Protein AF-0000000078300825 (afdb_homodimer)

Foldseek 3Di:
DVVVVVVVVVVVVVVLVVLLVVLVVLLLQQPFAALEEAVLVVCCVVPVLPCPDPCNQLCPNDPFLHGQVLCVLLSALEYAHELDDDPVCQQHCLQVSSVSSLVSLVVVCVVCVLAEDEDQALVQSVVSSVSVHYHYAYAYEALSNQNQALVSVVVVVVSGHQAYEHHAQQDDLFFAFLVCVVVNDPDRNQAGNPSSLLSLVLCLQSLHAYEHQGGAPSVLVVSLVRHPAAHEPSEAFECVQAVRSRHDYLVSLQSNQVRLHAYAYEFACCRQHVDQEAALVSSVVRQVVSCVRRNLLRYEHHHHTRNHDDGYDQPSHSSRNSVSLSSVVVVVQDSVSSSSHRPVSVSVRSVRSVVSHNNVDDGDRDGDQPVSHDHPNDDDPPNPDDPPPCPVVPCVCVCPDDPPPDPPDD/DVVVVVVVVVVVVVVLVVLLVVLVVLLLVQPFAALEEAVLVVCCVVPVLPCPDPCNQLCPNDPFLHGQVLCVLLSALEYAHELDDDPVCQQHCLQVSSVSSLVSLVVVCVVCVLAEDEDQALVQSVVSSVSVHYHYAYAYEALSNQNQALVSVVVVVVSGHQAYEHHAQQDDLFFAFLVCVVVNDPDDNQAGNPSSLLSLVLCLQSLHAYEHQGGAPSVLVVSLVRHPAAHEPSEAFECVQAVRSRHDYLVSLQSNQVRLHAYAYEFACCRQHVDQEAALVSSVVRQVVSCVRRNLLRYEHHHHTRNHDDGYDQPSHSSRNSVSLSSVVVVVDDSVSSSSHRPVSVSVRSVRSVVSHNNVDDGDRDGDQPVSHDHPNDDDPPNPDDPPPPPPPPCPVVCVDDPPDDPPDD

Organism: Dipodomys ordii (NCBI:txid10020)

Radius of gyration: 32.41 Å; Cα contacts (8 Å, |Δi|>4): 1715; chains: 2; bounding box: 121×128×65 Å

Secondary structure (DSSP, 8-state):
-HHHHHHHHHHHHHHHHHHHHHHHHHHHHS-EEEEEE-HHHHHHHHHTT--SSGGG-TTT--SSS--HHHHHHTTEEEEEEEEE--GGGTTTTHHHHHHHHHHHHHHHHHH-TTTEEE--SHHHHHHHHHTT-EEEEEEEE-GGGGTT-HHHHHHHHHTTEEEEES-SSS-BTTB-BTHHHHTSS--SSSSB-HHHHHHHHHHHHHTPEEE-TTB-HHHHHHHHHH-SS--EETT--BTTTS--TTSBPHHHHHHHHHTT-EEEEP--HHHHTSSS--BHHHHHHHHHHHHHHH-GGGEEE---BTS-S---BT-SSGGGHHHHHHHHHHTT--HHHHHIIIIIHHHHHHHHHHHH--TTSPPP-PPPPGGG---TT---TTTS------------------TTSTTS--/-HHHHHHHHHHHHHHHHHHHHHHHHHHHHS-EEEEEE-HHHHHHHHHTT--SSGGG-TTT--SSS--HHHHHHTTEEEEEEEEE--GGGTTTTHHHHHHHHHHHHHHHHHH-TTTEEE--SHHHHHHHHHTT-EEEEEEEE-GGGGTT-HHHHHHHHHTTEEEEES-SSS-BTTB-BTHHHHTSS--SSSSB-HHHHHHHHHHHHHTPEEE-TTB-HHHHHHHHHH-SS--EETT--BTTTS--TTSBPHHHHHHHHHTT-EEEEP--HHHHTSSS--BHHHHHHHHHHHHHHH-GGGEEE---BTS-S---BT-SSGGGHHHHHHHHHHTT--HHHHHIIIIIHHHHHHHHHHHH--TTSPPP-PPPPGGG---TT---TTTS------------------TT--TT--

InterPro domains:
  IPR000180 Membrane dipeptidase, active site [PS00869] (140-162)
  IPR008257 Peptidase M19 [PF01244] (27-350)
  IPR008257 Peptidase M19 [PS51365] (17-385)
  IPR008257 Peptidase M19 [PTHR10443] (4-379)
  IPR008257 Peptidase M19 [cd01301] (31-349)
  IPR032466 Metal-dependent hydrolase [SSF51556] (18-382)

Solvent-accessible surface area (backbone atoms only — not comparable to full-atom values): 40741 Å² total; per-residue (Å²): 116,67,66,57,51,50,49,51,50,50,50,44,53,56,47,54,54,45,35,36,51,49,28,47,57,51,30,75,76,43,33,29,35,34,46,28,28,20,54,56,49,46,39,26,60,76,47,43,55,34,63,84,44,77,81,49,31,47,78,71,39,72,95,50,36,63,29,51,62,32,30,59,62,18,35,46,23,26,36,25,38,30,24,54,62,66,68,84,24,47,62,30,34,22,42,54,50,27,41,35,35,48,37,49,53,52,49,49,24,65,74,36,60,82,46,29,38,73,35,79,46,52,68,42,35,54,50,23,47,76,70,68,16,24,14,35,31,37,25,32,47,17,36,41,45,33,68,76,32,66,39,36,46,53,51,41,43,74,74,34,38,43,28,40,17,53,14,35,98,38,63,38,84,25,26,26,13,16,48,36,72,72,66,80,39,79,75,78,28,76,10,49,25,77,57,30,49,49,50,52,53,47,29,38,29,65,33,33,37,46,23,53,27,35,25,13,68,53,26,46,52,48,49,66,69,64,47,91,40,41,42,34,22,35,46,23,28,37,18,89,73,12,82,36,59,61,26,47,43,69,75,56,35,43,50,30,38,76,51,58,15,36,39,9,37,28,40,36,11,60,45,40,49,61,35,88,62,36,38,45,66,49,49,51,49,38,54,51,47,46,25,69,67,28,29,54,66,26,32,35,36,1,47,38,44,49,66,58,93,47,53,14,55,71,42,72,36,51,38,26,46,39,58,54,45,14,50,39,45,73,68,65,48,48,71,68,46,50,43,21,32,23,33,51,29,57,44,50,38,44,43,45,22,53,66,61,26,42,69,87,51,84,75,79,50,80,73,63,63,70,90,65,56,72,55,91,28,57,76,62,85,37,66,60,76,62,75,68,78,66,66,64,74,64,74,71,64,66,75,78,67,78,74,69,65,78,70,66,77,121,116,67,65,58,52,50,50,49,47,50,50,46,54,55,46,54,54,46,36,37,52,49,27,47,56,51,31,74,76,44,32,29,36,36,46,27,27,19,54,57,48,45,39,26,57,75,46,43,54,35,63,84,44,77,82,50,32,46,77,74,42,72,95,50,37,62,29,53,61,32,31,59,62,18,36,46,24,25,37,23,38,29,25,53,60,64,68,84,24,46,63,30,35,22,42,54,51,28,42,35,37,47,38,49,54,52,48,48,24,66,74,37,60,80,46,30,38,73,36,78,46,52,67,41,34,54,51,22,47,76,68,68,16,24,14,35,31,37,26,35,47,17,36,42,45,33,68,77,33,65,39,37,46,54,51,43,44,75,74,35,39,43,29,41,16,53,14,35,97,39,65,38,84,24,27,25,12,16,46,36,74,72,66,80,39,77,73,78,28,75,9,51,24,75,60,30,49,50,51,53,52,49,29,38,29,66,34,34,36,46,23,52,27,34,25,14,70,52,25,44,51,47,48,69,70,66,48,89,40,38,41,32,21,34,44,23,28,36,19,89,74,11,82,36,59,63,26,48,43,69,73,56,35,42,50,30,38,77,51,58,15,36,38,9,36,28,43,36,11,58,44,40,51,60,35,87,63,33,38,46,66,50,49,50,49,38,53,50,48,46,24,69,68,30,30,53,68,25,30,35,36,1,48,38,44,49,66,60,93,47,52,14,56,70,43,72,36,50,37,27,48,38,58,55,46,15,51,40,47,74,68,66,49,47,69,69,46,49,44,21,32,22,33,50,30,57,43,51,37,45,44,46,22,53,67,62,27,42,69,87,49,82,76,79,49,79,75,62,62,70,89,65,58,72,54,91,29,57,77,62,85,38,67,64,77,65,76,69,81,69,71,67,77,66,79,73,67,76,76,74,67,73,82,72,67,73,85,69,76,126

Nearest PDB structures (foldseek):
  1itq-assembly1_B  TM=9.992E-01  e=1.258E-59  Homo sapiens
  6vgo-assembly1_A  TM=9.631E-01  e=2.090E-40  Homo sapiens
  3ly0-assembly1_A  TM=8.982E-01  e=1.793E-24  Cereibacter sphaeroides 2.4.1
  3fdg-assembly1_A  TM=9.017E-01  e=3.479E-24  Cereibacter sphaeroides 2.4.1
  3fdg-assembly1_B  TM=8.856E-01  e=1.310E-23  Cereibacter sphaeroides 2.4.1

Structure (mmCIF, N/CA/C/O backbone):
data_AF-0000000078300825-model_v1
#
loop_
_entity.id
_entity.type
_entity.pdbx_description
1 polymer Dipeptidase
#
loop_
_atom_site.group_PDB
_atom_site.id
_atom_site.type_symbol
_atom_site.label_atom_id
_atom_site.label_alt_id
_atom_site.label_comp_id
_atom_site.label_asym_id
_atom_site.label_entity_id
_atom_site.label_seq_id
_atom_site.pdbx_PDB_ins_code
_atom_site.Cartn_x
_atom_site.Cartn_y
_atom_site.Cartn_z
_atom_site.occupancy
_atom_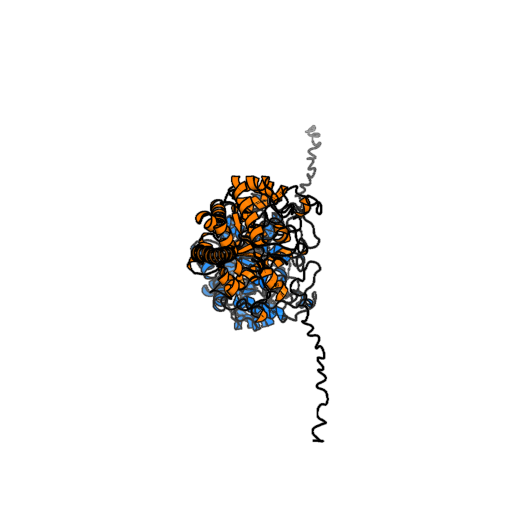site.B_iso_or_equiv
_atom_site.auth_seq_id
_atom_site.auth_comp_id
_atom_site.auth_asym_id
_atom_site.auth_atom_id
_atom_site.pdbx_PDB_model_num
ATOM 1 N N . MET A 1 1 ? -7.328 -68.125 -17.859 1 48.69 1 MET A N 1
ATOM 2 C CA . MET A 1 1 ? -6.961 -66.812 -18.453 1 48.69 1 MET A CA 1
ATOM 3 C C . MET A 1 1 ? -7.738 -65.688 -17.797 1 48.69 1 MET A C 1
ATOM 5 O O . MET A 1 1 ? -7.25 -64.562 -17.719 1 48.69 1 MET A O 1
ATOM 9 N N . ARG A 1 2 ? -8.961 -65.938 -17.406 1 65.12 2 ARG A N 1
ATOM 10 C CA . ARG A 1 2 ? -9.828 -64.938 -16.797 1 65.12 2 ARG A CA 1
ATOM 11 C C . ARG A 1 2 ? -9.43 -64.688 -15.352 1 65.12 2 ARG A C 1
ATOM 13 O O . ARG A 1 2 ? -9.547 -63.562 -14.867 1 65.12 2 ARG A O 1
ATOM 20 N N . THR A 1 3 ? -8.984 -65.75 -14.766 1 60.09 3 THR A N 1
ATOM 21 C CA . THR A 1 3 ? -8.617 -65.625 -13.359 1 60.09 3 THR A CA 1
ATOM 22 C C . THR A 1 3 ? -7.332 -64.812 -13.219 1 60.09 3 THR A C 1
ATOM 24 O O . THR A 1 3 ? -7.164 -64.062 -12.25 1 60.09 3 THR A O 1
ATOM 27 N N . SER A 1 4 ? -6.5 -64.875 -14.227 1 57.72 4 SER A N 1
ATOM 28 C CA . SER A 1 4 ? -5.23 -64.125 -14.148 1 57.72 4 SER A CA 1
ATOM 29 C C . SER A 1 4 ? -5.426 -62.656 -14.367 1 57.72 4 SER A C 1
ATOM 31 O O . SER A 1 4 ? -4.762 -61.844 -13.727 1 57.72 4 SER A O 1
ATOM 33 N N . LEU A 1 5 ? -6.473 -62.375 -15.117 1 58.69 5 LEU A N 1
ATOM 34 C CA . LEU A 1 5 ? -6.727 -60.969 -15.391 1 58.69 5 LEU A CA 1
ATOM 35 C C . LEU A 1 5 ? -7.324 -60.281 -14.172 1 58.69 5 LEU A C 1
ATOM 37 O O . LEU A 1 5 ? -6.992 -59.125 -13.883 1 58.69 5 LEU A O 1
ATOM 41 N N . TRP A 1 6 ? -8.133 -61.125 -13.469 1 58.09 6 TRP A N 1
ATOM 42 C CA . TRP A 1 6 ? -8.742 -60.562 -12.266 1 58.09 6 TRP A CA 1
ATOM 43 C C . TRP A 1 6 ? -7.695 -60.344 -11.18 1 58.09 6 TRP A C 1
ATOM 45 O O . TRP A 1 6 ? -7.781 -59.375 -10.422 1 58.09 6 TRP A O 1
ATOM 55 N N . LEU A 1 7 ? -6.75 -61.281 -11.133 1 57.59 7 LEU A N 1
ATOM 56 C CA . LEU A 1 7 ? -5.695 -61.156 -10.141 1 57.59 7 LEU A CA 1
ATOM 57 C C . LEU A 1 7 ? -4.801 -59.969 -10.445 1 57.59 7 LEU A C 1
ATOM 59 O O . LEU A 1 7 ? -4.395 -59.219 -9.539 1 57.59 7 LEU A O 1
ATOM 63 N N . TRP A 1 8 ? -4.613 -59.75 -11.68 1 53.62 8 TRP A N 1
ATOM 64 C CA . TRP A 1 8 ? -3.785 -58.594 -12.07 1 53.62 8 TRP A CA 1
ATOM 65 C C . TRP A 1 8 ? -4.512 -57.281 -11.812 1 53.62 8 TRP A C 1
ATOM 67 O O . TRP A 1 8 ? -3.896 -56.312 -11.406 1 53.62 8 TRP A O 1
ATOM 77 N N . ALA A 1 9 ? -5.805 -57.375 -12.039 1 55.66 9 ALA A N 1
ATOM 78 C CA . ALA A 1 9 ? -6.613 -56.188 -11.758 1 55.66 9 ALA A CA 1
ATOM 79 C C . ALA A 1 9 ? -6.691 -55.938 -10.258 1 55.66 9 ALA A C 1
ATOM 81 O O . ALA A 1 9 ? -6.621 -54.781 -9.812 1 55.66 9 ALA A O 1
ATOM 82 N N . LEU A 1 10 ? -6.867 -57 -9.539 1 52.06 10 LEU A N 1
ATOM 83 C CA . LEU A 1 10 ? -6.93 -56.875 -8.086 1 52.06 10 LEU A CA 1
ATOM 84 C C . LEU A 1 10 ? -5.586 -56.406 -7.527 1 52.06 10 LEU A C 1
ATOM 86 O O . LEU A 1 10 ? -5.543 -55.594 -6.613 1 52.06 10 LEU A O 1
ATOM 90 N N . VAL A 1 11 ? -4.473 -56.938 -8.039 1 51.44 11 VAL A N 1
ATOM 91 C CA . VAL A 1 11 ? -3.139 -56.531 -7.609 1 51.44 11 VAL A CA 1
ATOM 92 C C . VAL A 1 11 ? -2.885 -55.062 -8.016 1 51.44 11 VAL A C 1
ATOM 94 O O . VAL A 1 11 ? -2.277 -54.312 -7.262 1 51.44 11 VAL A O 1
ATOM 97 N N . ALA A 1 12 ? -3.408 -54.75 -9.102 1 52.12 12 ALA A N 1
ATOM 98 C CA . ALA A 1 12 ? -3.271 -53.375 -9.578 1 52.12 12 ALA A CA 1
ATOM 99 C C . ALA A 1 12 ? -4.062 -52.438 -8.695 1 52.12 12 ALA A C 1
ATOM 101 O O . ALA A 1 12 ? -3.584 -51.344 -8.367 1 52.12 12 ALA A O 1
ATOM 102 N N . VAL A 1 13 ? -5.262 -52.75 -8.398 1 53.47 13 VAL A N 1
ATOM 103 C CA . VAL A 1 13 ? -6.082 -51.938 -7.512 1 53.47 13 VAL A CA 1
ATOM 104 C C . VAL A 1 13 ? -5.438 -51.875 -6.125 1 53.47 13 VAL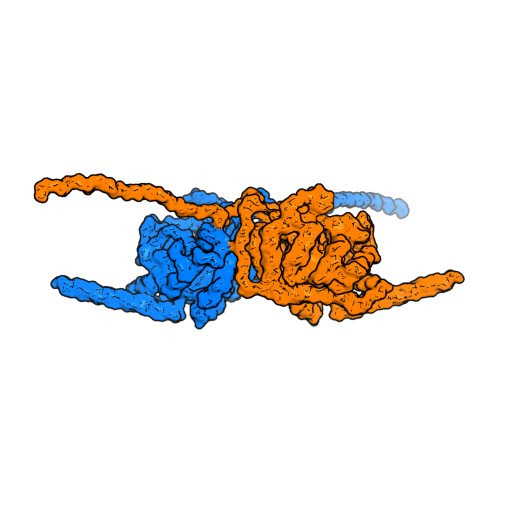 A C 1
ATOM 106 O O . VAL A 1 13 ? -5.406 -50.812 -5.5 1 53.47 13 VAL A O 1
ATOM 109 N N . CYS A 1 14 ? -4.957 -53.031 -5.691 1 52.84 14 CYS A N 1
ATOM 110 C CA . CYS A 1 14 ? -4.293 -53.062 -4.391 1 52.84 14 CYS A CA 1
ATOM 111 C C . CYS A 1 14 ? -3.01 -52.25 -4.406 1 52.84 14 CYS A C 1
ATOM 113 O O . CYS A 1 14 ? -2.666 -51.625 -3.412 1 52.84 14 CYS A O 1
ATOM 115 N N . ALA A 1 15 ? -2.299 -52.25 -5.465 1 53.06 15 ALA A N 1
ATOM 116 C CA . ALA A 1 15 ? -1.07 -51.469 -5.609 1 53.06 15 ALA A CA 1
ATOM 117 C C . ALA A 1 15 ? -1.375 -50 -5.723 1 53.06 15 ALA A C 1
ATOM 119 O O . ALA A 1 15 ? -0.638 -49.156 -5.191 1 53.06 15 ALA A O 1
ATOM 120 N N . ALA A 1 16 ? -2.385 -49.656 -6.523 1 58.72 16 ALA A N 1
ATOM 121 C CA . ALA A 1 16 ? -2.803 -48.25 -6.652 1 58.72 16 ALA A CA 1
ATOM 122 C C . ALA A 1 16 ? -3.111 -47.656 -5.285 1 58.72 16 ALA A C 1
ATOM 124 O O . ALA A 1 16 ? -2.732 -46.5 -5.008 1 58.72 16 ALA A O 1
ATOM 125 N N . ASP A 1 17 ? -3.719 -48.375 -4.449 1 70.56 17 ASP A N 1
ATOM 126 C CA . ASP A 1 17 ? -4.066 -48 -3.09 1 70.56 17 ASP A CA 1
ATOM 127 C C . ASP A 1 17 ? -2.812 -47.781 -2.238 1 70.56 17 ASP A C 1
ATOM 129 O O . ASP A 1 17 ? -2.74 -46.875 -1.433 1 70.56 17 ASP A O 1
ATOM 133 N N . SER A 1 18 ? -1.72 -48.406 -2.816 1 88.56 18 SER A N 1
ATOM 134 C CA . SER A 1 18 ? -0.494 -48.312 -2.027 1 88.56 18 SER A CA 1
ATOM 135 C C . SER A 1 18 ? 0.267 -47.031 -2.312 1 88.56 18 SER A C 1
ATOM 137 O O . SER A 1 18 ? 0.771 -46.375 -1.393 1 88.56 18 SER A O 1
ATOM 139 N N . PHE A 1 19 ? 0.268 -46.562 -3.541 1 95.88 19 PHE A N 1
ATOM 140 C CA . PHE A 1 19 ? 0.99 -45.344 -3.875 1 95.88 19 PHE A CA 1
ATOM 141 C C . PHE A 1 19 ? 0.287 -44.125 -3.289 1 95.88 19 PHE A C 1
ATOM 143 O O . PHE A 1 19 ? 0.941 -43.188 -2.828 1 95.88 19 PHE A O 1
ATOM 150 N N . ARG A 1 20 ? -1.027 -44.125 -3.344 1 96.31 20 ARG A N 1
ATOM 151 C CA . ARG A 1 20 ? -1.772 -43 -2.789 1 96.31 20 ARG A CA 1
ATOM 152 C C . ARG A 1 20 ? -1.587 -42.938 -1.278 1 96.31 20 ARG A C 1
ATOM 154 O O . ARG A 1 20 ? -1.468 -41.844 -0.725 1 96.31 20 ARG A O 1
ATOM 161 N N . ASP A 1 21 ? -1.615 -44.094 -0.653 1 96.94 21 ASP A N 1
ATOM 162 C CA . ASP A 1 21 ? -1.366 -44.094 0.785 1 96.94 21 ASP A CA 1
ATOM 163 C C . ASP A 1 21 ? 0.02 -43.562 1.11 1 96.94 21 ASP A C 1
ATOM 165 O O . ASP A 1 21 ? 0.186 -42.812 2.076 1 96.94 21 ASP A O 1
ATOM 169 N N . ARG A 1 22 ? 0.927 -43.969 0.316 1 97.5 22 ARG A N 1
ATOM 170 C CA . ARG A 1 22 ? 2.283 -43.469 0.502 1 97.5 22 ARG A CA 1
ATOM 171 C C . ARG A 1 22 ? 2.348 -41.969 0.242 1 97.5 22 ARG A C 1
ATOM 173 O O . ARG A 1 22 ? 3.029 -41.25 0.963 1 97.5 22 ARG A O 1
ATOM 180 N N . ALA A 1 23 ? 1.672 -41.531 -0.787 1 98.5 23 ALA A N 1
ATOM 181 C CA . ALA A 1 23 ? 1.597 -40.125 -1.093 1 98.5 23 ALA A CA 1
ATOM 182 C C . ALA A 1 23 ? 1.051 -39.312 0.095 1 98.5 23 ALA A C 1
ATOM 184 O O . ALA A 1 23 ? 1.63 -38.312 0.496 1 98.5 23 ALA A O 1
ATOM 185 N N . VAL A 1 24 ? -0.013 -39.812 0.674 1 98.31 24 VAL A N 1
ATOM 186 C CA . VAL A 1 24 ? -0.664 -39.156 1.802 1 98.31 24 VAL A CA 1
ATOM 187 C C . VAL A 1 24 ? 0.298 -39.094 2.986 1 98.31 24 VAL A C 1
ATOM 189 O O . VAL A 1 24 ? 0.422 -38.031 3.637 1 98.31 24 VAL A O 1
ATOM 192 N N . SER A 1 25 ? 0.985 -40.188 3.191 1 98 25 SER A N 1
ATOM 193 C CA . SER A 1 25 ? 1.944 -40.219 4.293 1 98 25 SER A CA 1
ATOM 194 C C . SER A 1 25 ? 3.047 -39.188 4.109 1 98 25 SER A C 1
ATOM 196 O O . SER A 1 25 ? 3.402 -38.469 5.055 1 98 25 SER A O 1
ATOM 198 N N . ILE A 1 26 ? 3.584 -39.094 2.936 1 98.5 26 ILE A N 1
ATOM 199 C CA . ILE A 1 26 ? 4.637 -38.125 2.635 1 98.5 26 ILE A CA 1
ATOM 200 C C . ILE A 1 26 ? 4.098 -36.688 2.785 1 98.5 26 ILE A C 1
ATOM 202 O O . ILE A 1 26 ? 4.754 -35.844 3.373 1 98.5 26 ILE A O 1
ATOM 206 N N . MET A 1 27 ? 2.846 -36.469 2.375 1 98.62 27 MET A N 1
ATOM 207 C CA . MET A 1 27 ? 2.277 -35.125 2.316 1 98.62 27 MET A CA 1
ATOM 208 C C . MET A 1 27 ? 1.84 -34.656 3.701 1 98.62 27 MET A C 1
ATOM 210 O O . MET A 1 27 ? 1.716 -33.469 3.947 1 98.62 27 MET A O 1
ATOM 214 N N . GLU A 1 28 ? 1.64 -35.594 4.652 1 97.56 28 GLU A N 1
ATOM 215 C CA . GLU A 1 28 ? 1.373 -35.25 6.043 1 97.56 28 GLU A CA 1
ATOM 216 C C . GLU A 1 28 ? 2.59 -34.594 6.684 1 97.56 28 GLU A C 1
ATOM 218 O O . GLU A 1 28 ? 2.449 -33.688 7.52 1 97.56 28 GLU A O 1
ATOM 223 N N . GLU A 1 29 ? 3.719 -35 6.156 1 96.94 29 GLU A N 1
ATOM 224 C CA . GLU A 1 29 ? 4.969 -34.438 6.684 1 96.94 29 GLU A CA 1
ATOM 225 C C . GLU A 1 29 ? 5.449 -33.25 5.855 1 96.94 29 GLU A C 1
ATOM 227 O O . GLU A 1 29 ? 6.059 -32.344 6.391 1 96.94 29 GLU A O 1
ATOM 232 N N . THR A 1 30 ? 5.234 -33.375 4.57 1 98.31 30 THR A N 1
ATOM 233 C CA . THR A 1 30 ? 5.637 -32.344 3.617 1 98.31 30 THR A CA 1
ATOM 234 C C . THR A 1 30 ? 4.445 -31.891 2.779 1 98.31 30 THR A C 1
ATOM 236 O O . THR A 1 30 ? 4.246 -32.375 1.66 1 98.31 30 THR A O 1
ATOM 239 N N . PRO A 1 31 ? 3.721 -30.953 3.338 1 98.69 31 PRO A N 1
ATOM 240 C CA . PRO A 1 31 ? 2.555 -30.484 2.582 1 98.69 31 PRO A CA 1
ATOM 241 C C . PRO A 1 31 ? 2.938 -29.75 1.297 1 98.69 31 PRO A C 1
ATOM 243 O O . PRO A 1 31 ? 4.07 -29.281 1.162 1 98.69 31 PRO A O 1
ATOM 246 N N . VAL A 1 32 ? 2.012 -29.703 0.374 1 98.88 32 VAL A N 1
ATOM 247 C CA . VAL A 1 32 ? 2.287 -29.109 -0.927 1 98.88 32 VAL A CA 1
ATOM 248 C C . VAL A 1 32 ? 2.193 -27.578 -0.826 1 98.88 32 VAL A C 1
ATOM 250 O O . VAL A 1 32 ? 1.34 -27.047 -0.11 1 98.88 32 VAL A O 1
ATOM 253 N N . VAL A 1 33 ? 3.146 -26.875 -1.441 1 98.94 33 VAL A N 1
ATOM 254 C CA . VAL A 1 33 ? 3.062 -25.438 -1.702 1 98.94 33 VAL A CA 1
ATOM 255 C C . VAL A 1 33 ? 2.785 -25.203 -3.184 1 98.94 33 VAL A C 1
ATOM 257 O O . VAL A 1 33 ? 3.604 -25.547 -4.039 1 98.94 33 VAL A O 1
ATOM 260 N N . ASP A 1 34 ? 1.623 -24.656 -3.463 1 98.81 34 ASP A N 1
ATOM 261 C CA . ASP A 1 34 ? 1.214 -24.328 -4.824 1 98.81 34 ASP A CA 1
ATOM 262 C C . ASP A 1 34 ? 1.605 -22.891 -5.184 1 98.81 34 ASP A C 1
ATOM 264 O O . ASP A 1 34 ? 1.193 -21.953 -4.512 1 98.81 34 ASP A O 1
ATOM 268 N N . GLY A 1 35 ? 2.246 -22.719 -6.336 1 98.88 35 GLY A N 1
ATOM 269 C CA . GLY A 1 35 ? 2.881 -21.469 -6.684 1 98.88 35 GLY A CA 1
ATOM 270 C C . GLY A 1 35 ? 1.91 -20.438 -7.25 1 98.88 35 GLY A C 1
ATOM 271 O O . GLY A 1 35 ? 2.25 -19.266 -7.391 1 98.88 35 GLY A O 1
ATOM 272 N N . HIS A 1 36 ? 0.634 -20.844 -7.539 1 98.94 36 HIS A N 1
ATOM 273 C CA . HIS A 1 36 ? -0.246 -19.875 -8.18 1 98.94 36 HIS A CA 1
ATOM 274 C C . HIS A 1 36 ? -1.707 -20.297 -8.062 1 98.94 36 HIS A C 1
ATOM 276 O O . HIS A 1 36 ? -2.084 -21.375 -8.531 1 98.94 36 HIS A O 1
ATOM 282 N N . ASN A 1 37 ? -2.521 -19.469 -7.477 1 98.94 37 ASN A N 1
ATOM 283 C CA . ASN A 1 37 ? -3.953 -19.703 -7.309 1 98.94 37 ASN A CA 1
ATOM 284 C C . ASN A 1 37 ? -4.738 -18.391 -7.371 1 98.94 37 ASN A C 1
ATOM 286 O O . ASN A 1 37 ? -4.387 -17.422 -6.703 1 98.94 37 ASN A O 1
ATOM 290 N N . ASP A 1 38 ? -5.816 -18.359 -8.141 1 98.88 38 ASP A N 1
ATOM 291 C CA . ASP A 1 38 ? -6.527 -17.125 -8.43 1 98.88 38 ASP A CA 1
ATOM 292 C C . ASP A 1 38 ? -7.82 -17.031 -7.621 1 98.88 38 ASP A C 1
ATOM 294 O O . ASP A 1 38 ? -8.766 -16.344 -8.023 1 98.88 38 ASP A O 1
ATOM 298 N N . LEU A 1 39 ? -7.922 -17.672 -6.5 1 98.88 39 LEU A N 1
ATOM 299 C CA . LEU A 1 39 ? -9.117 -17.562 -5.664 1 98.88 39 LEU A CA 1
ATOM 300 C C . LEU A 1 39 ? -9.453 -16.109 -5.379 1 98.88 39 LEU A C 1
ATOM 302 O O . LEU A 1 39 ? -10.617 -15.719 -5.41 1 98.88 39 LEU A O 1
ATOM 306 N N . PRO A 1 40 ? -8.523 -15.203 -5.109 1 98.88 40 PRO A N 1
ATOM 307 C CA . PRO A 1 40 ? -8.875 -13.805 -4.879 1 98.88 40 PRO A CA 1
ATOM 308 C C . PRO A 1 40 ? -9.617 -13.18 -6.062 1 98.88 40 PRO A C 1
ATOM 310 O O . PRO A 1 40 ? -10.508 -12.344 -5.867 1 98.88 40 PRO A O 1
ATOM 313 N N . TRP A 1 41 ? -9.25 -13.57 -7.246 1 98.56 41 TRP A N 1
ATOM 314 C CA . TRP A 1 41 ? -9.961 -13.078 -8.422 1 98.56 41 TRP A CA 1
ATOM 315 C C . TRP A 1 41 ? -11.414 -13.547 -8.414 1 98.56 41 TRP A C 1
ATOM 317 O O . TRP A 1 41 ? -12.32 -12.781 -8.75 1 98.56 41 TRP A O 1
ATOM 327 N N . GLN A 1 42 ? -11.641 -14.797 -8.031 1 98.25 42 GLN A N 1
ATOM 328 C CA . GLN A 1 42 ? -13 -15.32 -7.934 1 98.25 42 GLN A CA 1
ATOM 329 C C . GLN A 1 42 ? -13.797 -14.586 -6.859 1 98.25 42 GLN A C 1
ATOM 331 O O . GLN A 1 42 ? -14.984 -14.312 -7.039 1 98.25 42 GLN A O 1
ATOM 336 N N . LEU A 1 43 ? -13.117 -14.258 -5.762 1 98.25 43 LEU A N 1
ATOM 337 C CA . LEU A 1 43 ? -13.789 -13.523 -4.695 1 98.25 43 LEU A CA 1
ATOM 338 C C . LEU A 1 43 ? -14.266 -12.164 -5.188 1 98.25 43 LEU A C 1
ATOM 340 O O . LEU A 1 43 ? -15.352 -11.711 -4.82 1 98.25 43 LEU A O 1
ATOM 344 N N . LEU A 1 44 ? -13.469 -11.539 -6.008 1 98.38 44 LEU A N 1
ATOM 345 C CA . LEU A 1 44 ? -13.883 -10.273 -6.598 1 98.38 44 LEU A CA 1
ATOM 346 C C . LEU A 1 44 ? -15.047 -10.469 -7.562 1 98.38 44 LEU A C 1
ATOM 348 O O . LEU A 1 44 ? -16.078 -9.82 -7.434 1 98.38 44 LEU A O 1
ATOM 352 N N . LYS A 1 45 ? -14.93 -11.398 -8.453 1 97.06 45 LYS A N 1
ATOM 353 C CA . LYS A 1 45 ? -15.898 -11.602 -9.531 1 97.06 45 LYS A CA 1
ATOM 354 C C . LYS A 1 45 ? -17.25 -12.047 -8.977 1 97.06 45 LYS A C 1
ATOM 356 O O . LYS A 1 45 ? -18.297 -11.586 -9.43 1 97.06 45 LYS A O 1
ATOM 361 N N . LEU A 1 46 ? -17.203 -12.898 -8 1 96.38 46 LEU A N 1
ATOM 362 C CA . LEU A 1 46 ? -18.422 -13.539 -7.531 1 96.38 46 LEU A CA 1
ATOM 363 C C . LEU A 1 46 ? -19.078 -12.727 -6.418 1 96.38 46 LEU A C 1
ATOM 365 O O . LEU A 1 46 ? -20.297 -12.703 -6.293 1 96.38 46 LEU A O 1
ATOM 369 N N . PHE A 1 47 ? -18.219 -11.977 -5.652 1 96.88 47 PHE A N 1
ATOM 370 C CA . PHE A 1 47 ? -18.781 -11.422 -4.426 1 96.88 47 PHE A CA 1
ATOM 371 C C . PHE A 1 47 ? -18.344 -9.969 -4.246 1 96.88 47 PHE A C 1
ATOM 373 O O . PHE A 1 47 ? -18.609 -9.359 -3.207 1 96.88 47 PHE A O 1
ATOM 380 N N . ASN A 1 48 ? -17.609 -9.414 -5.176 1 97.38 48 ASN A N 1
ATOM 381 C CA . ASN A 1 48 ? -17.094 -8.055 -5.102 1 97.38 48 ASN A CA 1
ATOM 382 C C . ASN A 1 48 ? -16.281 -7.832 -3.824 1 97.38 48 ASN A C 1
ATOM 384 O O . ASN A 1 48 ? -16.422 -6.805 -3.162 1 97.38 48 ASN A O 1
ATOM 388 N N . ASN A 1 49 ? -15.562 -8.867 -3.496 1 97.81 49 ASN A N 1
ATOM 389 C CA . ASN A 1 49 ? -14.633 -8.891 -2.375 1 97.81 49 ASN A CA 1
ATOM 390 C C . ASN A 1 49 ? -15.352 -8.695 -1.043 1 97.81 49 ASN A C 1
ATOM 392 O O . ASN A 1 49 ? -14.734 -8.281 -0.057 1 97.81 49 ASN A O 1
ATOM 396 N N . GLN A 1 50 ? -16.656 -8.875 -0.971 1 97.44 50 GLN A N 1
ATOM 397 C CA . GLN A 1 50 ? -17.391 -8.953 0.292 1 97.44 50 GLN A CA 1
ATOM 398 C C . GLN A 1 50 ? -17.328 -10.359 0.88 1 97.44 50 GLN A C 1
ATOM 400 O O . GLN A 1 50 ? -17.984 -11.273 0.386 1 97.44 50 GLN A O 1
ATOM 405 N N . LEU A 1 51 ? -16.594 -10.516 1.971 1 96.88 51 LEU A N 1
ATOM 406 C CA . LEU A 1 51 ? -16.25 -11.859 2.438 1 96.88 51 LEU A CA 1
ATOM 407 C C . LEU A 1 51 ? -17.172 -12.289 3.576 1 96.88 51 LEU A C 1
ATOM 409 O O . LEU A 1 51 ? -17.172 -13.461 3.959 1 96.88 51 LEU A O 1
ATOM 413 N N . ARG A 1 52 ? -17.984 -11.438 4.082 1 91.81 52 ARG A N 1
ATOM 414 C CA . ARG A 1 52 ? -18.734 -11.742 5.297 1 91.81 52 ARG A CA 1
ATOM 415 C C . ARG A 1 52 ? -20.062 -12.406 4.965 1 91.81 52 ARG A C 1
ATOM 417 O O . ARG A 1 52 ? -20.703 -12.992 5.836 1 91.81 52 ARG A O 1
ATOM 424 N N . GLY A 1 53 ? -20.422 -12.328 3.756 1 91.94 53 GLY A N 1
ATOM 425 C CA . GLY A 1 53 ? -21.656 -12.977 3.363 1 91.94 53 GLY A CA 1
ATOM 426 C C . GLY A 1 53 ? -21.562 -14.492 3.355 1 91.94 53 GLY A C 1
ATOM 427 O O . GLY A 1 53 ? -20.5 -15.047 3.094 1 91.94 53 GLY A O 1
ATOM 428 N N . GLU A 1 54 ? -22.688 -15.117 3.49 1 92.94 54 GLU A N 1
ATOM 429 C CA . GLU A 1 54 ? -22.734 -16.578 3.533 1 92.94 54 GLU A CA 1
ATOM 430 C C . GLU A 1 54 ? -22.281 -17.188 2.205 1 92.94 54 GLU A C 1
ATOM 432 O O . GLU A 1 54 ? -21.672 -18.25 2.184 1 92.94 54 GLU A O 1
ATOM 437 N N . ARG A 1 55 ? -22.547 -16.5 1.205 1 94.25 55 ARG A N 1
ATOM 438 C CA . ARG A 1 55 ? -22.234 -17.016 -0.123 1 94.25 55 ARG A CA 1
ATOM 439 C C . ARG A 1 55 ? -20.719 -17.062 -0.344 1 94.25 55 ARG A C 1
ATOM 441 O O . ARG A 1 55 ? -20.234 -17.812 -1.19 1 94.25 55 ARG A O 1
ATOM 448 N N . ALA A 1 56 ? -19.984 -16.266 0.401 1 95.88 56 ALA A N 1
ATOM 449 C CA . ALA A 1 56 ? -18.531 -16.172 0.227 1 95.88 56 ALA A CA 1
ATOM 450 C C . ALA A 1 56 ? -17.797 -17.016 1.267 1 95.88 56 ALA A C 1
ATOM 452 O O . ALA A 1 56 ? -16.578 -16.984 1.343 1 95.88 56 ALA A O 1
ATOM 453 N N . ASN A 1 57 ? -18.562 -17.75 2.055 1 97.69 57 ASN A N 1
ATOM 454 C CA . ASN A 1 57 ? -17.969 -18.562 3.117 1 97.69 57 ASN A CA 1
ATOM 455 C C . ASN A 1 57 ? -17.109 -19.688 2.555 1 97.69 57 ASN A C 1
ATOM 457 O O . ASN A 1 57 ? -17.641 -20.625 1.939 1 97.69 57 ASN A O 1
ATOM 461 N N . LEU A 1 58 ? -15.812 -19.688 2.852 1 98.19 58 LEU A N 1
ATOM 462 C CA . LEU A 1 58 ? -14.859 -20.594 2.223 1 98.19 58 LEU A CA 1
ATOM 463 C C . LEU A 1 58 ? -14.977 -22 2.803 1 98.19 58 LEU A C 1
ATOM 465 O O . LEU A 1 58 ? -14.438 -22.953 2.244 1 98.19 58 LEU A O 1
ATOM 469 N N . THR A 1 59 ? -15.727 -22.141 3.82 1 97.75 59 THR A N 1
ATOM 470 C CA . THR A 1 59 ? -15.914 -23.453 4.41 1 97.75 59 THR A CA 1
ATOM 471 C C . THR A 1 59 ? -16.953 -24.25 3.627 1 97.75 59 THR A C 1
ATOM 473 O O . THR A 1 59 ? -16.969 -25.484 3.684 1 97.75 59 THR A O 1
ATOM 476 N N . VAL A 1 60 ? -17.797 -23.516 2.85 1 95.88 60 VAL A N 1
ATOM 477 C CA . VAL A 1 60 ? -18.891 -24.25 2.197 1 95.88 60 VAL A CA 1
ATOM 478 C C . VAL A 1 60 ? -18.969 -23.828 0.729 1 95.88 60 VAL A C 1
ATOM 480 O O . VAL A 1 60 ? -19.734 -24.422 -0.041 1 95.88 60 VAL A O 1
ATOM 483 N N . LEU A 1 61 ? -18.141 -22.938 0.305 1 94.56 61 LEU A N 1
ATOM 484 C CA . LEU A 1 61 ? -18.156 -22.438 -1.064 1 94.56 61 LEU A CA 1
ATOM 485 C C . LEU A 1 61 ? -17.891 -23.562 -2.059 1 94.56 61 LEU A C 1
ATOM 487 O O . LEU A 1 61 ? -16.891 -24.266 -1.949 1 94.56 61 LEU A O 1
ATOM 491 N N . THR A 1 62 ? -18.719 -23.906 -3.115 1 89.06 62 THR A N 1
ATOM 492 C CA . THR A 1 62 ? -18.531 -25.047 -4.016 1 89.06 62 THR A CA 1
ATOM 493 C C . THR A 1 62 ? -18.234 -24.578 -5.434 1 89.06 62 THR A C 1
ATOM 495 O O . THR A 1 62 ? -17.703 -25.328 -6.25 1 89.06 62 THR A O 1
ATOM 498 N N . GLY A 1 63 ? -18.438 -23.359 -5.832 1 92.56 63 GLY A N 1
ATOM 499 C CA . GLY A 1 63 ? -18.312 -22.875 -7.195 1 92.56 63 GLY A CA 1
ATOM 500 C C . GLY A 1 63 ? -16.891 -22.484 -7.566 1 92.56 63 GLY A C 1
ATOM 501 O O . GLY A 1 63 ? -16.641 -21.984 -8.664 1 92.56 63 GLY A O 1
ATOM 502 N N . THR A 1 64 ? -15.922 -22.891 -6.75 1 98.12 64 THR A N 1
ATOM 503 C CA . THR A 1 64 ? -14.516 -22.578 -6.98 1 98.12 64 THR A CA 1
ATOM 504 C C . THR A 1 64 ? -13.656 -23.844 -6.887 1 98.12 64 THR A C 1
ATOM 506 O O . THR A 1 64 ? -14.094 -24.859 -6.352 1 98.12 64 THR A O 1
ATOM 509 N N . HIS A 1 65 ? -12.492 -23.797 -7.535 1 98.81 65 HIS A N 1
ATOM 510 C CA . HIS A 1 65 ? -11.555 -24.922 -7.43 1 98.81 65 HIS A CA 1
ATOM 511 C C . HIS A 1 65 ? -11.016 -25.047 -6.012 1 98.81 65 HIS A C 1
ATOM 513 O O . HIS A 1 65 ? -10.5 -26.109 -5.637 1 98.81 65 HIS A O 1
ATOM 519 N N . THR A 1 66 ? -11.148 -23.984 -5.246 1 98.88 66 THR A N 1
ATOM 520 C CA . THR A 1 66 ? -10.516 -23.891 -3.938 1 98.88 66 THR A CA 1
ATOM 521 C C . THR A 1 66 ? -11.547 -23.531 -2.867 1 98.88 66 THR A C 1
ATOM 523 O O . THR A 1 66 ? -12.398 -22.672 -3.076 1 98.88 66 THR A O 1
ATOM 526 N N . ASN A 1 67 ? -11.633 -24.203 -1.83 1 98.62 67 ASN A N 1
ATOM 527 C CA . ASN A 1 67 ? -12.25 -23.891 -0.542 1 98.62 67 ASN A CA 1
ATOM 528 C C . ASN A 1 67 ? -11.516 -24.578 0.607 1 98.62 67 ASN A C 1
ATOM 530 O O . ASN A 1 67 ? -10.5 -25.234 0.391 1 98.62 67 ASN A O 1
ATOM 534 N N . ILE A 1 68 ? -11.914 -24.406 1.798 1 98.75 68 ILE A N 1
ATOM 535 C CA . ILE A 1 68 ? -11.133 -24.844 2.947 1 98.75 68 ILE A CA 1
ATOM 536 C C . ILE A 1 68 ? -11.148 -26.375 3.02 1 98.75 68 ILE A C 1
ATOM 538 O O . ILE A 1 68 ? -10.094 -27 3.164 1 98.75 68 ILE A O 1
ATOM 542 N N . PRO A 1 69 ? -12.281 -27.078 2.801 1 98.69 69 PRO A N 1
ATOM 543 C CA . PRO A 1 69 ? -12.258 -28.531 2.807 1 98.69 69 PRO A CA 1
ATOM 544 C C . PRO A 1 69 ? -11.383 -29.125 1.7 1 98.69 69 PRO A C 1
ATOM 546 O O . PRO A 1 69 ? -10.672 -30.109 1.923 1 98.69 69 PRO A O 1
ATOM 549 N N . LYS A 1 70 ? -11.422 -28.516 0.569 1 98.88 70 LYS A N 1
ATOM 550 C CA . LYS A 1 70 ? -10.602 -29 -0.537 1 98.88 70 LYS A CA 1
ATOM 551 C C . LYS A 1 70 ? -9.117 -28.812 -0.238 1 98.88 70 LYS A C 1
ATOM 553 O O . LYS A 1 70 ? -8.305 -29.672 -0.56 1 98.88 70 LYS A O 1
ATOM 558 N N . LEU A 1 71 ? -8.773 -27.688 0.338 1 98.88 71 LEU A N 1
ATOM 559 C CA . LEU A 1 71 ? -7.387 -27.453 0.73 1 98.88 71 LEU A CA 1
ATOM 560 C C . LEU A 1 71 ? -6.898 -28.516 1.694 1 98.88 71 LEU A C 1
ATOM 562 O O . LEU A 1 71 ? -5.789 -29.031 1.543 1 98.88 71 LEU A O 1
ATOM 566 N N . ARG A 1 72 ? -7.719 -28.859 2.615 1 98.56 72 ARG A N 1
ATOM 567 C CA . ARG A 1 72 ? -7.363 -29.875 3.598 1 98.56 72 ARG A CA 1
ATOM 568 C C . ARG A 1 72 ? -7.203 -31.234 2.936 1 98.56 72 ARG A C 1
ATOM 570 O O . ARG A 1 72 ? -6.227 -31.938 3.186 1 98.56 72 ARG A O 1
ATOM 577 N N . ALA A 1 73 ? -8.117 -31.516 2.078 1 98.5 73 ALA A N 1
ATOM 578 C CA . ALA A 1 73 ? -8.094 -32.812 1.388 1 98.5 73 ALA A CA 1
ATOM 579 C C . ALA A 1 73 ? -6.883 -32.906 0.469 1 98.5 73 ALA A C 1
ATOM 581 O O . ALA A 1 73 ? -6.355 -34 0.252 1 98.5 73 ALA A O 1
ATOM 582 N N . GLY A 1 74 ? -6.422 -31.797 0.012 1 98.81 74 GLY A N 1
ATOM 583 C CA . GLY A 1 74 ? -5.293 -31.766 -0.9 1 98.81 74 GLY A CA 1
ATOM 584 C C . GLY A 1 74 ? -3.955 -31.656 -0.19 1 98.81 74 GLY A C 1
ATOM 585 O O . GLY A 1 74 ? -2.906 -31.609 -0.835 1 98.81 74 GLY A O 1
ATOM 586 N N . PHE A 1 75 ? -3.998 -31.578 1.104 1 98.75 75 PHE A N 1
ATOM 587 C CA . PHE A 1 75 ? -2.797 -31.406 1.913 1 98.75 75 PHE A CA 1
ATOM 588 C C . PHE A 1 75 ? -2.016 -30.172 1.466 1 98.75 75 PHE A C 1
ATOM 590 O O . PHE A 1 75 ? -0.79 -30.219 1.353 1 98.75 75 PHE A O 1
ATOM 597 N N . VAL A 1 76 ? -2.783 -29.109 1.22 1 98.88 76 VAL A N 1
ATOM 598 C CA . VAL A 1 76 ? -2.139 -27.859 0.864 1 98.88 76 VAL A CA 1
ATOM 599 C C . VAL A 1 76 ? -1.634 -27.156 2.125 1 98.88 76 VAL A C 1
ATOM 601 O O . VAL A 1 76 ? -2.424 -26.797 3.002 1 98.88 76 VAL A O 1
ATOM 604 N N . GLY A 1 77 ? -0.317 -27.016 2.193 1 98.81 77 GLY A N 1
ATOM 605 C CA . GLY A 1 77 ? 0.289 -26.344 3.332 1 98.81 77 GLY A CA 1
ATOM 606 C C . GLY A 1 77 ? 0.742 -24.938 3.018 1 98.81 77 GLY A C 1
ATOM 607 O O . GLY A 1 77 ? 0.996 -24.141 3.926 1 98.81 77 GLY A O 1
ATOM 608 N N . GLY A 1 78 ? 0.853 -24.625 1.778 1 98.88 78 GLY A N 1
ATOM 609 C CA . GLY A 1 78 ? 1.212 -23.297 1.324 1 98.88 78 GLY A CA 1
ATOM 610 C C . GLY A 1 78 ? 0.58 -22.922 -0.005 1 98.88 78 GLY A C 1
ATOM 611 O O . GLY A 1 78 ? 0.447 -23.766 -0.891 1 98.88 78 GLY A O 1
ATOM 612 N N . GLN A 1 79 ? 0.221 -21.703 -0.122 1 98.94 79 GLN A N 1
ATOM 613 C CA . GLN A 1 79 ? -0.409 -21.219 -1.35 1 98.94 79 GLN A CA 1
ATOM 614 C C . GLN A 1 79 ? 0.001 -19.797 -1.658 1 98.94 79 GLN A C 1
ATOM 616 O O . GLN A 1 79 ? -0.143 -18.906 -0.815 1 98.94 79 GLN A O 1
ATOM 621 N N . PHE A 1 80 ? 0.582 -19.562 -2.852 1 98.94 80 PHE A N 1
ATOM 622 C CA . PHE A 1 80 ? 0.652 -18.203 -3.363 1 98.94 80 PHE A CA 1
ATOM 623 C C . PHE A 1 80 ? -0.679 -17.781 -3.977 1 98.94 80 PHE A C 1
ATOM 625 O O . PHE A 1 80 ? -1.086 -18.312 -5.012 1 98.94 80 PHE A O 1
ATOM 632 N N . TRP A 1 81 ? -1.33 -16.922 -3.248 1 98.94 81 TRP A N 1
ATOM 633 C CA . TRP A 1 81 ? -2.535 -16.297 -3.783 1 98.94 81 TRP A CA 1
ATOM 634 C C . TRP A 1 81 ? -2.184 -15.188 -4.773 1 98.94 81 TRP A C 1
ATOM 636 O O . TRP A 1 81 ? -1.402 -14.281 -4.453 1 98.94 81 TRP A O 1
ATOM 646 N N . SER A 1 82 ? -2.781 -15.266 -5.949 1 98.94 82 SER A N 1
ATOM 647 C CA . SER A 1 82 ? -2.492 -14.281 -6.988 1 98.94 82 SER A CA 1
ATOM 648 C C . SER A 1 82 ? -3.273 -12.992 -6.758 1 98.94 82 SER A C 1
ATOM 650 O O . SER A 1 82 ? -4.504 -13 -6.719 1 98.94 82 SER A O 1
ATOM 652 N N . ALA A 1 83 ? -2.576 -11.898 -6.508 1 98.94 83 ALA A N 1
ATOM 653 C CA . ALA A 1 83 ? -3.17 -10.578 -6.648 1 98.94 83 ALA A CA 1
ATOM 654 C C . ALA A 1 83 ? -3.168 -10.125 -8.109 1 98.94 83 ALA A C 1
ATOM 656 O O . ALA A 1 83 ? -2.309 -9.336 -8.516 1 98.94 83 ALA A O 1
ATOM 657 N N . TYR A 1 84 ? -4.172 -10.594 -8.773 1 98.62 84 TYR A N 1
ATOM 658 C CA . TYR A 1 84 ? -4.281 -10.414 -10.219 1 98.62 84 TYR A CA 1
ATOM 659 C C . TYR A 1 84 ? -5.262 -9.305 -10.555 1 98.62 84 TYR A C 1
ATOM 661 O O . TYR A 1 84 ? -6.297 -9.156 -9.898 1 98.62 84 TYR A O 1
ATOM 669 N N . VAL A 1 85 ? -4.875 -8.508 -11.555 1 98.38 85 VAL A N 1
ATOM 670 C CA . VAL A 1 85 ? -5.809 -7.586 -12.203 1 98.38 85 VAL A CA 1
ATOM 671 C C . VAL A 1 85 ? -5.621 -7.641 -13.719 1 98.38 85 VAL A C 1
ATOM 673 O O . VAL A 1 85 ? -4.508 -7.848 -14.203 1 98.38 85 VAL A O 1
ATOM 676 N N . PRO A 1 86 ? -6.637 -7.496 -14.523 1 98.31 86 PRO A N 1
ATOM 677 C CA . PRO A 1 86 ? -6.562 -7.641 -15.984 1 98.31 86 PRO A CA 1
ATOM 678 C C . PRO A 1 86 ? -5.699 -6.566 -16.641 1 98.31 86 PRO A C 1
ATOM 680 O O . PRO A 1 86 ? -5.527 -5.48 -16.078 1 98.31 86 PRO A O 1
ATOM 683 N N . CYS A 1 87 ? -5.273 -6.867 -17.844 1 97.75 87 CYS A N 1
ATOM 684 C CA . CYS A 1 87 ? -4.387 -5.996 -18.609 1 97.75 87 CYS A CA 1
ATOM 685 C C . CYS A 1 87 ? -5.07 -4.68 -18.938 1 97.75 87 CYS A C 1
ATOM 687 O O . CYS A 1 87 ? -4.414 -3.646 -19.078 1 97.75 87 CYS A O 1
ATOM 689 N N . ASP A 1 88 ? -6.398 -4.656 -19.031 1 97 88 ASP A N 1
ATOM 690 C CA . ASP A 1 88 ? -7.094 -3.43 -19.406 1 97 88 ASP A CA 1
ATOM 691 C C . ASP A 1 88 ? -7.055 -2.408 -18.266 1 97 88 ASP A C 1
ATOM 693 O O . ASP A 1 88 ? -7.445 -1.254 -18.453 1 97 88 ASP A O 1
ATOM 697 N N . THR A 1 89 ? -6.566 -2.801 -17.125 1 97.62 89 THR A N 1
ATOM 698 C CA . THR A 1 89 ? -6.359 -1.858 -16.031 1 97.62 89 THR A CA 1
ATOM 699 C C . THR A 1 89 ? -5.062 -1.075 -16.219 1 97.62 89 THR A C 1
ATOM 701 O O . THR A 1 89 ? -4.848 -0.049 -15.578 1 97.62 89 THR A O 1
ATOM 704 N N . GLN A 1 90 ? -4.121 -1.565 -17.047 1 96.81 90 GLN A N 1
ATOM 705 C CA . GLN A 1 90 ? -2.871 -0.859 -17.312 1 96.81 90 GLN A CA 1
ATOM 706 C C . GLN A 1 90 ? -3.135 0.56 -17.812 1 96.81 90 GLN A C 1
ATOM 708 O O . GLN A 1 90 ? -4.031 0.78 -18.625 1 96.81 90 GLN A O 1
ATOM 713 N N . ASN A 1 91 ? -2.354 1.522 -17.312 1 95.31 91 ASN A N 1
ATOM 714 C CA . ASN A 1 91 ? -2.477 2.943 -17.609 1 95.31 91 ASN A CA 1
ATOM 715 C C . ASN A 1 91 ? -3.787 3.52 -17.078 1 95.31 91 ASN A C 1
ATOM 717 O O . ASN A 1 91 ? -4.211 4.598 -17.516 1 95.31 91 ASN A O 1
ATOM 721 N N . LYS A 1 92 ? -4.488 2.777 -16.281 1 96.38 92 LYS A N 1
ATOM 722 C CA . LYS A 1 92 ? -5.707 3.223 -15.609 1 96.38 92 LYS A CA 1
ATOM 723 C C . LYS A 1 92 ? -5.609 2.998 -14.102 1 96.38 92 LYS A C 1
ATOM 725 O O . LYS A 1 92 ? -4.84 3.672 -13.414 1 96.38 92 LYS A O 1
ATOM 730 N N . ASP A 1 93 ? -6.328 2.047 -13.539 1 97.38 93 ASP A N 1
ATOM 731 C CA . ASP A 1 93 ? -6.414 1.93 -12.094 1 97.38 93 ASP A CA 1
ATOM 732 C C . ASP A 1 93 ? -5.777 0.629 -11.602 1 97.38 93 ASP A C 1
ATOM 734 O O . ASP A 1 93 ? -6.227 0.046 -10.617 1 97.38 93 ASP A O 1
ATOM 738 N N . ALA A 1 94 ? -4.738 0.122 -12.289 1 98.31 94 ALA A N 1
ATOM 739 C CA . ALA A 1 94 ? -4.086 -1.145 -11.969 1 98.31 94 ALA A CA 1
ATOM 740 C C . ALA A 1 94 ? -3.578 -1.146 -10.531 1 98.31 94 ALA A C 1
ATOM 742 O O . ALA A 1 94 ? -3.748 -2.131 -9.805 1 98.31 94 ALA A O 1
ATOM 743 N N . VAL A 1 95 ? -2.979 -0.065 -10.133 1 98.81 95 VAL A N 1
ATOM 744 C CA . VAL A 1 95 ? -2.4 0.013 -8.797 1 98.81 95 VAL A CA 1
ATOM 745 C C . VAL A 1 95 ? -3.502 -0.117 -7.75 1 98.81 95 VAL A C 1
ATOM 747 O O . VAL A 1 95 ? -3.402 -0.938 -6.832 1 98.81 95 VAL A O 1
ATOM 750 N N . LYS A 1 96 ? -4.543 0.646 -7.883 1 98.44 96 LYS A N 1
ATOM 751 C CA . LYS A 1 96 ? -5.664 0.619 -6.953 1 98.44 96 LYS A CA 1
ATOM 752 C C . LYS A 1 96 ? -6.273 -0.777 -6.863 1 98.44 96 LYS A C 1
ATOM 754 O O . LYS A 1 96 ? -6.477 -1.306 -5.77 1 98.44 96 LYS A O 1
ATOM 759 N N . ARG A 1 97 ? -6.484 -1.361 -7.992 1 98.69 97 ARG A N 1
ATOM 760 C CA . ARG A 1 97 ? -7.113 -2.676 -8.047 1 98.69 97 ARG A CA 1
ATOM 761 C C . ARG A 1 97 ? -6.211 -3.74 -7.43 1 98.69 97 ARG A C 1
ATOM 763 O O . ARG A 1 97 ? -6.695 -4.66 -6.766 1 98.69 97 ARG A O 1
ATOM 770 N N . THR A 1 98 ? -4.965 -3.654 -7.676 1 98.94 98 THR A N 1
ATOM 771 C CA . THR A 1 98 ? -4.012 -4.594 -7.09 1 98.94 98 THR A CA 1
ATOM 772 C C . THR A 1 98 ? -4.031 -4.496 -5.566 1 98.94 98 THR A C 1
ATOM 774 O O . THR A 1 98 ? -4.043 -5.52 -4.875 1 98.94 98 THR A O 1
ATOM 777 N N . LEU A 1 99 ? -4.066 -3.268 -5.051 1 98.94 99 LEU A N 1
ATOM 778 C CA . LEU A 1 99 ? -4.133 -3.084 -3.604 1 98.94 99 LEU A CA 1
ATOM 779 C C . LEU A 1 99 ? -5.391 -3.727 -3.031 1 98.94 99 LEU A C 1
ATOM 781 O O . LEU A 1 99 ? -5.352 -4.336 -1.96 1 98.94 99 LEU A O 1
ATOM 785 N N . GLU A 1 100 ? -6.457 -3.578 -3.711 1 98.75 100 GLU A N 1
ATOM 786 C CA . GLU A 1 100 ? -7.711 -4.184 -3.266 1 98.75 100 GLU A CA 1
ATOM 787 C C . GLU A 1 100 ? -7.609 -5.703 -3.232 1 98.75 100 GLU A C 1
ATOM 789 O O . GLU A 1 100 ? -8.117 -6.348 -2.311 1 98.75 100 GLU A O 1
ATOM 794 N N . GLN A 1 101 ? -6.891 -6.262 -4.211 1 98.88 101 GLN A N 1
ATOM 795 C CA . GLN A 1 101 ? -6.711 -7.707 -4.242 1 98.88 101 GLN A CA 1
ATOM 796 C C . GLN A 1 101 ? -5.773 -8.172 -3.129 1 98.88 101 GLN A C 1
ATOM 798 O O . GLN A 1 101 ? -5.965 -9.242 -2.557 1 98.88 101 GLN A O 1
ATOM 803 N N . MET A 1 102 ? -4.77 -7.438 -2.852 1 98.94 102 MET A N 1
ATOM 804 C CA . MET A 1 102 ? -3.908 -7.773 -1.722 1 98.94 102 MET A CA 1
ATOM 805 C C . MET A 1 102 ? -4.672 -7.668 -0.406 1 98.94 102 MET A C 1
ATOM 807 O O . MET A 1 102 ? -4.508 -8.508 0.481 1 98.94 102 MET A O 1
ATOM 811 N N . ASP A 1 103 ? -5.531 -6.676 -0.307 1 98.69 103 ASP A N 1
ATOM 812 C CA . ASP A 1 103 ? -6.359 -6.484 0.879 1 98.69 103 ASP A CA 1
ATOM 813 C C . ASP A 1 103 ? -7.27 -7.688 1.114 1 98.69 103 ASP A C 1
ATOM 815 O O . ASP A 1 103 ? -7.43 -8.141 2.25 1 98.69 103 ASP A O 1
ATOM 819 N N . VAL A 1 104 ? -7.867 -8.188 0.047 1 98.56 104 VAL A N 1
ATOM 820 C CA . VAL A 1 104 ? -8.805 -9.289 0.218 1 98.56 104 VAL A CA 1
ATOM 821 C C . VAL A 1 104 ? -8.07 -10.531 0.698 1 98.56 104 VAL A C 1
ATOM 823 O O . VAL A 1 104 ? -8.602 -11.312 1.488 1 98.56 104 VAL A O 1
ATOM 826 N N . ILE A 1 105 ? -6.848 -10.719 0.296 1 98.81 105 ILE A N 1
ATOM 827 C CA . ILE A 1 105 ? -6.047 -11.836 0.762 1 98.81 105 ILE A CA 1
ATOM 828 C C . ILE A 1 105 ? -5.773 -11.695 2.258 1 98.81 105 ILE A C 1
ATOM 830 O O . ILE A 1 105 ? -5.922 -12.656 3.018 1 98.81 105 ILE A O 1
ATOM 834 N N . HIS A 1 106 ? -5.441 -10.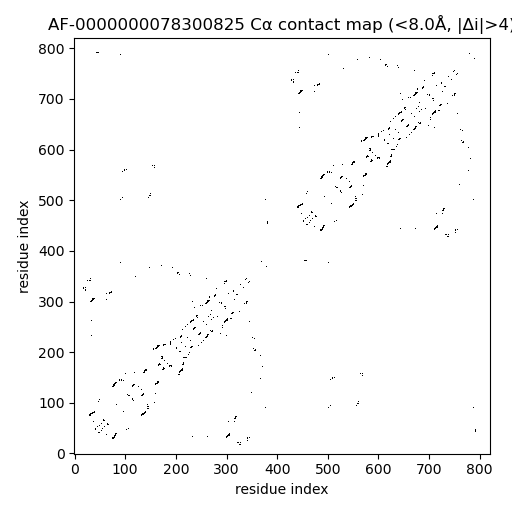492 2.682 1 98.44 106 HIS A N 1
ATOM 835 C CA . HIS A 1 106 ? -5.234 -10.242 4.102 1 98.44 106 HIS A CA 1
ATOM 836 C C . HIS A 1 106 ? -6.508 -10.508 4.902 1 98.44 106 HIS A C 1
ATOM 838 O O . HIS A 1 106 ? -6.453 -11.125 5.969 1 98.44 106 HIS A O 1
ATOM 844 N N . ARG A 1 107 ? -7.57 -10.055 4.398 1 97.88 107 ARG A N 1
ATOM 845 C CA . ARG A 1 107 ? -8.836 -10.227 5.102 1 97.88 107 ARG A CA 1
ATOM 846 C C . ARG A 1 107 ? -9.242 -11.695 5.172 1 97.88 107 ARG A C 1
ATOM 848 O O . ARG A 1 107 ? -9.852 -12.133 6.148 1 97.88 107 ARG A O 1
ATOM 855 N N . MET A 1 108 ? -8.883 -12.406 4.125 1 97.88 108 MET A N 1
ATOM 856 C CA . MET A 1 108 ? -9.117 -13.844 4.145 1 97.88 108 MET A CA 1
ATOM 857 C C . MET A 1 108 ? -8.367 -14.508 5.293 1 97.88 108 MET A C 1
ATOM 859 O O . MET A 1 108 ? -8.93 -15.32 6.031 1 97.88 108 MET A O 1
ATOM 863 N N . CYS A 1 109 ? -7.16 -14.172 5.5 1 98 109 CYS A N 1
ATOM 864 C CA . CYS A 1 109 ? -6.355 -14.719 6.586 1 98 109 CYS A CA 1
ATOM 865 C C . CYS A 1 109 ? -6.934 -14.336 7.941 1 98 109 CYS A C 1
ATOM 867 O O . CYS A 1 109 ? -6.926 -15.133 8.875 1 98 109 CYS A O 1
ATOM 869 N N . GLN A 1 110 ? -7.441 -13.125 7.996 1 96.75 110 GLN A N 1
ATOM 870 C CA . GLN A 1 110 ? -8.023 -12.641 9.242 1 96.75 110 GLN A CA 1
ATOM 871 C C . GLN A 1 110 ? -9.328 -13.359 9.562 1 96.75 110 GLN A C 1
ATOM 873 O O . GLN A 1 110 ? -9.617 -13.656 10.719 1 96.75 110 GLN A O 1
ATOM 878 N N . LEU A 1 111 ? -10.055 -13.625 8.578 1 96.62 111 LEU A N 1
ATOM 879 C CA . LEU A 1 111 ? -11.391 -14.195 8.734 1 96.62 111 LEU A CA 1
ATOM 880 C C . LEU A 1 111 ? -11.305 -15.664 9.125 1 96.62 111 LEU A C 1
ATOM 882 O O . LEU A 1 111 ? -12.172 -16.172 9.828 1 96.62 111 LEU A O 1
ATOM 886 N N . TYR A 1 112 ? -10.273 -16.359 8.641 1 97.5 112 TYR A N 1
ATOM 887 C CA . TYR A 1 112 ? -10.094 -17.781 8.906 1 97.5 112 TYR A CA 1
ATOM 888 C C . TYR A 1 112 ? -8.734 -18.047 9.547 1 97.5 112 TYR A C 1
ATOM 890 O O . TYR A 1 112 ? -7.922 -18.797 9.008 1 97.5 112 TYR A O 1
ATOM 898 N N . PRO A 1 113 ? -8.516 -17.578 10.773 1 96.81 113 PRO A N 1
ATOM 899 C CA . PRO A 1 113 ? -7.191 -17.641 11.391 1 96.81 113 PRO A CA 1
ATOM 900 C C . PRO A 1 113 ? -6.777 -19.078 11.742 1 96.81 113 PRO A C 1
ATOM 902 O O . PRO A 1 113 ? -5.59 -19.344 11.938 1 96.81 113 PRO A O 1
ATOM 905 N N . GLU A 1 114 ? -7.691 -19.969 11.805 1 97.94 114 GLU A N 1
ATOM 906 C CA . GLU A 1 114 ? -7.367 -21.359 12.102 1 97.94 114 GLU A CA 1
ATOM 907 C C . GLU A 1 114 ? -6.891 -22.094 10.852 1 97.94 114 GLU A C 1
ATOM 909 O O . GLU A 1 114 ? -6.289 -23.172 10.945 1 97.94 114 GLU A O 1
ATOM 914 N N . THR A 1 115 ? -7.152 -21.484 9.711 1 98.75 115 THR A N 1
ATOM 915 C CA . THR A 1 115 ? -6.82 -22.156 8.453 1 98.75 115 THR A CA 1
ATOM 916 C C . THR A 1 115 ? -5.625 -21.484 7.785 1 98.75 115 THR A C 1
ATOM 918 O O . THR A 1 115 ? -4.688 -22.156 7.352 1 98.75 115 THR A O 1
ATOM 921 N N . PHE A 1 116 ? -5.738 -20.188 7.695 1 98.88 116 PHE A N 1
ATOM 922 C CA . PHE A 1 116 ? -4.754 -19.438 6.918 1 98.88 116 PHE A CA 1
ATOM 923 C C . PHE A 1 116 ? -3.822 -18.656 7.832 1 98.88 116 PHE A C 1
ATOM 925 O O . PHE A 1 116 ? -4.258 -18.109 8.852 1 98.88 116 PHE A O 1
ATOM 932 N N . GLN A 1 117 ? -2.594 -18.625 7.492 1 98.81 117 GLN A N 1
ATOM 933 C CA . GLN A 1 117 ? -1.61 -17.719 8.078 1 98.81 117 GLN A CA 1
ATOM 934 C C . GLN A 1 117 ? -0.863 -16.938 7 1 98.81 117 GLN A C 1
ATOM 936 O O . GLN A 1 117 ? -0.099 -17.516 6.227 1 98.81 117 GLN A O 1
ATOM 941 N N . CYS A 1 118 ? -1.116 -15.656 6.945 1 98.69 118 CYS A N 1
ATOM 942 C CA . CYS A 1 118 ? -0.375 -14.828 6 1 98.69 118 CYS A CA 1
ATOM 943 C C . CYS A 1 118 ? 1.09 -14.719 6.406 1 98.69 118 CYS A C 1
ATOM 945 O O . CYS A 1 118 ? 1.397 -14.375 7.551 1 98.69 118 CYS A O 1
ATOM 947 N N . VAL A 1 119 ? 1.977 -15.086 5.508 1 98.88 119 VAL A N 1
ATOM 948 C CA . VAL A 1 119 ? 3.402 -15.094 5.812 1 98.88 119 VAL A CA 1
ATOM 949 C C . VAL A 1 119 ? 4.176 -14.422 4.68 1 98.88 119 VAL A C 1
ATOM 951 O O . VAL A 1 119 ? 3.656 -14.266 3.574 1 98.88 119 VAL A O 1
ATOM 954 N N . THR A 1 120 ? 5.441 -14.016 5 1 98.75 120 THR A N 1
ATOM 955 C CA . THR A 1 120 ? 6.223 -13.258 4.027 1 98.75 120 THR A CA 1
ATOM 956 C C . THR A 1 120 ? 7.648 -13.797 3.939 1 98.75 120 THR A C 1
ATOM 958 O O . THR A 1 120 ? 8.555 -13.102 3.477 1 98.75 120 THR A O 1
ATOM 961 N N . SER A 1 121 ? 7.863 -14.992 4.422 1 98.69 121 SER A N 1
ATOM 962 C CA . SER A 1 121 ? 9.211 -15.547 4.41 1 98.69 121 SER A CA 1
ATOM 963 C C . SER A 1 121 ? 9.188 -17.062 4.352 1 98.69 121 SER A C 1
ATOM 965 O O . SER A 1 121 ? 8.156 -17.688 4.641 1 98.69 121 SER A O 1
ATOM 967 N N . SER A 1 122 ? 10.328 -17.594 3.902 1 98.75 122 SER A N 1
ATOM 968 C CA . SER A 1 122 ? 10.461 -19.047 3.891 1 98.75 122 SER A CA 1
ATOM 969 C C . SER A 1 122 ? 10.344 -19.625 5.297 1 98.75 122 SER A C 1
ATOM 971 O O . SER A 1 122 ? 9.742 -20.672 5.492 1 98.75 122 SER A O 1
ATOM 973 N N . ALA A 1 123 ? 10.859 -18.938 6.305 1 98.75 123 ALA A N 1
ATOM 974 C CA . ALA A 1 123 ? 10.719 -19.359 7.699 1 98.75 123 ALA A CA 1
ATOM 975 C C . ALA A 1 123 ? 9.258 -19.328 8.141 1 98.75 123 ALA A C 1
ATOM 977 O O . ALA A 1 123 ? 8.805 -20.188 8.898 1 98.75 123 ALA A O 1
ATOM 978 N N . GLY A 1 124 ? 8.586 -18.297 7.645 1 98.81 124 GLY A N 1
ATOM 979 C CA . GLY A 1 124 ? 7.172 -18.203 7.953 1 98.81 124 GLY A CA 1
ATOM 980 C C . GLY A 1 124 ? 6.355 -19.344 7.398 1 98.81 124 GLY A C 1
ATOM 981 O O . GLY A 1 124 ? 5.406 -19.812 8.039 1 98.81 124 GLY A O 1
ATOM 982 N N . VAL A 1 125 ? 6.73 -19.828 6.27 1 98.81 125 VAL A N 1
ATOM 983 C CA . VAL A 1 125 ? 6.047 -20.969 5.648 1 98.81 125 VAL A CA 1
ATOM 984 C C . VAL A 1 125 ? 6.23 -22.219 6.508 1 98.81 125 VAL A C 1
ATOM 986 O O . VAL A 1 125 ? 5.266 -22.922 6.793 1 98.81 125 VAL A O 1
ATOM 989 N N . ARG A 1 126 ? 7.398 -22.453 6.902 1 98.38 126 ARG A N 1
ATOM 990 C CA . ARG A 1 126 ? 7.691 -23.641 7.719 1 98.38 126 ARG A CA 1
ATOM 991 C C . ARG A 1 126 ? 6.949 -23.578 9.047 1 98.38 126 ARG A C 1
ATOM 993 O O . ARG A 1 126 ? 6.469 -24.594 9.547 1 98.38 126 ARG A O 1
ATOM 1000 N N . LYS A 1 127 ? 6.891 -22.391 9.609 1 98.62 127 LYS A N 1
ATOM 1001 C CA . LYS A 1 127 ? 6.145 -22.219 10.852 1 98.62 127 LYS A CA 1
ATOM 1002 C C . LYS A 1 127 ? 4.664 -22.531 10.656 1 98.62 127 LYS A C 1
ATOM 1004 O O . LYS A 1 127 ? 4.039 -23.172 11.508 1 98.62 127 LYS A O 1
ATOM 1009 N N . ALA A 1 128 ? 4.145 -22.062 9.57 1 98.69 128 ALA A N 1
ATOM 1010 C CA . ALA A 1 128 ? 2.742 -22.344 9.266 1 98.69 128 ALA A CA 1
ATOM 1011 C C . ALA A 1 128 ? 2.502 -23.844 9.141 1 98.69 128 ALA A C 1
ATOM 1013 O O . ALA A 1 128 ? 1.483 -24.359 9.609 1 98.69 128 ALA A O 1
ATOM 1014 N N . PHE A 1 129 ? 3.479 -24.578 8.562 1 97.88 129 PHE A N 1
ATOM 1015 C CA . PHE A 1 129 ? 3.404 -26.031 8.461 1 97.88 129 PHE A CA 1
ATOM 1016 C C . PHE A 1 129 ? 3.277 -26.656 9.844 1 97.88 129 PHE A C 1
ATOM 1018 O O . PHE A 1 129 ? 2.418 -27.516 10.062 1 97.88 129 PHE A O 1
ATOM 1025 N N . GLN A 1 130 ? 4.094 -26.156 10.703 1 97.69 130 GLN A N 1
ATOM 1026 C CA . GLN A 1 130 ? 4.137 -26.703 12.055 1 97.69 130 GLN A CA 1
ATOM 1027 C C . GLN A 1 130 ? 2.82 -26.469 12.789 1 97.69 130 GLN A C 1
ATOM 1029 O O . GLN A 1 130 ? 2.414 -27.281 13.625 1 97.69 130 GLN A O 1
ATOM 1034 N N . GLU A 1 131 ? 2.145 -25.438 12.398 1 98 131 GLU A N 1
ATOM 1035 C CA . GLU A 1 131 ? 0.901 -25.062 13.07 1 98 131 GLU A CA 1
ATOM 1036 C C . GLU A 1 131 ? -0.308 -25.672 12.352 1 98 131 GLU A C 1
ATOM 1038 O O . GLU A 1 131 ? -1.449 -25.453 12.766 1 98 131 GLU A O 1
ATOM 1043 N N . GLY A 1 132 ? -0.021 -26.406 11.297 1 97.94 132 GLY A N 1
ATOM 1044 C CA . GLY A 1 132 ? -1.093 -27.047 10.562 1 97.94 132 GLY A CA 1
ATOM 1045 C C . GLY A 1 132 ? -1.941 -26.078 9.758 1 97.94 132 GLY A C 1
ATOM 1046 O O . GLY A 1 132 ? -3.121 -26.344 9.516 1 97.94 132 GLY A O 1
ATOM 1047 N N . LYS A 1 133 ? -1.372 -24.938 9.422 1 98.75 133 LYS A N 1
ATOM 1048 C CA . LYS A 1 133 ? -2.086 -23.906 8.672 1 98.75 133 LYS A CA 1
ATOM 1049 C C . LYS A 1 133 ? -1.563 -23.797 7.242 1 98.75 133 LYS A C 1
ATOM 1051 O O . LYS A 1 133 ? -0.495 -24.328 6.926 1 98.75 133 LYS A O 1
ATOM 1056 N N . VAL A 1 134 ? -2.33 -23.234 6.414 1 98.94 134 VAL A N 1
ATOM 1057 C CA . VAL A 1 134 ? -1.909 -22.938 5.047 1 98.94 134 VAL A CA 1
ATOM 1058 C C . VAL A 1 134 ? -1.127 -21.625 5.016 1 98.94 134 VAL A C 1
ATOM 1060 O O . VAL A 1 134 ? -1.705 -20.547 5.168 1 98.94 134 VAL A O 1
ATOM 1063 N N . ALA A 1 135 ? 0.203 -21.766 4.844 1 98.94 135 ALA A N 1
ATOM 1064 C CA . ALA A 1 135 ? 0.971 -20.547 4.605 1 98.94 135 ALA A CA 1
ATOM 1065 C C . ALA A 1 135 ? 0.427 -19.781 3.404 1 98.94 135 ALA A C 1
ATOM 1067 O O . ALA A 1 135 ? 0.45 -20.281 2.277 1 98.94 135 ALA A O 1
ATOM 1068 N N . SER A 1 136 ? -0.085 -18.609 3.674 1 98.94 136 SER A N 1
ATOM 1069 C CA . SER A 1 136 ? -0.703 -17.781 2.648 1 98.94 136 SER A CA 1
ATOM 1070 C C . SER A 1 136 ? 0.22 -16.641 2.229 1 98.94 136 SER A C 1
ATOM 1072 O O . SER A 1 136 ? 0.518 -15.75 3.029 1 98.94 136 SER A O 1
ATOM 1074 N N . MET A 1 137 ? 0.694 -16.719 1.004 1 98.94 137 MET A N 1
ATOM 1075 C CA . MET A 1 137 ? 1.617 -15.742 0.446 1 98.94 137 MET A CA 1
ATOM 1076 C C . MET A 1 137 ? 0.973 -14.984 -0.711 1 98.94 137 MET A C 1
ATOM 1078 O O . MET A 1 137 ? -0.027 -15.438 -1.272 1 98.94 137 MET A O 1
ATOM 1082 N N . ILE A 1 138 ? 1.509 -13.812 -1.023 1 98.94 138 ILE A N 1
ATOM 1083 C CA . ILE A 1 138 ? 0.922 -12.984 -2.074 1 98.94 138 ILE A CA 1
ATOM 1084 C C . ILE A 1 138 ? 1.872 -12.914 -3.268 1 98.94 138 ILE A C 1
ATOM 1086 O O . ILE A 1 138 ? 3.043 -12.555 -3.117 1 98.94 138 ILE A O 1
ATOM 1090 N N . GLY A 1 139 ? 1.436 -13.359 -4.406 1 98.94 139 GLY A N 1
ATOM 1091 C CA . GLY A 1 139 ? 2.07 -13.094 -5.688 1 98.94 139 GLY A CA 1
ATOM 1092 C C . GLY A 1 139 ? 1.307 -12.094 -6.535 1 98.94 139 GLY A C 1
ATOM 1093 O O . GLY A 1 139 ? 0.108 -12.258 -6.77 1 98.94 139 GLY A O 1
ATOM 1094 N N . VAL A 1 140 ? 1.962 -11.023 -6.914 1 98.94 140 VAL A N 1
ATOM 1095 C CA . VAL A 1 140 ? 1.338 -10.047 -7.801 1 98.94 140 VAL A CA 1
ATOM 1096 C C . VAL A 1 140 ? 1.566 -10.453 -9.258 1 98.94 140 VAL A C 1
ATOM 1098 O O . VAL A 1 140 ? 2.707 -10.656 -9.68 1 98.94 140 VAL A O 1
ATOM 1101 N N . GLU A 1 141 ? 0.475 -10.594 -9.984 1 98.75 141 GLU A N 1
ATOM 1102 C CA . GLU A 1 141 ? 0.564 -11.172 -11.312 1 98.75 141 GLU A CA 1
ATOM 1103 C C . GLU A 1 141 ? 0.489 -10.102 -12.398 1 98.75 141 GLU A C 1
ATOM 1105 O O . GLU A 1 141 ? -0.603 -9.688 -12.797 1 98.75 141 GLU A O 1
ATOM 1110 N N . GLY A 1 142 ? 1.644 -9.719 -12.883 1 98.75 142 GLY A N 1
ATOM 1111 C CA . GLY A 1 142 ? 1.742 -8.742 -13.961 1 98.75 142 GLY A CA 1
ATOM 1112 C C . GLY A 1 142 ? 2.42 -7.453 -13.531 1 98.75 142 GLY A C 1
ATOM 1113 O O . GLY A 1 142 ? 1.992 -6.809 -12.57 1 98.75 142 GLY A O 1
ATOM 1114 N N . GLY A 1 143 ? 3.344 -7.066 -14.305 1 98.81 143 GLY A N 1
ATOM 1115 C CA . GLY A 1 143 ? 4.129 -5.879 -14 1 98.81 143 GLY A CA 1
ATOM 1116 C C . GLY A 1 143 ? 3.328 -4.594 -14.094 1 98.81 143 GLY A C 1
ATOM 1117 O O . GLY A 1 143 ? 3.717 -3.572 -13.523 1 98.81 143 GLY A O 1
ATOM 1118 N N . HIS A 1 144 ? 2.172 -4.582 -14.836 1 98.5 144 HIS A N 1
ATOM 1119 C CA . HIS A 1 144 ? 1.346 -3.383 -14.93 1 98.5 144 HIS A CA 1
ATOM 1120 C C . HIS A 1 144 ? 0.8 -2.979 -13.57 1 98.5 144 HIS A C 1
ATOM 1122 O O . HIS A 1 144 ? 0.383 -1.834 -13.375 1 98.5 144 HIS A O 1
ATOM 1128 N N . SER A 1 145 ? 0.903 -3.877 -12.594 1 98.81 145 SER A N 1
ATOM 1129 C CA . SER A 1 145 ? 0.404 -3.637 -11.242 1 98.81 145 SER A CA 1
ATOM 1130 C C . SER A 1 145 ? 1.236 -2.58 -10.531 1 98.81 145 SER A C 1
ATOM 1132 O O . SER A 1 145 ? 0.796 -2.01 -9.531 1 98.81 145 SER A O 1
ATOM 1134 N N . ILE A 1 146 ? 2.471 -2.328 -10.977 1 98.75 146 ILE A N 1
ATOM 1135 C CA . ILE A 1 146 ? 3.27 -1.313 -10.297 1 98.75 146 ILE A CA 1
ATOM 1136 C C . ILE A 1 146 ? 3.256 -0.02 -11.109 1 98.75 146 ILE A C 1
ATOM 1138 O O . ILE A 1 146 ? 3.885 0.968 -10.727 1 98.75 146 ILE A O 1
ATOM 1142 N N . ASP A 1 147 ? 2.582 -0.039 -12.273 1 98.12 147 ASP A N 1
ATOM 1143 C CA . ASP A 1 147 ? 2.443 1.124 -13.148 1 98.12 147 ASP A CA 1
ATOM 1144 C C . ASP A 1 147 ? 3.787 1.816 -13.359 1 98.12 147 ASP A C 1
ATOM 1146 O O . ASP A 1 147 ? 3.883 3.043 -13.266 1 98.12 147 ASP A O 1
ATOM 1150 N N . SER A 1 148 ? 4.809 1.038 -13.547 1 98.19 148 SER A N 1
ATOM 1151 C CA . SER A 1 148 ? 6.16 1.464 -13.883 1 98.19 148 SER A CA 1
ATOM 1152 C C . SER A 1 148 ? 6.746 2.363 -12.805 1 98.19 148 SER A C 1
ATOM 1154 O O . SER A 1 148 ? 7.445 3.332 -13.109 1 98.19 148 SER A O 1
ATOM 1156 N N . SER A 1 149 ? 6.438 2.107 -11.547 1 98.38 149 SER A N 1
ATOM 1157 C CA . SER A 1 149 ? 6.93 2.881 -10.414 1 98.38 149 SER A CA 1
ATOM 1158 C C . SER A 1 149 ? 7.699 2 -9.438 1 98.38 149 SER A C 1
ATOM 1160 O O . SER A 1 149 ? 7.137 1.075 -8.852 1 98.38 149 SER A O 1
ATOM 1162 N N . LEU A 1 150 ? 8.977 2.328 -9.219 1 98.62 150 LEU A N 1
ATOM 1163 C CA . LEU A 1 150 ? 9.766 1.598 -8.234 1 98.62 150 LEU A CA 1
ATOM 1164 C C . LEU A 1 150 ? 9.258 1.859 -6.82 1 98.62 150 LEU A C 1
ATOM 1166 O O . LEU A 1 150 ? 9.375 1 -5.945 1 98.62 150 LEU A O 1
ATOM 1170 N N . GLY A 1 151 ? 8.664 3.074 -6.578 1 98.56 151 GLY A N 1
ATOM 1171 C CA . GLY A 1 151 ? 8.031 3.352 -5.301 1 98.56 151 GLY A CA 1
ATOM 1172 C C . GLY A 1 151 ? 6.855 2.439 -5.012 1 98.56 151 GLY A C 1
ATOM 1173 O O . GLY A 1 151 ? 6.711 1.937 -3.893 1 98.56 151 GLY A O 1
ATOM 1174 N N . VAL A 1 152 ? 6.051 2.205 -6.051 1 98.88 152 VAL A N 1
ATOM 1175 C CA . VAL A 1 152 ? 4.922 1.297 -5.887 1 98.88 152 VAL A CA 1
ATOM 1176 C C . VAL A 1 152 ? 5.43 -0.127 -5.672 1 98.88 152 VAL A C 1
ATOM 1178 O O . VAL A 1 152 ? 4.902 -0.857 -4.824 1 98.88 152 VAL A O 1
ATOM 1181 N N . LEU A 1 153 ? 6.469 -0.538 -6.383 1 98.88 153 LEU A N 1
ATOM 1182 C CA . LEU A 1 153 ? 7.078 -1.851 -6.191 1 98.88 153 LEU A CA 1
ATOM 1183 C C . LEU A 1 153 ? 7.457 -2.068 -4.73 1 98.88 153 LEU A C 1
ATOM 1185 O O . LEU A 1 153 ? 7.117 -3.1 -4.145 1 98.88 153 LEU A O 1
ATOM 1189 N N . ARG A 1 154 ? 8.094 -1.124 -4.102 1 98.56 154 ARG A N 1
ATOM 1190 C CA . ARG A 1 154 ? 8.531 -1.236 -2.715 1 98.56 154 ARG A CA 1
ATOM 1191 C C . ARG A 1 154 ? 7.34 -1.282 -1.766 1 98.56 154 ARG A C 1
ATOM 1193 O O . ARG A 1 154 ? 7.355 -2.014 -0.773 1 98.56 154 ARG A O 1
ATOM 1200 N N . THR A 1 155 ? 6.297 -0.49 -2.127 1 98.56 155 THR A N 1
ATOM 1201 C CA . THR A 1 155 ? 5.117 -0.483 -1.27 1 98.56 155 THR A CA 1
ATOM 1202 C C . THR A 1 155 ? 4.418 -1.838 -1.302 1 98.56 155 THR A C 1
ATOM 1204 O O . THR A 1 155 ? 3.93 -2.314 -0.275 1 98.56 155 THR A O 1
ATOM 1207 N N . LEU A 1 156 ? 4.379 -2.447 -2.459 1 98.94 156 LEU A N 1
ATOM 1208 C CA . LEU A 1 156 ? 3.777 -3.773 -2.559 1 98.94 156 LEU A CA 1
ATOM 1209 C C . LEU A 1 156 ? 4.578 -4.793 -1.756 1 98.94 156 LEU A C 1
ATOM 1211 O O . LEU A 1 156 ? 4 -5.684 -1.126 1 98.94 156 LEU A O 1
ATOM 1215 N N . TYR A 1 157 ? 5.918 -4.668 -1.772 1 98.88 157 TYR A N 1
ATOM 1216 C CA . TYR A 1 157 ? 6.766 -5.52 -0.948 1 98.88 157 TYR A CA 1
ATOM 1217 C C . TYR A 1 157 ? 6.406 -5.383 0.527 1 98.88 157 TYR A C 1
ATOM 1219 O O . TYR A 1 157 ? 6.246 -6.383 1.229 1 98.88 157 TYR A O 1
ATOM 1227 N N . HIS A 1 158 ? 6.18 -4.184 0.983 1 98.25 158 HIS A N 1
ATOM 1228 C CA . HIS A 1 158 ? 5.863 -3.932 2.385 1 98.25 158 HIS A CA 1
ATOM 1229 C C . HIS A 1 158 ? 4.492 -4.488 2.75 1 98.25 158 HIS A C 1
ATOM 1231 O O . HIS A 1 158 ? 4.262 -4.895 3.893 1 98.25 158 HIS A O 1
ATOM 1237 N N . LEU A 1 159 ? 3.664 -4.57 1.741 1 98.75 159 LEU A N 1
ATOM 1238 C CA . LEU A 1 159 ? 2.314 -5.07 1.978 1 98.75 159 LEU A CA 1
ATOM 1239 C C . LEU A 1 159 ? 2.279 -6.594 1.909 1 98.75 159 LEU A C 1
ATOM 1241 O O . LEU A 1 159 ? 1.231 -7.207 2.125 1 98.75 159 LEU A O 1
ATOM 1245 N N . GLY A 1 160 ? 3.408 -7.234 1.49 1 98.75 160 GLY A N 1
ATOM 1246 C CA . GLY A 1 160 ? 3.496 -8.68 1.644 1 98.75 160 GLY A CA 1
ATOM 1247 C C . GLY A 1 160 ? 3.779 -9.398 0.339 1 98.75 160 GLY A C 1
ATOM 1248 O O . GLY A 1 160 ? 3.941 -10.625 0.323 1 98.75 160 GLY A O 1
ATOM 1249 N N . MET A 1 161 ? 3.9 -8.633 -0.764 1 98.94 161 MET A N 1
ATOM 1250 C CA . MET A 1 161 ? 4.219 -9.281 -2.033 1 98.94 161 MET A CA 1
ATOM 1251 C C . MET A 1 161 ? 5.559 -10.008 -1.95 1 98.94 161 MET A C 1
ATOM 1253 O O . MET A 1 161 ? 6.543 -9.445 -1.46 1 98.94 161 MET A O 1
ATOM 1257 N N . ARG A 1 162 ? 5.582 -11.219 -2.475 1 98.94 162 ARG A N 1
ATOM 1258 C CA . ARG A 1 162 ? 6.852 -11.938 -2.42 1 98.94 162 ARG A CA 1
ATOM 1259 C C . ARG A 1 162 ? 7.223 -12.5 -3.787 1 98.94 162 ARG A C 1
ATOM 1261 O O . ARG A 1 162 ? 8.32 -13.023 -3.971 1 98.94 162 ARG A O 1
ATOM 1268 N N . TYR A 1 163 ? 6.395 -12.398 -4.793 1 98.94 163 TYR A N 1
ATOM 1269 C CA . TYR A 1 163 ? 6.859 -12.453 -6.176 1 98.94 163 TYR A CA 1
ATOM 1270 C C . TYR A 1 163 ? 6.062 -11.5 -7.059 1 98.94 163 TYR A C 1
ATOM 1272 O O . TYR A 1 163 ? 4.941 -11.117 -6.715 1 98.94 163 TYR A O 1
ATOM 1280 N N . LEU A 1 164 ? 6.637 -11.055 -8.094 1 98.94 164 LEU A N 1
ATOM 1281 C CA . LEU A 1 164 ? 6.016 -10.25 -9.141 1 98.94 164 LEU A CA 1
ATOM 1282 C C . LEU A 1 164 ? 6.23 -10.883 -10.508 1 98.94 164 LEU A C 1
ATOM 1284 O O . LEU A 1 164 ? 7.371 -11.133 -10.906 1 98.94 164 LEU A O 1
ATOM 1288 N N . THR A 1 165 ? 5.105 -11.227 -11.133 1 98.94 165 THR A N 1
ATOM 1289 C CA . THR A 1 165 ? 5.215 -11.602 -12.539 1 98.94 165 THR A CA 1
ATOM 1290 C C . THR A 1 165 ? 5.496 -10.375 -13.406 1 98.94 165 THR A C 1
ATOM 1292 O O . THR A 1 165 ? 4.805 -9.359 -13.305 1 98.94 165 THR A O 1
ATOM 1295 N N . LEU A 1 166 ? 6.445 -10.461 -14.258 1 98.94 166 LEU A N 1
ATOM 1296 C CA . LEU A 1 166 ? 6.922 -9.266 -14.953 1 98.94 166 LEU A CA 1
ATOM 1297 C C . LEU A 1 166 ? 5.887 -8.773 -15.961 1 98.94 166 LEU A C 1
ATOM 1299 O O . LEU A 1 166 ? 5.809 -7.578 -16.234 1 98.94 166 LEU A O 1
ATOM 1303 N N . THR A 1 167 ? 5.152 -9.688 -16.547 1 98.88 167 THR A N 1
ATOM 1304 C CA . THR A 1 167 ? 4.047 -9.352 -17.438 1 98.88 167 THR A CA 1
ATOM 1305 C C . THR A 1 167 ? 2.863 -10.289 -17.203 1 98.88 167 THR A C 1
ATOM 1307 O O . THR A 1 167 ? 2.969 -11.25 -16.438 1 98.88 167 THR A O 1
ATOM 1310 N N . HIS A 1 168 ? 1.754 -9.945 -17.719 1 98.38 168 HIS A N 1
ATOM 1311 C CA . HIS A 1 168 ? 0.657 -10.875 -17.969 1 98.38 168 HIS A CA 1
ATOM 1312 C C . HIS A 1 168 ? 0.424 -11.062 -19.469 1 98.38 168 HIS A C 1
ATOM 1314 O O . HIS A 1 168 ? 1.353 -11.391 -20.203 1 98.38 168 HIS A O 1
ATOM 1320 N N . ASN A 1 169 ? -0.8 -10.883 -19.953 1 98 169 ASN A N 1
ATOM 1321 C CA . ASN A 1 169 ? -1.077 -11.055 -21.375 1 98 169 ASN A CA 1
ATOM 1322 C C . ASN A 1 169 ? -0.939 -9.742 -22.141 1 98 169 ASN A C 1
ATOM 1324 O O . ASN A 1 169 ? -1.627 -9.523 -23.141 1 98 169 ASN A O 1
ATOM 1328 N N . CYS A 1 170 ? -0.121 -8.797 -21.594 1 97.56 170 CYS A N 1
ATOM 1329 C CA . CYS A 1 170 ? 0.195 -7.512 -22.219 1 97.56 170 CYS A CA 1
ATOM 1330 C C . CYS A 1 170 ? 1.607 -7.07 -21.859 1 97.56 170 CYS A C 1
ATOM 1332 O O . CYS A 1 170 ? 2.111 -7.402 -20.781 1 97.56 170 CYS A O 1
ATOM 1334 N N . ASN A 1 171 ? 2.188 -6.316 -22.797 1 97.94 171 ASN A N 1
ATOM 1335 C CA . ASN A 1 171 ? 3.482 -5.719 -22.5 1 97.94 171 ASN A CA 1
ATOM 1336 C C . ASN A 1 171 ? 3.369 -4.648 -21.422 1 97.94 171 ASN A C 1
ATOM 1338 O O . ASN A 1 171 ? 2.35 -3.963 -21.328 1 97.94 171 ASN A O 1
ATOM 1342 N N . THR A 1 172 ? 4.34 -4.586 -20.562 1 97.94 172 THR A N 1
ATOM 1343 C CA . THR A 1 172 ? 4.594 -3.34 -19.844 1 97.94 172 THR A CA 1
ATOM 1344 C C . THR A 1 172 ? 5.516 -2.428 -20.641 1 97.94 172 THR A C 1
ATOM 1346 O O . THR A 1 172 ? 6.109 -2.857 -21.641 1 97.94 172 THR A O 1
ATOM 1349 N N . PRO A 1 173 ? 5.652 -1.204 -20.234 1 97.69 173 PRO A N 1
ATOM 1350 C CA . PRO A 1 173 ? 6.617 -0.344 -20.922 1 97.69 173 PRO A CA 1
ATOM 1351 C C . PRO A 1 173 ? 8.047 -0.877 -20.844 1 97.69 173 PRO A C 1
ATOM 1353 O O . PRO A 1 173 ? 8.93 -0.391 -21.547 1 97.69 173 PRO A O 1
ATOM 1356 N N . TRP A 1 174 ? 8.266 -1.963 -20.109 1 98.62 174 TRP A N 1
ATOM 1357 C CA . TRP A 1 174 ? 9.664 -2.281 -19.812 1 98.62 174 TRP A CA 1
ATOM 1358 C C . TRP A 1 174 ? 9.914 -3.781 -19.922 1 98.62 174 TRP A C 1
ATOM 1360 O O . TRP A 1 174 ? 11.039 -4.246 -19.719 1 98.62 174 TRP A O 1
ATOM 1370 N N . ALA A 1 175 ? 8.898 -4.609 -20.25 1 98.81 175 ALA A N 1
ATOM 1371 C CA . ALA A 1 175 ? 9.047 -6.051 -20.453 1 98.81 175 ALA A CA 1
ATOM 1372 C C . ALA A 1 175 ? 8.047 -6.566 -21.484 1 98.81 175 ALA A C 1
ATOM 1374 O O . ALA A 1 175 ? 6.895 -6.113 -21.516 1 98.81 175 ALA A O 1
ATOM 1375 N N . ASP A 1 176 ? 8.453 -7.59 -22.219 1 98.81 176 ASP A N 1
ATOM 1376 C CA . ASP A 1 176 ? 7.602 -8.156 -23.266 1 98.81 176 ASP A CA 1
ATOM 1377 C C . ASP A 1 176 ? 6.914 -9.43 -22.781 1 98.81 176 ASP A C 1
ATOM 1379 O O . ASP A 1 176 ? 7.531 -10.25 -22.094 1 98.81 176 ASP A O 1
ATOM 1383 N N . ASN A 1 177 ? 5.645 -9.617 -23.156 1 98.75 177 ASN A N 1
ATOM 1384 C CA . ASN A 1 177 ? 4.836 -10.758 -22.75 1 98.75 177 ASN A CA 1
ATOM 1385 C C . ASN A 1 177 ? 4.934 -11.898 -23.75 1 98.75 177 ASN A C 1
ATOM 1387 O O . ASN A 1 177 ? 5.527 -11.742 -24.828 1 98.75 177 ASN A O 1
ATOM 1391 N N . TRP A 1 178 ? 4.316 -13.016 -23.453 1 98.5 178 TRP A N 1
ATOM 1392 C CA . TRP A 1 178 ? 4.438 -14.258 -24.219 1 98.5 178 TRP A CA 1
ATOM 1393 C C . TRP A 1 178 ? 3.758 -14.141 -25.578 1 98.5 178 TRP A C 1
ATOM 1395 O O . TRP A 1 178 ? 4.105 -14.852 -26.516 1 98.5 178 TRP A O 1
ATOM 1405 N N . LEU A 1 179 ? 2.789 -13.242 -25.719 1 98.5 179 LEU A N 1
ATOM 1406 C CA . LEU A 1 179 ? 2.07 -13.07 -26.984 1 98.5 179 LEU A CA 1
ATOM 1407 C C . LEU A 1 179 ? 3.002 -12.562 -28.078 1 98.5 179 LEU A C 1
ATOM 1409 O O . LEU A 1 179 ? 2.727 -12.734 -29.266 1 98.5 179 LEU A O 1
ATOM 1413 N N . VAL A 1 180 ? 4.062 -11.914 -27.688 1 98.25 180 VAL A N 1
ATOM 1414 C CA . VAL A 1 180 ? 5.078 -11.461 -28.625 1 98.25 180 VAL A CA 1
ATOM 1415 C C . VAL A 1 180 ? 5.656 -12.656 -29.375 1 98.25 180 VAL A C 1
ATOM 1417 O O . VAL A 1 180 ? 5.895 -12.578 -30.578 1 98.25 180 VAL A O 1
ATOM 1420 N N . ASP A 1 181 ? 5.824 -13.75 -28.734 1 98.19 181 ASP A N 1
ATOM 1421 C CA . ASP A 1 181 ? 6.414 -14.945 -29.312 1 98.19 181 ASP A CA 1
ATOM 1422 C C . ASP A 1 181 ? 5.434 -15.641 -30.266 1 98.19 181 ASP A C 1
ATOM 1424 O O . ASP A 1 181 ? 5.828 -16.484 -31.062 1 98.19 181 ASP A O 1
ATOM 1428 N N . ARG A 1 182 ? 4.199 -15.336 -30.125 1 96.25 182 ARG A N 1
ATOM 1429 C CA . ARG A 1 182 ? 3.174 -15.883 -31 1 96.25 182 ARG A CA 1
ATOM 1430 C C . ARG A 1 182 ? 2.945 -14.961 -32.188 1 96.25 182 ARG A C 1
ATOM 1432 O O . ARG A 1 182 ? 2.291 -15.352 -33.188 1 96.25 182 ARG A O 1
ATOM 1439 N N . GLY A 1 183 ? 3.49 -13.789 -32.125 1 95.75 183 GLY A N 1
ATOM 1440 C CA . GLY A 1 183 ? 3.309 -12.805 -33.188 1 95.75 183 GLY A CA 1
ATOM 1441 C C . GLY A 1 183 ? 2.053 -11.977 -33.031 1 95.75 183 GLY A C 1
ATOM 1442 O O . GLY A 1 183 ? 1.721 -11.164 -33.875 1 95.75 183 GLY A O 1
ATOM 1443 N N . SER A 1 184 ? 1.332 -12.07 -31.906 1 95.25 184 SER A N 1
ATOM 1444 C CA . SER A 1 184 ? 0.065 -11.375 -31.703 1 95.25 184 SER A CA 1
ATOM 1445 C C . SER A 1 184 ? 0.267 -10.062 -30.953 1 95.25 184 SER A C 1
ATOM 1447 O O . SER A 1 184 ? -0.691 -9.328 -30.719 1 95.25 184 SER A O 1
ATOM 1449 N N . ASP A 1 185 ? 1.415 -9.828 -30.5 1 95.5 185 ASP A N 1
ATOM 1450 C CA . ASP A 1 185 ? 1.857 -8.57 -29.906 1 95.5 185 ASP A CA 1
ATOM 1451 C C . ASP A 1 185 ? 3.24 -8.18 -30.422 1 95.5 185 ASP A C 1
ATOM 1453 O O . ASP A 1 185 ? 3.979 -9.023 -30.938 1 95.5 185 ASP A O 1
ATOM 1457 N N . GLU A 1 186 ? 3.566 -6.906 -30.406 1 96.56 186 GLU A N 1
ATOM 1458 C CA . GLU A 1 186 ? 4.848 -6.441 -30.922 1 96.56 186 GLU A CA 1
ATOM 1459 C C . GLU A 1 186 ? 5.887 -6.336 -29.797 1 96.56 186 GLU A C 1
ATOM 1461 O O . GLU A 1 186 ? 5.59 -5.844 -28.719 1 96.56 186 GLU A O 1
ATOM 1466 N N . ALA A 1 187 ? 7.051 -6.848 -30.109 1 97.06 187 ALA A N 1
ATOM 1467 C CA . ALA A 1 187 ? 8.156 -6.676 -29.172 1 97.06 187 ALA A CA 1
ATOM 1468 C C . ALA A 1 187 ? 8.508 -5.199 -29.016 1 97.06 187 ALA A C 1
ATOM 1470 O O . ALA A 1 187 ? 8.734 -4.496 -30 1 97.06 187 ALA A O 1
ATOM 1471 N N . ARG A 1 188 ? 8.547 -4.738 -27.828 1 95.94 188 ARG A N 1
ATOM 1472 C CA . ARG A 1 188 ? 8.883 -3.342 -27.562 1 95.94 188 ARG A CA 1
ATOM 1473 C C . ARG A 1 188 ? 10.195 -3.23 -26.797 1 95.94 188 ARG A C 1
ATOM 1475 O O . ARG A 1 188 ? 11.031 -2.383 -27.109 1 95.94 188 ARG A O 1
ATOM 1482 N N . SER A 1 189 ? 10.414 -4.07 -25.859 1 97.31 189 SER A N 1
ATOM 1483 C CA . SER A 1 189 ? 11.578 -4.016 -24.984 1 97.31 189 SER A CA 1
ATOM 1484 C C . SER A 1 189 ? 12.641 -5.023 -25.406 1 97.31 189 SER A C 1
ATOM 1486 O O . SER A 1 189 ? 13.781 -4.965 -24.953 1 97.31 189 SER A O 1
ATOM 1488 N N . HIS A 1 190 ? 12.273 -6.008 -26.328 1 97 190 HIS A N 1
ATOM 1489 C CA . HIS A 1 190 ? 13.148 -7.102 -26.734 1 97 190 HIS A CA 1
ATOM 1490 C C . HIS A 1 190 ? 13.719 -7.82 -25.516 1 97 190 HIS A C 1
ATOM 1492 O O . HIS A 1 190 ? 14.93 -8.031 -25.422 1 97 190 HIS A O 1
ATOM 1498 N N . GLY A 1 191 ? 12.781 -8.188 -24.656 1 97.94 191 GLY A N 1
ATOM 1499 C CA . GLY A 1 191 ? 13.094 -8.719 -23.344 1 97.94 191 GLY A CA 1
ATOM 1500 C C . GLY A 1 191 ? 12.836 -7.73 -22.219 1 97.94 191 GLY A C 1
ATOM 1501 O O . GLY A 1 191 ? 11.68 -7.52 -21.828 1 97.94 191 GLY A O 1
ATOM 1502 N N . LEU A 1 192 ? 13.938 -7.098 -21.812 1 98.81 192 LEU A N 1
ATOM 1503 C CA . LEU A 1 192 ? 13.859 -6.078 -20.766 1 98.81 192 LEU A CA 1
ATOM 1504 C C . LEU A 1 192 ? 14.445 -4.762 -21.25 1 98.81 192 LEU A C 1
ATOM 1506 O O . LEU A 1 192 ? 15.555 -4.734 -21.797 1 98.81 192 LEU A O 1
ATOM 1510 N N . SER A 1 193 ? 13.672 -3.629 -21.125 1 98.62 193 SER A N 1
ATOM 1511 C CA . SER A 1 193 ? 14.234 -2.299 -21.328 1 98.62 193 SER A CA 1
ATOM 1512 C C . SER A 1 193 ? 15.219 -1.938 -20.219 1 98.62 193 SER A C 1
ATOM 1514 O O . S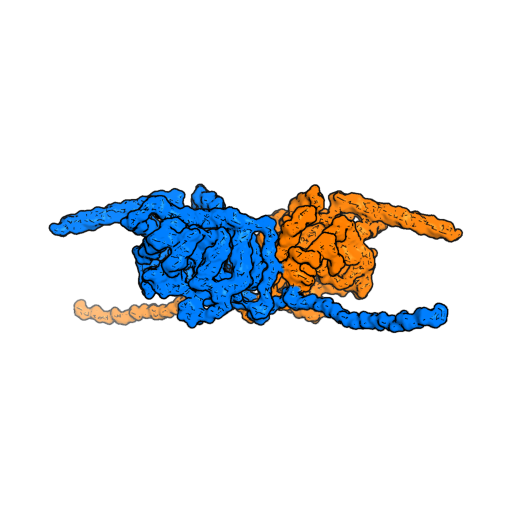ER A 1 193 ? 15.359 -2.676 -19.234 1 98.62 193 SER A O 1
ATOM 1516 N N . PRO A 1 194 ? 15.953 -0.813 -20.344 1 98.31 194 PRO A N 1
ATOM 1517 C CA . PRO A 1 194 ? 16.797 -0.379 -19.234 1 98.31 194 PRO A CA 1
ATOM 1518 C C . PRO A 1 194 ? 16.031 -0.238 -17.922 1 98.31 194 PRO A C 1
ATOM 1520 O O . PRO A 1 194 ? 16.531 -0.662 -16.875 1 98.31 194 PRO A O 1
ATOM 1523 N N . PHE A 1 195 ? 14.875 0.303 -18 1 98.62 195 PHE A N 1
ATOM 1524 C CA . PHE A 1 195 ? 14.062 0.404 -16.781 1 98.62 195 PHE A CA 1
ATOM 1525 C C . PHE A 1 195 ? 13.664 -0.979 -16.281 1 98.62 195 PHE A C 1
ATOM 1527 O O . PHE A 1 195 ? 13.594 -1.213 -15.07 1 98.62 195 PHE A O 1
ATOM 1534 N N . GLY A 1 196 ? 13.297 -1.887 -17.203 1 98.81 196 GLY A N 1
ATOM 1535 C CA . GLY A 1 196 ? 13.016 -3.258 -16.812 1 98.81 196 GLY A CA 1
ATOM 1536 C C . GLY A 1 196 ? 14.156 -3.902 -16.047 1 98.81 196 GLY A C 1
ATOM 1537 O O . GLY A 1 196 ? 13.93 -4.664 -15.102 1 98.81 196 GLY A O 1
ATOM 1538 N N . GLN A 1 197 ? 15.359 -3.605 -16.469 1 98.81 197 GLN A N 1
ATOM 1539 C CA . GLN A 1 197 ? 16.516 -4.102 -15.742 1 98.81 197 GLN A CA 1
ATOM 1540 C C . GLN A 1 197 ? 16.594 -3.502 -14.344 1 98.81 197 GLN A C 1
ATOM 1542 O O . GLN A 1 197 ? 16.969 -4.188 -13.391 1 98.81 197 GLN A O 1
ATOM 1547 N N . GLN A 1 198 ? 16.234 -2.213 -14.195 1 98.5 198 GLN A N 1
ATOM 1548 C CA . GLN A 1 198 ? 16.156 -1.58 -12.883 1 98.5 198 GLN A CA 1
ATOM 1549 C C . GLN A 1 198 ? 15.156 -2.293 -11.984 1 98.5 198 GLN A C 1
ATOM 1551 O O . GLN A 1 198 ? 15.406 -2.492 -10.797 1 98.5 198 GLN A O 1
ATOM 1556 N N . VAL A 1 199 ? 14.016 -2.643 -12.57 1 98.88 199 VAL A N 1
ATOM 1557 C CA . VAL A 1 199 ? 12.969 -3.328 -11.812 1 98.88 199 VAL A CA 1
ATOM 1558 C C . VAL A 1 199 ? 13.508 -4.652 -11.273 1 98.88 199 VAL A C 1
ATOM 1560 O O . VAL A 1 199 ? 13.352 -4.957 -10.094 1 98.88 199 VAL A O 1
ATOM 1563 N N . VAL A 1 200 ? 14.188 -5.422 -12.109 1 98.88 200 VAL A N 1
ATOM 1564 C CA . VAL A 1 200 ? 14.742 -6.719 -11.727 1 98.88 200 VAL A CA 1
ATOM 1565 C C . VAL A 1 200 ? 15.758 -6.539 -10.602 1 98.88 200 VAL A C 1
ATOM 1567 O O . VAL A 1 200 ? 15.719 -7.258 -9.602 1 98.88 200 VAL A O 1
ATOM 1570 N N . LYS A 1 201 ? 16.641 -5.562 -10.742 1 98.62 201 LYS A N 1
ATOM 1571 C CA . LYS A 1 201 ? 17.656 -5.309 -9.734 1 98.62 201 LYS A CA 1
ATOM 1572 C C . LYS A 1 201 ? 17.016 -4.891 -8.406 1 98.62 201 LYS A C 1
ATOM 1574 O O . LYS A 1 201 ? 17.484 -5.301 -7.336 1 98.62 201 LYS A O 1
ATOM 1579 N N . GLU A 1 202 ? 15.992 -4.059 -8.477 1 98.56 202 GLU A N 1
ATOM 1580 C CA . GLU A 1 202 ? 15.305 -3.633 -7.262 1 98.56 202 GLU A CA 1
ATOM 1581 C C . GLU A 1 202 ? 14.602 -4.809 -6.59 1 98.56 202 GLU A C 1
ATOM 1583 O O . GLU A 1 202 ? 14.547 -4.883 -5.359 1 98.56 202 GLU A O 1
ATOM 1588 N N . MET A 1 203 ? 14.047 -5.691 -7.383 1 98.81 203 MET A N 1
ATOM 1589 C CA . MET A 1 203 ? 13.43 -6.895 -6.828 1 98.81 203 MET A CA 1
ATOM 1590 C C . MET A 1 203 ? 14.469 -7.754 -6.113 1 98.81 203 MET A C 1
ATOM 1592 O O . MET A 1 203 ? 14.203 -8.289 -5.035 1 98.81 203 MET A O 1
ATOM 1596 N N . ASN A 1 204 ? 15.672 -7.902 -6.684 1 98.81 204 ASN A N 1
ATOM 1597 C CA . ASN A 1 204 ? 16.766 -8.594 -6.008 1 98.81 204 ASN A CA 1
ATOM 1598 C C . ASN A 1 204 ? 17.109 -7.934 -4.68 1 98.81 204 ASN A C 1
ATOM 1600 O O . ASN A 1 204 ? 17.266 -8.617 -3.664 1 98.81 204 ASN A O 1
ATOM 1604 N N . ARG A 1 205 ? 17.172 -6.633 -4.688 1 98.5 205 ARG A N 1
ATOM 1605 C CA . ARG A 1 205 ? 17.516 -5.895 -3.479 1 98.5 205 ARG A CA 1
ATOM 1606 C C . ARG A 1 205 ? 16.5 -6.145 -2.373 1 98.5 205 ARG A C 1
ATOM 1608 O O . ARG A 1 205 ? 16.859 -6.336 -1.212 1 98.5 205 ARG A O 1
ATOM 1615 N N . LEU A 1 206 ? 15.258 -6.176 -2.713 1 98.44 206 LEU A N 1
ATOM 1616 C CA . LEU A 1 206 ? 14.156 -6.297 -1.765 1 98.44 206 LEU A CA 1
ATOM 1617 C C . LEU A 1 206 ? 14.008 -7.738 -1.286 1 98.44 206 LEU A C 1
ATOM 1619 O O . LEU A 1 206 ? 13.555 -7.98 -0.166 1 98.44 206 LEU A O 1
ATOM 1623 N N . GLY A 1 207 ? 14.336 -8.664 -2.156 1 98.69 207 GLY A N 1
ATOM 1624 C CA . GLY A 1 207 ? 14.047 -10.062 -1.896 1 98.69 207 GLY A CA 1
ATOM 1625 C C . GLY A 1 207 ? 12.68 -10.492 -2.404 1 98.69 207 GLY A C 1
ATOM 1626 O O . GLY A 1 207 ? 11.977 -11.266 -1.743 1 98.69 207 GLY A O 1
ATOM 1627 N N . VAL A 1 208 ? 12.32 -9.953 -3.504 1 98.88 208 VAL A N 1
ATOM 1628 C CA . VAL A 1 208 ? 11.109 -10.359 -4.211 1 98.88 208 VAL A CA 1
ATOM 1629 C C . VAL A 1 208 ? 11.461 -11.352 -5.316 1 98.88 208 VAL A C 1
ATOM 1631 O O . VAL A 1 208 ? 12.352 -11.094 -6.125 1 98.88 208 VAL A O 1
ATOM 1634 N N . MET A 1 209 ? 10.82 -12.477 -5.352 1 98.94 209 MET A N 1
ATOM 1635 C CA . MET A 1 209 ? 11.086 -13.438 -6.418 1 98.94 209 MET A CA 1
ATOM 1636 C C . MET A 1 209 ? 10.609 -12.898 -7.762 1 98.94 209 MET A C 1
ATOM 1638 O O . MET A 1 209 ? 9.523 -12.328 -7.859 1 98.94 209 MET A O 1
ATOM 1642 N N . ILE A 1 210 ? 11.453 -13.086 -8.734 1 98.94 210 ILE A N 1
ATOM 1643 C CA . ILE A 1 210 ? 11.109 -12.742 -10.109 1 98.94 210 ILE A CA 1
ATOM 1644 C C . ILE A 1 210 ? 10.336 -13.898 -10.75 1 98.94 210 ILE A C 1
ATOM 1646 O O . ILE A 1 210 ? 10.852 -15.016 -10.859 1 98.94 210 ILE A O 1
ATOM 1650 N N . ASP A 1 211 ? 9.125 -13.617 -11.117 1 99 211 ASP A N 1
ATOM 1651 C CA . ASP A 1 211 ? 8.289 -14.633 -11.75 1 99 211 ASP A CA 1
ATOM 1652 C C . ASP A 1 211 ? 8.234 -14.445 -13.266 1 99 211 ASP A C 1
ATOM 1654 O O . ASP A 1 211 ? 7.891 -13.359 -13.75 1 99 211 ASP A O 1
ATOM 1658 N N . LEU A 1 212 ? 8.523 -15.492 -13.984 1 98.94 212 LEU A N 1
ATOM 1659 C CA . LEU A 1 212 ? 8.68 -15.406 -15.438 1 98.94 212 LEU A CA 1
ATOM 1660 C C . LEU A 1 212 ? 7.562 -16.156 -16.156 1 98.94 212 LEU A C 1
ATOM 1662 O O . LEU A 1 212 ? 7.672 -16.453 -17.344 1 98.94 212 LEU A O 1
ATOM 1666 N N . ALA A 1 213 ? 6.492 -16.391 -15.367 1 98.81 213 ALA A N 1
ATOM 1667 C CA . ALA A 1 213 ? 5.281 -16.797 -16.062 1 98.81 213 ALA A CA 1
ATOM 1668 C C . ALA A 1 213 ? 4.727 -15.672 -16.938 1 98.81 213 ALA A C 1
ATOM 1670 O O . ALA A 1 213 ? 4.855 -14.5 -16.578 1 98.81 213 ALA A O 1
ATOM 1671 N N . HIS A 1 214 ? 4.156 -15.922 -18.125 1 98.62 214 HIS A N 1
ATOM 1672 C CA . HIS A 1 214 ? 3.441 -14.977 -18.969 1 98.62 214 HIS A CA 1
ATOM 1673 C C . HIS A 1 214 ? 4.41 -14.086 -19.734 1 98.62 214 HIS A C 1
ATOM 1675 O O . HIS A 1 214 ? 4.008 -13.07 -20.312 1 98.62 214 HIS A O 1
ATOM 1681 N N . VAL A 1 215 ? 5.73 -14.422 -19.766 1 98.88 215 VAL A N 1
ATOM 1682 C CA . VAL A 1 215 ? 6.664 -13.5 -20.406 1 98.88 215 VAL A CA 1
ATOM 1683 C C . VAL A 1 215 ? 7.152 -14.094 -21.734 1 98.88 215 VAL A C 1
ATOM 1685 O O . VAL A 1 215 ? 6.941 -15.281 -22 1 98.88 215 VAL A O 1
ATOM 1688 N N . SER A 1 216 ? 7.793 -13.312 -22.562 1 98.81 216 SER A N 1
ATOM 1689 C CA . SER A 1 216 ? 8.414 -13.789 -23.781 1 98.81 216 SER A CA 1
ATOM 1690 C C . SER A 1 216 ? 9.688 -14.57 -23.5 1 98.81 216 SER A C 1
ATOM 1692 O O . SER A 1 216 ? 10.266 -14.445 -22.406 1 98.81 216 SER A O 1
ATOM 1694 N N . VAL A 1 217 ? 10.102 -15.32 -24.484 1 98.88 217 VAL A N 1
ATOM 1695 C CA . VAL A 1 217 ? 11.352 -16.062 -24.344 1 98.88 217 VAL A CA 1
ATOM 1696 C C . VAL A 1 217 ? 12.516 -15.094 -24.156 1 98.88 217 VAL A C 1
ATOM 1698 O O . VAL A 1 217 ? 13.414 -15.352 -23.359 1 98.88 217 VAL A O 1
ATOM 1701 N N . ALA A 1 218 ? 12.5 -13.969 -24.891 1 98.88 218 ALA A N 1
ATOM 1702 C CA . ALA A 1 218 ? 13.539 -12.953 -24.719 1 98.88 218 ALA A CA 1
ATOM 1703 C C . ALA A 1 218 ? 13.57 -12.43 -23.297 1 98.88 218 ALA A C 1
ATOM 1705 O O . ALA A 1 218 ? 14.648 -12.211 -22.719 1 98.88 218 ALA A O 1
ATOM 1706 N N . THR A 1 219 ? 12.414 -12.18 -22.688 1 98.94 219 THR A N 1
ATOM 1707 C CA . THR A 1 219 ? 12.32 -11.719 -21.312 1 98.94 219 THR A CA 1
ATOM 1708 C C . THR A 1 219 ? 12.82 -12.789 -20.344 1 98.94 219 THR A C 1
ATOM 1710 O O . THR A 1 219 ? 13.516 -12.477 -19.375 1 98.94 219 THR A O 1
ATOM 1713 N N . MET A 1 220 ? 12.477 -14.078 -20.625 1 98.94 220 MET A N 1
ATOM 1714 C CA . MET A 1 220 ? 12.992 -15.172 -19.812 1 98.94 220 MET A CA 1
ATOM 1715 C C . MET A 1 220 ? 14.516 -15.125 -19.734 1 98.94 220 MET A C 1
ATOM 1717 O O . MET A 1 220 ? 15.094 -15.094 -18.656 1 98.94 220 MET A O 1
ATOM 1721 N N . LYS A 1 221 ? 15.07 -15.078 -20.859 1 98.88 221 LYS A N 1
ATOM 1722 C CA . LYS A 1 221 ? 16.531 -15.164 -20.953 1 98.88 221 LYS A CA 1
ATOM 1723 C C . LYS A 1 221 ? 17.188 -13.938 -20.344 1 98.88 221 LYS A C 1
ATOM 1725 O O . LYS A 1 221 ? 18.172 -14.055 -19.609 1 98.88 221 LYS A O 1
ATOM 1730 N N . ALA A 1 222 ? 16.656 -12.758 -20.625 1 98.88 222 ALA A N 1
ATOM 1731 C CA . ALA A 1 222 ? 17.203 -11.523 -20.078 1 98.88 222 ALA A CA 1
ATOM 1732 C C . ALA A 1 222 ? 17.188 -11.531 -18.547 1 98.88 222 ALA A C 1
ATOM 1734 O O . ALA A 1 222 ? 18.172 -11.188 -17.906 1 98.88 222 ALA A O 1
ATOM 1735 N N . ALA A 1 223 ? 16.062 -11.938 -17.969 1 98.94 223 ALA A N 1
ATOM 1736 C CA . ALA A 1 223 ? 15.922 -11.945 -16.516 1 98.94 223 ALA A CA 1
ATOM 1737 C C . ALA A 1 223 ? 16.812 -13 -15.875 1 98.94 223 ALA A C 1
ATOM 1739 O O . ALA A 1 223 ? 17.453 -12.75 -14.844 1 98.94 223 ALA A O 1
ATOM 1740 N N . LEU A 1 224 ? 16.891 -14.188 -16.469 1 98.88 224 LEU A N 1
ATOM 1741 C CA . LEU A 1 224 ? 17.719 -15.266 -15.953 1 98.88 224 LEU A CA 1
ATOM 1742 C C . LEU A 1 224 ? 19.188 -14.875 -15.977 1 98.88 224 LEU A C 1
ATOM 1744 O O . LEU A 1 224 ? 19.953 -15.273 -15.094 1 98.88 224 LEU A O 1
ATOM 1748 N N . GLN A 1 225 ? 19.562 -14.125 -16.938 1 98.44 225 GLN A N 1
ATOM 1749 C CA . GLN A 1 225 ? 20.953 -13.688 -17.062 1 98.44 225 GLN A CA 1
ATOM 1750 C C . GLN A 1 225 ? 21.266 -12.555 -16.094 1 98.44 225 GLN A C 1
ATOM 1752 O O . GLN A 1 225 ? 22.359 -12.492 -15.531 1 98.44 225 GLN A O 1
ATOM 1757 N N . LEU A 1 226 ? 20.328 -11.727 -15.852 1 98.75 226 LEU A N 1
ATOM 1758 C CA . LEU A 1 226 ? 20.547 -10.5 -15.102 1 98.75 226 LEU A CA 1
ATOM 1759 C C . LEU A 1 226 ? 20.406 -10.742 -13.602 1 98.75 226 LEU A C 1
ATOM 1761 O O . LEU A 1 226 ? 21.141 -10.156 -12.805 1 98.75 226 LEU A O 1
ATOM 1765 N N . SER A 1 227 ? 19.469 -11.562 -13.156 1 98.81 227 SER A N 1
ATOM 1766 C CA . SER A 1 227 ? 19.109 -11.711 -11.75 1 98.81 227 SER A CA 1
ATOM 1767 C C . SER A 1 227 ? 20.281 -12.297 -10.945 1 98.81 227 SER A C 1
ATOM 1769 O O . SER A 1 227 ? 20.953 -13.211 -11.406 1 98.81 227 SER A O 1
ATOM 1771 N N . LYS A 1 228 ? 20.422 -11.773 -9.727 1 98.38 228 LYS A N 1
ATOM 1772 C CA . LYS A 1 228 ? 21.438 -12.281 -8.812 1 98.38 228 LYS A CA 1
ATOM 1773 C C . LYS A 1 228 ? 20.906 -13.484 -8.023 1 98.38 228 LYS A C 1
ATOM 1775 O O . LYS A 1 228 ? 21.688 -14.25 -7.457 1 98.38 228 LYS A O 1
ATOM 1780 N N . ALA A 1 229 ? 19.641 -13.617 -7.973 1 98.81 229 ALA A N 1
ATOM 1781 C CA . ALA A 1 229 ? 18.953 -14.703 -7.277 1 98.81 229 ALA A CA 1
ATOM 1782 C C . ALA A 1 229 ? 18.25 -15.625 -8.266 1 98.81 229 ALA A C 1
ATOM 1784 O O . ALA A 1 229 ? 17.953 -15.227 -9.398 1 98.81 229 ALA A O 1
ATOM 1785 N N . PRO A 1 230 ? 18 -16.906 -7.84 1 98.94 230 PRO A N 1
ATOM 1786 C CA . PRO A 1 230 ? 17.141 -17.75 -8.68 1 98.94 230 PRO A CA 1
ATOM 1787 C C . PRO A 1 230 ? 15.758 -17.125 -8.922 1 98.94 230 PRO A C 1
ATOM 1789 O O . PRO A 1 230 ? 15.289 -16.328 -8.117 1 98.94 230 PRO A O 1
ATOM 1792 N N . VAL A 1 231 ? 15.18 -17.484 -10.07 1 98.94 231 VAL A N 1
ATOM 1793 C CA . VAL A 1 231 ? 13.859 -16.984 -10.43 1 98.94 231 VAL A CA 1
ATOM 1794 C C . VAL A 1 231 ? 12.852 -18.125 -10.438 1 98.94 231 VAL A C 1
ATOM 1796 O O . VAL A 1 231 ? 13.227 -19.281 -10.227 1 98.94 231 VAL A O 1
ATOM 1799 N N . ILE A 1 232 ? 11.594 -17.75 -10.594 1 99 232 ILE A N 1
ATOM 1800 C CA . ILE A 1 232 ? 10.578 -18.797 -10.656 1 99 232 ILE A CA 1
ATOM 1801 C C . ILE A 1 232 ? 9.734 -18.625 -11.914 1 99 232 ILE A C 1
ATOM 1803 O O . ILE A 1 232 ? 9.703 -17.531 -12.5 1 99 232 ILE A O 1
ATOM 1807 N N . PHE A 1 233 ? 9.281 -19.672 -12.383 1 98.94 233 PHE A N 1
ATOM 1808 C CA . PHE A 1 233 ? 8.062 -19.734 -13.18 1 98.94 233 PHE A CA 1
ATOM 1809 C C . PHE A 1 233 ? 6.895 -20.25 -12.344 1 98.94 233 PHE A C 1
ATOM 1811 O O . PHE A 1 233 ? 6.773 -21.453 -12.109 1 98.94 233 PHE A O 1
ATOM 1818 N N . SER A 1 234 ? 6.027 -19.328 -11.945 1 98.94 234 SER A N 1
ATOM 1819 C CA . SER A 1 234 ? 5.047 -19.641 -10.906 1 98.94 234 SER A CA 1
ATOM 1820 C C . SER A 1 234 ? 4.023 -20.656 -11.406 1 98.94 234 SER A C 1
ATOM 1822 O O . SER A 1 234 ? 3.422 -21.391 -10.617 1 98.94 234 SER A O 1
ATOM 1824 N N . HIS A 1 235 ? 3.766 -20.625 -12.742 1 98.94 235 HIS A N 1
ATOM 1825 C CA . HIS A 1 235 ? 2.785 -21.547 -13.32 1 98.94 235 HIS A CA 1
ATOM 1826 C C . HIS A 1 235 ? 2.979 -21.688 -14.828 1 98.94 235 HIS A C 1
ATOM 1828 O O . HIS A 1 235 ? 2.172 -21.172 -15.609 1 98.94 235 HIS A O 1
ATOM 1834 N N . SER A 1 236 ? 3.959 -22.438 -15.203 1 98.88 236 SER A N 1
ATOM 1835 C CA . SER A 1 236 ? 4.293 -22.719 -16.594 1 98.88 236 SER A CA 1
ATOM 1836 C C . SER A 1 236 ? 4.648 -24.188 -16.797 1 98.88 236 SER A C 1
ATOM 1838 O O . SER A 1 236 ? 5.246 -24.812 -15.93 1 98.88 236 SER A O 1
ATOM 1840 N N . SER A 1 237 ? 4.332 -24.734 -17.953 1 98.81 237 SER A N 1
ATOM 1841 C CA . SER A 1 237 ? 4.664 -26.109 -18.297 1 98.81 237 SER A CA 1
ATOM 1842 C C . SER A 1 237 ? 5.812 -26.172 -19.297 1 98.81 237 SER A C 1
ATOM 1844 O O . SER A 1 237 ? 6.629 -25.25 -19.375 1 98.81 237 SER A O 1
ATOM 1846 N N . ALA A 1 238 ? 6.012 -27.359 -19.906 1 98.94 238 ALA A N 1
ATOM 1847 C CA . ALA A 1 238 ? 7.145 -27.562 -20.797 1 98.94 238 ALA A CA 1
ATOM 1848 C C . ALA A 1 238 ? 6.723 -27.406 -22.266 1 98.94 238 ALA A C 1
ATOM 1850 O O . ALA A 1 238 ? 5.809 -28.109 -22.719 1 98.94 238 ALA A O 1
ATOM 1851 N N . TYR A 1 239 ? 7.449 -26.609 -23 1 98.88 239 TYR A N 1
ATOM 1852 C CA . TYR A 1 239 ? 7.129 -26.297 -24.391 1 98.88 239 TYR A CA 1
ATOM 1853 C C . TYR A 1 239 ? 7.246 -27.531 -25.266 1 98.88 239 TYR A C 1
ATOM 1855 O O . TYR A 1 239 ? 6.477 -27.719 -26.219 1 98.88 239 TYR A O 1
ATOM 1863 N N . SER A 1 240 ? 8.148 -28.406 -24.984 1 98.75 240 SER A N 1
ATOM 1864 C CA . SER A 1 240 ? 8.438 -29.578 -25.797 1 98.75 240 SER A CA 1
ATOM 1865 C C . SER A 1 240 ? 7.246 -30.531 -25.844 1 98.75 240 SER A C 1
ATOM 1867 O O . SER A 1 240 ? 7.082 -31.297 -26.797 1 98.75 240 SER A O 1
ATOM 1869 N N . LEU A 1 241 ? 6.398 -30.516 -24.828 1 98.88 241 LEU A N 1
ATOM 1870 C CA . LEU A 1 241 ? 5.266 -31.422 -24.75 1 98.88 241 LEU A CA 1
ATOM 1871 C C . LEU A 1 241 ? 3.988 -30.766 -25.25 1 98.88 241 LEU A C 1
ATOM 1873 O O . LEU A 1 241 ? 3.074 -31.438 -25.719 1 98.88 241 LEU A O 1
ATOM 1877 N N . CYS A 1 242 ? 3.91 -29.516 -25.078 1 98.69 242 CYS A N 1
ATOM 1878 C CA . CYS A 1 242 ? 2.842 -28.656 -25.578 1 98.69 242 CYS A CA 1
ATOM 1879 C C . CYS A 1 242 ? 3.396 -27.312 -26.047 1 98.69 242 CYS A C 1
ATOM 1881 O O . CYS A 1 242 ? 3.885 -26.516 -25.25 1 98.69 242 CYS A O 1
ATOM 1883 N N . ASP A 1 243 ? 3.242 -27.031 -27.312 1 98 243 ASP A N 1
ATOM 1884 C CA . ASP A 1 243 ? 3.955 -25.922 -27.938 1 98 243 ASP A CA 1
ATOM 1885 C C . ASP A 1 243 ? 3.197 -24.609 -27.75 1 98 243 ASP A C 1
ATOM 1887 O O . ASP A 1 243 ? 3.072 -23.812 -28.688 1 98 243 ASP A O 1
ATOM 1891 N N . SER A 1 244 ? 2.633 -24.438 -26.625 1 97.88 244 SER A N 1
ATOM 1892 C CA . SER A 1 244 ? 2.127 -23.125 -26.234 1 97.88 244 SER A CA 1
ATOM 1893 C C . SER A 1 244 ? 3.268 -22.188 -25.859 1 97.88 244 SER A C 1
ATOM 1895 O O . SER A 1 244 ? 4.191 -22.578 -25.141 1 97.88 244 SER A O 1
ATOM 1897 N N . ARG A 1 245 ? 3.186 -20.906 -26.25 1 98.12 245 ARG A N 1
ATOM 1898 C CA . ARG A 1 245 ? 4.25 -19.953 -25.969 1 98.12 245 ARG A CA 1
ATOM 1899 C C . ARG A 1 245 ? 4.223 -19.531 -24.5 1 98.12 245 ARG A C 1
ATOM 1901 O O . ARG A 1 245 ? 5.145 -18.844 -24.031 1 98.12 245 ARG A O 1
ATOM 1908 N N . ARG A 1 246 ? 3.23 -19.969 -23.781 1 98.44 246 ARG A N 1
ATOM 1909 C CA . ARG A 1 246 ? 3.184 -19.812 -22.328 1 98.44 246 ARG A CA 1
ATOM 1910 C C . ARG A 1 246 ? 4.148 -20.781 -21.656 1 98.44 246 ARG A C 1
ATOM 1912 O O . ARG A 1 246 ? 4.477 -20.609 -20.469 1 98.44 246 ARG A O 1
ATOM 1919 N N . ASN A 1 247 ? 4.566 -21.828 -22.359 1 98.88 247 ASN A N 1
ATOM 1920 C CA . ASN A 1 247 ? 5.379 -22.891 -21.781 1 98.88 247 ASN A CA 1
ATOM 1921 C C . ASN A 1 247 ? 6.871 -22.625 -21.969 1 98.88 247 ASN A C 1
ATOM 1923 O O . ASN A 1 247 ? 7.258 -21.812 -22.797 1 98.88 247 ASN A O 1
ATOM 1927 N N . VAL A 1 248 ? 7.707 -23.312 -21.203 1 98.94 248 VAL A N 1
ATOM 1928 C CA . VAL A 1 248 ? 9.133 -23.031 -21.094 1 98.94 248 VAL A CA 1
ATOM 1929 C C . VAL A 1 248 ? 9.906 -23.906 -22.078 1 98.94 248 VAL A C 1
ATOM 1931 O O . VAL A 1 248 ? 9.844 -25.141 -22.016 1 98.94 248 VAL A O 1
ATOM 1934 N N . PRO A 1 249 ? 10.695 -23.344 -22.953 1 98.88 249 PRO A N 1
ATOM 1935 C CA . PRO A 1 249 ? 11.508 -24.125 -23.891 1 98.88 249 PRO A CA 1
ATOM 1936 C C . PRO A 1 249 ? 12.703 -24.781 -23.219 1 98.88 249 PRO A C 1
ATOM 1938 O O . PRO A 1 249 ? 13.164 -24.312 -22.172 1 98.88 249 PRO A O 1
ATOM 1941 N N . ASP A 1 250 ? 13.25 -25.812 -23.906 1 98.88 250 ASP A N 1
ATOM 1942 C CA . ASP A 1 250 ? 14.312 -26.625 -23.328 1 98.88 250 ASP A CA 1
ATOM 1943 C C . ASP A 1 250 ? 15.578 -25.797 -23.109 1 98.88 250 ASP A C 1
ATOM 1945 O O . ASP A 1 250 ? 16.328 -26.016 -22.141 1 98.88 250 ASP A O 1
ATOM 1949 N N . ASP A 1 251 ? 15.883 -24.922 -23.984 1 98.75 251 ASP A N 1
ATOM 1950 C CA . ASP A 1 251 ? 17.078 -24.109 -23.812 1 98.75 251 ASP A CA 1
ATOM 1951 C C . ASP A 1 251 ? 16.938 -23.188 -22.594 1 98.75 251 ASP A C 1
ATOM 1953 O O . ASP A 1 251 ? 17.922 -22.938 -21.891 1 98.75 251 ASP A O 1
ATOM 1957 N N . VAL A 1 252 ? 15.75 -22.672 -22.328 1 98.94 252 VAL A N 1
ATOM 1958 C CA . VAL A 1 252 ? 15.5 -21.906 -21.109 1 98.94 252 VAL A CA 1
ATOM 1959 C C . VAL A 1 252 ? 15.547 -22.828 -19.891 1 98.94 252 VAL A C 1
ATOM 1961 O O . VAL A 1 252 ? 16.031 -22.438 -18.828 1 98.94 252 VAL A O 1
ATOM 1964 N N . LEU A 1 253 ? 15.07 -24.062 -20 1 98.94 253 LEU A N 1
ATOM 1965 C CA . LEU A 1 253 ? 15.156 -25.016 -18.906 1 98.94 253 LEU A CA 1
ATOM 1966 C C . LEU A 1 253 ? 16.609 -25.25 -18.5 1 98.94 253 LEU A C 1
ATOM 1968 O O . LEU A 1 253 ? 16.906 -25.469 -17.328 1 98.94 253 LEU A O 1
ATOM 1972 N N . GLN A 1 254 ? 17.469 -25.266 -19.453 1 98.88 254 GLN A N 1
ATOM 1973 C CA . GLN A 1 254 ? 18.891 -25.391 -19.156 1 98.88 254 GLN A CA 1
ATOM 1974 C C . GLN A 1 254 ? 19.406 -24.219 -18.328 1 98.88 254 GLN A C 1
ATOM 1976 O O . GLN A 1 254 ? 20.219 -24.375 -17.438 1 98.88 254 GLN A O 1
ATOM 1981 N N . LEU A 1 255 ? 18.922 -23.031 -18.688 1 98.88 255 LEU A N 1
ATOM 1982 C CA . LEU A 1 255 ? 19.266 -21.844 -17.891 1 98.88 255 LEU A CA 1
ATOM 1983 C C . LEU A 1 255 ? 18.688 -21.953 -16.484 1 98.88 255 LEU A C 1
ATOM 1985 O O . LEU A 1 255 ? 19.328 -21.531 -15.523 1 98.88 255 LEU A O 1
ATOM 1989 N N . VAL A 1 256 ? 17.5 -22.5 -16.406 1 98.94 256 VAL A N 1
ATOM 1990 C CA . VAL A 1 256 ? 16.859 -22.734 -15.109 1 98.94 256 VAL A CA 1
ATOM 1991 C C . VAL A 1 256 ? 17.766 -23.609 -14.242 1 98.94 256 VAL A C 1
ATOM 1993 O O . VAL A 1 256 ? 18 -23.297 -13.07 1 98.94 256 VAL A O 1
ATOM 1996 N N . LYS A 1 257 ? 18.281 -24.625 -14.805 1 98.81 257 LYS A N 1
ATOM 1997 C CA . LYS A 1 257 ? 19.188 -25.531 -14.102 1 98.81 257 LYS A CA 1
ATOM 1998 C C . LYS A 1 257 ? 20.453 -24.797 -13.648 1 98.81 257 LYS A C 1
ATOM 2000 O O . LYS A 1 257 ? 20.828 -24.875 -12.477 1 98.81 257 LYS A O 1
ATOM 2005 N N . SER A 1 258 ? 21.047 -24.047 -14.531 1 98.62 258 SER A N 1
ATOM 2006 C CA . SER A 1 258 ? 22.328 -23.422 -14.258 1 98.62 258 SER A CA 1
ATOM 2007 C C . SER A 1 258 ? 22.203 -22.297 -13.227 1 98.62 258 SER A C 1
ATOM 2009 O O . SER A 1 258 ? 23.156 -21.984 -12.523 1 98.62 258 SER A O 1
ATOM 2011 N N . THR A 1 259 ? 21 -21.75 -13.062 1 98.75 259 THR A N 1
ATOM 2012 C CA . THR A 1 259 ? 20.781 -20.656 -12.133 1 98.75 259 THR A CA 1
ATOM 2013 C C . THR A 1 259 ? 20.062 -21.141 -10.883 1 98.75 259 THR A C 1
ATOM 2015 O O . THR A 1 259 ? 19.672 -20.344 -10.023 1 98.75 259 THR A O 1
ATOM 2018 N N . HIS A 1 260 ? 19.781 -22.453 -10.812 1 98.81 260 HIS A N 1
ATOM 2019 C CA . HIS A 1 260 ? 19.109 -23.062 -9.688 1 98.81 260 HIS A CA 1
ATOM 2020 C C . HIS A 1 260 ? 17.703 -22.5 -9.492 1 98.81 260 HIS A C 1
ATOM 2022 O O . HIS A 1 260 ? 17.266 -22.266 -8.359 1 98.81 260 HIS A O 1
ATOM 2028 N N . SER A 1 261 ? 17.062 -22.156 -10.594 1 98.94 261 SER A N 1
ATOM 2029 C CA . SER A 1 261 ? 15.719 -21.594 -10.617 1 98.94 261 SER A CA 1
ATOM 2030 C C . SER A 1 261 ? 14.664 -22.703 -10.602 1 98.94 261 SER A C 1
ATOM 2032 O O . SER A 1 261 ? 14.969 -23.859 -10.336 1 98.94 261 SER A O 1
ATOM 2034 N N . LEU A 1 262 ? 13.43 -22.25 -10.688 1 99 262 LEU A N 1
ATOM 2035 C CA . LEU A 1 262 ? 12.344 -23.203 -10.445 1 99 262 LEU A CA 1
ATOM 2036 C C . LEU A 1 262 ? 11.219 -23.016 -11.453 1 99 262 LEU A C 1
ATOM 2038 O O . LEU A 1 262 ? 10.812 -21.891 -11.734 1 99 262 LEU A O 1
ATOM 2042 N N . VAL A 1 263 ? 10.758 -24.125 -12.023 1 99 263 VAL A N 1
ATOM 2043 C CA . VAL A 1 263 ? 9.562 -24.141 -12.875 1 99 263 VAL A CA 1
ATOM 2044 C C . VAL A 1 263 ? 8.438 -24.891 -12.172 1 99 263 VAL A C 1
ATOM 2046 O O . VAL A 1 263 ? 8.57 -26.078 -11.883 1 99 263 VAL A O 1
ATOM 2049 N N . MET A 1 264 ? 7.383 -24.203 -11.906 1 99 264 MET A N 1
ATOM 2050 C CA . MET A 1 264 ? 6.219 -24.812 -11.281 1 99 264 MET A CA 1
ATOM 2051 C C . MET A 1 264 ? 5.117 -25.062 -12.305 1 99 264 MET A C 1
ATOM 2053 O O . MET A 1 264 ? 4.566 -24.125 -12.875 1 99 264 MET A O 1
ATOM 2057 N N . VAL A 1 265 ? 4.727 -26.312 -12.5 1 98.94 265 VAL A N 1
ATOM 2058 C CA . VAL A 1 265 ? 3.973 -26.781 -13.656 1 98.94 265 VAL A CA 1
ATOM 2059 C C . VAL A 1 265 ? 2.521 -26.328 -13.547 1 98.94 265 VAL A C 1
ATOM 2061 O O . VAL A 1 265 ? 1.886 -26.484 -12.508 1 98.94 265 VAL A O 1
ATOM 2064 N N . ASN A 1 266 ? 2.021 -25.719 -14.609 1 98.88 266 ASN A N 1
ATOM 2065 C CA . ASN A 1 266 ? 0.649 -25.25 -14.766 1 98.88 266 ASN A CA 1
ATOM 2066 C C . ASN A 1 266 ? -0.288 -26.375 -15.172 1 98.88 266 ASN A C 1
ATOM 2068 O O . ASN A 1 266 ? 0.097 -27.266 -15.938 1 98.88 266 ASN A O 1
ATOM 2072 N N . PHE A 1 267 ? -1.604 -26.375 -14.766 1 98.88 267 PHE A N 1
ATOM 2073 C CA . PHE A 1 267 ? -2.516 -27.484 -15 1 98.88 267 PHE A CA 1
ATOM 2074 C C . PHE A 1 267 ? -3.561 -27.109 -16.047 1 98.88 267 PHE A C 1
ATOM 2076 O O . PHE A 1 267 ? -4.457 -27.906 -16.344 1 98.88 267 PHE A O 1
ATOM 2083 N N . TYR A 1 268 ? -3.51 -25.891 -16.562 1 98.81 268 TYR A N 1
ATOM 2084 C CA . TYR A 1 268 ? -4.492 -25.516 -17.578 1 98.81 268 TYR A CA 1
ATOM 2085 C C . TYR A 1 268 ? -4.383 -26.438 -18.797 1 98.81 268 TYR A C 1
ATOM 2087 O O . TYR A 1 268 ? -3.299 -26.609 -19.359 1 98.81 268 TYR A O 1
ATOM 2095 N N . ASN A 1 269 ? -5.496 -26.984 -19.281 1 98.75 269 ASN A N 1
ATOM 2096 C CA . ASN A 1 269 ? -5.492 -27.953 -20.375 1 98.75 269 ASN A CA 1
ATOM 2097 C C . ASN A 1 269 ? -4.727 -27.422 -21.594 1 98.75 269 ASN A C 1
ATOM 2099 O O . ASN A 1 269 ? -3.975 -28.172 -22.219 1 98.75 269 ASN A O 1
ATOM 2103 N N . ASP A 1 270 ? -4.859 -26.172 -21.828 1 98.12 270 ASP A N 1
ATOM 2104 C CA . ASP A 1 270 ? -4.273 -25.562 -23.016 1 98.12 270 ASP A CA 1
ATOM 2105 C C . ASP A 1 270 ? -2.75 -25.516 -22.922 1 98.12 270 ASP A C 1
ATOM 2107 O O . ASP A 1 270 ? -2.062 -25.359 -23.922 1 98.12 270 ASP A O 1
ATOM 2111 N N . PHE A 1 271 ? -2.23 -25.688 -21.719 1 98.62 271 PHE A N 1
ATOM 2112 C CA . PHE A 1 271 ? -0.786 -25.609 -21.547 1 98.62 271 PHE A CA 1
ATOM 2113 C C . PHE A 1 271 ? -0.221 -27 -21.203 1 98.62 271 PHE A C 1
ATOM 2115 O O . PHE A 1 271 ? 0.997 -27.172 -21.125 1 98.62 271 PHE A O 1
ATOM 2122 N N . VAL A 1 272 ? -1.102 -27.969 -21.031 1 98.81 272 VAL A N 1
ATOM 2123 C CA . VAL A 1 272 ? -0.684 -29.328 -20.672 1 98.81 272 VAL A CA 1
ATOM 2124 C C . VAL A 1 272 ? -0.698 -30.203 -21.906 1 98.81 272 VAL A C 1
ATOM 2126 O O . VAL A 1 272 ? 0.285 -30.891 -22.203 1 98.81 272 VAL A O 1
ATOM 2129 N N . SER A 1 273 ? -1.805 -30.109 -22.641 1 98.56 273 SER A N 1
ATOM 2130 C CA . SER A 1 273 ? -1.959 -31.047 -23.75 1 98.56 273 SER A CA 1
ATOM 2131 C C . SER A 1 273 ? -2.158 -30.312 -25.062 1 98.56 273 SER A C 1
ATOM 2133 O O . SER A 1 273 ? -2.209 -30.938 -26.125 1 98.56 273 SER A O 1
ATOM 2135 N N . CYS A 1 274 ? -2.291 -29 -25.016 1 97.94 274 CYS A N 1
ATOM 2136 C CA . CYS A 1 274 ? -2.604 -28.203 -26.188 1 97.94 274 CYS A CA 1
ATOM 2137 C C . CYS A 1 274 ? -3.916 -28.641 -26.812 1 97.94 274 CYS A C 1
ATOM 2139 O O . CYS A 1 274 ? -4.105 -28.5 -28.031 1 97.94 274 CYS A O 1
ATOM 2141 N N . LYS A 1 275 ? -4.766 -29.266 -25.984 1 97.88 275 LYS A N 1
ATOM 2142 C CA . LYS A 1 275 ? -6.094 -29.719 -26.391 1 97.88 275 LYS A CA 1
ATOM 2143 C C . LYS A 1 275 ? -7.145 -29.344 -25.359 1 97.88 275 LYS A C 1
ATOM 2145 O O . LYS A 1 275 ? -6.812 -28.797 -24.297 1 97.88 275 LYS A O 1
ATOM 2150 N N . GLU A 1 276 ? -8.391 -29.562 -25.734 1 97.5 276 GLU A N 1
ATOM 2151 C CA . GLU A 1 276 ? -9.492 -29.266 -24.828 1 97.5 276 GLU A CA 1
ATOM 2152 C C . GLU A 1 276 ? -9.438 -30.141 -23.594 1 97.5 276 GLU A C 1
ATOM 2154 O O . GLU A 1 276 ? -9.75 -29.703 -22.484 1 97.5 276 GLU A O 1
ATOM 2159 N N . GLU A 1 277 ? -9.016 -31.344 -23.766 1 97.81 277 GLU A N 1
ATOM 2160 C CA . GLU A 1 277 ? -8.945 -32.281 -22.672 1 97.81 277 GLU A CA 1
ATOM 2161 C C . GLU A 1 277 ? -7.496 -32.562 -22.281 1 97.81 277 GLU A C 1
ATOM 2163 O O . GLU A 1 277 ? -6.59 -32.5 -23.109 1 97.81 277 GLU A O 1
ATOM 2168 N N . ALA A 1 278 ? -7.305 -32.812 -21.062 1 98.69 278 ALA A N 1
ATOM 2169 C CA . ALA A 1 278 ? -6.023 -33.25 -20.5 1 98.69 278 ALA A CA 1
ATOM 2170 C C . ALA A 1 278 ? -6.227 -34.188 -19.312 1 98.69 278 ALA A C 1
ATOM 2172 O O . ALA A 1 278 ? -7.348 -34.344 -18.828 1 98.69 278 ALA A O 1
ATOM 2173 N N . THR A 1 279 ? -5.18 -34.906 -18.938 1 98.75 279 THR A N 1
ATOM 2174 C CA . THR A 1 279 ? -5.242 -35.812 -17.812 1 98.75 279 THR A CA 1
ATOM 2175 C C . THR A 1 279 ? -4.145 -35.531 -16.797 1 98.75 279 THR A C 1
ATOM 2177 O O . THR A 1 279 ? -3.146 -34.875 -17.141 1 98.75 279 THR A O 1
ATOM 2180 N N . LEU A 1 280 ? -4.379 -36.062 -15.656 1 98.62 280 LEU A N 1
ATOM 2181 C CA . LEU A 1 280 ? -3.377 -35.969 -14.594 1 98.62 280 LEU A CA 1
ATOM 2182 C C . LEU A 1 280 ? -2.055 -36.594 -15.047 1 98.62 280 LEU A C 1
ATOM 2184 O O . LEU A 1 280 ? -0.984 -36.062 -14.727 1 98.62 280 LEU A O 1
ATOM 2188 N N . SER A 1 281 ? -2.1 -37.594 -15.773 1 98.75 281 SER A N 1
ATOM 2189 C CA . SER A 1 281 ? -0.897 -38.25 -16.266 1 98.75 281 SER A CA 1
ATOM 2190 C C . SER A 1 281 ? -0.104 -37.344 -17.188 1 98.75 281 SER A C 1
ATOM 2192 O O . SER A 1 281 ? 1.129 -37.375 -17.188 1 98.75 281 SER A O 1
ATOM 2194 N N . GLN A 1 282 ? -0.759 -36.625 -17.984 1 98.88 282 GLN A N 1
ATOM 2195 C CA . GLN A 1 282 ? -0.085 -35.688 -18.906 1 98.88 282 GLN A CA 1
ATOM 2196 C C . GLN A 1 282 ? 0.594 -34.562 -18.125 1 98.88 282 GLN A C 1
ATOM 2198 O O . GLN A 1 282 ? 1.636 -34.062 -18.547 1 98.88 282 GLN A O 1
ATOM 2203 N N . VAL A 1 283 ? -0.023 -34.156 -17.031 1 98.94 283 VAL A N 1
ATOM 2204 C CA . VAL A 1 283 ? 0.65 -33.188 -16.156 1 98.94 283 VAL A CA 1
ATOM 2205 C C . VAL A 1 283 ? 1.947 -33.812 -15.625 1 98.94 283 VAL A C 1
ATOM 2207 O O . VAL A 1 283 ? 2.994 -33.156 -15.625 1 98.94 283 VAL A O 1
ATOM 2210 N N . ALA A 1 284 ? 1.898 -35.062 -15.195 1 98.94 284 ALA A N 1
ATOM 2211 C CA . ALA A 1 284 ? 3.082 -35.781 -14.711 1 98.94 284 ALA A CA 1
ATOM 2212 C C . ALA A 1 284 ? 4.152 -35.844 -15.789 1 98.94 284 ALA A C 1
ATOM 2214 O O . ALA A 1 284 ? 5.348 -35.812 -15.492 1 98.94 284 ALA A O 1
ATOM 2215 N N . ASN A 1 285 ? 3.736 -35.969 -17.109 1 98.94 285 ASN A N 1
ATOM 2216 C CA . ASN A 1 285 ? 4.695 -35.938 -18.219 1 98.94 285 ASN A CA 1
ATOM 2217 C C . ASN A 1 285 ? 5.523 -34.656 -18.188 1 98.94 285 ASN A C 1
ATOM 2219 O O . ASN A 1 285 ? 6.723 -34.656 -18.484 1 98.94 285 ASN A O 1
ATOM 2223 N N . HIS A 1 286 ? 4.898 -33.5 -17.938 1 98.94 286 HIS A N 1
ATOM 2224 C CA . HIS A 1 286 ? 5.609 -32.219 -17.875 1 98.94 286 HIS A CA 1
ATOM 2225 C C . HIS A 1 286 ? 6.609 -32.219 -16.719 1 98.94 286 HIS A C 1
ATOM 2227 O O . HIS A 1 286 ? 7.727 -31.719 -16.875 1 98.94 286 HIS A O 1
ATOM 2233 N N . LEU A 1 287 ? 6.191 -32.75 -15.578 1 98.94 287 LEU A N 1
ATOM 2234 C CA . LEU A 1 287 ? 7.105 -32.844 -14.445 1 98.94 287 LEU A CA 1
ATOM 2235 C C . LEU A 1 287 ? 8.312 -33.719 -14.797 1 98.94 287 LEU A C 1
ATOM 2237 O O . LEU A 1 287 ? 9.453 -33.344 -14.531 1 98.94 287 LEU A O 1
ATOM 2241 N N . ASP A 1 288 ? 8.062 -34.844 -15.453 1 98.94 288 ASP A N 1
ATOM 2242 C CA . ASP A 1 288 ? 9.117 -35.75 -15.891 1 98.94 288 ASP A CA 1
ATOM 2243 C C . ASP A 1 288 ? 10.086 -35.031 -16.844 1 98.94 288 ASP A C 1
ATOM 2245 O O . ASP A 1 288 ? 11.297 -35.188 -16.719 1 98.94 288 ASP A O 1
ATOM 2249 N N . HIS A 1 289 ? 9.508 -34.344 -17.75 1 98.94 289 HIS A N 1
ATOM 2250 C CA . HIS A 1 289 ? 10.328 -33.688 -18.766 1 98.94 289 HIS A CA 1
ATOM 2251 C C . HIS A 1 289 ? 11.234 -32.625 -18.156 1 98.94 289 HIS A C 1
ATOM 2253 O O . HIS A 1 289 ? 12.43 -32.562 -18.469 1 98.94 289 HIS A O 1
ATOM 2259 N N . ILE A 1 290 ? 10.703 -31.766 -17.359 1 98.94 290 ILE A N 1
ATOM 2260 C CA . ILE A 1 290 ? 11.492 -30.719 -16.719 1 98.94 290 ILE A CA 1
ATOM 2261 C C . ILE A 1 290 ? 12.578 -31.328 -15.844 1 98.94 290 ILE A C 1
ATOM 2263 O O . ILE A 1 290 ? 13.719 -30.875 -15.852 1 98.94 290 ILE A O 1
ATOM 2267 N N . LYS A 1 291 ? 12.188 -32.406 -15.109 1 98.94 291 LYS A N 1
ATOM 2268 C CA . LYS A 1 291 ? 13.18 -33.156 -14.336 1 98.94 291 LYS A CA 1
ATOM 2269 C C . LYS A 1 291 ? 14.312 -33.656 -15.227 1 98.94 291 LYS A C 1
ATOM 2271 O O . LYS A 1 291 ? 15.484 -33.531 -14.875 1 98.94 291 LYS A O 1
ATOM 2276 N N . LYS A 1 292 ? 13.945 -34.156 -16.312 1 98.88 292 LYS A N 1
ATOM 2277 C CA . LYS A 1 292 ? 14.922 -34.719 -17.234 1 98.88 292 LYS A CA 1
ATOM 2278 C C . LYS A 1 292 ? 15.867 -33.656 -17.75 1 98.88 292 LYS A C 1
ATOM 2280 O O . LYS A 1 292 ? 17.078 -33.875 -17.828 1 98.88 292 LYS A O 1
ATOM 2285 N N . VAL A 1 293 ? 15.383 -32.531 -18.109 1 98.88 293 VAL A N 1
ATOM 2286 C CA . VAL A 1 293 ? 16.172 -31.5 -18.797 1 98.88 293 VAL A CA 1
ATOM 2287 C C . VAL A 1 293 ? 16.891 -30.625 -17.766 1 98.88 293 VAL A C 1
ATOM 2289 O O . VAL A 1 293 ? 18.062 -30.281 -17.938 1 98.88 293 VAL A O 1
ATOM 2292 N N . ALA A 1 294 ? 16.219 -30.266 -16.656 1 98.88 294 ALA A N 1
ATOM 2293 C CA . ALA A 1 294 ? 16.734 -29.25 -15.734 1 98.88 294 ALA A CA 1
ATOM 2294 C C . ALA A 1 294 ? 17.047 -29.844 -14.367 1 98.88 294 ALA A C 1
ATOM 2296 O O . ALA A 1 294 ? 17.672 -29.203 -13.523 1 98.88 294 ALA A O 1
ATOM 2297 N N . GLY A 1 295 ? 16.672 -31.047 -14.117 1 98.81 295 GLY A N 1
ATOM 2298 C CA . GLY A 1 295 ? 16.906 -31.688 -12.836 1 98.81 295 GLY A CA 1
ATOM 2299 C C . GLY A 1 295 ? 15.719 -31.609 -11.898 1 98.81 295 GLY A C 1
ATOM 2300 O O . GLY A 1 295 ? 14.914 -30.672 -11.977 1 98.81 295 GLY A O 1
ATOM 2301 N N . ALA A 1 296 ? 15.641 -32.562 -10.977 1 98.81 296 ALA A N 1
ATOM 2302 C CA . ALA A 1 296 ? 14.508 -32.688 -10.062 1 98.81 296 ALA A CA 1
ATOM 2303 C C . ALA A 1 296 ? 14.375 -31.453 -9.18 1 98.81 296 ALA A C 1
ATOM 2305 O O . ALA A 1 296 ? 13.266 -31.094 -8.773 1 98.81 296 ALA A O 1
ATOM 2306 N N . GLU A 1 297 ? 15.477 -30.75 -8.953 1 98.75 297 GLU A N 1
ATOM 2307 C CA . GLU A 1 297 ? 15.469 -29.578 -8.078 1 98.75 297 GLU A CA 1
ATOM 2308 C C . GLU A 1 297 ? 14.797 -28.391 -8.758 1 98.75 297 GLU A C 1
ATOM 2310 O O . GLU A 1 297 ? 14.477 -27.391 -8.109 1 98.75 297 GLU A O 1
ATOM 2315 N N . SER A 1 298 ? 14.5 -28.5 -10.047 1 98.94 298 SER A N 1
ATOM 2316 C CA . SER A 1 298 ? 13.93 -27.391 -10.82 1 98.94 298 SER A CA 1
ATOM 2317 C C . SER A 1 298 ? 12.422 -27.547 -10.984 1 98.94 298 SER A C 1
ATOM 2319 O O . SER A 1 298 ? 11.797 -26.844 -11.773 1 98.94 298 SER A O 1
ATOM 2321 N N . VAL A 1 299 ? 11.828 -28.5 -10.258 1 98.94 299 VAL A N 1
ATOM 2322 C CA . VAL A 1 299 ? 10.43 -28.844 -10.523 1 98.94 299 VAL A CA 1
ATOM 2323 C C . VAL A 1 299 ? 9.57 -28.484 -9.32 1 98.94 299 VAL A C 1
ATOM 2325 O O . VAL A 1 299 ? 9.914 -28.797 -8.18 1 98.94 299 VAL A O 1
ATOM 2328 N N . GLY A 1 300 ? 8.516 -27.75 -9.531 1 98.94 300 GLY A N 1
ATOM 2329 C CA . GLY A 1 300 ? 7.484 -27.453 -8.547 1 98.94 300 GLY A CA 1
ATOM 2330 C C . GLY A 1 300 ? 6.082 -27.484 -9.125 1 98.94 300 GLY A C 1
ATOM 2331 O O . GLY A 1 300 ? 5.879 -27.938 -10.25 1 98.94 300 GLY A O 1
ATOM 2332 N N . LEU A 1 301 ? 5.098 -27.078 -8.312 1 98.94 301 LEU A N 1
ATOM 2333 C CA . LEU A 1 301 ? 3.701 -27.125 -8.727 1 98.94 301 LEU A CA 1
ATOM 2334 C C . LEU A 1 301 ? 3.08 -25.734 -8.68 1 98.94 301 LEU A C 1
ATOM 2336 O O . LEU A 1 301 ? 3.246 -25.016 -7.691 1 98.94 301 LEU A O 1
ATOM 2340 N N . GLY A 1 302 ? 2.447 -25.266 -9.711 1 98.88 302 GLY A N 1
ATOM 2341 C CA . GLY A 1 302 ? 1.665 -24.047 -9.852 1 98.88 302 GLY A CA 1
ATOM 2342 C C . GLY A 1 302 ? 0.375 -24.25 -10.625 1 98.88 302 GLY A C 1
ATOM 2343 O O . GLY A 1 302 ? 0.285 -23.891 -11.797 1 98.88 302 GLY A O 1
ATOM 2344 N N . GLY A 1 303 ? -0.565 -24.734 -10.023 1 98.62 303 GLY A N 1
ATOM 2345 C CA . GLY A 1 303 ? -1.713 -25.359 -10.656 1 98.62 303 GLY A CA 1
ATOM 2346 C C . GLY A 1 303 ? -2.604 -24.375 -11.398 1 98.62 303 GLY A C 1
ATOM 2347 O O . GLY A 1 303 ? -3.373 -24.766 -12.273 1 98.62 303 GLY A O 1
ATOM 2348 N N . ASP A 1 304 ? -2.523 -23.047 -11.055 1 98.81 304 ASP A N 1
ATOM 2349 C CA . ASP A 1 304 ? -3.324 -22.016 -11.711 1 98.81 304 ASP A CA 1
ATOM 2350 C C . ASP A 1 304 ? -4.809 -22.203 -11.414 1 98.81 304 ASP A C 1
ATOM 2352 O O . ASP A 1 304 ? -5.664 -21.766 -12.18 1 98.81 304 ASP A O 1
ATOM 2356 N N . PHE A 1 305 ? -5.156 -22.922 -10.312 1 98.88 305 PHE A N 1
ATOM 2357 C CA . PHE A 1 305 ? -6.535 -23.125 -9.883 1 98.88 305 PHE A CA 1
ATOM 2358 C C . PHE A 1 305 ? -7.258 -21.797 -9.734 1 98.88 305 PHE A C 1
ATOM 2360 O O . PHE A 1 305 ? -6.656 -20.797 -9.312 1 98.88 305 PHE A O 1
ATOM 2367 N N . ASP A 1 306 ? -8.555 -21.797 -10.094 1 98.81 306 ASP A N 1
ATOM 2368 C CA . ASP A 1 306 ? -9.469 -20.656 -10.008 1 98.81 306 ASP A CA 1
ATOM 2369 C C . ASP A 1 306 ? -9.078 -19.562 -10.992 1 98.81 306 ASP A C 1
ATOM 2371 O O . ASP A 1 306 ? -9.688 -18.484 -11.008 1 98.81 306 ASP A O 1
ATOM 2375 N N . GLY A 1 307 ? -8.055 -19.797 -11.844 1 98.38 307 GLY A N 1
ATOM 2376 C CA . GLY A 1 307 ? -7.641 -18.844 -12.867 1 98.38 307 GLY A CA 1
ATOM 2377 C C . GLY A 1 307 ? -7.879 -19.344 -14.281 1 98.38 307 GLY A C 1
ATOM 2378 O O . GLY A 1 307 ? -7.652 -18.609 -15.242 1 98.38 307 GLY A O 1
ATOM 2379 N N . VAL A 1 308 ? -8.328 -20.625 -14.422 1 97.69 308 VAL A N 1
ATOM 2380 C CA . VAL A 1 308 ? -8.516 -21.234 -15.727 1 97.69 308 VAL A CA 1
ATOM 2381 C C . VAL A 1 308 ? -9.867 -21.953 -15.781 1 97.69 308 VAL A C 1
ATOM 2383 O O . VAL A 1 308 ? -10.438 -22.297 -14.742 1 97.69 308 VAL A O 1
ATOM 2386 N N . GLU A 1 309 ? -10.344 -22.266 -16.969 1 96.12 309 GLU A N 1
ATOM 2387 C CA . GLU A 1 309 ? -11.703 -22.781 -17.125 1 96.12 309 GLU A CA 1
ATOM 2388 C C . GLU A 1 309 ? -11.703 -24.297 -17.25 1 96.12 309 GLU A C 1
ATOM 2390 O O . GLU A 1 309 ? -12.727 -24.953 -17.031 1 96.12 309 GLU A O 1
ATOM 2395 N N . ARG A 1 310 ? -10.562 -24.859 -17.672 1 98.25 310 ARG A N 1
ATOM 2396 C CA . ARG A 1 310 ? -10.477 -26.297 -17.906 1 98.25 310 ARG A CA 1
ATOM 2397 C C . ARG A 1 310 ? -9.258 -26.891 -17.219 1 98.25 310 ARG A C 1
ATOM 2399 O O . ARG A 1 310 ? -8.156 -26.328 -17.297 1 98.25 310 ARG A O 1
ATOM 2406 N N . LEU A 1 311 ? -9.5 -27.984 -16.562 1 98.62 311 LEU A N 1
ATOM 2407 C CA . LEU A 1 311 ? -8.461 -28.688 -15.812 1 98.62 311 LEU A CA 1
ATOM 2408 C C . LEU A 1 311 ? -8.422 -30.156 -16.203 1 98.62 311 LEU A C 1
ATOM 2410 O O . LEU A 1 311 ? -9.414 -30.703 -16.688 1 98.62 311 LEU A O 1
ATOM 2414 N N . PRO A 1 312 ? -7.297 -30.797 -15.969 1 98.81 312 PRO A N 1
ATOM 2415 C CA . PRO A 1 312 ? -7.16 -32.219 -16.328 1 98.81 312 PRO A CA 1
ATOM 2416 C C . PRO A 1 312 ? -8.07 -33.125 -15.516 1 98.81 312 PRO A C 1
ATOM 2418 O O . PRO A 1 312 ? -8.297 -32.875 -14.328 1 98.81 312 PRO A O 1
ATOM 2421 N N . VAL A 1 313 ? -8.562 -34.188 -16.203 1 98.69 313 VAL A N 1
ATOM 2422 C CA . VAL A 1 313 ? -9.242 -35.219 -15.469 1 98.69 313 VAL A CA 1
ATOM 2423 C C . VAL A 1 313 ? -8.32 -35.781 -14.367 1 98.69 313 VAL A C 1
ATOM 2425 O O . VAL A 1 313 ? -7.18 -36.125 -14.633 1 98.69 313 VAL A O 1
ATOM 2428 N N . GLY A 1 314 ? -8.797 -35.719 -13.125 1 98.56 314 GLY A N 1
ATOM 2429 C CA . GLY A 1 314 ? -8.008 -36.156 -11.992 1 98.56 314 GLY A CA 1
ATOM 2430 C C . GLY A 1 314 ? -7.375 -35.031 -11.211 1 98.56 314 GLY A C 1
ATOM 2431 O O . GLY A 1 314 ? -6.785 -35.25 -10.148 1 98.56 314 GLY A O 1
ATOM 2432 N N . LEU A 1 315 ? -7.406 -33.812 -11.75 1 98.81 315 LEU A N 1
ATOM 2433 C CA . LEU A 1 315 ? -6.871 -32.625 -11.086 1 98.81 315 LEU A CA 1
ATOM 2434 C C . LEU A 1 315 ? -7.871 -31.469 -11.148 1 98.81 315 LEU A C 1
ATOM 2436 O O . LEU A 1 315 ? -7.508 -30.359 -11.508 1 98.81 315 LEU A O 1
ATOM 2440 N N . GLU A 1 316 ? -9.094 -31.75 -10.781 1 98.31 316 GLU A N 1
ATOM 2441 C CA . GLU A 1 316 ? -10.219 -30.844 -11.008 1 98.31 316 GLU A CA 1
ATOM 2442 C C . GLU A 1 316 ? -10.203 -29.688 -10 1 98.31 316 GLU A C 1
ATOM 2444 O O . GLU A 1 316 ? -10.812 -28.641 -10.242 1 98.31 316 GLU A O 1
ATOM 2449 N N . ASP A 1 317 ? -9.602 -29.922 -8.867 1 98.56 317 ASP A N 1
ATOM 2450 C CA . ASP A 1 317 ? -9.492 -28.891 -7.844 1 98.56 317 ASP A CA 1
ATOM 2451 C C . ASP A 1 317 ? -8.328 -29.188 -6.898 1 98.56 317 ASP A C 1
ATOM 2453 O O . ASP A 1 317 ? -7.574 -30.141 -7.102 1 98.56 317 ASP A O 1
ATOM 2457 N N . VAL A 1 318 ? -8.125 -28.375 -5.895 1 98.81 318 VAL A N 1
ATOM 2458 C CA . VAL A 1 318 ? -6.934 -28.406 -5.051 1 98.81 318 VAL A CA 1
ATOM 2459 C C . VAL A 1 318 ? -6.945 -29.672 -4.188 1 98.81 318 VAL A C 1
ATOM 2461 O O . VAL A 1 318 ? -5.926 -30.031 -3.592 1 98.81 318 VAL A O 1
ATOM 2464 N N . SER A 1 319 ? -8.008 -30.406 -4.109 1 98.69 319 SER A N 1
ATOM 2465 C CA . SER A 1 319 ? -8.094 -31.625 -3.295 1 98.69 319 SER A CA 1
ATOM 2466 C C . SER A 1 319 ? -7.387 -32.781 -3.961 1 98.69 319 SER A C 1
ATOM 2468 O O . SER A 1 319 ? -7.172 -33.844 -3.336 1 98.69 319 SER A O 1
ATOM 2470 N N . LYS A 1 320 ? -6.906 -32.656 -5.172 1 98.81 320 LYS A N 1
ATOM 2471 C CA . LYS A 1 320 ? -6.484 -33.781 -5.969 1 98.81 320 LYS A CA 1
ATOM 2472 C C . LYS A 1 320 ? -4.965 -33.938 -5.973 1 98.81 320 LYS A C 1
ATOM 2474 O O . LYS A 1 320 ? -4.422 -34.844 -6.605 1 98.81 320 LYS A O 1
ATOM 2479 N N . TYR A 1 321 ? -4.227 -33.125 -5.223 1 98.88 321 TYR A N 1
ATOM 2480 C CA . TYR A 1 321 ? -2.768 -33.156 -5.219 1 98.88 321 TYR A CA 1
ATOM 2481 C C . TYR A 1 321 ? -2.25 -34.531 -4.82 1 98.88 321 TYR A C 1
ATOM 2483 O O . TYR A 1 321 ? -1.272 -35.031 -5.387 1 98.88 321 TYR A O 1
ATOM 2491 N N . PRO A 1 322 ? -2.904 -35.281 -3.852 1 98.81 322 PRO A N 1
ATOM 2492 C CA . PRO A 1 322 ? -2.4 -36.594 -3.496 1 98.81 322 PRO A CA 1
ATOM 2493 C C . PRO A 1 322 ? -2.398 -37.562 -4.68 1 98.81 322 PRO A C 1
ATOM 2495 O O . PRO A 1 322 ? -1.522 -38.438 -4.773 1 98.81 322 PRO A O 1
ATOM 2498 N N . ASP A 1 323 ? -3.357 -37.375 -5.559 1 98.81 323 ASP A N 1
ATOM 2499 C CA . ASP A 1 323 ? -3.428 -38.25 -6.727 1 98.81 323 ASP A CA 1
ATOM 2500 C C . ASP A 1 323 ? -2.252 -38 -7.668 1 98.81 323 ASP A C 1
ATOM 2502 O O . ASP A 1 323 ? -1.729 -38.938 -8.273 1 98.81 323 ASP A O 1
ATOM 2506 N N . LEU A 1 324 ? -1.858 -36.781 -7.809 1 98.88 324 LEU A N 1
ATOM 2507 C CA . LEU A 1 324 ? -0.711 -36.438 -8.648 1 98.88 324 LEU A CA 1
ATOM 2508 C C . LEU A 1 324 ? 0.578 -36.969 -8.047 1 98.88 324 LEU A C 1
ATOM 2510 O O . LEU A 1 324 ? 1.428 -37.5 -8.766 1 98.88 324 LEU A O 1
ATOM 2514 N N . ILE A 1 325 ? 0.729 -36.906 -6.746 1 98.81 325 ILE A N 1
ATOM 2515 C CA . ILE A 1 325 ? 1.928 -37.375 -6.07 1 98.81 325 ILE A CA 1
ATOM 2516 C C . ILE A 1 325 ? 1.997 -38.906 -6.168 1 98.81 325 ILE A C 1
ATOM 2518 O O . ILE A 1 325 ? 3.074 -39.469 -6.371 1 98.81 325 ILE A O 1
ATOM 2522 N N . ALA A 1 326 ? 0.837 -39.531 -6.031 1 98.75 326 ALA A N 1
ATOM 2523 C CA . ALA A 1 326 ? 0.783 -41 -6.227 1 98.75 326 ALA A CA 1
ATOM 2524 C C . ALA A 1 326 ? 1.28 -41.375 -7.617 1 98.75 326 ALA A C 1
ATOM 2526 O O . ALA A 1 326 ? 2.004 -42.344 -7.777 1 98.75 326 ALA A O 1
ATOM 2527 N N . GLU A 1 327 ? 0.861 -40.594 -8.57 1 98.75 327 GLU A N 1
ATOM 2528 C CA . GLU A 1 327 ? 1.298 -40.844 -9.938 1 98.75 327 GLU A CA 1
ATOM 2529 C C . GLU A 1 327 ? 2.812 -40.688 -10.07 1 98.75 327 GLU A C 1
ATOM 2531 O O . GLU A 1 327 ? 3.457 -41.5 -10.758 1 98.75 327 GLU A O 1
ATOM 2536 N N . LEU A 1 328 ? 3.426 -39.688 -9.453 1 98.81 328 LEU A N 1
ATOM 2537 C CA . LEU A 1 328 ? 4.871 -39.5 -9.516 1 98.81 328 LEU A CA 1
ATOM 2538 C C . LEU A 1 328 ? 5.602 -40.688 -8.867 1 98.81 328 LEU A C 1
ATOM 2540 O O . LEU A 1 328 ? 6.617 -41.156 -9.383 1 98.81 328 LEU A O 1
ATOM 2544 N N . LEU A 1 329 ? 5.043 -41.156 -7.734 1 98.56 329 LEU A N 1
ATOM 2545 C CA . LEU A 1 329 ? 5.629 -42.344 -7.07 1 98.56 329 LEU A CA 1
ATOM 2546 C C . LEU A 1 329 ? 5.551 -43.562 -7.961 1 98.56 329 LEU A C 1
ATOM 2548 O O . LEU A 1 329 ? 6.5 -44.344 -8.031 1 98.56 329 LEU A O 1
ATOM 2552 N N . ARG A 1 330 ? 4.465 -43.688 -8.641 1 98 330 ARG A N 1
ATOM 2553 C CA . ARG A 1 330 ? 4.293 -44.781 -9.578 1 98 330 ARG A CA 1
ATOM 2554 C C . ARG A 1 330 ? 5.328 -44.719 -10.695 1 98 330 ARG A C 1
ATOM 2556 O O . ARG A 1 330 ? 5.766 -45.75 -11.211 1 98 330 ARG A O 1
ATOM 2563 N N . ARG A 1 331 ? 5.75 -43.531 -10.938 1 98.25 331 ARG A N 1
ATOM 2564 C CA . ARG A 1 331 ? 6.715 -43.281 -12.008 1 98.25 331 ARG A CA 1
ATOM 2565 C C . ARG A 1 331 ? 8.141 -43.312 -11.469 1 98.25 331 ARG A C 1
ATOM 2567 O O . ARG A 1 331 ? 9.062 -42.844 -12.133 1 98.25 331 ARG A O 1
ATOM 2574 N N . ASN A 1 332 ? 8.328 -43.719 -10.305 1 97.75 332 ASN A N 1
ATOM 2575 C CA . ASN A 1 332 ? 9.609 -44 -9.664 1 97.75 332 ASN A CA 1
ATOM 2576 C C . ASN A 1 332 ? 10.32 -42.688 -9.258 1 97.75 332 ASN A C 1
ATOM 2578 O O . ASN A 1 332 ? 11.547 -42.625 -9.258 1 97.75 332 ASN A O 1
ATOM 2582 N N . TRP A 1 333 ? 9.602 -41.594 -9.078 1 98.69 333 TRP A N 1
ATOM 2583 C CA . TRP A 1 333 ? 10.18 -40.469 -8.352 1 98.69 333 TRP A CA 1
ATOM 2584 C C . TRP A 1 333 ? 10.562 -40.875 -6.934 1 98.69 333 TRP A C 1
ATOM 2586 O O . TRP A 1 333 ? 9.797 -41.562 -6.258 1 98.69 333 TRP A O 1
ATOM 2596 N N . THR A 1 334 ? 11.781 -40.531 -6.516 1 98.56 334 THR A N 1
ATOM 2597 C CA . THR A 1 334 ? 12.172 -40.844 -5.145 1 98.56 334 THR A CA 1
ATOM 2598 C C . THR A 1 334 ? 11.414 -39.969 -4.152 1 98.56 334 THR A C 1
ATOM 2600 O O . THR A 1 334 ? 10.875 -38.906 -4.52 1 98.56 334 THR A O 1
ATOM 2603 N N . GLU A 1 335 ? 11.352 -40.469 -2.967 1 98.12 335 GLU A N 1
ATOM 2604 C CA . GLU A 1 335 ? 10.695 -39.688 -1.924 1 98.12 335 GLU A CA 1
ATOM 2605 C C . GLU A 1 335 ? 11.32 -38.281 -1.801 1 98.12 335 GLU A C 1
ATOM 2607 O O . GLU A 1 335 ? 10.617 -37.281 -1.612 1 98.12 335 GLU A O 1
ATOM 2612 N N . THR A 1 336 ? 12.641 -38.188 -1.89 1 98.69 336 THR A N 1
ATOM 2613 C CA . THR A 1 336 ? 13.352 -36.938 -1.831 1 98.69 336 THR A CA 1
ATOM 2614 C C . THR A 1 336 ? 12.898 -36 -2.961 1 98.69 336 THR A C 1
ATOM 2616 O O . THR A 1 336 ? 12.664 -34.812 -2.742 1 98.69 336 THR A O 1
ATOM 2619 N N . GLU A 1 337 ? 12.797 -36.531 -4.117 1 98.88 337 GLU A N 1
ATOM 2620 C CA . GLU A 1 337 ? 12.359 -35.75 -5.27 1 98.88 337 GLU A CA 1
ATOM 2621 C C . GLU A 1 337 ? 10.914 -35.281 -5.109 1 98.88 337 GLU A C 1
ATOM 2623 O O . GLU A 1 337 ? 10.578 -34.156 -5.453 1 98.88 337 GLU A O 1
ATOM 2628 N N . VAL A 1 338 ? 10.078 -36.188 -4.602 1 98.88 338 VAL A N 1
ATOM 2629 C CA . VAL A 1 338 ? 8.672 -35.875 -4.379 1 98.88 338 VAL A CA 1
ATOM 2630 C C . VAL A 1 338 ? 8.555 -34.75 -3.35 1 98.88 338 VAL A C 1
ATOM 2632 O O . VAL A 1 338 ? 7.789 -33.781 -3.539 1 98.88 338 VAL A O 1
ATOM 2635 N N . ARG A 1 339 ? 9.352 -34.812 -2.293 1 98.88 339 ARG A N 1
ATOM 2636 C CA . ARG A 1 339 ? 9.352 -33.75 -1.289 1 98.88 339 ARG A CA 1
ATOM 2637 C C . ARG A 1 339 ? 9.82 -32.438 -1.89 1 98.88 339 ARG A C 1
ATOM 2639 O O . ARG A 1 339 ? 9.336 -31.359 -1.506 1 98.88 339 ARG A O 1
ATOM 2646 N N . GLY A 1 340 ? 10.773 -32.5 -2.787 1 98.88 340 GLY A N 1
ATOM 2647 C CA . GLY A 1 340 ? 11.195 -31.344 -3.537 1 98.88 340 GLY A CA 1
ATOM 2648 C C . GLY A 1 340 ? 10.062 -30.688 -4.305 1 98.88 340 GLY A C 1
ATOM 2649 O O . GLY A 1 340 ? 9.844 -29.469 -4.184 1 98.88 340 GLY A O 1
ATOM 2650 N N . VAL A 1 341 ? 9.289 -31.484 -5.035 1 98.94 341 VAL A N 1
ATOM 2651 C CA . VAL A 1 341 ? 8.18 -31.016 -5.852 1 98.94 341 VAL A CA 1
ATOM 2652 C C . VAL A 1 341 ? 7.102 -30.406 -4.957 1 98.94 341 VAL A C 1
ATOM 2654 O O . VAL A 1 341 ? 6.496 -29.391 -5.309 1 98.94 341 VAL A O 1
ATOM 2657 N N . LEU A 1 342 ? 6.945 -31.016 -3.826 1 98.94 342 LEU A N 1
ATOM 2658 C CA . LEU A 1 342 ? 5.879 -30.609 -2.914 1 98.94 342 LEU A CA 1
ATOM 2659 C C . LEU A 1 342 ? 6.145 -29.234 -2.336 1 98.94 342 LEU A C 1
ATOM 2661 O O . LEU A 1 342 ? 5.25 -28.391 -2.299 1 98.94 342 LEU A O 1
ATOM 2665 N N . SER A 1 343 ? 7.363 -29 -1.797 1 98.81 343 SER A N 1
ATOM 2666 C CA . SER A 1 343 ? 7.543 -27.719 -1.137 1 98.81 343 SER A CA 1
ATOM 2667 C C . SER A 1 343 ? 9.016 -27.328 -1.064 1 98.81 343 SER A C 1
ATOM 2669 O O . SER A 1 343 ? 9.359 -26.141 -1.134 1 98.81 343 SER A O 1
ATOM 2671 N N . GLU A 1 344 ? 9.883 -28.281 -1.026 1 98.88 344 GLU A N 1
ATOM 2672 C CA . GLU A 1 344 ? 11.266 -28.016 -0.649 1 98.88 344 GLU A CA 1
ATOM 2673 C C . GLU A 1 344 ? 11.992 -27.25 -1.747 1 98.88 344 GLU A C 1
ATOM 2675 O O . GLU A 1 344 ? 12.867 -26.422 -1.461 1 98.88 344 GLU A O 1
ATOM 2680 N N . ASN A 1 345 ? 11.734 -27.547 -2.99 1 98.94 345 ASN A N 1
ATOM 2681 C CA . ASN A 1 345 ? 12.383 -26.812 -4.074 1 98.94 345 ASN A CA 1
ATOM 2682 C C . ASN A 1 345 ? 12.016 -25.344 -4.059 1 98.94 345 ASN A C 1
ATOM 2684 O O . ASN A 1 345 ? 12.883 -24.469 -4.23 1 98.94 345 ASN A O 1
ATOM 2688 N N . LEU A 1 346 ? 10.734 -25.062 -3.838 1 98.94 346 LEU A N 1
ATOM 2689 C CA . LEU A 1 346 ? 10.32 -23.656 -3.766 1 98.94 346 LEU A CA 1
ATOM 2690 C C . LEU A 1 346 ? 10.922 -22.984 -2.547 1 98.94 346 LEU A C 1
ATOM 2692 O O . LEU A 1 346 ? 11.367 -21.828 -2.631 1 98.94 346 LEU A O 1
ATOM 2696 N N . LEU A 1 347 ? 10.93 -23.625 -1.43 1 98.88 347 LEU A N 1
ATOM 2697 C CA . LEU A 1 347 ? 11.461 -23.031 -0.205 1 98.88 347 LEU A CA 1
ATOM 2698 C C . LEU A 1 347 ? 12.953 -22.766 -0.335 1 98.88 347 LEU A C 1
ATOM 2700 O O . LEU A 1 347 ? 13.469 -21.797 0.225 1 98.88 347 LEU A O 1
ATOM 2704 N N . ARG A 1 348 ? 13.625 -23.609 -1.087 1 98.88 348 ARG A N 1
ATOM 2705 C CA . ARG A 1 348 ? 15.039 -23.375 -1.38 1 98.88 348 ARG A CA 1
ATOM 2706 C C . ARG A 1 348 ? 15.219 -22.078 -2.174 1 98.88 348 ARG A C 1
ATOM 2708 O O . ARG A 1 348 ? 16.062 -21.25 -1.837 1 98.88 348 ARG A O 1
ATOM 2715 N N . VAL A 1 349 ? 14.453 -21.938 -3.201 1 98.94 349 VAL A N 1
ATOM 2716 C CA . VAL A 1 349 ? 14.531 -20.734 -4.027 1 98.94 349 VAL A CA 1
ATOM 2717 C C . VAL A 1 349 ? 14.18 -19.516 -3.189 1 98.94 349 VAL A C 1
ATOM 2719 O O . VAL A 1 349 ? 14.867 -18.5 -3.246 1 98.94 349 VAL A O 1
ATOM 2722 N N . PHE A 1 350 ? 13.133 -19.625 -2.416 1 98.94 350 PHE A N 1
ATOM 2723 C CA . PHE A 1 350 ? 12.672 -18.547 -1.552 1 98.94 350 PHE A CA 1
ATOM 2724 C C . PHE A 1 350 ? 13.781 -18.109 -0.594 1 98.94 350 PHE A C 1
ATOM 2726 O O . PHE A 1 350 ? 14.07 -16.922 -0.468 1 98.94 350 PHE A O 1
ATOM 2733 N N . LEU A 1 351 ? 14.383 -19.047 0.014 1 98.88 351 LEU A N 1
ATOM 2734 C CA . LEU A 1 351 ? 15.453 -18.781 0.962 1 98.88 351 LEU A CA 1
ATOM 2735 C C . LEU A 1 351 ? 16.625 -18.094 0.274 1 98.88 351 LEU A C 1
ATOM 2737 O O . LEU A 1 351 ? 17.219 -17.156 0.821 1 98.88 351 LEU A O 1
ATOM 2741 N N . ARG A 1 352 ? 16.984 -18.562 -0.91 1 98.88 352 ARG A N 1
ATOM 2742 C CA . ARG A 1 352 ? 18.109 -17.969 -1.637 1 98.88 352 ARG A CA 1
ATOM 2743 C C . ARG A 1 352 ? 17.812 -16.516 -2.002 1 98.88 352 ARG A C 1
ATOM 2745 O O . ARG A 1 352 ? 18.719 -15.672 -1.973 1 98.88 352 ARG A O 1
ATOM 2752 N N . VAL A 1 353 ? 16.609 -16.25 -2.385 1 98.94 353 VAL A N 1
ATOM 2753 C CA . VAL A 1 353 ? 16.203 -14.883 -2.703 1 98.94 353 VAL A CA 1
ATOM 2754 C C . VAL A 1 353 ? 16.328 -14 -1.465 1 98.94 353 VAL A C 1
ATOM 2756 O O . VAL A 1 353 ? 16.797 -12.859 -1.554 1 98.94 353 VAL A O 1
ATOM 2759 N N . GLU A 1 354 ? 15.953 -14.531 -0.294 1 98.69 354 GLU A N 1
ATOM 2760 C CA . GLU A 1 354 ? 16.109 -13.812 0.966 1 98.69 354 GLU A CA 1
ATOM 2761 C C . GLU A 1 354 ? 17.578 -13.547 1.282 1 98.69 354 GLU A C 1
ATOM 2763 O O . GLU A 1 354 ? 17.938 -12.469 1.763 1 98.69 354 GLU A O 1
ATOM 2768 N N . GLU A 1 355 ? 18.391 -14.484 0.967 1 98.5 355 GLU A N 1
ATOM 2769 C CA . GLU A 1 355 ? 19.812 -14.391 1.278 1 98.5 355 GLU A CA 1
ATOM 2770 C C . GLU A 1 355 ? 20.5 -13.344 0.402 1 98.5 355 GLU A C 1
ATOM 2772 O O . GLU A 1 355 ? 21.422 -12.656 0.854 1 98.5 355 GLU A O 1
ATOM 2777 N N . VAL A 1 356 ? 20.031 -13.289 -0.801 1 97.75 356 VAL A N 1
ATOM 2778 C CA . VAL A 1 356 ? 20.625 -12.375 -1.771 1 97.75 356 VAL A CA 1
ATOM 2779 C C . VAL A 1 356 ? 20.156 -10.953 -1.495 1 97.75 356 VAL A C 1
ATOM 2781 O O . VAL A 1 356 ? 20.812 -9.984 -1.882 1 97.75 356 VAL A O 1
ATOM 2784 N N . SER A 1 357 ? 19.062 -10.805 -0.832 1 97.81 357 SER A N 1
ATOM 2785 C CA . SER A 1 357 ? 18.438 -9.5 -0.636 1 97.81 357 SER A CA 1
ATOM 2786 C C . SER A 1 357 ? 19.312 -8.578 0.204 1 97.81 357 SER A C 1
ATOM 2788 O O . SER A 1 357 ? 20.141 -9.055 0.989 1 97.81 357 SER A O 1
ATOM 2790 N N . SER A 1 358 ? 19.219 -7.309 -0.05 1 94.62 358 SER A N 1
ATOM 2791 C CA . SER A 1 358 ? 19.922 -6.262 0.68 1 94.62 358 SER A CA 1
ATOM 2792 C C . SER A 1 358 ? 19.031 -5.043 0.898 1 94.62 358 SER A C 1
ATOM 2794 O O . SER A 1 358 ? 19.344 -3.947 0.429 1 94.62 358 SER A O 1
ATOM 2796 N N . PRO A 1 359 ? 18.078 -5.238 1.721 1 87.44 359 PRO A N 1
ATOM 2797 C CA . PRO A 1 359 ? 17.109 -4.152 1.872 1 87.44 359 PRO A CA 1
ATOM 2798 C C . PRO A 1 359 ? 17.672 -2.947 2.617 1 87.44 359 PRO A C 1
ATOM 2800 O O . PRO A 1 359 ? 17.094 -1.857 2.566 1 87.44 359 PRO A O 1
ATOM 2803 N N . GLN A 1 360 ? 18.781 -3.117 3.201 1 87.62 360 GLN A N 1
ATOM 2804 C CA . GLN A 1 360 ? 19.422 -2.027 3.932 1 87.62 360 GLN A CA 1
ATOM 2805 C C . GLN A 1 360 ? 20.141 -1.079 2.98 1 87.62 360 GLN A C 1
ATOM 2807 O O . GLN A 1 360 ? 20.453 0.058 3.344 1 87.62 360 GLN A O 1
ATOM 2812 N N . GLN A 1 361 ? 20.406 -1.621 1.773 1 90.69 361 GLN A N 1
ATOM 2813 C CA . GLN A 1 361 ? 21.031 -0.757 0.777 1 90.69 361 GLN A CA 1
ATOM 2814 C C . GLN A 1 361 ? 20.031 0.252 0.218 1 90.69 361 GLN A C 1
ATOM 2816 O O . GLN A 1 361 ? 18.828 -0.017 0.172 1 90.69 361 GLN A O 1
ATOM 2821 N N . ALA A 1 362 ? 20.578 1.311 -0.227 1 90 362 ALA A N 1
ATOM 2822 C CA . ALA A 1 362 ? 19.719 2.363 -0.77 1 90 362 ALA A CA 1
ATOM 2823 C C . ALA A 1 362 ? 18.969 1.88 -2.014 1 90 362 ALA A C 1
ATOM 2825 O O . ALA A 1 362 ? 19.562 1.232 -2.883 1 90 362 ALA A O 1
ATOM 2826 N N . PRO A 1 363 ? 17.734 2.193 -2.035 1 94.31 363 PRO A N 1
ATOM 2827 C CA . PRO A 1 363 ? 16.969 1.758 -3.205 1 94.31 363 PRO A CA 1
ATOM 2828 C C . PRO A 1 363 ? 17.281 2.578 -4.453 1 94.31 363 PRO A C 1
ATOM 2830 O O . PRO A 1 363 ? 17.75 3.713 -4.352 1 94.31 363 PRO A O 1
ATOM 2833 N N . ASP A 1 364 ? 16.984 1.951 -5.586 1 93 364 ASP A N 1
ATOM 2834 C CA . ASP A 1 364 ? 16.984 2.693 -6.84 1 93 364 ASP A CA 1
ATOM 2835 C C . ASP A 1 364 ? 15.789 3.637 -6.922 1 93 364 ASP A C 1
ATOM 2837 O O . ASP A 1 364 ? 14.648 3.217 -6.711 1 93 364 ASP A O 1
ATOM 2841 N N . ASP A 1 365 ? 16.047 4.91 -7.148 1 94.19 365 ASP A N 1
ATOM 2842 C CA . ASP A 1 365 ? 14.93 5.848 -7.156 1 94.19 365 ASP A CA 1
ATOM 2843 C C . ASP A 1 365 ? 14.883 6.641 -8.461 1 94.19 365 ASP A C 1
ATOM 2845 O O . ASP A 1 365 ? 14.281 7.715 -8.516 1 94.19 365 ASP A O 1
ATOM 2849 N N . GLU A 1 366 ? 15.578 6.133 -9.484 1 95.38 366 GLU A N 1
ATOM 2850 C CA . GLU A 1 366 ? 15.484 6.758 -10.797 1 95.38 366 GLU A CA 1
ATOM 2851 C C . GLU A 1 366 ? 14.172 6.398 -11.492 1 95.38 366 GLU A C 1
ATOM 2853 O O . GLU A 1 366 ? 13.883 5.223 -11.719 1 95.38 366 GLU A O 1
ATOM 2858 N N . PRO A 1 367 ? 13.391 7.395 -11.828 1 96.25 367 PRO A N 1
ATOM 2859 C CA . PRO A 1 367 ? 12.102 7.094 -12.461 1 96.25 367 PRO A CA 1
ATOM 2860 C C . PRO A 1 367 ? 12.25 6.703 -13.93 1 96.25 367 PRO A C 1
ATOM 2862 O O . PRO A 1 367 ? 13.25 7.039 -14.562 1 96.25 367 PRO A O 1
ATOM 2865 N N . ILE A 1 368 ? 11.297 5.949 -14.438 1 97 368 ILE A N 1
ATOM 2866 C CA . ILE A 1 368 ? 11.211 5.664 -15.867 1 97 368 ILE A CA 1
ATOM 2867 C C . ILE A 1 368 ? 11.078 6.969 -16.656 1 97 368 ILE A C 1
ATOM 2869 O O . ILE A 1 368 ? 10.375 7.887 -16.234 1 97 368 ILE A O 1
ATOM 2873 N N . PRO A 1 369 ? 11.75 7.145 -17.797 1 95.56 369 PRO A N 1
ATOM 2874 C CA . PRO A 1 369 ? 11.562 8.344 -18.609 1 95.56 369 PRO A CA 1
ATOM 2875 C C . PRO A 1 369 ? 10.109 8.547 -19.031 1 95.56 369 PRO A C 1
ATOM 2877 O O . PRO A 1 369 ? 9.422 7.586 -19.375 1 95.56 369 PRO A O 1
ATOM 2880 N N . LEU A 1 370 ? 9.68 9.789 -18.969 1 94 370 LEU A N 1
ATOM 2881 C CA . LEU A 1 370 ? 8.289 10.148 -19.219 1 94 370 LEU A CA 1
ATOM 2882 C C . LEU A 1 370 ? 7.84 9.688 -20.594 1 94 370 LEU A C 1
ATOM 2884 O O . LEU A 1 370 ? 6.691 9.273 -20.781 1 94 370 LEU A O 1
ATOM 2888 N N . ASP A 1 371 ? 8.688 9.734 -21.594 1 93.94 371 ASP A N 1
ATOM 2889 C CA . ASP A 1 371 ? 8.328 9.438 -22.984 1 93.94 371 ASP A CA 1
ATOM 2890 C C . ASP A 1 371 ? 8.078 7.945 -23.172 1 93.94 371 ASP A C 1
ATOM 2892 O O . ASP A 1 371 ? 7.566 7.527 -24.219 1 93.94 371 ASP A O 1
ATOM 2896 N N . GLN A 1 372 ? 8.383 7.145 -22.172 1 94.69 372 GLN A N 1
ATOM 2897 C CA . GLN A 1 372 ? 8.141 5.707 -22.234 1 94.69 372 GLN A CA 1
ATOM 2898 C C . GLN A 1 372 ? 6.793 5.344 -21.625 1 94.69 372 GLN A C 1
ATOM 2900 O O . GLN A 1 372 ? 6.379 4.184 -21.656 1 94.69 372 GLN A O 1
ATOM 2905 N N . LEU A 1 373 ? 6.164 6.316 -21.062 1 93 373 LEU A N 1
ATOM 2906 C CA . LEU A 1 373 ? 4.883 6.098 -20.406 1 93 373 LEU A CA 1
ATOM 2907 C C . LEU A 1 373 ? 3.73 6.582 -21.281 1 93 373 LEU A C 1
ATOM 2909 O O . LEU A 1 373 ? 3.881 7.547 -22.031 1 93 373 LEU A O 1
ATOM 2913 N N . ASP A 1 374 ? 2.617 5.844 -21.219 1 83.81 374 ASP A N 1
ATOM 2914 C CA . ASP A 1 374 ? 1.413 6.215 -21.953 1 83.81 374 ASP A CA 1
ATOM 2915 C C . ASP A 1 374 ? 0.248 6.488 -21.016 1 83.81 374 ASP A C 1
ATOM 2917 O O . ASP A 1 374 ? 0.349 6.234 -19.812 1 83.81 374 ASP A O 1
ATOM 2921 N N . GLY A 1 375 ? -0.75 7.094 -21.531 1 79.31 375 GLY A N 1
ATOM 2922 C CA . GLY A 1 375 ? -2.043 7.109 -20.859 1 79.31 375 GLY A CA 1
ATOM 2923 C C . GLY A 1 375 ? -2.475 8.5 -20.438 1 79.31 375 GLY A C 1
ATOM 2924 O O . GLY A 1 375 ? -1.697 9.234 -19.812 1 79.31 375 GLY A O 1
ATOM 2925 N N . SER A 1 376 ? -3.691 8.773 -20.672 1 85.5 376 SER A N 1
ATOM 2926 C CA . SER A 1 376 ? -4.32 10.039 -20.312 1 85.5 376 SER A CA 1
ATOM 2927 C C . SER A 1 376 ? -4.699 10.055 -18.828 1 85.5 376 SER A C 1
ATOM 2929 O O . SER A 1 376 ? -5.016 11.109 -18.281 1 85.5 376 SER A O 1
ATOM 2931 N N . CYS A 1 377 ? -4.52 8.961 -18.172 1 95 377 CYS A N 1
ATOM 2932 C CA . CYS A 1 377 ? -4.941 8.859 -16.766 1 95 377 CYS A CA 1
ATOM 2933 C C . CYS A 1 377 ? -3.775 9.125 -15.828 1 95 377 CYS A C 1
ATOM 2935 O O . CYS A 1 377 ? -3.92 9.008 -14.609 1 95 377 CYS A O 1
ATOM 2937 N N . ARG A 1 378 ? -2.625 9.578 -16.422 1 94.88 378 ARG A N 1
ATOM 2938 C CA . ARG A 1 378 ? -1.407 9.789 -15.641 1 94.88 378 ARG A CA 1
ATOM 2939 C C . ARG A 1 378 ? -1.114 11.281 -15.477 1 94.88 378 ARG A C 1
ATOM 2941 O O . ARG A 1 378 ? -1.174 12.039 -16.438 1 94.88 378 ARG A O 1
ATOM 2948 N N . THR A 1 379 ? -0.867 11.648 -14.219 1 95.88 379 THR A N 1
ATOM 2949 C CA . THR A 1 379 ? -0.327 12.977 -13.984 1 95.88 379 THR A CA 1
ATOM 2950 C C . THR A 1 379 ? 1.198 12.961 -14.031 1 95.88 379 THR A C 1
ATOM 2952 O O . THR A 1 379 ? 1.817 11.906 -13.867 1 95.88 379 THR A O 1
ATOM 2955 N N . GLN A 1 380 ? 1.843 14.164 -14.266 1 95 380 GLN A N 1
ATOM 2956 C CA . GLN A 1 380 ? 3.262 14.156 -14.602 1 95 380 GLN A CA 1
ATOM 2957 C C . GLN A 1 380 ? 4.082 14.914 -13.562 1 95 380 GLN A C 1
ATOM 2959 O O . GLN A 1 380 ? 5.16 15.422 -13.867 1 95 380 GLN A O 1
ATOM 2964 N N . TYR A 1 381 ? 3.58 15.039 -12.414 1 95.06 381 TYR A N 1
ATOM 2965 C CA . TYR A 1 381 ? 4.316 15.727 -11.359 1 95.06 381 TYR A CA 1
ATOM 2966 C C . TYR A 1 381 ? 5.703 15.125 -11.172 1 95.06 381 TYR A C 1
ATOM 2968 O O . TYR A 1 381 ? 5.855 13.898 -11.148 1 95.06 381 TYR A O 1
ATOM 2976 N N . GLY A 1 382 ? 6.75 15.945 -11.031 1 93.56 382 GLY A N 1
ATOM 2977 C CA . GLY A 1 382 ? 8.133 15.508 -10.914 1 93.56 382 GLY A CA 1
ATOM 2978 C C . GLY A 1 382 ? 8.883 15.539 -12.227 1 93.56 382 GLY A C 1
ATOM 2979 O O . GLY A 1 382 ? 10.102 15.688 -12.25 1 93.56 382 GLY A O 1
ATOM 2980 N N . TYR A 1 383 ? 8.195 15.195 -13.367 1 89.62 383 TYR A N 1
ATOM 2981 C CA . TYR A 1 383 ? 8.828 15.18 -14.68 1 89.62 383 TYR A CA 1
ATOM 2982 C C . TYR A 1 383 ? 8.938 16.594 -15.258 1 89.62 383 TYR A C 1
ATOM 2984 O O . TYR A 1 383 ? 9.758 16.844 -16.141 1 89.62 383 TYR A O 1
ATOM 2992 N N . SER A 1 384 ? 8.117 17.375 -14.992 1 67.12 384 SER A N 1
ATOM 2993 C CA . SER A 1 384 ? 8.195 18.734 -15.531 1 67.12 384 SER A CA 1
ATOM 2994 C C . SER A 1 384 ? 9.5 19.406 -15.133 1 67.12 384 SER A C 1
ATOM 2996 O O . SER A 1 384 ? 9.852 19.438 -13.953 1 67.12 384 SER A O 1
ATOM 2998 N N . ALA A 1 385 ? 10.641 19.203 -15.742 1 49.66 385 ALA A N 1
ATOM 2999 C CA . ALA A 1 385 ? 11.867 19.953 -15.492 1 49.66 385 ALA A CA 1
ATOM 3000 C C . ALA A 1 385 ? 11.57 21.266 -14.766 1 49.66 385 ALA A C 1
ATOM 3002 O O . ALA A 1 385 ? 10.508 21.859 -14.961 1 49.66 385 ALA A O 1
ATOM 3003 N N . ALA A 1 386 ? 12.453 21.609 -13.523 1 39.28 386 ALA A N 1
ATOM 3004 C CA . ALA A 1 386 ? 13.164 22.75 -12.953 1 39.28 386 ALA A CA 1
ATOM 3005 C C . ALA A 1 386 ? 13.328 23.875 -13.977 1 39.28 386 ALA A C 1
ATOM 3007 O O . ALA A 1 386 ? 13.617 23.609 -15.148 1 39.28 386 ALA A O 1
ATOM 3008 N N . PRO A 1 387 ? 12.828 24.891 -13.859 1 35.38 387 PRO A N 1
ATOM 3009 C CA . PRO A 1 387 ? 13.461 25.906 -14.703 1 35.38 387 PRO A CA 1
ATOM 3010 C C . PRO A 1 387 ? 14.93 25.609 -14.992 1 35.38 387 PRO A C 1
ATOM 3012 O O . PRO A 1 387 ? 15.656 25.188 -14.094 1 35.38 387 PRO A O 1
ATOM 3015 N N . GLY A 1 388 ? 15.289 24.844 -16.047 1 33.12 388 GLY A N 1
ATOM 3016 C CA . GLY A 1 388 ? 16.672 25.125 -16.375 1 33.12 388 GLY A CA 1
ATOM 3017 C C . GLY A 1 388 ? 17.172 26.453 -15.836 1 33.12 388 GLY A C 1
ATOM 3018 O O . GLY A 1 388 ? 16.516 27.484 -16.016 1 33.12 388 GLY A O 1
ATOM 3019 N N . LEU A 1 389 ? 17.781 26.469 -14.586 1 31.53 389 LEU A N 1
ATOM 3020 C CA . LEU A 1 389 ? 18.656 27.625 -14.477 1 31.53 389 LEU A CA 1
ATOM 3021 C C . LEU A 1 389 ? 19.219 28.016 -15.844 1 31.53 389 LEU A C 1
ATOM 3023 O O . LEU A 1 389 ? 20.094 27.328 -16.375 1 31.53 389 LEU A O 1
ATOM 3027 N N . HIS A 1 390 ? 18.328 28.234 -16.781 1 28.86 390 HIS A N 1
ATOM 3028 C CA . HIS A 1 390 ? 18.891 29.031 -17.875 1 28.86 390 HIS A CA 1
ATOM 3029 C C . HIS A 1 390 ? 19.875 30.078 -17.359 1 28.86 390 HIS A C 1
ATOM 3031 O O . HIS A 1 390 ? 19.469 31.078 -16.766 1 28.86 390 HIS A O 1
ATOM 3037 N N . LEU A 1 391 ? 20.953 29.516 -16.703 1 28.66 391 LEU A N 1
ATOM 3038 C CA . LEU A 1 391 ? 22.078 30.438 -16.734 1 28.66 391 LEU A CA 1
ATOM 3039 C C . LEU A 1 391 ? 22.156 31.156 -18.078 1 28.66 391 LEU A C 1
ATOM 3041 O O . LEU A 1 391 ? 22.312 30.531 -19.125 1 28.66 391 LEU A O 1
ATOM 3045 N N . GLN A 1 392 ? 21.156 31.969 -18.312 1 26.48 392 GLN A N 1
ATOM 3046 C CA . GLN A 1 392 ? 21.531 32.906 -19.359 1 26.48 392 GLN A CA 1
ATOM 3047 C C . GLN A 1 392 ? 23 33.312 -19.234 1 26.48 392 GLN A C 1
ATOM 3049 O O . GLN A 1 392 ? 23.406 33.812 -18.188 1 26.48 392 GLN A O 1
ATOM 3054 N N . PRO A 1 393 ? 23.875 32.5 -19.828 1 31.52 393 PRO A N 1
ATOM 3055 C CA . PRO A 1 393 ? 25.234 33.062 -19.938 1 31.52 393 PRO A CA 1
ATOM 3056 C C . PRO A 1 393 ? 25.234 34.562 -20.25 1 31.52 393 PRO A C 1
ATOM 3058 O O . PRO A 1 393 ? 24.766 34.969 -21.312 1 31.52 393 PRO A O 1
ATOM 3061 N N . GLY A 1 394 ? 24.422 35.25 -19.469 1 23.52 394 GLY A N 1
ATOM 3062 C CA . GLY A 1 394 ? 24.766 36.656 -19.766 1 23.52 394 GLY A CA 1
ATOM 3063 C C . GLY A 1 394 ? 26.25 36.875 -19.984 1 23.52 394 GLY A C 1
ATOM 3064 O O . GLY A 1 394 ? 27.078 36.344 -19.25 1 23.52 394 GLY A O 1
ATOM 3065 N N . ALA A 1 395 ? 26.531 36.938 -21.312 1 30.31 395 ALA A N 1
ATOM 3066 C CA . ALA A 1 395 ? 27.75 37.438 -21.906 1 30.31 395 ALA A CA 1
ATOM 3067 C C . ALA A 1 395 ? 28.359 38.531 -21.047 1 30.31 395 ALA A C 1
ATOM 3069 O O . ALA A 1 395 ? 27.875 39.688 -21.031 1 30.31 395 ALA A O 1
ATOM 3070 N N . LEU A 1 396 ? 28.344 38.25 -19.641 1 23.58 396 LEU A N 1
ATOM 3071 C CA . LEU A 1 396 ? 29.156 39.312 -19.047 1 23.58 396 LEU A CA 1
ATOM 3072 C C . LEU A 1 396 ? 30.469 39.5 -19.812 1 23.58 396 LEU A C 1
ATOM 3074 O O . LEU A 1 396 ? 31.375 38.656 -19.703 1 23.58 396 LEU A O 1
ATOM 3078 N N . LEU A 1 397 ? 30.297 39.406 -21.156 1 26.67 397 LEU A N 1
ATOM 3079 C CA . LEU A 1 397 ? 31.422 39.938 -21.922 1 26.67 397 LEU A CA 1
ATOM 3080 C C . LEU A 1 397 ? 31.984 41.188 -21.266 1 26.67 397 LEU A C 1
ATOM 3082 O O . LEU A 1 397 ? 31.344 42.25 -21.312 1 26.67 397 LEU A O 1
ATOM 3086 N N . THR A 1 398 ? 32.188 41.031 -19.969 1 24.33 398 THR A N 1
ATOM 3087 C CA . THR A 1 398 ? 32.969 42.156 -19.453 1 24.33 398 THR A CA 1
ATOM 3088 C C . THR A 1 398 ? 34.094 42.531 -20.438 1 24.33 398 THR A C 1
ATOM 3090 O O . THR A 1 398 ? 34.812 41.656 -20.922 1 24.33 398 THR A O 1
ATOM 3093 N N . SER A 1 399 ? 33.75 43.5 -21.188 1 24.33 399 SER A N 1
ATOM 3094 C CA . SER A 1 399 ? 34.625 44.344 -22 1 24.33 399 SER A CA 1
ATOM 3095 C C . SER A 1 399 ? 35.938 44.625 -21.281 1 24.33 399 SER A C 1
ATOM 3097 O O . SER A 1 399 ? 36 45.344 -20.281 1 24.33 399 SER A O 1
ATOM 3099 N N . LEU A 1 400 ? 36.531 43.531 -20.766 1 29.53 400 LEU A N 1
ATOM 3100 C CA . LEU A 1 400 ? 37.906 43.781 -20.359 1 29.53 400 LEU A CA 1
ATOM 3101 C C . LEU A 1 400 ? 38.656 44.594 -21.422 1 29.53 400 LEU A C 1
ATOM 3103 O O . LEU A 1 400 ? 39 44.094 -22.484 1 29.53 400 LEU A O 1
ATOM 3107 N N . ALA A 1 401 ? 38.094 45.812 -21.688 1 27.55 401 ALA A N 1
ATOM 3108 C CA . ALA A 1 401 ? 38.719 46.844 -22.484 1 27.55 401 ALA A CA 1
ATOM 3109 C C . ALA A 1 401 ? 40.219 46.906 -22.297 1 27.55 401 ALA A C 1
ATOM 3111 O O . ALA A 1 401 ? 40.719 46.5 -21.234 1 27.55 401 ALA A O 1
ATOM 3112 N N . THR A 1 402 ? 40.906 47.344 -23.297 1 26.77 402 THR A N 1
ATOM 3113 C CA . THR A 1 402 ? 42.156 47.625 -24 1 26.77 402 THR A CA 1
ATOM 3114 C C . THR A 1 402 ? 43.094 48.469 -23.141 1 26.77 402 THR A C 1
ATOM 3116 O O . THR A 1 402 ? 43.094 49.688 -23.219 1 26.77 402 THR A O 1
ATOM 3119 N N . LEU A 1 403 ? 42.906 48.469 -21.844 1 27.78 403 LEU A N 1
ATOM 3120 C CA . LEU A 1 403 ? 43.75 49.5 -21.25 1 27.78 403 LEU A CA 1
ATOM 3121 C C . LEU A 1 403 ? 45.219 49.188 -21.484 1 27.78 403 LEU A C 1
ATOM 3123 O O . LEU A 1 403 ? 45.906 48.719 -20.578 1 27.78 403 LEU A O 1
ATOM 3127 N N . ILE A 1 404 ? 45.5 48.219 -22.391 1 28.66 404 ILE A N 1
ATOM 3128 C CA . ILE A 1 404 ? 46.938 47.906 -22.5 1 28.66 404 ILE A CA 1
ATOM 3129 C C . ILE A 1 404 ? 47.719 49.156 -22.828 1 28.66 404 ILE A C 1
ATOM 3131 O O . ILE A 1 404 ? 48.969 49.156 -22.703 1 28.66 404 ILE A O 1
ATOM 3135 N N . PHE A 1 405 ? 47.094 50.062 -23.547 1 27.09 405 PHE A N 1
ATOM 3136 C CA . PHE A 1 405 ? 48.062 50.781 -24.391 1 27.09 405 PHE A CA 1
ATOM 3137 C C . PHE A 1 405 ? 49.031 51.594 -23.531 1 27.09 405 PHE A C 1
ATOM 3139 O O . PHE A 1 405 ? 50.156 51.906 -23.969 1 27.09 405 PHE A O 1
ATOM 3146 N N . CYS A 1 406 ? 48.5 52.312 -22.594 1 28.16 406 CYS A N 1
ATOM 3147 C CA . CYS A 1 406 ? 49.219 53.594 -22.516 1 28.16 406 CYS A CA 1
ATOM 3148 C C . CYS A 1 406 ? 50.531 53.469 -21.766 1 28.16 406 CYS A C 1
ATOM 3150 O O . CYS A 1 406 ? 50.625 53.875 -20.609 1 28.16 406 CYS A O 1
ATOM 3152 N N . LEU A 1 407 ? 50.969 52.219 -21.547 1 27.66 407 LEU A N 1
ATOM 3153 C CA . LEU A 1 407 ? 52.188 52.281 -20.719 1 27.66 407 LEU A CA 1
ATOM 3154 C C . LEU A 1 407 ? 53.312 53.031 -21.453 1 27.66 407 LEU A C 1
ATOM 3156 O O . LEU A 1 407 ? 54.438 53.031 -20.984 1 27.66 407 LEU A O 1
ATOM 3160 N N . SER A 1 408 ? 53.031 53.312 -22.781 1 26.09 408 SER A N 1
ATOM 3161 C CA . SER A 1 408 ? 54.25 53.844 -23.406 1 26.09 408 SER A CA 1
ATOM 3162 C C . SER A 1 408 ? 54.781 55.062 -22.672 1 26.09 408 SER A C 1
ATOM 3164 O O . SER A 1 408 ? 55.969 55.344 -22.672 1 26.09 408 SER A O 1
ATOM 3166 N N . LEU A 1 409 ? 53.906 56.062 -22.578 1 27.59 409 LEU A N 1
ATOM 3167 C CA . LEU A 1 409 ? 54.5 57.375 -22.75 1 27.59 409 LEU A CA 1
ATOM 3168 C C . LEU A 1 409 ? 55.281 57.781 -21.5 1 27.59 409 LEU A C 1
ATOM 3170 O O . LEU A 1 409 ? 56.156 58.625 -21.562 1 27.59 409 LEU A O 1
ATOM 3174 N N . LEU A 1 410 ? 54.812 57.344 -20.234 1 25.33 410 LEU A N 1
ATOM 3175 C CA . LEU A 1 410 ? 55.625 58.219 -19.391 1 25.33 410 LEU A CA 1
ATOM 3176 C C . LEU A 1 410 ? 57.031 57.625 -19.203 1 25.33 410 LEU A C 1
ATOM 3178 O O . LEU A 1 410 ? 57.188 56.406 -19.047 1 25.33 410 LEU A O 1
ATOM 3182 N N . MET B 1 1 ? 14.578 61.344 31.359 1 48.28 1 MET B N 1
ATOM 3183 C CA . MET B 1 1 ? 13.547 60.719 30.547 1 48.28 1 MET B CA 1
ATOM 3184 C C . MET B 1 1 ? 14.156 59.719 29.562 1 48.28 1 MET B C 1
ATOM 3186 O O . MET B 1 1 ? 13.523 58.719 29.203 1 48.28 1 MET B O 1
ATOM 3190 N N . ARG B 1 2 ? 15.328 60.031 29.078 1 63.88 2 ARG B N 1
ATOM 3191 C CA . ARG B 1 2 ? 16.016 59.188 28.094 1 63.88 2 ARG B CA 1
ATOM 3192 C C . ARG B 1 2 ? 16.625 57.969 28.766 1 63.88 2 ARG B C 1
ATOM 3194 O O . ARG B 1 2 ? 16.688 56.906 28.156 1 63.88 2 ARG B O 1
ATOM 3201 N N . THR B 1 3 ? 17.047 58.188 29.938 1 59.56 3 THR B N 1
ATOM 3202 C CA . THR B 1 3 ? 17.672 57.094 30.656 1 59.56 3 THR B CA 1
ATOM 3203 C C . THR B 1 3 ? 16.656 56.031 31.047 1 59.56 3 THR B C 1
ATOM 3205 O O . THR B 1 3 ? 16.953 54.844 31.062 1 59.56 3 THR B O 1
ATOM 3208 N N . SER B 1 4 ? 15.445 56.5 31.281 1 57.84 4 SER B N 1
ATOM 3209 C CA . SER B 1 4 ? 14.406 55.531 31.688 1 57.84 4 SER B CA 1
ATOM 3210 C C . SER B 1 4 ? 13.953 54.688 30.516 1 57.84 4 SER B C 1
ATOM 3212 O O . SER B 1 4 ? 13.68 53.5 30.688 1 57.84 4 SER B O 1
ATOM 3214 N N . LEU B 1 5 ? 14.094 55.281 29.359 1 58.19 5 LEU B N 1
ATOM 3215 C CA . LEU B 1 5 ? 13.656 54.531 28.172 1 58.19 5 LEU B CA 1
ATOM 3216 C C . LEU B 1 5 ? 14.68 53.438 27.812 1 58.19 5 LEU B C 1
ATOM 3218 O O . LEU B 1 5 ? 14.305 52.344 27.406 1 58.19 5 LEU B O 1
ATOM 3222 N N . TRP B 1 6 ? 15.953 53.875 28.125 1 58.62 6 TRP B N 1
ATOM 3223 C CA . TRP B 1 6 ? 17 52.906 27.828 1 58.62 6 TRP B CA 1
ATOM 3224 C C . TRP B 1 6 ? 16.953 51.75 28.797 1 58.62 6 TRP B C 1
ATOM 3226 O O . TRP B 1 6 ? 17.219 50.594 28.422 1 58.62 6 TRP B O 1
ATOM 3236 N N . LEU B 1 7 ? 16.641 52.062 30.031 1 57.34 7 LEU B N 1
ATOM 3237 C CA . LEU B 1 7 ? 16.562 51 31.031 1 57.34 7 LEU B CA 1
ATOM 3238 C C . LEU B 1 7 ? 15.383 50.094 30.75 1 57.34 7 LEU B C 1
ATOM 3240 O O . LEU B 1 7 ? 15.5 48.875 30.906 1 57.34 7 LEU B O 1
ATOM 3244 N N . TRP B 1 8 ? 14.359 50.625 30.266 1 52.44 8 TRP B N 1
ATOM 3245 C CA . TRP B 1 8 ? 13.195 49.812 29.938 1 52.44 8 TRP B CA 1
ATOM 3246 C C . TRP B 1 8 ? 13.461 48.938 28.719 1 52.44 8 TRP B C 1
ATOM 3248 O O . TRP B 1 8 ? 12.984 47.812 28.641 1 52.44 8 TRP B O 1
ATOM 3258 N N . ALA B 1 9 ? 14.211 49.531 27.859 1 55.5 9 ALA B N 1
ATOM 3259 C CA . ALA B 1 9 ? 14.586 48.781 26.672 1 55.5 9 ALA B CA 1
ATOM 3260 C C . ALA B 1 9 ? 15.555 47.656 27.031 1 55.5 9 ALA B C 1
ATOM 3262 O O . ALA B 1 9 ? 15.445 46.531 26.516 1 55.5 9 ALA B O 1
ATOM 3263 N N . LEU B 1 10 ? 16.484 47.969 27.844 1 52.75 10 LEU B N 1
ATOM 3264 C CA . LEU B 1 10 ? 17.438 46.969 28.297 1 52.75 10 LEU B CA 1
ATOM 3265 C C . LEU B 1 10 ? 16.75 45.875 29.109 1 52.75 10 LEU B C 1
ATOM 3267 O O . LEU B 1 10 ? 17.062 44.719 28.969 1 52.75 10 LEU B O 1
ATOM 3271 N N . VAL B 1 11 ? 15.805 46.25 29.953 1 51.03 11 VAL B N 1
ATOM 3272 C CA . VAL B 1 11 ? 15.055 45.281 30.75 1 51.03 11 VAL B CA 1
ATOM 3273 C C . VAL B 1 11 ? 14.172 44.438 29.844 1 51.03 11 VAL B C 1
ATOM 3275 O O . VAL B 1 11 ? 14 43.25 30.078 1 51.03 11 VAL B O 1
ATOM 3278 N N . ALA B 1 12 ? 13.719 45.062 28.844 1 51.94 12 ALA B N 1
ATOM 3279 C CA . ALA B 1 12 ? 12.898 44.344 27.875 1 51.94 12 ALA B CA 1
ATOM 3280 C C . ALA B 1 12 ? 13.727 43.344 27.078 1 51.94 12 ALA B C 1
ATOM 3282 O O . ALA B 1 12 ? 13.281 42.219 26.812 1 51.94 12 ALA B O 1
ATOM 3283 N N . VAL B 1 13 ? 14.836 43.781 26.625 1 52.66 13 VAL B N 1
ATOM 3284 C CA . VAL B 1 13 ? 15.734 42.875 25.891 1 52.66 13 VAL B CA 1
ATOM 3285 C C . VAL B 1 13 ? 16.203 41.75 26.812 1 52.66 13 VAL B C 1
ATOM 3287 O O . VAL B 1 13 ? 16.281 40.594 26.406 1 52.66 13 VAL B O 1
ATOM 3290 N N . CYS B 1 14 ? 16.547 42.156 28.047 1 52.38 14 CYS B N 1
ATOM 3291 C CA . CYS B 1 14 ? 16.969 41.156 29.016 1 52.38 14 CYS B CA 1
ATOM 3292 C C . CYS B 1 14 ? 15.836 40.188 29.344 1 52.38 14 CYS B C 1
ATOM 3294 O O . CYS B 1 14 ? 16.062 39 29.547 1 52.38 14 CYS B O 1
ATOM 3296 N N . ALA B 1 15 ? 14.664 40.656 29.406 1 52.53 15 ALA B N 1
ATOM 3297 C CA . ALA B 1 15 ? 13.5 39.812 29.688 1 52.53 15 ALA B CA 1
ATOM 3298 C C . ALA B 1 15 ? 13.172 38.938 28.484 1 52.53 15 ALA B C 1
ATOM 3300 O O . ALA B 1 15 ? 12.781 37.781 28.656 1 52.53 15 ALA B O 1
ATOM 3301 N N . ALA B 1 16 ? 13.203 39.5 27.312 1 58.94 16 ALA B N 1
ATOM 3302 C CA . ALA B 1 16 ? 12.969 38.75 26.094 1 58.94 16 ALA B CA 1
ATOM 3303 C C . ALA B 1 16 ? 13.906 37.531 26.016 1 58.94 16 ALA B C 1
ATOM 3305 O O . ALA B 1 16 ? 13.484 36.438 25.641 1 58.94 16 ALA B O 1
ATOM 3306 N N . ASP B 1 17 ? 15.102 37.688 26.406 1 70.56 17 ASP B N 1
ATOM 3307 C CA . ASP B 1 17 ? 16.125 36.656 26.438 1 70.56 17 ASP B CA 1
ATOM 3308 C C . ASP B 1 17 ? 15.781 35.594 27.484 1 70.56 17 ASP B C 1
ATOM 3310 O O . ASP B 1 17 ? 15.984 34.406 27.25 1 70.56 17 ASP B O 1
ATOM 3314 N N . SER B 1 18 ? 14.852 36.031 28.375 1 88.38 18 SER B N 1
ATOM 3315 C CA . SER B 1 18 ? 14.516 35.125 29.438 1 88.38 18 SER B CA 1
ATOM 3316 C C . SER B 1 18 ? 13.406 34.156 29.016 1 88.38 18 SER B C 1
ATOM 3318 O O . SER B 1 18 ? 13.477 32.969 29.281 1 88.38 18 SER B O 1
ATOM 3320 N N . PHE B 1 19 ? 12.453 34.594 28.25 1 95.88 19 PHE B N 1
ATOM 3321 C CA . PHE B 1 19 ? 11.359 33.719 27.812 1 95.88 19 PHE B CA 1
ATOM 3322 C C . PHE B 1 19 ? 11.852 32.719 26.781 1 95.88 19 PHE B C 1
ATOM 3324 O O . PHE B 1 19 ? 11.422 31.562 26.797 1 95.88 19 PHE B O 1
ATOM 3331 N N . ARG B 1 20 ? 12.719 33.156 25.906 1 96.38 20 ARG B N 1
ATOM 3332 C CA . ARG B 1 20 ? 13.25 32.25 24.906 1 96.38 20 ARG B CA 1
ATOM 3333 C C . ARG B 1 20 ? 14.102 31.156 25.547 1 96.38 20 ARG B C 1
ATOM 3335 O O . ARG B 1 20 ? 14.055 30 25.141 1 96.38 20 ARG B O 1
ATOM 3342 N N . ASP B 1 21 ? 14.898 31.578 26.516 1 96.94 21 ASP B N 1
ATOM 3343 C CA . ASP B 1 21 ? 15.688 30.594 27.25 1 96.94 21 ASP B CA 1
ATOM 3344 C C . ASP B 1 21 ? 14.789 29.578 27.938 1 96.94 21 ASP B C 1
ATOM 3346 O O . ASP B 1 21 ? 15.086 28.375 27.938 1 96.94 21 ASP B O 1
ATOM 3350 N N . ARG B 1 22 ? 13.766 30.109 28.516 1 97.5 22 ARG B N 1
ATOM 3351 C CA . ARG B 1 22 ? 12.812 29.219 29.156 1 97.5 22 ARG B CA 1
ATOM 3352 C C . ARG B 1 22 ? 12.133 28.312 28.141 1 97.5 22 ARG B C 1
ATOM 3354 O O . ARG B 1 22 ? 11.914 27.125 28.406 1 97.5 22 ARG B O 1
ATOM 3361 N N . ALA B 1 23 ? 11.781 28.859 27 1 98.5 23 ALA B N 1
ATOM 3362 C CA . ALA B 1 23 ? 11.195 28.078 25.922 1 98.5 23 ALA B CA 1
ATOM 3363 C C . ALA B 1 23 ? 12.109 26.938 25.516 1 98.5 23 ALA B C 1
ATOM 3365 O O . ALA B 1 23 ? 11.672 25.781 25.391 1 98.5 23 ALA B O 1
ATOM 3366 N N . VAL B 1 24 ? 13.367 27.234 25.344 1 98.31 24 VAL B N 1
ATOM 3367 C CA . VAL B 1 24 ? 14.359 26.25 24.922 1 98.31 24 VAL B CA 1
ATOM 3368 C C . VAL B 1 24 ? 14.469 25.156 25.969 1 98.31 24 VAL B C 1
ATOM 3370 O O . VAL B 1 24 ? 14.492 23.969 25.641 1 98.31 24 VAL B O 1
ATOM 3373 N N . SER B 1 25 ? 14.477 25.578 27.219 1 98 25 SER B N 1
ATOM 3374 C CA . SER B 1 25 ? 14.562 24.609 28.297 1 98 25 SER B CA 1
ATOM 3375 C C . SER B 1 25 ? 13.375 23.656 28.297 1 98 25 SER B C 1
ATOM 3377 O O . SER B 1 25 ? 13.539 22.453 28.438 1 98 25 SER B O 1
ATOM 3379 N N . ILE B 1 26 ? 12.195 24.172 28.125 1 98.5 26 ILE B N 1
ATOM 3380 C CA . ILE B 1 26 ? 10.977 23.359 28.094 1 98.5 26 ILE B CA 1
ATOM 3381 C C . ILE B 1 26 ? 11.008 22.438 26.875 1 98.5 26 ILE B C 1
ATOM 3383 O O . ILE B 1 26 ? 10.688 21.25 26.984 1 98.5 26 ILE B O 1
ATOM 3387 N N . MET B 1 27 ? 11.531 22.922 25.75 1 98.62 27 MET B N 1
ATOM 3388 C CA . MET B 1 27 ? 11.469 22.188 24.484 1 98.62 27 MET B CA 1
ATOM 3389 C C . MET B 1 27 ? 12.539 21.109 24.438 1 98.62 27 MET B C 1
ATOM 3391 O O . MET B 1 27 ? 12.414 20.141 23.688 1 98.62 27 MET B O 1
ATOM 3395 N N . GLU B 1 28 ? 13.602 21.219 25.266 1 97.56 28 GLU B N 1
ATOM 3396 C CA . GLU B 1 28 ? 14.594 20.156 25.391 1 97.56 28 GLU B CA 1
ATOM 3397 C C . GLU B 1 28 ? 13.984 18.906 26.016 1 97.56 28 GLU B C 1
ATOM 3399 O O . GLU B 1 28 ? 14.359 17.797 25.672 1 97.56 28 GLU B O 1
ATOM 3404 N N . GLU B 1 29 ? 12.984 19.188 26.828 1 96.94 29 GLU B N 1
ATOM 3405 C CA . GLU B 1 29 ? 12.32 18.094 27.516 1 96.94 29 GLU B CA 1
ATOM 3406 C C . GLU B 1 29 ? 11.07 17.641 26.766 1 96.94 29 GLU B C 1
ATOM 3408 O O . GLU B 1 29 ? 10.719 16.453 26.781 1 96.94 29 GLU B O 1
ATOM 3413 N N . THR B 1 30 ? 10.398 18.594 26.188 1 98.31 30 THR B N 1
ATOM 3414 C CA . THR B 1 30 ? 9.172 18.359 25.438 1 98.31 30 THR B CA 1
ATOM 3415 C C . THR B 1 30 ? 9.289 18.953 24.031 1 98.31 30 THR B C 1
ATOM 3417 O O . THR B 1 30 ? 8.828 20.062 23.766 1 98.31 30 THR B O 1
ATOM 3420 N N . PRO B 1 31 ? 9.867 18.156 23.156 1 98.69 31 PRO B N 1
ATOM 3421 C CA . PRO B 1 31 ? 10.023 18.672 21.797 1 98.69 31 PRO B CA 1
ATOM 3422 C C . PRO B 1 31 ? 8.68 18.875 21.078 1 98.69 31 PRO B C 1
ATOM 3424 O O . PRO B 1 31 ? 7.676 18.281 21.484 1 98.69 31 PRO B O 1
ATOM 3427 N N . VAL B 1 32 ? 8.688 19.703 20.078 1 98.88 32 VAL B N 1
ATOM 3428 C CA . VAL B 1 32 ? 7.449 20.031 19.375 1 98.88 32 VAL B CA 1
ATOM 3429 C C . VAL B 1 32 ? 7.113 18.938 18.375 1 98.88 32 VAL B C 1
ATOM 3431 O O . VAL B 1 32 ? 8.008 18.359 17.75 1 98.88 32 VAL B O 1
ATOM 3434 N N . VAL B 1 33 ? 5.836 18.531 18.328 1 98.94 33 VAL B N 1
ATOM 3435 C CA . VAL B 1 33 ? 5.277 17.719 17.25 1 98.94 33 VAL B CA 1
ATOM 3436 C C . VAL B 1 33 ? 4.41 18.594 16.344 1 98.94 33 VAL B C 1
ATOM 3438 O O . VAL B 1 33 ? 3.395 19.141 16.781 1 98.94 33 VAL B O 1
ATOM 3441 N N . ASP B 1 34 ? 4.852 18.75 15.102 1 98.81 34 ASP B N 1
ATOM 3442 C CA . ASP B 1 34 ? 4.125 19.516 14.094 1 98.81 34 ASP B CA 1
ATOM 3443 C C . ASP B 1 34 ? 3.18 18.609 13.297 1 98.81 34 ASP B C 1
ATOM 3445 O O . ASP B 1 34 ? 3.613 17.641 12.672 1 98.81 34 ASP B O 1
ATOM 3449 N N . GLY B 1 35 ? 1.93 19.031 13.172 1 98.88 35 GLY B N 1
ATOM 3450 C CA . GLY B 1 35 ? 0.876 18.172 12.648 1 98.88 35 GLY B CA 1
ATOM 3451 C C . GLY B 1 35 ? 0.848 18.125 11.133 1 98.88 35 GLY B C 1
ATOM 3452 O O . GLY B 1 35 ? 0.164 17.281 10.555 1 98.88 35 GLY B O 1
ATOM 3453 N N . HIS B 1 36 ? 1.647 18.984 10.43 1 98.94 36 HIS B N 1
ATOM 3454 C CA . HIS B 1 36 ? 1.527 18.969 8.977 1 98.94 36 HIS B CA 1
ATOM 3455 C C . HIS B 1 36 ? 2.727 19.656 8.328 1 98.94 36 HIS B C 1
ATOM 3457 O O . HIS B 1 36 ? 3.004 20.828 8.586 1 98.94 36 HIS B O 1
ATOM 3463 N N . ASN B 1 37 ? 3.422 18.938 7.484 1 98.94 37 ASN B N 1
ATOM 3464 C CA . ASN B 1 37 ? 4.582 19.438 6.75 1 98.94 37 ASN B CA 1
ATOM 3465 C C . ASN B 1 37 ? 4.676 18.797 5.363 1 98.94 37 ASN B C 1
ATOM 3467 O O . ASN B 1 37 ? 4.574 17.578 5.23 1 98.94 37 ASN B O 1
ATOM 3471 N N . ASP B 1 38 ? 4.891 19.609 4.328 1 98.88 38 ASP B N 1
ATOM 3472 C CA . ASP B 1 38 ? 4.801 19.141 2.949 1 98.88 38 ASP B CA 1
ATOM 3473 C C . ASP B 1 38 ? 6.191 18.953 2.342 1 98.88 38 ASP B C 1
ATOM 3475 O O . ASP B 1 38 ? 6.355 19.016 1.123 1 98.88 38 ASP B O 1
ATOM 3479 N N . LEU B 1 39 ? 7.203 18.719 3.129 1 98.88 39 LEU B N 1
ATOM 3480 C CA . LEU B 1 39 ? 8.539 18.469 2.594 1 98.88 39 LEU B CA 1
ATOM 3481 C C . LEU B 1 39 ? 8.508 17.375 1.543 1 98.88 39 LEU B C 1
ATOM 3483 O O . LEU B 1 39 ? 9.164 17.484 0.504 1 98.88 39 LEU B O 1
ATOM 3487 N N . PRO B 1 40 ? 7.77 16.281 1.671 1 98.88 40 PRO B N 1
ATOM 3488 C CA . PRO B 1 40 ? 7.727 15.258 0.626 1 98.88 40 PRO B CA 1
ATOM 3489 C C . PRO B 1 40 ? 7.258 15.805 -0.72 1 98.88 40 PRO B C 1
ATOM 3491 O O . PRO B 1 40 ? 7.738 15.367 -1.77 1 98.88 40 PRO B O 1
ATOM 3494 N N . TRP B 1 41 ? 6.348 16.734 -0.678 1 98.56 41 TRP B N 1
ATOM 3495 C CA . TRP B 1 41 ? 5.898 17.359 -1.918 1 98.56 41 TRP B CA 1
ATOM 3496 C C . TRP B 1 41 ? 7.035 18.125 -2.58 1 98.56 41 TRP B C 1
ATOM 3498 O O . TRP B 1 41 ? 7.195 18.078 -3.801 1 98.56 41 TRP B O 1
ATOM 3508 N N . GLN B 1 42 ? 7.832 18.828 -1.781 1 98.31 42 GLN B N 1
ATOM 3509 C CA . GLN B 1 42 ? 8.977 19.547 -2.312 1 98.31 42 GLN B CA 1
ATOM 3510 C C . GLN B 1 42 ? 10.016 18.594 -2.898 1 98.31 42 GLN B C 1
ATOM 3512 O O . GLN B 1 42 ? 10.625 18.875 -3.93 1 98.31 42 GLN B O 1
ATOM 3517 N N . LEU B 1 43 ? 10.18 17.438 -2.234 1 98.25 43 LEU B N 1
ATOM 3518 C CA . LEU B 1 43 ? 11.117 16.453 -2.74 1 98.25 43 LEU B CA 1
ATOM 3519 C C . LEU B 1 43 ? 10.695 15.953 -4.117 1 98.25 43 LEU B C 1
ATOM 3521 O O . LEU B 1 43 ? 11.539 15.742 -4.992 1 98.25 43 LEU B O 1
ATOM 3525 N N . LEU B 1 44 ? 9.414 15.797 -4.301 1 98.38 44 LEU B N 1
ATOM 3526 C CA . LEU B 1 44 ? 8.906 15.406 -5.617 1 98.38 44 LEU B CA 1
ATOM 3527 C C . LEU B 1 44 ? 9.125 16.531 -6.629 1 98.38 44 LEU B C 1
ATOM 3529 O O . LEU B 1 44 ? 9.711 16.297 -7.691 1 98.38 44 LEU B O 1
ATOM 3533 N N . LYS B 1 45 ? 8.734 17.719 -6.297 1 97.06 45 LYS B N 1
ATOM 3534 C CA . LYS B 1 45 ? 8.742 18.844 -7.223 1 97.06 45 LYS B CA 1
ATOM 3535 C C . LYS B 1 45 ? 10.172 19.219 -7.621 1 97.06 45 LYS B C 1
ATOM 3537 O O . LYS B 1 45 ? 10.438 19.516 -8.789 1 97.06 45 LYS B O 1
ATOM 3542 N N . LEU B 1 46 ? 11.047 19.188 -6.684 1 96.38 46 LEU B N 1
ATOM 3543 C CA . LEU B 1 46 ? 12.391 19.719 -6.906 1 96.38 46 LEU B CA 1
ATOM 3544 C C . LEU B 1 46 ? 13.32 18.625 -7.434 1 96.38 46 LEU B C 1
ATOM 3546 O O . LEU B 1 46 ? 14.242 18.906 -8.203 1 96.38 46 LEU B O 1
ATOM 3550 N N . PHE B 1 47 ? 13.031 17.344 -7.059 1 96.81 47 PHE B N 1
ATOM 3551 C CA . PHE B 1 47 ? 14.055 16.344 -7.312 1 96.81 47 PHE B CA 1
ATOM 3552 C C . PHE B 1 47 ? 13.43 15.07 -7.887 1 96.81 47 PHE B C 1
ATOM 3554 O O . PHE B 1 47 ? 14.117 14.062 -8.055 1 96.81 47 PHE B O 1
ATOM 3561 N N . ASN B 1 48 ? 12.141 15.047 -8.109 1 97.38 48 ASN B N 1
ATOM 3562 C CA . ASN B 1 48 ? 11.422 13.883 -8.602 1 97.38 48 ASN B CA 1
ATOM 3563 C C . ASN B 1 48 ? 11.648 12.664 -7.719 1 97.38 48 ASN B C 1
ATOM 3565 O O . ASN B 1 48 ? 11.867 11.555 -8.219 1 97.38 48 ASN B O 1
ATOM 3569 N N . ASN B 1 49 ? 11.703 12.953 -6.453 1 97.81 49 ASN B N 1
ATOM 3570 C CA . ASN B 1 49 ? 11.812 11.969 -5.391 1 97.81 49 ASN B CA 1
ATOM 3571 C C . ASN B 1 49 ? 13.125 11.195 -5.48 1 97.81 49 ASN B C 1
ATOM 3573 O O . ASN B 1 49 ? 13.234 10.078 -4.961 1 97.81 49 ASN B O 1
ATOM 3577 N N . GLN B 1 50 ? 14.133 11.672 -6.211 1 97.44 50 GLN B N 1
ATOM 3578 C CA . GLN B 1 50 ? 15.484 11.141 -6.16 1 97.44 50 GLN B CA 1
ATOM 3579 C C . GLN B 1 50 ? 16.266 11.734 -4.992 1 97.44 50 GLN B C 1
ATOM 3581 O O . GLN B 1 50 ? 16.672 12.898 -5.035 1 97.44 50 GLN B O 1
ATOM 3586 N N . LEU B 1 51 ? 16.547 10.93 -3.98 1 96.88 51 LEU B N 1
ATOM 3587 C CA . LEU B 1 51 ? 17.031 11.461 -2.711 1 96.88 51 LEU B CA 1
ATOM 3588 C C . LEU B 1 51 ? 18.547 11.32 -2.598 1 96.88 51 LEU B C 1
ATOM 3590 O O . LEU B 1 51 ? 19.156 11.906 -1.707 1 96.88 51 LEU B O 1
ATOM 3594 N N . ARG B 1 52 ? 19.172 10.641 -3.492 1 91.81 52 ARG B N 1
ATOM 3595 C CA . ARG B 1 52 ? 20.578 10.305 -3.33 1 91.81 52 ARG B CA 1
ATOM 3596 C C . ARG B 1 52 ? 21.469 11.398 -3.912 1 91.81 52 ARG B C 1
ATOM 3598 O O . ARG B 1 52 ? 22.672 11.453 -3.617 1 91.81 52 ARG B O 1
ATOM 3605 N N . GLY B 1 53 ? 20.875 12.227 -4.664 1 91.88 53 GLY B N 1
ATOM 3606 C CA . GLY B 1 53 ? 21.656 13.32 -5.219 1 91.88 53 GLY B CA 1
ATOM 3607 C C . GLY B 1 53 ? 22.047 14.367 -4.191 1 91.88 53 GLY B C 1
ATOM 3608 O O . GLY B 1 53 ? 21.312 14.594 -3.225 1 91.88 53 GLY B O 1
ATOM 3609 N N . GLU B 1 54 ? 23.094 15.062 -4.477 1 92.81 54 GLU B N 1
ATOM 3610 C CA . GLU B 1 54 ? 23.609 16.078 -3.562 1 92.81 54 GLU B CA 1
ATOM 3611 C C . GLU B 1 54 ? 22.594 17.219 -3.387 1 92.81 54 GLU B C 1
ATOM 3613 O O . GLU B 1 54 ? 22.484 17.797 -2.301 1 92.81 54 GLU B O 1
ATOM 3618 N N . ARG B 1 55 ? 21.906 17.469 -4.383 1 94.19 55 ARG B N 1
ATOM 3619 C CA . ARG B 1 55 ? 20.953 18.578 -4.352 1 94.19 55 ARG B CA 1
ATOM 3620 C C . ARG B 1 55 ? 19.797 18.281 -3.406 1 94.19 55 ARG B C 1
ATOM 3622 O O . ARG B 1 55 ? 19.141 19.203 -2.922 1 94.19 55 ARG B O 1
ATOM 3629 N N . ALA B 1 56 ? 19.562 17.016 -3.129 1 95.88 56 ALA B N 1
ATOM 3630 C CA . ALA B 1 56 ? 18.422 16.609 -2.297 1 95.88 56 ALA B CA 1
ATOM 3631 C C . ALA B 1 56 ? 18.875 16.312 -0.871 1 95.88 56 ALA B C 1
ATOM 3633 O O . ALA B 1 56 ? 18.078 15.852 -0.047 1 95.88 56 ALA B O 1
ATOM 3634 N N . ASN B 1 57 ? 20.141 16.562 -0.595 1 97.69 57 ASN B N 1
ATOM 3635 C CA . ASN B 1 57 ? 20.703 16.266 0.72 1 97.69 57 ASN B CA 1
ATOM 3636 C C . ASN B 1 57 ? 20.078 17.156 1.8 1 97.69 57 ASN B C 1
ATOM 3638 O O . ASN B 1 57 ? 20.312 18.359 1.82 1 97.69 57 ASN B O 1
ATOM 3642 N N . LEU B 1 58 ? 19.391 16.547 2.781 1 98.19 58 LEU B N 1
ATOM 3643 C CA . LEU B 1 58 ? 18.609 17.297 3.756 1 98.19 58 LEU B CA 1
ATOM 3644 C C . LEU B 1 58 ? 19.516 17.953 4.801 1 98.19 58 LEU B C 1
ATOM 3646 O O . LEU B 1 58 ? 19.062 18.812 5.562 1 98.19 58 LEU B O 1
ATOM 3650 N N . THR B 1 59 ? 20.734 17.625 4.781 1 97.69 59 THR B N 1
ATOM 3651 C CA . THR B 1 59 ? 21.656 18.234 5.73 1 97.69 59 THR B CA 1
ATOM 3652 C C . THR B 1 59 ? 22.094 19.625 5.254 1 97.69 59 THR B C 1
ATOM 3654 O O . THR B 1 59 ? 22.531 20.453 6.055 1 97.69 59 THR B O 1
ATOM 3657 N N . VAL B 1 60 ? 21.922 19.875 3.926 1 95.75 60 VAL B N 1
ATOM 3658 C CA . VAL B 1 60 ? 22.453 21.141 3.416 1 95.75 60 VAL B CA 1
ATOM 3659 C C . VAL B 1 60 ? 21.406 21.812 2.537 1 95.75 60 VAL B C 1
ATOM 3661 O O . VAL B 1 60 ? 21.609 22.953 2.104 1 95.75 60 VAL B O 1
ATOM 3664 N N . LEU B 1 61 ? 20.297 21.219 2.355 1 94.5 61 LEU B N 1
ATOM 3665 C CA . LEU B 1 61 ? 19.25 21.75 1.492 1 94.5 61 LEU B CA 1
ATOM 3666 C C . LEU B 1 61 ? 18.75 23.094 2.002 1 94.5 61 LEU B C 1
ATOM 3668 O O . LEU B 1 61 ? 18.359 23.219 3.164 1 94.5 61 LEU B O 1
ATOM 3672 N N . THR B 1 62 ? 18.719 24.281 1.284 1 88.5 62 THR B N 1
ATOM 3673 C CA . THR B 1 62 ? 18.344 25.594 1.786 1 88.5 62 THR B CA 1
ATOM 3674 C C . THR B 1 62 ? 17.062 26.078 1.116 1 88.5 62 THR B C 1
ATOM 3676 O O . THR B 1 62 ? 16.375 26.969 1.631 1 88.5 62 THR B O 1
ATOM 3679 N N . GLY B 1 63 ? 16.547 25.531 0.065 1 92.5 63 GLY B N 1
ATOM 3680 C CA . GLY B 1 63 ? 15.398 26.016 -0.701 1 92.5 63 GLY B CA 1
ATOM 3681 C C . GLY B 1 63 ? 14.07 25.531 -0.149 1 92.5 63 GLY B C 1
ATOM 3682 O O . GLY B 1 63 ? 13.016 25.812 -0.733 1 92.5 63 GLY B O 1
ATOM 3683 N N . THR B 1 64 ? 14.086 25 1.076 1 98.12 64 THR B N 1
ATOM 3684 C CA . THR B 1 64 ? 12.875 24.5 1.72 1 98.12 64 THR B CA 1
ATOM 3685 C C . THR B 1 64 ? 12.742 25.062 3.133 1 98.12 64 THR B C 1
ATOM 3687 O O . THR B 1 64 ? 13.711 25.578 3.699 1 98.12 64 THR B O 1
ATOM 3690 N N . HIS B 1 65 ? 11.508 25.094 3.627 1 98.81 65 HIS B N 1
ATOM 3691 C CA . HIS B 1 65 ? 11.281 25.516 5.004 1 98.81 65 HIS B CA 1
ATOM 3692 C C . HIS B 1 65 ? 11.898 24.531 5.992 1 98.81 65 HIS B C 1
ATOM 3694 O O . HIS B 1 65 ? 12.117 24.875 7.156 1 98.81 65 HIS B O 1
ATOM 3700 N N . THR B 1 66 ? 12.172 23.344 5.516 1 98.81 66 THR B N 1
ATOM 3701 C CA . THR B 1 66 ? 12.578 22.234 6.371 1 98.81 66 THR B CA 1
ATOM 3702 C C . THR B 1 66 ? 13.883 21.609 5.871 1 98.81 66 THR B C 1
ATOM 3704 O O . THR B 1 66 ? 14.055 21.391 4.672 1 98.81 66 THR B O 1
ATOM 3707 N N . ASN B 1 67 ? 14.828 21.453 6.633 1 98.62 67 ASN B N 1
ATOM 3708 C CA . ASN B 1 67 ? 16 20.594 6.523 1 98.62 67 ASN B CA 1
ATOM 3709 C C . ASN B 1 67 ? 16.484 20.125 7.895 1 98.62 67 ASN B C 1
ATOM 3711 O O . ASN B 1 67 ? 15.852 20.406 8.914 1 98.62 67 ASN B O 1
ATOM 3715 N N . ILE B 1 68 ? 17.5 19.344 7.973 1 98.75 68 ILE B N 1
ATOM 3716 C CA . ILE B 1 68 ? 17.859 18.688 9.219 1 98.75 68 ILE B CA 1
ATOM 3717 C C . ILE B 1 68 ? 18.391 19.719 10.219 1 98.75 68 ILE B C 1
ATOM 3719 O O . ILE B 1 68 ? 17.953 19.734 11.375 1 98.75 68 ILE B O 1
ATOM 3723 N N . PRO B 1 69 ? 19.234 20.703 9.836 1 98.69 69 PRO B N 1
ATOM 3724 C CA . PRO B 1 69 ? 19.672 21.719 10.789 1 98.69 69 PRO B CA 1
ATOM 3725 C C . PRO B 1 69 ? 18.516 22.562 11.32 1 98.69 69 PRO B C 1
ATOM 3727 O O . PRO B 1 69 ? 18.484 22.906 12.508 1 98.69 69 PRO B O 1
ATOM 3730 N N . LYS B 1 70 ? 17.609 22.891 10.469 1 98.88 70 LYS B N 1
ATOM 3731 C CA . LYS B 1 70 ? 16.453 23.672 10.898 1 98.88 70 LYS B CA 1
ATOM 3732 C C . LYS B 1 70 ? 15.586 22.906 11.875 1 98.88 70 LYS B C 1
ATOM 3734 O O . LYS B 1 70 ? 15.086 23.469 12.852 1 98.88 70 LYS B O 1
ATOM 3739 N N . LEU B 1 71 ? 15.391 21.625 11.617 1 98.88 71 LEU B N 1
ATOM 3740 C CA . LEU B 1 71 ? 14.633 20.781 12.531 1 98.88 71 LEU B CA 1
ATOM 3741 C C . LEU B 1 71 ? 15.273 20.766 13.914 1 98.88 71 LEU B C 1
ATOM 3743 O O . LEU B 1 71 ? 14.57 20.891 14.922 1 98.88 71 LEU B O 1
ATOM 3747 N N . ARG B 1 72 ? 16.547 20.656 13.938 1 98.5 72 ARG B N 1
ATOM 3748 C CA . ARG B 1 72 ? 17.266 20.641 15.203 1 98.5 72 ARG B CA 1
ATOM 3749 C C . ARG B 1 72 ? 17.141 21.969 15.93 1 98.5 72 ARG B C 1
ATOM 3751 O O . ARG B 1 72 ? 16.859 22 17.125 1 98.5 72 ARG B O 1
ATOM 3758 N N . ALA B 1 73 ? 17.281 23 15.18 1 98.5 73 ALA B N 1
ATOM 3759 C CA . ALA B 1 73 ? 17.203 24.344 15.758 1 98.5 73 ALA B CA 1
ATOM 3760 C C . ALA B 1 73 ? 15.797 24.641 16.281 1 98.5 73 ALA B C 1
ATOM 3762 O O . ALA B 1 73 ? 15.633 25.375 17.25 1 98.5 73 ALA B O 1
ATOM 3763 N N . GLY B 1 74 ? 14.828 24 15.68 1 98.81 74 GLY B N 1
ATOM 3764 C CA . GLY B 1 74 ? 13.445 24.219 16.078 1 98.81 74 GLY B CA 1
ATOM 3765 C C . GLY B 1 74 ? 12.977 23.281 17.156 1 98.81 74 GLY B C 1
ATOM 3766 O O . GLY B 1 74 ? 11.82 23.344 17.594 1 98.81 74 GLY B O 1
ATOM 3767 N N . PHE B 1 75 ? 13.844 22.406 17.578 1 98.75 75 PHE B N 1
ATOM 3768 C CA . PHE B 1 75 ? 13.516 21.391 18.578 1 98.75 75 PHE B CA 1
ATOM 3769 C C . PHE B 1 75 ? 12.305 20.578 18.125 1 98.75 75 PHE B C 1
ATOM 3771 O O . PHE B 1 75 ? 11.406 20.297 18.922 1 98.75 75 PHE B O 1
ATOM 3778 N N . VAL B 1 76 ? 12.336 20.219 16.844 1 98.88 76 VAL B N 1
ATOM 3779 C CA . VAL B 1 76 ? 11.266 19.359 16.328 1 98.88 76 VAL B CA 1
ATOM 3780 C C . VAL B 1 76 ? 11.547 17.906 16.703 1 98.88 76 VAL B C 1
ATOM 3782 O O . VAL B 1 76 ? 12.555 17.344 16.281 1 98.88 76 VAL B O 1
ATOM 3785 N N . GLY B 1 77 ? 10.656 17.375 17.516 1 98.81 77 GLY B N 1
ATOM 3786 C CA . GLY B 1 77 ? 10.789 15.977 17.922 1 98.81 77 GLY B CA 1
ATOM 3787 C C . GLY B 1 77 ? 9.836 15.047 17.188 1 98.81 77 GLY B C 1
ATOM 3788 O O . GLY B 1 77 ? 10.023 13.828 17.203 1 98.81 77 GLY B O 1
ATOM 3789 N N . GLY B 1 78 ? 8.836 15.578 16.594 1 98.88 78 GLY B N 1
ATOM 3790 C CA . GLY B 1 78 ? 7.883 14.828 15.805 1 98.88 78 GLY B CA 1
ATOM 3791 C C . GLY B 1 78 ? 7.316 15.617 14.641 1 98.88 78 GLY B C 1
ATOM 3792 O O . GLY B 1 78 ? 7.086 16.812 14.75 1 98.88 78 GLY B O 1
ATOM 3793 N N . GLN B 1 79 ? 7.117 14.945 13.562 1 98.94 79 GLN B N 1
ATOM 3794 C CA . GLN B 1 79 ? 6.59 15.594 12.367 1 98.94 79 GLN B CA 1
ATOM 3795 C C . GLN B 1 79 ? 5.66 14.656 11.602 1 98.94 79 GLN B C 1
ATOM 3797 O O . GLN B 1 79 ? 6.043 13.539 11.258 1 98.94 79 GLN B O 1
ATOM 3802 N N . PHE B 1 80 ? 4.406 15.094 11.383 1 98.94 80 PHE B N 1
ATOM 3803 C CA . PHE B 1 80 ? 3.598 14.445 10.359 1 98.94 80 PHE B CA 1
ATOM 3804 C C . PHE B 1 80 ? 3.971 14.953 8.977 1 98.94 80 PHE B C 1
ATOM 3806 O O . PHE B 1 80 ? 3.721 16.109 8.641 1 98.94 80 PHE B O 1
ATOM 3813 N N . TRP B 1 81 ? 4.629 14.078 8.258 1 98.94 81 TRP B N 1
ATOM 3814 C CA . TRP B 1 81 ? 4.902 14.352 6.852 1 98.94 81 TRP B CA 1
ATOM 3815 C C . TRP B 1 81 ? 3.664 14.094 6 1 98.94 81 TRP B C 1
ATOM 3817 O O . TRP B 1 81 ? 3.07 13.016 6.059 1 98.94 81 TRP B O 1
ATOM 3827 N N . SER B 1 82 ? 3.309 15.094 5.199 1 98.94 82 SER B N 1
ATOM 3828 C CA . SER B 1 82 ? 2.121 14.969 4.363 1 98.94 82 SER B CA 1
ATOM 3829 C C . SER B 1 82 ? 2.412 14.156 3.105 1 98.94 82 SER B C 1
ATOM 3831 O O . SER B 1 82 ? 3.281 14.523 2.311 1 98.94 82 SER B O 1
ATOM 3833 N N . ALA B 1 83 ? 1.767 13.023 2.959 1 98.94 83 ALA B N 1
ATOM 3834 C CA . ALA B 1 83 ? 1.673 12.367 1.659 1 98.94 83 ALA B CA 1
ATOM 3835 C C . ALA B 1 83 ? 0.564 12.984 0.811 1 98.94 83 ALA B C 1
ATOM 3837 O O . ALA B 1 83 ? -0.535 12.43 0.718 1 98.94 83 ALA B O 1
ATOM 3838 N N . TYR B 1 84 ? 0.944 14.055 0.202 1 98.62 84 TYR B N 1
ATOM 3839 C CA . TYR B 1 84 ? 0.005 14.891 -0.539 1 98.62 84 TYR B CA 1
ATOM 3840 C C . TYR B 1 84 ? 0.106 14.633 -2.037 1 98.62 84 TYR B C 1
ATOM 3842 O O . TYR B 1 84 ? 1.201 14.422 -2.564 1 98.62 84 TYR B O 1
ATOM 3850 N N . VAL B 1 85 ? -1.058 14.586 -2.682 1 98.44 85 VAL B N 1
ATOM 3851 C CA . VAL B 1 85 ? -1.132 14.641 -4.137 1 98.44 85 VAL B CA 1
ATOM 3852 C C . VAL B 1 85 ? -2.246 15.594 -4.566 1 98.44 85 VAL B C 1
ATOM 3854 O O . VAL B 1 85 ? -3.264 15.711 -3.879 1 98.44 85 VAL B O 1
ATOM 3857 N N . PRO B 1 86 ? -2.133 16.328 -5.645 1 98.31 86 PRO B N 1
ATOM 3858 C CA . PRO B 1 86 ? -3.105 17.328 -6.062 1 98.31 86 PRO B CA 1
ATOM 3859 C C . PRO B 1 86 ? -4.461 16.734 -6.43 1 98.31 86 PRO B C 1
ATOM 3861 O O . PRO B 1 86 ? -4.543 15.562 -6.797 1 98.31 86 PRO B O 1
ATOM 3864 N N . CYS B 1 87 ? -5.461 17.594 -6.422 1 97.75 87 CYS B N 1
ATOM 3865 C CA . CYS B 1 87 ? -6.84 17.188 -6.68 1 97.75 87 CYS B CA 1
ATOM 3866 C C . CYS B 1 87 ? -7.008 16.703 -8.109 1 97.75 87 CYS B C 1
ATOM 3868 O O . CYS B 1 87 ? -7.867 15.859 -8.391 1 97.75 87 CYS B O 1
ATOM 3870 N N . ASP B 1 88 ? -6.168 17.141 -9.039 1 97 88 ASP B N 1
ATOM 3871 C CA . ASP B 1 88 ? -6.324 16.734 -10.43 1 97 88 ASP B CA 1
ATOM 3872 C C . ASP B 1 88 ? -5.91 15.273 -10.625 1 97 88 ASP B C 1
ATOM 3874 O O . ASP B 1 88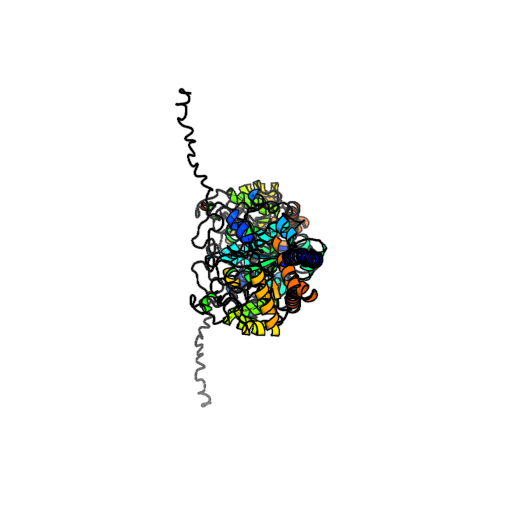 ? -6.117 14.695 -11.695 1 97 88 ASP B O 1
ATOM 3878 N N . THR B 1 89 ? -5.363 14.664 -9.609 1 97.62 89 THR B N 1
ATOM 3879 C CA . THR B 1 89 ? -5.066 13.234 -9.656 1 97.62 89 THR B CA 1
ATOM 3880 C C . THR B 1 89 ? -6.316 12.414 -9.375 1 97.62 89 THR B C 1
ATOM 3882 O O . THR B 1 89 ? -6.352 11.211 -9.641 1 97.62 89 THR B O 1
ATOM 3885 N N . GLN B 1 90 ? -7.352 12.984 -8.742 1 96.88 90 GLN B N 1
ATOM 3886 C CA . GLN B 1 90 ? -8.594 12.273 -8.469 1 96.88 90 GLN B CA 1
ATOM 3887 C C . GLN B 1 90 ? -9.18 11.68 -9.742 1 96.88 90 GLN B C 1
ATOM 3889 O O . GLN B 1 90 ? -9.18 12.32 -10.789 1 96.88 90 GLN B O 1
ATOM 3894 N N . ASN B 1 91 ? -9.68 10.445 -9.648 1 95.31 91 ASN B N 1
ATOM 3895 C CA . ASN B 1 91 ? -10.242 9.68 -10.758 1 95.31 91 ASN B CA 1
ATOM 3896 C C . ASN B 1 91 ? -9.172 9.344 -11.805 1 95.31 91 ASN B C 1
ATOM 3898 O O . ASN B 1 91 ? -9.5 8.992 -12.938 1 95.31 91 ASN B O 1
ATOM 3902 N N . LYS B 1 92 ? -7.941 9.562 -11.484 1 96.38 92 LYS B N 1
ATOM 3903 C CA . LYS B 1 92 ? -6.801 9.195 -12.312 1 96.38 92 LYS B CA 1
ATOM 3904 C C . LYS B 1 92 ? -5.793 8.359 -11.531 1 96.38 92 LYS B C 1
ATOM 3906 O O . LYS B 1 92 ? -6.066 7.203 -11.188 1 96.38 92 LYS B O 1
ATOM 3911 N N . ASP B 1 93 ? -4.637 8.883 -11.18 1 97.38 93 ASP B N 1
ATOM 3912 C CA . ASP B 1 93 ? -3.574 8.055 -10.602 1 97.38 93 ASP B CA 1
ATOM 3913 C C . ASP B 1 93 ? -3.283 8.461 -9.164 1 97.38 93 ASP B C 1
ATOM 3915 O O . ASP B 1 93 ? -2.143 8.375 -8.703 1 97.38 93 ASP B O 1
ATOM 3919 N N . ALA B 1 94 ? -4.297 8.945 -8.406 1 98.31 94 ALA B N 1
ATOM 3920 C CA . ALA B 1 94 ? -4.133 9.43 -7.039 1 98.31 94 ALA B CA 1
ATOM 3921 C C . ALA B 1 94 ? -3.525 8.344 -6.145 1 98.31 94 ALA B C 1
ATOM 3923 O O . ALA B 1 94 ? -2.625 8.625 -5.352 1 98.31 94 ALA B O 1
ATOM 3924 N N . VAL B 1 95 ? -4.004 7.148 -6.293 1 98.81 95 VAL B N 1
ATOM 3925 C CA . VAL B 1 95 ? -3.535 6.055 -5.445 1 98.81 95 VAL B CA 1
ATOM 3926 C C . VAL B 1 95 ? -2.049 5.812 -5.691 1 98.81 95 VAL B C 1
ATOM 3928 O O . VAL B 1 95 ? -1.256 5.77 -4.746 1 98.81 95 VAL B O 1
ATOM 3931 N N . LYS B 1 96 ? -1.666 5.684 -6.918 1 98.5 96 LYS B N 1
ATOM 3932 C CA . LYS B 1 96 ? -0.274 5.453 -7.289 1 98.5 96 LYS B CA 1
ATOM 3933 C C . LYS B 1 96 ? 0.628 6.566 -6.77 1 98.5 96 LYS B C 1
ATOM 3935 O O . LYS B 1 96 ? 1.657 6.297 -6.145 1 98.5 96 LYS B O 1
ATOM 3940 N N . ARG B 1 97 ? 0.208 7.77 -6.965 1 98.69 97 ARG B N 1
ATOM 3941 C CA . ARG B 1 97 ? 1.005 8.922 -6.559 1 98.69 97 ARG B CA 1
ATOM 3942 C C . ARG B 1 97 ? 1.128 9 -5.043 1 98.69 97 ARG B C 1
ATOM 3944 O O . ARG B 1 97 ? 2.18 9.367 -4.516 1 98.69 97 ARG B O 1
ATOM 3951 N N . THR B 1 98 ? 0.08 8.703 -4.359 1 98.94 98 THR B N 1
ATOM 3952 C CA . THR B 1 98 ? 0.112 8.695 -2.902 1 98.94 98 THR B CA 1
ATOM 3953 C C . THR B 1 98 ? 1.106 7.66 -2.391 1 98.94 98 THR B C 1
ATOM 3955 O O . THR B 1 98 ? 1.887 7.938 -1.478 1 98.94 98 THR B O 1
ATOM 3958 N N . LEU B 1 99 ? 1.097 6.473 -3.008 1 98.94 99 LEU B N 1
ATOM 3959 C CA . LEU B 1 99 ? 2.045 5.438 -2.615 1 98.94 99 LEU B CA 1
ATOM 3960 C C . LEU B 1 99 ? 3.48 5.91 -2.818 1 98.94 99 LEU B C 1
ATOM 3962 O O . LEU B 1 99 ? 4.352 5.637 -1.991 1 98.94 99 LEU B O 1
ATOM 3966 N N . GLU B 1 100 ? 3.711 6.574 -3.881 1 98.75 100 GLU B N 1
ATOM 3967 C CA . GLU B 1 100 ? 5.047 7.098 -4.152 1 98.75 100 GLU B CA 1
ATOM 3968 C C . GLU B 1 100 ? 5.469 8.117 -3.096 1 98.75 100 GLU B C 1
ATOM 3970 O O . GLU B 1 100 ? 6.625 8.133 -2.672 1 98.75 100 GLU B O 1
ATOM 3975 N N . GLN B 1 101 ? 4.508 8.914 -2.635 1 98.88 101 GLN B N 1
ATOM 3976 C CA . GLN B 1 101 ? 4.809 9.891 -1.598 1 98.88 101 GLN B CA 1
ATOM 3977 C C . GLN B 1 101 ? 5.051 9.219 -0.252 1 98.88 101 GLN B C 1
ATOM 3979 O O . GLN B 1 101 ? 5.887 9.664 0.535 1 98.88 101 GLN B O 1
ATOM 3984 N N . MET B 1 102 ? 4.32 8.211 0.045 1 98.94 102 MET B N 1
ATOM 3985 C CA . MET B 1 102 ? 4.59 7.457 1.267 1 98.94 102 MET B CA 1
ATOM 3986 C C . MET B 1 102 ? 5.953 6.777 1.199 1 98.94 102 MET B C 1
ATOM 3988 O O . MET B 1 102 ? 6.684 6.746 2.189 1 98.94 102 MET B O 1
ATOM 3992 N N . ASP B 1 103 ? 6.297 6.281 0.024 1 98.69 103 ASP B N 1
ATOM 3993 C CA . ASP B 1 103 ? 7.594 5.641 -0.196 1 98.69 103 ASP B CA 1
ATOM 3994 C C . ASP B 1 103 ? 8.734 6.617 0.061 1 98.69 103 ASP B C 1
ATOM 3996 O O . ASP B 1 103 ? 9.742 6.254 0.675 1 98.69 103 ASP B O 1
ATOM 4000 N N . VAL B 1 104 ? 8.586 7.832 -0.419 1 98.56 104 VAL B N 1
ATOM 4001 C CA . VAL B 1 104 ? 9.68 8.789 -0.273 1 98.56 104 VAL B CA 1
ATOM 4002 C C . VAL B 1 104 ? 9.875 9.125 1.202 1 98.56 104 VAL B C 1
ATOM 4004 O O . VAL B 1 104 ? 11.008 9.336 1.652 1 98.56 104 VAL B O 1
ATOM 4007 N N . ILE B 1 105 ? 8.836 9.141 1.975 1 98.81 105 ILE B N 1
ATOM 4008 C CA . ILE B 1 105 ? 8.945 9.383 3.41 1 98.81 105 ILE B CA 1
ATOM 4009 C C . ILE B 1 105 ? 9.711 8.234 4.07 1 98.81 105 ILE B C 1
ATOM 4011 O O . ILE B 1 105 ? 10.609 8.469 4.879 1 98.81 105 ILE B O 1
ATOM 4015 N N . HIS B 1 106 ? 9.391 7.02 3.684 1 98.44 106 HIS B N 1
ATOM 4016 C CA . HIS B 1 106 ? 10.117 5.863 4.203 1 98.44 106 HIS B CA 1
ATOM 4017 C C . HIS B 1 106 ? 11.602 5.934 3.842 1 98.44 106 HIS B C 1
ATOM 4019 O O . HIS B 1 106 ? 12.461 5.664 4.68 1 98.44 106 HIS B O 1
ATOM 4025 N N . ARG B 1 107 ? 11.844 6.273 2.648 1 97.88 107 ARG B N 1
ATOM 4026 C CA . ARG B 1 107 ? 13.227 6.328 2.184 1 97.88 107 ARG B CA 1
ATOM 4027 C C . ARG B 1 107 ? 14 7.438 2.887 1 97.88 107 ARG B C 1
ATOM 4029 O O . ARG B 1 107 ? 15.195 7.309 3.141 1 97.88 107 ARG B O 1
ATOM 4036 N N . MET B 1 108 ? 13.289 8.492 3.186 1 97.88 108 MET B N 1
ATOM 4037 C CA . MET B 1 108 ? 13.906 9.57 3.961 1 97.88 108 MET B CA 1
ATOM 4038 C C . MET B 1 108 ? 14.359 9.062 5.324 1 97.88 108 MET B C 1
ATOM 4040 O O . MET B 1 108 ? 15.484 9.336 5.75 1 97.88 108 MET B O 1
ATOM 4044 N N . CYS B 1 109 ? 13.562 8.328 5.988 1 98 109 CYS B N 1
ATOM 4045 C CA . CYS B 1 109 ? 13.906 7.773 7.293 1 98 109 CYS B CA 1
ATOM 4046 C C . CYS B 1 109 ? 15.078 6.805 7.184 1 98 109 CYS B C 1
ATOM 4048 O O . CYS B 1 109 ? 15.945 6.766 8.062 1 98 109 CYS B O 1
ATOM 4050 N N . GLN B 1 110 ? 15.094 6.078 6.086 1 96.75 110 GLN B N 1
ATOM 4051 C CA . GLN B 1 110 ? 16.172 5.117 5.867 1 96.75 110 GLN B CA 1
ATOM 4052 C C . GLN B 1 110 ? 17.484 5.82 5.59 1 96.75 110 GLN B C 1
ATOM 4054 O O . GLN B 1 110 ? 18.547 5.371 6.039 1 96.75 110 GLN B O 1
ATOM 4059 N N . LEU B 1 111 ? 17.422 6.855 4.895 1 96.62 111 LEU B N 1
ATOM 4060 C CA . LEU B 1 111 ? 18.609 7.566 4.438 1 96.62 111 LEU B CA 1
ATOM 4061 C C . LEU B 1 111 ? 19.266 8.32 5.586 1 96.62 111 LEU B C 1
ATOM 4063 O O . LEU B 1 111 ? 20.484 8.5 5.602 1 96.62 111 LEU B O 1
ATOM 4067 N N . TYR B 1 112 ? 18.453 8.797 6.535 1 97.5 112 TYR B N 1
ATOM 4068 C CA . TYR B 1 112 ? 18.938 9.57 7.668 1 97.5 112 TYR B CA 1
ATOM 4069 C C . TYR B 1 112 ? 18.531 8.93 8.984 1 97.5 112 TYR B C 1
ATOM 4071 O O . TYR B 1 112 ? 17.844 9.555 9.805 1 97.5 112 TYR B O 1
ATOM 4079 N N . PRO B 1 113 ? 19.047 7.75 9.305 1 96.88 113 PRO B N 1
ATOM 4080 C CA . PRO B 1 113 ? 18.578 6.992 10.469 1 96.88 113 PRO B CA 1
ATOM 4081 C C . PRO B 1 113 ? 18.969 7.645 11.789 1 96.88 113 PRO B C 1
ATOM 4083 O O . PRO B 1 113 ? 18.375 7.344 12.828 1 96.88 113 PRO B O 1
ATOM 4086 N N . GLU B 1 114 ? 19.906 8.516 11.773 1 97.94 114 GLU B N 1
ATOM 4087 C CA . GLU B 1 114 ? 20.297 9.203 12.992 1 97.94 114 GLU B CA 1
ATOM 4088 C C . GLU B 1 114 ? 19.375 10.375 13.305 1 97.94 114 GLU B C 1
ATOM 4090 O O . GLU B 1 114 ? 19.359 10.883 14.43 1 97.94 114 GLU B O 1
ATOM 4095 N N . THR B 1 115 ? 18.609 10.766 12.297 1 98.75 115 THR B N 1
ATOM 4096 C CA . THR B 1 115 ? 17.75 11.938 12.453 1 98.75 115 THR B CA 1
ATOM 4097 C C . THR B 1 115 ? 16.281 11.523 12.562 1 98.75 115 THR B C 1
ATOM 4099 O O . THR B 1 115 ? 15.562 11.992 13.445 1 98.75 115 THR B O 1
ATOM 4102 N N . PHE B 1 116 ? 15.906 10.703 11.625 1 98.88 116 PHE B N 1
ATOM 4103 C CA . PHE B 1 116 ? 14.492 10.375 11.508 1 98.88 116 PHE B CA 1
ATOM 4104 C C . PHE B 1 116 ? 14.227 8.945 11.969 1 98.88 116 PHE B C 1
ATOM 4106 O O . PHE B 1 116 ? 15.039 8.047 11.727 1 98.88 116 PHE B O 1
ATOM 4113 N N . GLN B 1 117 ? 13.148 8.766 12.633 1 98.81 117 GLN B N 1
ATOM 4114 C CA . GLN B 1 117 ? 12.586 7.449 12.938 1 98.81 117 GLN B CA 1
ATOM 4115 C C . GLN B 1 117 ? 11.125 7.363 12.516 1 98.81 117 GLN B C 1
ATOM 4117 O O . GLN B 1 117 ? 10.266 8.031 13.102 1 98.81 117 GLN B O 1
ATOM 4122 N N . CYS B 1 118 ? 10.859 6.578 11.508 1 98.69 118 CYS B N 1
ATOM 4123 C CA . CYS B 1 118 ? 9.477 6.371 11.109 1 98.69 118 CYS B CA 1
ATOM 4124 C C . CYS B 1 118 ? 8.711 5.582 12.172 1 98.69 118 CYS B C 1
ATOM 4126 O O . CYS B 1 118 ? 9.156 4.512 12.594 1 98.69 118 CYS B O 1
ATOM 4128 N N . VAL B 1 119 ? 7.621 6.152 12.656 1 98.88 119 VAL B N 1
ATOM 4129 C CA . VAL B 1 119 ? 6.852 5.52 13.727 1 98.88 119 VAL B CA 1
ATOM 4130 C C . VAL B 1 119 ? 5.367 5.539 13.375 1 98.88 119 VAL B C 1
ATOM 4132 O O . VAL B 1 119 ? 4.941 6.305 12.5 1 98.88 119 VAL B O 1
ATOM 4135 N N . THR B 1 120 ? 4.59 4.672 14.062 1 98.75 120 THR B N 1
ATOM 4136 C CA . THR B 1 120 ? 3.178 4.527 13.727 1 98.75 120 THR B CA 1
ATOM 4137 C C . THR B 1 120 ? 2.314 4.523 14.984 1 98.75 120 THR B C 1
ATOM 4139 O O . THR B 1 120 ? 1.171 4.062 14.953 1 98.75 120 THR B O 1
ATOM 4142 N N . SER B 1 121 ? 2.859 4.98 16.078 1 98.69 121 SER B N 1
ATOM 4143 C CA . SER B 1 121 ? 2.102 4.961 17.328 1 98.69 121 SER B CA 1
ATOM 4144 C C . SER B 1 121 ? 2.551 6.078 18.266 1 98.69 121 SER B C 1
ATOM 4146 O O . SER B 1 121 ? 3.633 6.641 18.094 1 98.69 121 SER B O 1
ATOM 4148 N N . SER B 1 122 ? 1.637 6.371 19.188 1 98.75 122 SER B N 1
ATOM 4149 C CA . SER B 1 122 ? 1.983 7.355 20.203 1 98.75 122 SER B CA 1
ATOM 4150 C C . SER B 1 122 ? 3.176 6.895 21.031 1 98.75 122 SER B C 1
ATOM 4152 O O . SER B 1 122 ? 4.043 7.699 21.391 1 98.75 122 SER B O 1
ATOM 4154 N N . ALA B 1 123 ? 3.291 5.617 21.328 1 98.69 123 ALA B N 1
ATOM 4155 C CA . ALA B 1 123 ? 4.438 5.062 22.031 1 98.69 123 ALA B CA 1
ATOM 4156 C C . ALA B 1 123 ? 5.715 5.199 21.219 1 98.69 123 ALA B C 1
ATOM 4158 O O . ALA B 1 123 ? 6.789 5.457 21.75 1 98.69 123 ALA B O 1
ATOM 4159 N N . GLY B 1 124 ? 5.523 5.008 19.922 1 98.81 124 GLY B N 1
ATOM 4160 C CA . GLY B 1 124 ? 6.664 5.176 19.031 1 98.81 124 GLY B CA 1
ATOM 4161 C C . GLY B 1 124 ? 7.207 6.59 19.016 1 98.81 124 GLY B C 1
ATOM 4162 O O . GLY B 1 124 ? 8.422 6.797 18.922 1 98.81 124 GLY B O 1
ATOM 4163 N N . VAL B 1 125 ? 6.352 7.543 19.141 1 98.81 125 VAL B N 1
ATOM 4164 C CA . VAL B 1 125 ? 6.75 8.945 19.172 1 98.81 125 VAL B CA 1
ATOM 4165 C C . VAL B 1 125 ? 7.582 9.219 20.422 1 98.81 125 VAL B C 1
ATOM 4167 O O . VAL B 1 125 ? 8.648 9.828 20.359 1 98.81 125 VAL B O 1
ATOM 4170 N N . ARG B 1 126 ? 7.121 8.773 21.516 1 98.38 126 ARG B N 1
ATOM 4171 C CA . ARG B 1 126 ? 7.824 8.984 22.766 1 98.38 126 ARG B CA 1
ATOM 4172 C C . ARG B 1 126 ? 9.195 8.312 22.75 1 98.38 126 ARG B C 1
ATOM 4174 O O . ARG B 1 126 ? 10.164 8.859 23.281 1 98.38 126 ARG B O 1
ATOM 4181 N N . LYS B 1 127 ? 9.242 7.141 22.172 1 98.62 127 LYS B N 1
ATOM 4182 C CA . LYS B 1 127 ? 10.523 6.449 22.047 1 98.62 127 LYS B CA 1
ATOM 4183 C C . LYS B 1 127 ? 11.5 7.25 21.188 1 98.62 127 LYS B C 1
ATOM 4185 O O . LYS B 1 127 ? 12.68 7.344 21.5 1 98.62 127 LYS B O 1
ATOM 4190 N N . ALA B 1 128 ? 10.984 7.785 20.125 1 98.69 128 ALA B N 1
ATOM 4191 C CA . ALA B 1 128 ? 11.828 8.609 19.266 1 98.69 128 ALA B CA 1
ATOM 4192 C C . ALA B 1 128 ? 12.367 9.82 20.016 1 98.69 128 ALA B C 1
ATOM 4194 O O . ALA B 1 128 ? 13.531 10.195 19.844 1 98.69 128 ALA B O 1
ATOM 4195 N N . PHE B 1 129 ? 11.547 10.398 20.906 1 97.88 129 PHE B N 1
ATOM 4196 C CA . PHE B 1 129 ? 11.977 11.5 21.75 1 97.88 129 PHE B CA 1
ATOM 4197 C C . PHE B 1 129 ? 13.18 11.094 22.594 1 97.88 129 PHE B C 1
ATOM 4199 O O . PHE B 1 129 ? 14.172 11.82 22.656 1 97.88 129 PHE B O 1
ATOM 4206 N N . GLN B 1 130 ? 13.039 9.945 23.141 1 97.69 130 GLN B N 1
ATOM 4207 C CA . GLN B 1 130 ? 14.078 9.453 24.047 1 97.69 130 GLN B CA 1
ATOM 4208 C C . GLN B 1 130 ? 15.391 9.219 23.297 1 97.69 130 GLN B C 1
ATOM 4210 O O . GLN B 1 130 ? 16.469 9.375 23.859 1 97.69 130 GLN B O 1
ATOM 4215 N N . GLU B 1 131 ? 15.258 8.953 22.031 1 97.94 131 GLU B N 1
ATOM 4216 C CA . GLU B 1 131 ? 16.438 8.641 21.234 1 97.94 131 GLU B CA 1
ATOM 4217 C C . GLU B 1 131 ? 16.969 9.891 20.531 1 97.94 131 GLU B C 1
ATOM 4219 O O . GLU B 1 131 ? 17.953 9.82 19.781 1 97.94 131 GLU B O 1
ATOM 4224 N N . GLY B 1 132 ? 16.312 11 20.797 1 97.94 132 GLY B N 1
ATOM 4225 C CA . GLY B 1 132 ? 16.766 12.258 20.219 1 97.94 132 GLY B CA 1
ATOM 4226 C C . GLY B 1 132 ? 16.5 12.352 18.719 1 97.94 132 GLY B C 1
ATOM 4227 O O . GLY B 1 132 ? 17.234 13.055 18.016 1 97.94 132 GLY B O 1
ATOM 4228 N N . LYS B 1 133 ? 15.539 11.586 18.25 1 98.75 133 LYS B N 1
ATOM 4229 C CA . LYS B 1 133 ? 15.211 11.555 16.828 1 98.75 133 LYS B CA 1
ATOM 4230 C C . LYS B 1 133 ? 13.875 12.242 16.547 1 98.75 133 LYS B C 1
ATOM 4232 O O . LYS B 1 133 ? 13.102 12.492 17.484 1 98.75 133 LYS B O 1
ATOM 4237 N N . VAL B 1 134 ? 13.672 12.617 15.352 1 98.94 134 VAL B N 1
ATOM 4238 C CA . VAL B 1 134 ? 12.391 13.164 14.922 1 98.94 134 VAL B CA 1
ATOM 4239 C C . VAL B 1 134 ? 11.43 12.023 14.586 1 98.94 134 VAL B C 1
ATOM 4241 O O . VAL B 1 134 ? 11.594 11.344 13.57 1 98.94 134 VAL B O 1
ATOM 4244 N N . ALA B 1 135 ? 10.445 11.812 15.5 1 98.94 135 ALA B N 1
ATOM 4245 C CA . ALA B 1 135 ? 9.391 10.875 15.141 1 98.94 135 ALA B CA 1
ATOM 4246 C C . ALA B 1 135 ? 8.727 11.273 13.82 1 98.94 135 ALA B C 1
ATOM 4248 O O . ALA B 1 135 ? 8.117 12.344 13.727 1 98.94 135 ALA B O 1
ATOM 4249 N N . SER B 1 136 ? 8.898 10.43 12.836 1 98.94 136 SER B N 1
ATOM 4250 C CA . SER B 1 136 ? 8.383 10.695 11.5 1 98.94 136 SER B CA 1
ATOM 4251 C C . SER B 1 136 ? 7.125 9.883 11.219 1 98.94 136 SER B C 1
ATOM 4253 O O . SER B 1 136 ? 7.176 8.648 11.148 1 98.94 136 SER B O 1
ATOM 4255 N N . MET B 1 137 ? 6.02 10.586 11.125 1 98.94 137 MET B N 1
ATOM 4256 C CA . MET B 1 137 ? 4.715 9.969 10.891 1 98.94 137 MET B CA 1
ATOM 4257 C C . MET B 1 137 ? 4.152 10.375 9.531 1 98.94 137 MET B C 1
ATOM 4259 O O . MET B 1 137 ? 4.602 11.359 8.945 1 98.94 137 MET B O 1
ATOM 4263 N N . ILE B 1 138 ? 3.217 9.586 9.008 1 98.94 138 ILE B N 1
ATOM 4264 C CA . ILE B 1 138 ? 2.664 9.867 7.688 1 98.94 138 ILE B CA 1
ATOM 4265 C C . ILE B 1 138 ? 1.201 10.281 7.816 1 98.94 138 ILE B C 1
ATOM 4267 O O . ILE B 1 138 ? 0.395 9.57 8.422 1 98.94 138 ILE B O 1
ATOM 4271 N N . GLY B 1 139 ? 0.873 11.461 7.375 1 98.94 139 GLY B N 1
ATOM 4272 C CA . GLY B 1 139 ? -0.494 11.898 7.133 1 98.94 139 GLY B CA 1
ATOM 4273 C C . GLY B 1 139 ? -0.844 11.977 5.66 1 98.94 139 GLY B C 1
ATOM 4274 O O . GLY B 1 139 ? -0.135 12.617 4.883 1 98.94 139 GLY B O 1
ATOM 4275 N N . VAL B 1 140 ? -1.868 11.266 5.258 1 98.94 140 VAL B N 1
ATOM 4276 C CA . VAL B 1 140 ? -2.33 11.344 3.877 1 98.94 140 VAL B CA 1
ATOM 4277 C C . VAL B 1 140 ? -3.326 12.484 3.725 1 98.94 140 VAL B C 1
ATOM 4279 O O . VAL B 1 140 ? -4.328 12.547 4.445 1 98.94 140 VAL B O 1
ATOM 4282 N N . GLU B 1 141 ? -3.018 13.398 2.816 1 98.75 141 GLU B N 1
ATOM 4283 C CA . GLU B 1 141 ? -3.785 14.633 2.738 1 98.75 141 GLU B CA 1
ATOM 4284 C C . GLU B 1 141 ? -4.785 14.594 1.585 1 98.75 141 GLU B C 1
ATOM 4286 O O . GLU B 1 141 ? -4.438 14.914 0.447 1 98.75 141 GLU B O 1
ATOM 4291 N N . GLY B 1 142 ? -6.016 14.273 1.915 1 98.81 142 GLY B N 1
ATOM 4292 C CA . GLY B 1 142 ? -7.098 14.242 0.944 1 98.81 142 GLY B CA 1
ATOM 4293 C C . GLY B 1 142 ? -7.672 12.859 0.73 1 98.81 142 GLY B C 1
ATOM 4294 O O . GLY B 1 142 ? -6.941 11.922 0.399 1 98.81 142 GLY B O 1
ATOM 4295 N N . GLY B 1 143 ? -8.938 12.797 0.8 1 98.81 143 GLY B N 1
ATOM 4296 C CA . GLY B 1 143 ? -9.633 11.523 0.677 1 98.81 143 GLY B CA 1
ATOM 4297 C C . GLY B 1 143 ? -9.547 10.93 -0.715 1 98.81 143 GLY B C 1
ATOM 4298 O O . GLY B 1 143 ? -9.75 9.727 -0.896 1 98.81 143 GLY B O 1
ATOM 4299 N N . HIS B 1 144 ? -9.258 11.758 -1.774 1 98.5 144 HIS B N 1
ATOM 4300 C CA . HIS B 1 144 ? -9.125 11.234 -3.131 1 98.5 144 HIS B CA 1
ATOM 4301 C C . HIS B 1 144 ? -7.973 10.242 -3.23 1 98.5 144 HIS B C 1
ATOM 4303 O O . HIS B 1 144 ? -7.914 9.438 -4.164 1 98.5 144 HIS B O 1
ATOM 4309 N N . SER B 1 145 ? -7.117 10.219 -2.217 1 98.81 145 SER B N 1
ATOM 4310 C CA . SER B 1 145 ? -5.957 9.344 -2.184 1 98.81 145 SER B CA 1
ATOM 4311 C C . SER B 1 145 ? -6.371 7.883 -2.031 1 98.81 145 SER B C 1
ATOM 4313 O O . SER B 1 145 ? -5.582 6.973 -2.305 1 98.81 145 SER B O 1
ATOM 4315 N N . ILE B 1 146 ? -7.586 7.613 -1.556 1 98.81 146 ILE B N 1
ATOM 4316 C CA . ILE B 1 146 ? -7.988 6.219 -1.415 1 98.81 146 ILE B CA 1
ATOM 4317 C C . ILE B 1 146 ? -8.922 5.832 -2.562 1 98.81 146 ILE B C 1
ATOM 4319 O O . ILE B 1 146 ? -9.398 4.699 -2.625 1 98.81 146 ILE B O 1
ATOM 4323 N N . ASP B 1 147 ? -9.234 6.801 -3.439 1 98.12 147 ASP B N 1
ATOM 4324 C CA . ASP B 1 147 ? -10.078 6.586 -4.609 1 98.12 147 ASP B CA 1
ATOM 4325 C C . ASP B 1 147 ? -11.344 5.812 -4.242 1 98.12 147 ASP B C 1
ATOM 4327 O O . ASP B 1 147 ? -11.719 4.863 -4.926 1 98.12 147 ASP B O 1
ATOM 4331 N N . SER B 1 148 ? -11.93 6.168 -3.143 1 98.19 148 SER B N 1
ATOM 4332 C CA . SER B 1 148 ? -13.203 5.668 -2.645 1 98.19 148 SER B CA 1
ATOM 4333 C C . SER B 1 148 ? -13.164 4.16 -2.42 1 98.19 148 SER B C 1
ATOM 4335 O O . SER B 1 148 ? -14.141 3.459 -2.689 1 98.19 148 SER B O 1
ATOM 4337 N N . SER B 1 149 ? -12.031 3.633 -1.984 1 98.44 149 SER B N 1
ATOM 4338 C CA . SER B 1 149 ? -11.852 2.211 -1.716 1 98.44 149 SER B CA 1
ATOM 4339 C C . SER B 1 149 ? -11.461 1.967 -0.262 1 98.44 149 SER B C 1
ATOM 4341 O O . SER B 1 149 ? -10.406 2.42 0.187 1 98.44 149 SER B O 1
ATOM 4343 N N . LEU B 1 150 ? -12.289 1.205 0.456 1 98.62 150 LEU B N 1
ATOM 4344 C CA . LEU B 1 150 ? -11.953 0.843 1.829 1 98.62 150 LEU B CA 1
ATOM 4345 C C . LEU B 1 150 ? -10.75 -0.092 1.867 1 98.62 150 LEU B C 1
ATOM 4347 O O . LEU B 1 150 ? -9.984 -0.091 2.836 1 98.62 150 LEU B O 1
ATOM 4351 N N . GLY B 1 151 ? -10.547 -0.916 0.786 1 98.56 151 GLY B N 1
ATOM 4352 C CA . GLY B 1 151 ? -9.352 -1.734 0.678 1 98.56 151 GLY B CA 1
ATOM 4353 C C . GLY B 1 151 ? -8.07 -0.919 0.594 1 98.56 151 GLY B C 1
ATOM 4354 O O . GLY B 1 151 ? -7.078 -1.241 1.25 1 98.56 151 GLY B O 1
ATOM 4355 N N . VAL B 1 152 ? -8.156 0.163 -0.193 1 98.88 152 VAL B N 1
ATOM 4356 C CA . VAL B 1 152 ? -6.996 1.046 -0.296 1 98.88 152 VAL B CA 1
ATOM 4357 C C . VAL B 1 152 ? -6.762 1.747 1.04 1 98.88 152 VAL B C 1
ATOM 4359 O O . VAL B 1 152 ? -5.617 1.882 1.483 1 98.88 152 VAL B O 1
ATOM 4362 N N . LEU B 1 153 ? -7.816 2.17 1.723 1 98.88 153 LEU B N 1
ATOM 4363 C CA . LEU B 1 153 ? -7.703 2.781 3.043 1 98.88 153 LEU B CA 1
ATOM 4364 C C . LEU B 1 153 ? -6.926 1.879 3.994 1 98.88 153 LEU B C 1
ATOM 4366 O O . LEU B 1 153 ? -5.988 2.33 4.656 1 98.88 153 LEU B O 1
ATOM 4370 N N . ARG B 1 154 ? -7.23 0.618 4.055 1 98.56 154 ARG B N 1
ATOM 4371 C CA . ARG B 1 154 ? -6.574 -0.329 4.949 1 98.56 154 ARG B CA 1
ATOM 4372 C C . ARG B 1 154 ? -5.117 -0.539 4.551 1 98.56 154 ARG B C 1
ATOM 4374 O O . ARG B 1 154 ? -4.246 -0.67 5.41 1 98.56 154 ARG B O 1
ATOM 4381 N N . THR B 1 155 ? -4.887 -0.539 3.207 1 98.56 155 THR B N 1
ATOM 4382 C CA . THR B 1 155 ? -3.518 -0.732 2.746 1 98.56 155 THR B CA 1
ATOM 4383 C C . THR B 1 155 ? -2.643 0.454 3.139 1 98.56 155 THR B C 1
ATOM 4385 O O . THR B 1 155 ? -1.482 0.279 3.518 1 98.56 155 THR B O 1
ATOM 4388 N N . LEU B 1 156 ? -3.195 1.64 3.064 1 98.94 156 LEU B N 1
ATOM 4389 C CA . LEU B 1 156 ? -2.441 2.82 3.475 1 98.94 156 LEU B CA 1
ATOM 4390 C C . LEU B 1 156 ? -2.141 2.781 4.969 1 98.94 156 LEU B C 1
ATOM 4392 O O . LEU B 1 156 ? -1.054 3.178 5.398 1 98.94 156 LEU B O 1
ATOM 4396 N N . TYR B 1 157 ? -3.082 2.279 5.781 1 98.81 157 TYR B N 1
ATOM 4397 C CA . TYR B 1 157 ? -2.852 2.092 7.211 1 98.81 157 TYR B CA 1
ATOM 4398 C C . TYR B 1 157 ? -1.672 1.158 7.453 1 98.81 157 TYR B C 1
ATOM 4400 O O . TYR B 1 157 ? -0.792 1.457 8.266 1 98.81 157 TYR B O 1
ATOM 4408 N N . HIS B 1 158 ? -1.609 0.087 6.699 1 98.31 158 HIS B N 1
ATOM 4409 C CA . HIS B 1 158 ? -0.542 -0.893 6.867 1 98.31 158 HIS B CA 1
ATOM 4410 C C . HIS B 1 158 ? 0.806 -0.317 6.445 1 98.31 158 HIS B C 1
ATOM 4412 O O . HIS B 1 158 ? 1.845 -0.698 6.992 1 98.31 158 HIS B O 1
ATOM 4418 N N . LEU B 1 159 ? 0.731 0.656 5.555 1 98.75 159 LEU B N 1
ATOM 4419 C CA . LEU B 1 159 ? 1.962 1.272 5.07 1 98.75 159 LEU B CA 1
ATOM 4420 C C . LEU B 1 159 ? 2.408 2.398 5.996 1 98.75 159 LEU B C 1
ATOM 4422 O O . LEU B 1 159 ? 3.451 3.016 5.773 1 98.75 159 LEU B O 1
ATOM 4426 N N . GLY B 1 160 ? 1.565 2.768 7.012 1 98.75 160 GLY B N 1
ATOM 4427 C CA . GLY B 1 160 ? 2.049 3.658 8.055 1 98.75 160 GLY B CA 1
ATOM 4428 C C . GLY B 1 160 ? 1.212 4.914 8.203 1 98.75 160 GLY B C 1
ATOM 4429 O O . GLY B 1 160 ? 1.468 5.734 9.086 1 98.75 160 GLY B O 1
ATOM 4430 N N . MET B 1 161 ? 0.165 5.035 7.371 1 98.94 161 MET B N 1
ATOM 4431 C CA . MET B 1 161 ? -0.697 6.207 7.512 1 98.94 161 MET B CA 1
ATOM 4432 C C . MET B 1 161 ? -1.331 6.25 8.898 1 98.94 161 MET B C 1
ATOM 4434 O O . MET B 1 161 ? -1.846 5.242 9.383 1 98.94 161 MET B O 1
ATOM 4438 N N . ARG B 1 162 ? -1.329 7.438 9.492 1 98.94 162 ARG B N 1
ATOM 4439 C CA . ARG B 1 162 ? -1.938 7.516 10.82 1 98.94 162 ARG B CA 1
ATOM 4440 C C . ARG B 1 162 ? -2.924 8.68 10.898 1 98.94 162 ARG B C 1
ATOM 4442 O O . ARG B 1 162 ? -3.633 8.828 11.898 1 98.94 162 ARG B O 1
ATOM 4449 N N . TYR B 1 163 ? -3.053 9.516 9.898 1 98.94 163 TYR B N 1
ATOM 4450 C CA . TYR B 1 163 ? -4.27 10.297 9.711 1 98.94 163 TYR B CA 1
ATOM 4451 C C . TYR B 1 163 ? -4.605 10.438 8.234 1 98.94 163 TYR B C 1
ATOM 4453 O O . TYR B 1 163 ? -3.732 10.289 7.375 1 98.94 163 TYR B O 1
ATOM 4461 N N . LEU B 1 164 ? -5.824 10.609 7.934 1 98.94 164 LEU B N 1
ATOM 4462 C CA . LEU B 1 164 ? -6.344 10.898 6.602 1 98.94 164 LEU B CA 1
ATOM 4463 C C . LEU B 1 164 ? -7.211 12.156 6.621 1 98.94 164 LEU B C 1
ATOM 4465 O O . LEU B 1 164 ? -8.18 12.234 7.383 1 98.94 164 LEU B O 1
ATOM 4469 N N . THR B 1 165 ? -6.746 13.148 5.855 1 98.94 165 THR B N 1
ATOM 4470 C CA . THR B 1 165 ? -7.637 14.281 5.625 1 98.94 165 THR B CA 1
ATOM 4471 C C . THR B 1 165 ? -8.781 13.891 4.695 1 98.94 165 THR B C 1
ATOM 4473 O O . THR B 1 165 ? -8.555 13.328 3.625 1 98.94 165 THR B O 1
ATOM 4476 N N . LEU B 1 166 ? -9.969 14.203 5.047 1 98.94 166 LEU B N 1
ATOM 4477 C CA . LEU B 1 166 ? -11.125 13.656 4.332 1 98.94 166 LEU B CA 1
ATOM 4478 C C . LEU B 1 166 ? -11.242 14.281 2.945 1 98.94 166 LEU B C 1
ATOM 4480 O O . LEU B 1 166 ? -11.742 13.641 2.016 1 98.94 166 LEU B O 1
ATOM 4484 N N . THR B 1 167 ? -10.844 15.516 2.816 1 98.88 167 THR B N 1
ATOM 4485 C CA . THR B 1 167 ? -10.789 16.203 1.527 1 98.88 167 THR B CA 1
ATOM 4486 C C . THR B 1 167 ? -9.539 17.062 1.43 1 98.88 167 THR B C 1
ATOM 4488 O O . THR B 1 167 ? -8.812 17.234 2.412 1 98.88 167 THR B O 1
ATOM 4491 N N . HIS B 1 168 ? -9.227 17.5 0.277 1 98.38 168 HIS B N 1
ATOM 4492 C CA . HIS B 1 168 ? -8.367 18.656 0.045 1 98.38 168 HIS B CA 1
ATOM 4493 C C . HIS B 1 168 ? -9.148 19.812 -0.572 1 98.38 168 HIS B C 1
ATOM 4495 O O . HIS B 1 168 ? -10.18 20.219 -0.037 1 98.38 168 HIS B O 1
ATOM 4501 N N . ASN B 1 169 ? -8.688 20.375 -1.683 1 98 169 ASN B N 1
ATOM 4502 C CA . ASN B 1 169 ? -9.391 21.5 -2.301 1 98 169 ASN B CA 1
ATOM 4503 C C . ASN B 1 169 ? -10.391 21.031 -3.348 1 98 169 ASN B C 1
ATOM 4505 O O . ASN B 1 169 ? -10.656 21.734 -4.328 1 98 169 ASN B O 1
ATOM 4509 N N . CYS B 1 170 ? -10.875 19.766 -3.205 1 97.56 170 CYS B N 1
ATOM 4510 C CA . CYS B 1 170 ? -11.898 19.172 -4.051 1 97.56 170 CYS B CA 1
ATOM 4511 C C . CYS B 1 170 ? -12.758 18.188 -3.26 1 97.56 170 CYS B C 1
ATOM 4513 O O . CYS B 1 170 ? -12.289 17.578 -2.297 1 97.56 170 CYS B O 1
ATOM 4515 N N . ASN B 1 171 ? -14.016 18.094 -3.721 1 97.94 171 ASN B N 1
ATOM 4516 C CA . ASN B 1 171 ? -14.883 17.078 -3.125 1 97.94 171 ASN B CA 1
ATOM 4517 C C . ASN B 1 171 ? -14.414 15.664 -3.471 1 97.94 171 ASN B C 1
ATOM 4519 O O . ASN B 1 171 ? -13.875 15.43 -4.555 1 97.94 171 ASN B O 1
ATOM 4523 N N . THR B 1 172 ? -14.516 14.766 -2.531 1 97.94 172 THR B N 1
ATOM 4524 C CA . THR B 1 172 ? -14.602 13.352 -2.885 1 97.94 172 THR B CA 1
ATOM 4525 C C . THR B 1 172 ? -16.047 12.945 -3.176 1 97.94 172 THR B C 1
ATOM 4527 O O . THR B 1 172 ? -16.969 13.703 -2.895 1 97.94 172 THR B O 1
ATOM 4530 N N . PRO B 1 173 ? -16.234 11.789 -3.699 1 97.69 173 PRO B N 1
ATOM 4531 C CA . PRO B 1 173 ? -17.609 11.328 -3.881 1 97.69 173 PRO B CA 1
ATOM 4532 C C . PRO B 1 173 ? -18.375 11.219 -2.564 1 97.69 173 PRO B C 1
ATOM 4534 O O . PRO B 1 173 ? -19.609 11.07 -2.566 1 97.69 173 PRO B O 1
ATOM 4537 N N . TRP B 1 174 ? -17.703 11.43 -1.441 1 98.69 174 TRP B N 1
ATOM 4538 C CA . TRP B 1 174 ? -18.359 11.031 -0.2 1 98.69 174 TRP B CA 1
ATOM 4539 C C . TRP B 1 174 ? -18.156 12.078 0.886 1 98.69 174 TRP B C 1
ATOM 4541 O O . TRP B 1 174 ? -18.641 11.922 2.008 1 98.69 174 TRP B O 1
ATOM 4551 N N . ALA B 1 175 ? -17.438 13.188 0.626 1 98.81 175 ALA B N 1
ATOM 4552 C CA . ALA B 1 175 ? -17.219 14.281 1.57 1 98.81 175 ALA B CA 1
ATOM 4553 C C . ALA B 1 175 ? -17.062 15.609 0.841 1 98.81 175 ALA B C 1
ATOM 4555 O O . ALA B 1 175 ? -16.453 15.672 -0.227 1 98.81 175 ALA B O 1
ATOM 4556 N N . ASP B 1 176 ? -17.516 16.688 1.483 1 98.81 176 ASP B N 1
ATOM 4557 C CA . ASP B 1 176 ? -17.453 18.016 0.884 1 98.81 176 ASP B CA 1
ATOM 4558 C C . ASP B 1 176 ? -16.266 18.812 1.435 1 98.81 176 ASP B C 1
ATOM 4560 O O . ASP B 1 176 ? -15.977 18.75 2.631 1 98.81 176 ASP B O 1
ATOM 4564 N N . ASN B 1 177 ? -15.594 19.562 0.554 1 98.75 177 ASN B N 1
ATOM 4565 C CA . ASN B 1 177 ? -14.422 20.359 0.907 1 98.75 177 ASN B CA 1
ATOM 4566 C C . ASN B 1 177 ? -14.805 21.781 1.314 1 98.75 177 ASN B C 1
ATOM 4568 O O . ASN B 1 177 ? -15.969 22.172 1.197 1 98.75 177 ASN B O 1
ATOM 4572 N N . TRP B 1 178 ? -13.836 22.562 1.737 1 98.5 178 TRP B N 1
ATOM 4573 C CA . TRP B 1 178 ? -14.047 23.891 2.326 1 98.5 178 TRP B CA 1
ATOM 4574 C C . TRP B 1 178 ? -14.523 24.891 1.275 1 98.5 178 TRP B C 1
ATOM 4576 O O . TRP B 1 178 ? -15.172 25.875 1.605 1 98.5 178 TRP B O 1
ATOM 4586 N N . LEU B 1 179 ? -14.234 24.656 0.01 1 98.44 179 LEU B N 1
ATOM 4587 C CA . LEU B 1 179 ? -14.633 25.562 -1.061 1 98.44 179 LEU B CA 1
ATOM 4588 C C . LEU B 1 179 ? -16.156 25.609 -1.189 1 98.44 179 LEU B C 1
ATOM 4590 O O . LEU B 1 179 ? -16.703 26.578 -1.717 1 98.44 179 LEU B O 1
ATOM 4594 N N . VAL B 1 180 ? -16.812 24.578 -0.754 1 98.25 180 VAL B N 1
ATOM 4595 C CA . VAL B 1 180 ? -18.266 24.547 -0.733 1 98.25 180 VAL B CA 1
ATOM 4596 C C . VAL B 1 180 ? -18.797 25.703 0.129 1 98.25 180 VAL B C 1
ATOM 4598 O O . VAL B 1 180 ? -19.781 26.344 -0.223 1 98.25 180 VAL B O 1
ATOM 4601 N N . ASP B 1 181 ? -18.141 26 1.189 1 98.19 181 ASP B N 1
ATOM 4602 C CA . ASP B 1 181 ? -18.562 27.031 2.125 1 98.19 181 ASP B CA 1
ATOM 4603 C C . ASP B 1 181 ? -18.312 28.422 1.553 1 98.19 181 ASP B C 1
ATOM 4605 O O . ASP B 1 181 ? -18.859 29.406 2.043 1 98.19 181 ASP B O 1
ATOM 4609 N N . ARG B 1 182 ? -17.453 28.516 0.595 1 96.19 182 ARG B N 1
ATOM 4610 C CA . ARG B 1 182 ? -17.188 29.766 -0.082 1 96.19 182 ARG B CA 1
ATOM 4611 C C . ARG B 1 182 ? -18.109 29.969 -1.276 1 96.19 182 ARG B C 1
ATOM 4613 O O . ARG B 1 182 ? -18.203 31.062 -1.824 1 96.19 182 ARG B O 1
ATOM 4620 N N . GLY B 1 183 ? -18.797 28.938 -1.645 1 95.69 183 GLY B N 1
ATOM 4621 C CA . GLY B 1 183 ? -19.688 28.984 -2.797 1 95.69 183 GLY B CA 1
ATOM 4622 C C . GLY B 1 183 ? -18.969 28.672 -4.105 1 95.69 183 GLY B C 1
ATOM 4623 O O . GLY B 1 183 ? -19.578 28.75 -5.176 1 95.69 183 GLY B O 1
ATOM 4624 N N . SER B 1 184 ? -17.719 28.266 -4.098 1 95.25 184 SER B N 1
ATOM 4625 C CA . SER B 1 184 ? -16.938 28.031 -5.309 1 95.25 184 SER B CA 1
ATOM 4626 C C . SER B 1 184 ? -16.984 26.562 -5.727 1 95.25 184 SER B C 1
ATOM 4628 O O . SER B 1 184 ? -16.406 26.188 -6.754 1 95.25 184 SER B O 1
ATOM 4630 N N . ASP B 1 185 ? -17.516 25.734 -4.926 1 95.56 185 ASP B N 1
ATOM 4631 C CA . ASP B 1 185 ? -17.828 24.344 -5.219 1 95.56 185 ASP B CA 1
ATOM 4632 C C . ASP B 1 185 ? -19.234 23.969 -4.754 1 95.56 185 ASP B C 1
ATOM 4634 O O . ASP B 1 185 ? -19.812 24.672 -3.926 1 95.56 185 ASP B O 1
ATOM 4638 N N . GLU B 1 186 ? -19.812 22.969 -5.34 1 96.56 186 GLU B N 1
ATOM 4639 C CA . GLU B 1 186 ? -21.172 22.578 -4.984 1 96.56 186 GLU B CA 1
ATOM 4640 C C . GLU B 1 186 ? -21.172 21.469 -3.938 1 96.56 186 GLU B C 1
ATOM 4642 O O . GLU B 1 186 ? -20.406 20.5 -4.035 1 96.56 186 GLU B O 1
ATOM 4647 N N . ALA B 1 187 ? -22.016 21.656 -2.963 1 97.12 187 ALA B N 1
ATOM 4648 C CA . ALA B 1 187 ? -22.203 20.594 -1.979 1 97.12 187 ALA B CA 1
ATOM 4649 C C . ALA B 1 187 ? -22.797 19.344 -2.629 1 97.12 187 ALA B C 1
ATOM 4651 O O . ALA B 1 187 ? -23.812 19.422 -3.316 1 97.12 187 ALA B O 1
ATOM 4652 N N . ARG B 1 188 ? -22.172 18.25 -2.424 1 96 188 ARG B N 1
ATOM 4653 C CA . ARG B 1 188 ? -22.672 17 -2.994 1 96 188 ARG B CA 1
ATOM 4654 C C . ARG B 1 188 ? -23.094 16.016 -1.898 1 96 188 ARG B C 1
ATOM 4656 O O . ARG B 1 188 ? -24.141 15.375 -2.008 1 96 188 ARG B O 1
ATOM 4663 N N . SER B 1 189 ? -22.359 15.938 -0.867 1 97.31 189 SER B N 1
ATOM 4664 C CA . SER B 1 189 ? -22.594 14.977 0.208 1 97.31 189 SER B CA 1
ATOM 4665 C C . SER B 1 189 ? -23.281 15.633 1.395 1 97.31 189 SER B C 1
ATOM 4667 O O . SER B 1 189 ? -23.797 14.945 2.287 1 97.31 189 SER B O 1
ATOM 4669 N N . HIS B 1 190 ? -23.344 17.031 1.435 1 96.94 190 HIS B N 1
ATOM 4670 C CA . HIS B 1 190 ? -23.859 17.781 2.57 1 96.94 190 HIS B CA 1
ATOM 4671 C C . HIS B 1 190 ? -23.219 17.328 3.875 1 96.94 190 HIS B C 1
ATOM 4673 O O . HIS B 1 190 ? -23.922 17.047 4.848 1 96.94 190 HIS B O 1
ATOM 4679 N N . GLY B 1 191 ? -21.922 17.344 3.812 1 97.88 191 GLY B N 1
ATOM 4680 C CA . GLY B 1 191 ? -21.094 16.766 4.863 1 97.88 191 GLY B CA 1
ATOM 4681 C C . GLY B 1 191 ? -20.469 15.438 4.477 1 97.88 191 GLY B C 1
ATOM 4682 O O . GLY B 1 191 ? -19.5 15.391 3.713 1 97.88 191 GLY B O 1
ATOM 4683 N N . LEU B 1 192 ? -21.141 14.375 4.973 1 98.81 192 LEU B N 1
ATOM 4684 C CA . LEU B 1 192 ? -20.703 13.016 4.66 1 98.81 192 LEU B CA 1
ATOM 4685 C C . LEU B 1 192 ? -21.844 12.219 4.023 1 98.81 192 LEU B C 1
ATOM 4687 O O . LEU B 1 192 ? -22.953 12.211 4.531 1 98.81 192 LEU B O 1
ATOM 4691 N N . SER B 1 193 ? -21.562 11.586 2.836 1 98.62 193 SER B N 1
ATOM 4692 C CA . SER B 1 193 ? -22.484 10.609 2.279 1 98.62 193 SER B CA 1
ATOM 4693 C C . SER B 1 193 ? -22.531 9.336 3.123 1 98.62 193 SER B C 1
ATOM 4695 O O . SER B 1 193 ? -21.75 9.188 4.066 1 98.62 193 SER B O 1
ATOM 4697 N N . PRO B 1 194 ? -23.453 8.391 2.834 1 98.31 194 PRO B N 1
ATOM 4698 C CA . PRO B 1 194 ? -23.438 7.113 3.549 1 98.31 194 PRO B CA 1
ATOM 4699 C C . PRO B 1 194 ? -22.078 6.406 3.453 1 98.31 194 PRO B C 1
ATOM 4701 O O . PRO B 1 194 ? -21.594 5.883 4.453 1 98.31 194 PRO B O 1
ATOM 4704 N N . PHE B 1 195 ? -21.516 6.43 2.303 1 98.56 195 PHE B N 1
ATOM 4705 C CA . PHE B 1 195 ? -20.188 5.832 2.168 1 98.56 195 PHE B CA 1
ATOM 4706 C C . PHE B 1 195 ? -19.156 6.605 2.979 1 98.56 195 PHE B C 1
ATOM 4708 O O . PHE B 1 195 ? -18.234 6.02 3.545 1 98.56 195 PHE B O 1
ATOM 4715 N N . GLY B 1 196 ? -19.25 7.957 2.961 1 98.81 196 GLY B N 1
ATOM 4716 C CA . GLY B 1 196 ? -18.375 8.758 3.805 1 98.81 196 GLY B CA 1
ATOM 4717 C C . GLY B 1 196 ? -18.438 8.367 5.27 1 98.81 196 GLY B C 1
ATOM 4718 O O . GLY B 1 196 ? -17.422 8.367 5.965 1 98.81 196 GLY B O 1
ATOM 4719 N N . GLN B 1 197 ? -19.609 8.055 5.719 1 98.81 197 GLN B N 1
ATOM 4720 C CA . GLN B 1 197 ? -19.781 7.586 7.09 1 98.81 197 GLN B CA 1
ATOM 4721 C C . GLN B 1 197 ? -19.094 6.242 7.293 1 98.81 197 GLN B C 1
ATOM 4723 O O . GLN B 1 197 ? -18.5 5.996 8.344 1 98.81 197 GLN B O 1
ATOM 4728 N N . GLN B 1 198 ? -19.141 5.348 6.281 1 98.5 198 GLN B N 1
ATOM 4729 C CA . GLN B 1 198 ? -18.406 4.086 6.328 1 98.5 198 GLN B CA 1
ATOM 4730 C C . GLN B 1 198 ? -16.906 4.316 6.461 1 98.5 198 GLN B C 1
ATOM 4732 O O . GLN B 1 198 ? -16.234 3.615 7.215 1 98.5 198 GLN B O 1
ATOM 4737 N N . VAL B 1 199 ? -16.406 5.285 5.707 1 98.88 199 VAL B N 1
ATOM 4738 C CA . VAL B 1 199 ? -14.992 5.605 5.742 1 98.88 199 VAL B CA 1
ATOM 4739 C C . VAL B 1 199 ? -14.586 6.027 7.156 1 98.88 199 VAL B C 1
ATOM 4741 O O . VAL B 1 199 ? -13.602 5.527 7.703 1 98.88 199 VAL B O 1
ATOM 4744 N N . VAL B 1 200 ? -15.367 6.902 7.785 1 98.88 200 VAL B N 1
ATOM 4745 C CA . VAL B 1 200 ? -15.094 7.398 9.125 1 98.88 200 VAL B CA 1
ATOM 4746 C C . VAL B 1 200 ? -15.102 6.238 10.117 1 98.88 200 VAL B C 1
ATOM 4748 O O . VAL B 1 200 ? -14.188 6.113 10.938 1 98.88 200 VAL B O 1
ATOM 4751 N N . LYS B 1 201 ? -16.078 5.371 10.023 1 98.62 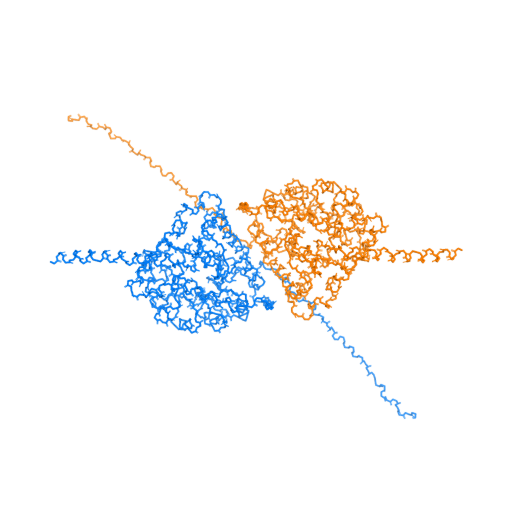201 LYS B N 1
ATOM 4752 C CA . LYS B 1 201 ? -16.188 4.23 10.93 1 98.62 201 LYS B CA 1
ATOM 4753 C C . LYS B 1 201 ? -15 3.281 10.75 1 98.62 201 LYS B C 1
ATOM 4755 O O . LYS B 1 201 ? -14.484 2.738 11.727 1 98.62 201 LYS B O 1
ATOM 4760 N N . GLU B 1 202 ? -14.609 3.051 9.492 1 98.56 202 GLU B N 1
ATOM 4761 C CA . GLU B 1 202 ? -13.469 2.186 9.234 1 98.56 202 GLU B CA 1
ATOM 4762 C C . GLU B 1 202 ? -12.18 2.797 9.773 1 98.56 202 GLU B C 1
ATOM 4764 O O . GLU B 1 202 ? -11.297 2.078 10.258 1 98.56 202 GLU B O 1
ATOM 4769 N N . MET B 1 203 ? -12.055 4.105 9.68 1 98.81 203 MET B N 1
ATOM 4770 C CA . MET B 1 203 ? -10.898 4.781 10.258 1 98.81 203 MET B CA 1
ATOM 4771 C C . MET B 1 203 ? -10.867 4.605 11.773 1 98.81 203 MET B C 1
ATOM 4773 O O . MET B 1 203 ? -9.805 4.371 12.352 1 98.81 203 MET B O 1
ATOM 4777 N N . ASN B 1 204 ? -12.016 4.707 12.453 1 98.81 204 ASN B N 1
ATOM 4778 C CA . ASN B 1 204 ? -12.094 4.426 13.883 1 98.81 204 ASN B CA 1
ATOM 4779 C C . ASN B 1 204 ? -11.656 3 14.195 1 98.81 204 ASN B C 1
ATOM 4781 O O . ASN B 1 204 ? -10.883 2.777 15.133 1 98.81 204 ASN B O 1
ATOM 4785 N N . ARG B 1 205 ? -12.102 2.076 13.398 1 98.5 205 ARG B N 1
ATOM 4786 C CA . ARG B 1 205 ? -11.758 0.674 13.625 1 98.5 205 ARG B CA 1
ATOM 4787 C C . ARG B 1 205 ? -10.258 0.455 13.531 1 98.5 205 ARG B C 1
ATOM 4789 O O . ARG B 1 205 ? -9.672 -0.267 14.344 1 98.5 205 ARG B O 1
ATOM 4796 N N . LEU B 1 206 ? -9.625 1.071 12.578 1 98.38 206 LEU B N 1
ATOM 4797 C CA . LEU B 1 206 ? -8.211 0.888 12.289 1 98.38 206 LEU B CA 1
ATOM 4798 C C . LEU B 1 206 ? -7.348 1.637 13.305 1 98.38 206 LEU B C 1
ATOM 4800 O O . LEU B 1 206 ? -6.219 1.229 13.586 1 98.38 206 LEU B O 1
ATOM 4804 N N . GLY B 1 207 ? -7.859 2.744 13.781 1 98.69 207 GLY B N 1
ATOM 4805 C CA . GLY B 1 207 ? -7.059 3.646 14.594 1 98.69 207 GLY B CA 1
ATOM 4806 C C . GLY B 1 207 ? -6.332 4.699 13.773 1 98.69 207 GLY B C 1
ATOM 4807 O O . GLY B 1 207 ? -5.18 5.027 14.055 1 98.69 207 GLY B O 1
ATOM 4808 N N . VAL B 1 208 ? -6.992 5.133 12.766 1 98.88 208 VAL B N 1
ATOM 4809 C CA . VAL B 1 208 ? -6.508 6.242 11.945 1 98.88 208 VAL B CA 1
ATOM 4810 C C . VAL B 1 208 ? -7.18 7.543 12.391 1 98.88 208 VAL B C 1
ATOM 4812 O O . VAL B 1 208 ? -8.406 7.605 12.508 1 98.88 208 VAL B O 1
ATOM 4815 N N . MET B 1 209 ? -6.414 8.555 12.672 1 98.94 209 MET B N 1
ATOM 4816 C CA . MET B 1 209 ? -7.004 9.836 13.062 1 98.94 209 MET B CA 1
ATOM 4817 C C . MET B 1 209 ? -7.742 10.469 11.883 1 98.94 209 MET B C 1
ATOM 4819 O O . MET B 1 209 ? -7.25 10.461 10.758 1 98.94 209 MET B O 1
ATOM 4823 N N . ILE B 1 210 ? -8.906 10.961 12.188 1 98.94 210 ILE B N 1
ATOM 4824 C CA . ILE B 1 210 ? -9.688 11.711 11.211 1 98.94 210 ILE B CA 1
ATOM 4825 C C . ILE B 1 210 ? -9.234 13.164 11.188 1 98.94 210 ILE B C 1
ATOM 4827 O O . ILE B 1 210 ? -9.312 13.859 12.203 1 98.94 210 ILE B O 1
ATOM 4831 N N . ASP B 1 211 ? -8.742 13.578 10.062 1 99 211 ASP B N 1
ATOM 4832 C CA . ASP B 1 211 ? -8.273 14.953 9.914 1 99 211 ASP B CA 1
ATOM 4833 C C . ASP B 1 211 ? -9.305 15.812 9.18 1 99 211 ASP B C 1
ATOM 4835 O O . ASP B 1 211 ? -9.727 15.469 8.07 1 99 211 ASP B O 1
ATOM 4839 N N . LEU B 1 212 ? -9.656 16.922 9.766 1 98.94 212 LEU B N 1
ATOM 4840 C CA . LEU B 1 212 ? -10.75 17.734 9.258 1 98.94 212 LEU B CA 1
ATOM 4841 C C . LEU B 1 212 ? -10.234 19.078 8.727 1 98.94 212 LEU B C 1
ATOM 4843 O O . LEU B 1 212 ? -11.008 20.016 8.531 1 98.94 212 LEU B O 1
ATOM 4847 N N . ALA B 1 213 ? -8.922 19.062 8.453 1 98.81 213 ALA B N 1
ATOM 4848 C CA . ALA B 1 213 ? -8.43 20.188 7.648 1 98.81 213 ALA B CA 1
ATOM 4849 C C . ALA B 1 213 ? -8.977 20.109 6.227 1 98.81 213 ALA B C 1
ATOM 4851 O O . ALA B 1 213 ? -9.188 19.016 5.691 1 98.81 213 ALA B O 1
ATOM 4852 N N . HIS B 1 214 ? -9.305 21.234 5.555 1 98.62 214 HIS B N 1
ATOM 4853 C CA . HIS B 1 214 ? -9.672 21.328 4.148 1 98.62 214 HIS B CA 1
ATOM 4854 C C . HIS B 1 214 ? -11.117 20.906 3.922 1 98.62 214 HIS B C 1
ATOM 4856 O O . HIS B 1 214 ? -11.531 20.672 2.783 1 98.62 214 HIS B O 1
ATOM 4862 N N . VAL B 1 215 ? -11.938 20.734 5 1 98.88 215 VAL B N 1
ATOM 4863 C CA . VAL B 1 215 ? -13.281 20.219 4.785 1 98.88 215 VAL B CA 1
ATOM 4864 C C . VAL B 1 215 ? -14.305 21.344 4.984 1 98.88 215 VAL B C 1
ATOM 4866 O O . VAL B 1 215 ? -13.977 22.406 5.5 1 98.88 215 VAL B O 1
ATOM 4869 N N . SER 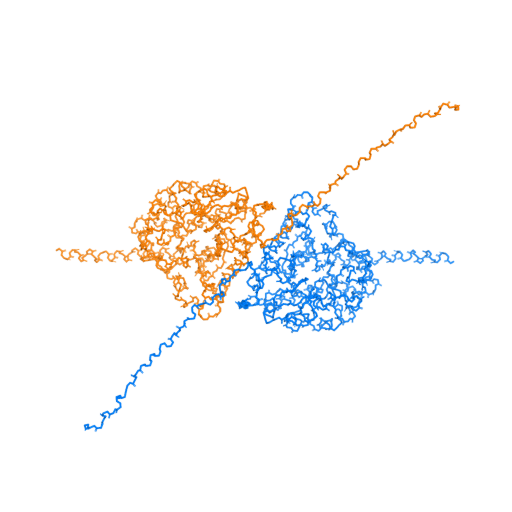B 1 216 ? -15.523 21.125 4.586 1 98.81 216 SER B N 1
ATOM 4870 C CA . SER B 1 216 ? -16.609 22.062 4.832 1 98.81 216 SER B CA 1
ATOM 4871 C C . SER B 1 216 ? -17.047 22.031 6.293 1 98.81 216 SER B C 1
ATOM 4873 O O . SER B 1 216 ? -16.766 21.062 7.012 1 98.81 216 SER B O 1
ATOM 4875 N N . VAL B 1 217 ? -17.75 23.047 6.672 1 98.88 217 VAL B N 1
ATOM 4876 C CA . VAL B 1 217 ? -18.297 23.109 8.023 1 98.88 217 VAL B CA 1
ATOM 4877 C C . VAL B 1 217 ? -19.25 21.938 8.25 1 98.88 217 VAL B C 1
ATOM 4879 O O . VAL B 1 217 ? -19.266 21.328 9.32 1 98.88 217 VAL B O 1
ATOM 4882 N N . ALA B 1 218 ? -20.078 21.625 7.234 1 98.88 218 ALA B N 1
ATOM 4883 C CA . ALA B 1 218 ? -20.984 20.484 7.34 1 98.88 218 ALA B CA 1
ATOM 4884 C C . ALA B 1 218 ? -20.219 19.188 7.57 1 98.88 218 ALA B C 1
ATOM 4886 O O . ALA B 1 218 ? -20.656 18.344 8.359 1 98.88 218 ALA B O 1
ATOM 4887 N N . THR B 1 219 ? -19.109 18.984 6.871 1 98.94 219 THR B N 1
ATOM 4888 C CA . THR B 1 219 ? -18.266 17.797 7.043 1 98.94 219 THR B CA 1
ATOM 4889 C C . THR B 1 219 ? -17.641 17.781 8.43 1 98.94 219 THR B C 1
ATOM 4891 O O . THR B 1 219 ? -17.562 16.734 9.07 1 98.94 219 THR B O 1
ATOM 4894 N N . MET B 1 220 ? -17.188 18.984 8.93 1 98.94 220 MET B N 1
ATOM 4895 C CA . MET B 1 220 ? -16.672 19.062 10.289 1 98.94 220 MET B CA 1
ATOM 4896 C C . MET B 1 220 ? -17.672 18.516 11.289 1 98.94 220 MET B C 1
ATOM 4898 O O . MET B 1 220 ? -17.344 17.625 12.078 1 98.94 220 MET B O 1
ATOM 4902 N N . LYS B 1 221 ? -18.812 19.031 11.203 1 98.88 221 LYS B N 1
ATOM 4903 C CA . LYS B 1 221 ? -19.844 18.703 12.188 1 98.88 221 LYS B CA 1
ATOM 4904 C C . LYS B 1 221 ? -20.266 17.234 12.078 1 98.88 221 LYS B C 1
ATOM 4906 O O . LYS B 1 221 ? -20.422 16.562 13.094 1 98.88 221 LYS B O 1
ATOM 4911 N N . ALA B 1 222 ? -20.438 16.766 10.852 1 98.88 222 ALA B N 1
ATOM 4912 C CA . ALA B 1 222 ? -20.828 15.375 10.641 1 98.88 222 ALA B CA 1
ATOM 4913 C C . ALA B 1 222 ? -19.797 14.406 11.219 1 98.88 222 ALA B C 1
ATOM 4915 O O . ALA B 1 222 ? -20.156 13.445 11.898 1 98.88 222 ALA B O 1
ATOM 4916 N N . ALA B 1 223 ? -18.531 14.648 10.961 1 98.94 223 ALA B N 1
ATOM 4917 C CA . ALA B 1 223 ? -17.469 13.773 11.43 1 98.94 223 ALA B CA 1
ATOM 4918 C C . ALA B 1 223 ? -17.328 13.828 12.945 1 98.94 223 ALA B C 1
ATOM 4920 O O . ALA B 1 223 ? -17.156 12.797 13.602 1 98.94 223 ALA B O 1
ATOM 4921 N N . LEU B 1 224 ? -17.406 15.023 13.531 1 98.88 224 LEU B N 1
ATOM 4922 C CA . LEU B 1 224 ? -17.312 15.195 14.977 1 98.88 224 LEU B CA 1
ATOM 4923 C C . LEU B 1 224 ? -18.453 14.484 15.695 1 98.88 224 LEU B C 1
ATOM 4925 O O . LEU B 1 224 ? -18.266 13.961 16.797 1 98.88 224 LEU B O 1
ATOM 4929 N N . GLN B 1 225 ? -19.562 14.453 15.086 1 98.44 225 GLN B N 1
ATOM 4930 C CA . GLN B 1 225 ? -20.734 13.805 15.68 1 98.44 225 GLN B CA 1
ATOM 4931 C C . GLN B 1 225 ? -20.656 12.289 15.531 1 98.44 225 GLN B C 1
ATOM 4933 O O . GLN B 1 225 ? -21.047 11.547 16.438 1 98.44 225 GLN B O 1
ATOM 4938 N N . LEU B 1 226 ? -20.109 11.844 14.469 1 98.75 226 LEU B N 1
ATOM 4939 C CA . LEU B 1 226 ? -20.141 10.43 14.117 1 98.75 226 LEU B CA 1
ATOM 4940 C C . LEU B 1 226 ? -18.969 9.68 14.758 1 98.75 226 LEU B C 1
ATOM 4942 O O . LEU B 1 226 ? -19.125 8.523 15.172 1 98.75 226 LEU B O 1
ATOM 4946 N N . SER B 1 227 ? -17.797 10.258 14.828 1 98.81 227 SER B N 1
ATOM 4947 C CA . SER B 1 227 ? -16.562 9.57 15.234 1 98.81 227 SER B CA 1
ATOM 4948 C C . SER B 1 227 ? -16.641 9.109 16.688 1 98.81 227 SER B C 1
ATOM 4950 O O . SER B 1 227 ? -17.141 9.836 17.547 1 98.81 227 SER B O 1
ATOM 4952 N N . LYS B 1 228 ? -16.094 7.918 16.922 1 98.38 228 LYS B N 1
ATOM 4953 C CA . LYS B 1 228 ? -16.016 7.371 18.281 1 98.38 228 LYS B CA 1
ATOM 4954 C C . LYS B 1 228 ? -14.766 7.871 19 1 98.38 228 LYS B C 1
ATOM 4956 O O . LYS B 1 228 ? -14.68 7.801 20.219 1 98.38 228 LYS B O 1
ATOM 4961 N N . ALA B 1 229 ? -13.828 8.336 18.25 1 98.81 229 ALA B N 1
ATOM 4962 C CA . ALA B 1 229 ? -12.562 8.867 18.766 1 98.81 229 ALA B CA 1
ATOM 4963 C C . ALA B 1 229 ? -12.445 10.359 18.5 1 98.81 229 ALA B C 1
ATOM 4965 O O . ALA B 1 229 ? -13.125 10.898 17.625 1 98.81 229 ALA B O 1
ATOM 4966 N N . PRO B 1 230 ? -11.594 11.07 19.312 1 98.94 230 PRO B N 1
ATOM 4967 C CA . PRO B 1 230 ? -11.312 12.461 18.969 1 98.94 230 PRO B CA 1
ATOM 4968 C C . PRO B 1 230 ? -10.727 12.609 17.562 1 98.94 230 PRO B C 1
ATOM 4970 O O . PRO B 1 230 ? -10.117 11.672 17.047 1 98.94 230 PRO B O 1
ATOM 4973 N N . VAL B 1 231 ? -10.977 13.766 16.969 1 98.94 231 VAL B N 1
ATOM 4974 C CA . VAL B 1 231 ? -10.477 14.055 15.625 1 98.94 231 VAL B CA 1
ATOM 4975 C C . VAL B 1 231 ? -9.438 15.172 15.695 1 98.94 231 VAL B C 1
ATOM 4977 O O . VAL B 1 231 ? -9.188 15.727 16.766 1 98.94 231 VAL B O 1
ATOM 4980 N N . ILE B 1 232 ? -8.797 15.398 14.562 1 99 232 ILE B N 1
ATOM 4981 C CA . ILE B 1 232 ? -7.824 16.484 14.539 1 99 232 ILE B CA 1
ATOM 4982 C C . ILE B 1 232 ? -8.141 17.438 13.383 1 99 232 ILE B C 1
ATOM 4984 O O . ILE B 1 232 ? -8.836 17.062 12.438 1 99 232 ILE B O 1
ATOM 4988 N N . PHE B 1 233 ? -7.82 18.594 13.562 1 98.94 233 PHE B N 1
ATOM 4989 C CA . PHE B 1 233 ? -7.496 19.531 12.492 1 98.94 233 PHE B CA 1
ATOM 4990 C C . PHE B 1 233 ? -5.988 19.719 12.367 1 98.94 233 PHE B C 1
ATOM 4992 O O . PHE B 1 233 ? -5.379 20.438 13.148 1 98.94 233 PHE B O 1
ATOM 4999 N N . SER B 1 234 ? -5.414 19.078 11.344 1 98.94 234 SER B N 1
ATOM 5000 C CA . SER B 1 234 ? -3.963 18.938 11.297 1 98.94 234 SER B CA 1
ATOM 5001 C C . SER B 1 234 ? -3.285 20.281 11.07 1 98.94 234 SER B C 1
ATOM 5003 O O . SER B 1 234 ? -2.127 20.469 11.445 1 98.94 234 SER B O 1
ATOM 5005 N N . HIS B 1 235 ? -4.008 21.203 10.375 1 98.94 235 HIS B N 1
ATOM 5006 C CA . HIS B 1 235 ? -3.441 22.516 10.086 1 98.94 235 HIS B CA 1
ATOM 5007 C C . HIS B 1 235 ? -4.527 23.516 9.727 1 98.94 235 HIS B C 1
ATOM 5009 O O . HIS B 1 235 ? -4.656 23.906 8.562 1 98.94 235 HIS B O 1
ATOM 5015 N N . SER B 1 236 ? -5.215 24 10.727 1 98.88 236 SER B N 1
ATOM 5016 C CA . SER B 1 236 ? -6.285 24.984 10.586 1 98.88 236 SER B CA 1
ATOM 5017 C C . SER B 1 236 ? -6.211 26.031 11.68 1 98.88 236 SER B C 1
ATOM 5019 O O . SER B 1 236 ? -5.84 25.734 12.812 1 98.88 236 SER B O 1
ATOM 5021 N N . SER B 1 237 ? -6.594 27.266 11.383 1 98.81 237 SER B N 1
ATOM 5022 C CA . SER B 1 237 ? -6.629 28.359 12.352 1 98.81 237 SER B CA 1
ATOM 5023 C C . SER B 1 237 ? -8.062 28.688 12.758 1 98.81 237 SER B C 1
ATOM 5025 O O . SER B 1 237 ? -8.945 27.828 12.672 1 98.81 237 SER B O 1
ATOM 5027 N N . ALA B 1 238 ? -8.227 29.844 13.438 1 98.94 238 ALA B N 1
ATOM 5028 C CA . ALA B 1 238 ? -9.539 30.203 13.969 1 98.94 238 ALA B CA 1
ATOM 5029 C C . ALA B 1 238 ? -10.258 31.172 13.031 1 98.94 238 ALA B C 1
ATOM 5031 O O . ALA B 1 238 ? -9.727 32.219 12.688 1 98.94 238 ALA B O 1
ATOM 5032 N N . TYR B 1 239 ? -11.492 30.859 12.711 1 98.88 239 TYR B N 1
ATOM 5033 C CA . TYR B 1 239 ? -12.297 31.625 11.766 1 98.88 239 TYR B CA 1
ATOM 5034 C C . TYR B 1 239 ? -12.578 33.031 12.305 1 98.88 239 TYR B C 1
ATOM 5036 O O . TYR B 1 239 ? -12.625 34 11.539 1 98.88 239 TYR B O 1
ATOM 5044 N N . SER B 1 240 ? -12.734 33.188 13.57 1 98.75 240 SER B N 1
ATOM 5045 C CA . SER B 1 240 ? -13.117 34.438 14.203 1 98.75 240 SER B CA 1
ATOM 5046 C C . SER B 1 240 ? -12.039 35.5 14.016 1 98.75 240 SER B C 1
ATOM 5048 O O . SER B 1 240 ? -12.328 36.688 14.023 1 98.75 240 SER B O 1
ATOM 5050 N N . LEU B 1 241 ? -10.797 35.094 13.82 1 98.88 241 LEU B N 1
ATOM 5051 C CA . LEU B 1 241 ? -9.695 36.031 13.695 1 98.88 241 LEU B CA 1
ATOM 5052 C C . LEU B 1 241 ? -9.352 36.281 12.227 1 98.88 241 LEU B C 1
ATOM 5054 O O . LEU B 1 241 ? -8.844 37.344 11.867 1 98.88 241 LEU B O 1
ATOM 5058 N N . CYS B 1 242 ? -9.578 35.312 11.422 1 98.69 242 CYS B N 1
ATOM 5059 C CA . CYS B 1 242 ? -9.445 35.375 9.977 1 98.69 242 CYS B CA 1
ATOM 5060 C C . CYS B 1 242 ? -10.547 34.562 9.305 1 98.69 242 CYS B C 1
ATOM 5062 O O . CYS B 1 242 ? -10.594 33.344 9.43 1 98.69 242 CYS B O 1
ATOM 5064 N N . ASP B 1 243 ? -11.367 35.219 8.539 1 98 243 ASP B N 1
ATOM 5065 C CA . ASP B 1 243 ? -12.609 34.625 8.062 1 98 243 ASP B CA 1
ATOM 5066 C C . ASP B 1 243 ? -12.375 33.812 6.793 1 98 243 ASP B C 1
ATOM 5068 O O . ASP B 1 243 ? -13.164 33.875 5.848 1 98 243 ASP B O 1
ATOM 5072 N N . SER B 1 244 ? -11.281 33.156 6.73 1 97.88 244 SER B N 1
ATOM 5073 C CA . SER B 1 244 ? -11.078 32.125 5.707 1 97.88 244 SER B CA 1
ATOM 5074 C C . SER B 1 244 ? -11.898 30.891 6.004 1 97.88 244 SER B C 1
ATOM 5076 O O . SER B 1 244 ? -11.938 30.406 7.141 1 97.88 244 SER B O 1
ATOM 5078 N N . ARG B 1 245 ? -12.492 30.25 4.977 1 98.12 245 ARG B N 1
ATOM 5079 C CA . ARG B 1 245 ? -13.32 29.078 5.18 1 98.12 245 ARG B CA 1
ATOM 5080 C C . ARG B 1 245 ? -12.461 27.844 5.449 1 98.12 245 ARG B C 1
ATOM 5082 O O . ARG B 1 245 ? -12.984 26.781 5.812 1 98.12 245 ARG B O 1
ATOM 5089 N N . ARG B 1 246 ? -11.18 28 5.344 1 98.44 246 ARG B N 1
ATOM 5090 C CA . ARG B 1 246 ? -10.234 26.969 5.773 1 98.44 246 ARG B CA 1
ATOM 5091 C C . ARG B 1 246 ? -10.141 26.922 7.297 1 98.44 246 ARG B C 1
ATOM 5093 O O . ARG B 1 246 ? -9.641 25.938 7.855 1 98.44 246 ARG B O 1
ATOM 5100 N N . ASN B 1 247 ? -10.578 27.984 7.977 1 98.88 247 ASN B N 1
ATOM 5101 C CA . ASN B 1 247 ? -10.414 28.094 9.422 1 98.88 247 ASN B CA 1
ATOM 5102 C C . ASN B 1 247 ? -11.641 27.578 10.164 1 98.88 247 ASN B C 1
ATOM 5104 O O . ASN B 1 247 ? -12.711 27.422 9.578 1 98.88 247 ASN B O 1
ATOM 5108 N N . VAL B 1 248 ? -11.5 27.312 11.453 1 98.94 248 VAL B N 1
ATOM 5109 C CA . VAL B 1 248 ? -12.484 26.609 12.273 1 98.94 248 VAL B CA 1
ATOM 5110 C C . VAL B 1 248 ? -13.391 27.609 12.969 1 98.94 248 VAL B C 1
ATOM 5112 O O . VAL B 1 248 ? -12.922 28.453 13.734 1 98.94 248 VAL B O 1
ATOM 5115 N N . PRO B 1 249 ? -14.68 27.531 12.789 1 98.88 249 PRO B N 1
ATOM 5116 C CA . PRO B 1 249 ? -15.609 28.438 13.477 1 98.88 249 PRO B CA 1
ATOM 5117 C C . PRO B 1 249 ? -15.773 28.094 14.953 1 98.88 249 PRO B C 1
ATOM 5119 O O . PRO B 1 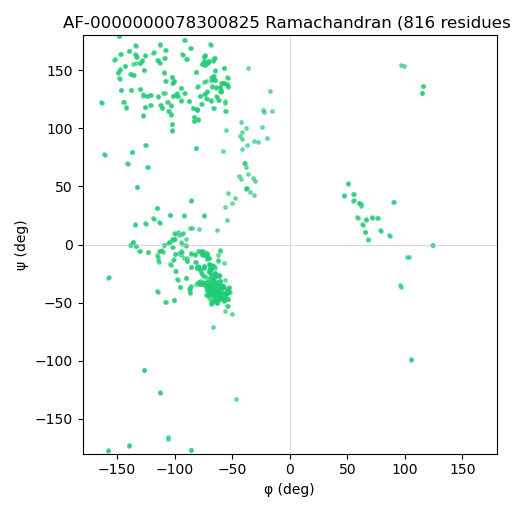249 ? -15.547 26.953 15.359 1 98.88 249 PRO B O 1
ATOM 5122 N N . ASP B 1 250 ? -16.297 29.094 15.703 1 98.88 250 ASP B N 1
ATOM 5123 C CA . ASP B 1 250 ? -16.391 28.953 17.156 1 98.88 250 ASP B CA 1
ATOM 5124 C C . ASP B 1 250 ? -17.359 27.844 17.547 1 98.88 250 ASP B C 1
ATOM 5126 O O . ASP B 1 250 ? -17.156 27.172 18.562 1 98.88 250 ASP B O 1
ATOM 5130 N N . ASP B 1 251 ? -18.406 27.703 16.859 1 98.75 251 ASP B N 1
ATOM 5131 C CA . ASP B 1 251 ? -19.359 26.656 17.188 1 98.75 251 ASP B CA 1
ATOM 5132 C C . ASP B 1 251 ? -18.75 25.266 16.984 1 98.75 251 ASP B C 1
ATOM 5134 O O . ASP B 1 251 ? -19.031 24.344 17.734 1 98.75 251 ASP B O 1
ATOM 5138 N N . VAL B 1 252 ? -17.906 25.094 15.969 1 98.94 252 VAL B N 1
ATOM 5139 C CA . VAL B 1 252 ? -17.172 23.859 15.773 1 98.94 252 VAL B CA 1
ATOM 5140 C C . VAL B 1 252 ? -16.109 23.703 16.859 1 98.94 252 VAL B C 1
ATOM 5142 O O . VAL B 1 252 ? -15.859 22.609 17.344 1 98.94 252 VAL B O 1
ATOM 5145 N N . LEU B 1 253 ? -15.477 24.797 17.297 1 98.94 253 LEU B N 1
ATOM 5146 C CA . LEU B 1 253 ? -14.516 24.734 18.391 1 98.94 253 LEU B CA 1
ATOM 5147 C C . LEU B 1 253 ? -15.164 24.203 19.656 1 98.94 253 LEU B C 1
ATOM 5149 O O . LEU B 1 253 ? -14.523 23.5 20.453 1 98.94 253 LEU B O 1
ATOM 5153 N N . GLN B 1 254 ? -16.391 24.547 19.875 1 98.88 254 GLN B N 1
ATOM 5154 C CA . GLN B 1 254 ? -17.109 24.016 21.031 1 98.88 254 GLN B CA 1
ATOM 5155 C C . GLN B 1 254 ? -17.281 22.5 20.906 1 98.88 254 GLN B C 1
ATOM 5157 O O . GLN B 1 254 ? -17.188 21.781 21.922 1 98.88 254 GLN B O 1
ATOM 5162 N N . LEU B 1 255 ? -17.562 22.031 19.703 1 98.88 255 LEU B N 1
ATOM 5163 C CA . LEU B 1 255 ? -17.625 20.594 19.469 1 98.88 255 LEU B CA 1
ATOM 5164 C C . LEU B 1 255 ? -16.266 19.938 19.703 1 98.88 255 LEU B C 1
ATOM 5166 O O . LEU B 1 255 ? -16.188 18.828 20.219 1 98.88 255 LEU B O 1
ATOM 5170 N N . VAL B 1 256 ? -15.234 20.625 19.281 1 98.94 256 VAL B N 1
ATOM 5171 C CA . VAL B 1 256 ? -13.867 20.156 19.516 1 98.94 256 VAL B CA 1
ATOM 5172 C C . VAL B 1 256 ? -13.641 19.938 21.016 1 98.94 256 VAL B C 1
ATOM 5174 O O . VAL B 1 256 ? -13.102 18.906 21.422 1 98.94 256 VAL B O 1
ATOM 5177 N N . LYS B 1 257 ? -14.055 20.875 21.797 1 98.81 257 LYS B N 1
ATOM 5178 C CA . LYS B 1 257 ? -13.93 20.766 23.25 1 98.81 257 LYS B CA 1
ATOM 5179 C C . LYS B 1 257 ? -14.711 19.578 23.781 1 98.81 257 LYS B C 1
ATOM 5181 O O . LYS B 1 257 ? -14.172 18.766 24.547 1 98.81 257 LYS B O 1
ATOM 5186 N N . SER B 1 258 ? -15.93 19.422 23.359 1 98.62 258 SER B N 1
ATOM 5187 C CA . SER B 1 258 ? -16.812 18.406 23.906 1 98.62 258 SER B CA 1
ATOM 5188 C C . SER B 1 258 ? -16.375 17.016 23.5 1 98.62 258 SER B C 1
ATOM 5190 O O . SER B 1 258 ? -16.672 16.031 24.203 1 98.62 258 SER B O 1
ATOM 5192 N N . THR B 1 259 ? -15.633 16.891 22.422 1 98.75 259 THR B N 1
ATOM 5193 C CA . THR B 1 259 ? -15.195 15.586 21.938 1 98.75 259 THR B CA 1
ATOM 5194 C C . THR B 1 259 ? -13.719 15.359 22.25 1 98.75 259 THR B C 1
ATOM 5196 O O . THR B 1 259 ? -13.133 14.367 21.797 1 98.75 259 THR B O 1
ATOM 5199 N N . HIS B 1 260 ? -13.094 16.312 22.922 1 98.81 260 HIS B N 1
ATOM 5200 C CA . HIS B 1 260 ? -11.688 16.234 23.312 1 98.81 260 HIS B CA 1
ATOM 5201 C C . HIS B 1 260 ? -10.781 16.141 22.078 1 98.81 260 HIS B C 1
ATOM 5203 O O . HIS B 1 260 ? -9.805 15.391 22.078 1 98.81 260 HIS B O 1
ATOM 5209 N N . SER B 1 261 ? -11.18 16.812 21.016 1 98.94 261 SER B N 1
ATOM 5210 C CA . SER B 1 261 ? -10.453 16.844 19.75 1 98.94 261 SER B CA 1
ATOM 5211 C C . SER B 1 261 ? -9.383 17.938 19.766 1 98.94 261 SER B C 1
ATOM 5213 O O . SER B 1 261 ? -9.055 18.484 20.812 1 98.94 261 SER B O 1
ATOM 5215 N N . LEU B 1 262 ? -8.727 18.062 18.625 1 98.94 262 LEU B N 1
ATOM 5216 C CA . LEU B 1 262 ? -7.535 18.906 18.609 1 98.94 262 LEU B CA 1
ATOM 5217 C C . LEU B 1 262 ? -7.492 19.766 17.359 1 98.94 262 LEU B C 1
ATOM 5219 O O . LEU B 1 262 ? -7.75 19.281 16.25 1 98.94 262 LEU B O 1
ATOM 5223 N N . VAL B 1 263 ? -7.211 21.062 17.531 1 99 263 VAL B N 1
ATOM 5224 C CA . VAL B 1 263 ? -6.961 21.984 16.438 1 99 263 VAL B CA 1
ATOM 5225 C C . VAL B 1 263 ? -5.496 22.406 16.438 1 99 263 VAL B C 1
ATOM 5227 O O . VAL B 1 263 ? -5.023 23.016 17.391 1 99 263 VAL B O 1
ATOM 5230 N N . MET B 1 264 ? -4.816 22.062 15.383 1 99 264 MET B N 1
ATOM 5231 C CA . MET B 1 264 ? -3.418 22.469 15.25 1 99 264 MET B CA 1
ATOM 5232 C C . MET B 1 264 ? -3.27 23.641 14.281 1 99 264 MET B C 1
ATOM 5234 O O . MET B 1 264 ? -3.559 23.5 13.094 1 99 264 MET B O 1
ATOM 5238 N N . VAL B 1 265 ? -2.756 24.75 14.758 1 98.94 265 VAL B N 1
ATOM 5239 C CA . VAL B 1 265 ? -2.861 26.047 14.109 1 98.94 265 VAL B CA 1
ATOM 5240 C C . VAL B 1 265 ? -1.94 26.109 12.898 1 98.94 265 VAL B C 1
ATOM 5242 O O . VAL B 1 265 ? -0.763 25.75 12.984 1 98.94 265 VAL B O 1
ATOM 5245 N N . ASN B 1 266 ? -2.496 26.516 11.766 1 98.88 266 ASN B N 1
ATOM 5246 C CA . ASN B 1 266 ? -1.806 26.703 10.492 1 98.88 266 ASN B CA 1
ATOM 5247 C C . ASN B 1 266 ? -1.091 28.047 10.438 1 98.88 266 ASN B C 1
ATOM 5249 O O . ASN B 1 266 ? -1.592 29.047 10.969 1 98.88 266 ASN B O 1
ATOM 5253 N N . PHE B 1 267 ? 0.08 28.188 9.719 1 98.88 267 PHE B N 1
ATOM 5254 C CA . PHE B 1 267 ? 0.89 29.406 9.734 1 98.88 267 PHE B CA 1
ATOM 5255 C C . PHE B 1 267 ? 0.794 30.141 8.398 1 98.88 267 PHE B C 1
ATOM 5257 O O . PHE B 1 267 ? 1.459 31.156 8.195 1 98.88 267 PHE B O 1
ATOM 5264 N N . TYR B 1 268 ? 0.025 29.594 7.449 1 98.75 268 TYR B N 1
ATOM 5265 C CA . TYR B 1 268 ? -0.091 30.297 6.176 1 98.75 268 TYR B CA 1
ATOM 5266 C C . TYR B 1 268 ? -0.692 31.688 6.367 1 98.75 268 TYR B C 1
ATOM 5268 O O . TYR B 1 268 ? -1.755 31.828 6.977 1 98.75 268 TYR B O 1
ATOM 5276 N N . ASN B 1 269 ? -0.087 32.719 5.785 1 98.75 269 ASN B N 1
ATOM 5277 C CA . ASN B 1 269 ? -0.517 34.094 5.988 1 98.75 269 ASN B CA 1
ATOM 5278 C C . ASN B 1 269 ? -2.004 34.281 5.699 1 98.75 269 ASN B C 1
ATOM 5280 O O . ASN B 1 269 ? -2.707 34.969 6.434 1 98.75 269 ASN B O 1
ATOM 5284 N N . ASP B 1 270 ? -2.465 33.594 4.727 1 98.12 270 ASP B N 1
ATOM 5285 C CA . ASP B 1 270 ? -3.842 33.75 4.27 1 98.12 270 ASP B CA 1
ATOM 5286 C C . ASP B 1 270 ? -4.828 33.188 5.285 1 98.12 270 ASP B C 1
ATOM 5288 O O . ASP B 1 270 ? -6.016 33.5 5.258 1 98.12 270 ASP B O 1
ATOM 5292 N N . PHE B 1 271 ? -4.332 32.375 6.195 1 98.62 271 PHE B N 1
ATOM 5293 C CA . PHE B 1 271 ? -5.215 31.75 7.184 1 98.62 271 PHE B CA 1
ATOM 5294 C C . PHE B 1 271 ? -4.953 32.344 8.57 1 98.62 271 PHE B C 1
ATOM 5296 O O . PHE B 1 271 ? -5.672 32.031 9.523 1 98.62 271 PHE B O 1
ATOM 5303 N N . VAL B 1 272 ? -3.932 33.188 8.68 1 98.81 272 VAL B N 1
ATOM 5304 C CA . VAL B 1 272 ? -3.564 33.781 9.961 1 98.81 272 VAL B CA 1
ATOM 5305 C C . VAL B 1 272 ? -4.105 35.188 10.039 1 98.81 272 VAL B C 1
ATOM 5307 O O . VAL B 1 272 ? -4.75 35.562 11.023 1 98.81 272 VAL B O 1
ATOM 5310 N N . SER B 1 273 ? -3.867 35.938 8.961 1 98.5 273 SER B N 1
ATOM 5311 C CA . SER B 1 273 ? -4.207 37.344 9.039 1 98.5 273 SER B CA 1
ATOM 5312 C C . SER B 1 273 ? -5.176 37.75 7.926 1 98.5 273 SER B C 1
ATOM 5314 O O . SER B 1 273 ? -5.656 38.875 7.887 1 98.5 273 SER B O 1
ATOM 5316 N N . CYS B 1 274 ? -5.457 36.844 7.012 1 97.94 274 CYS B N 1
ATOM 5317 C CA . CYS B 1 274 ? -6.27 37.125 5.836 1 97.94 274 CYS B CA 1
ATOM 5318 C C . CYS B 1 274 ? -5.656 38.219 5.004 1 97.94 274 CYS B C 1
ATOM 5320 O O . CYS B 1 274 ? -6.371 38.969 4.312 1 97.94 274 CYS B O 1
ATOM 5322 N N . LYS B 1 275 ? -4.328 38.406 5.168 1 97.88 275 LYS B N 1
ATOM 5323 C CA . LYS B 1 275 ? -3.553 39.406 4.418 1 97.88 275 LYS B CA 1
ATOM 5324 C C . LYS B 1 275 ? -2.264 38.781 3.875 1 97.88 275 LYS B C 1
ATOM 5326 O O . LYS B 1 275 ? -1.953 37.625 4.156 1 97.88 275 LYS B O 1
ATOM 5331 N N . GLU B 1 276 ? -1.617 39.562 3.045 1 97.56 276 GLU B N 1
ATOM 5332 C CA . GLU B 1 276 ? -0.354 39.125 2.469 1 97.56 276 GLU B CA 1
ATOM 5333 C C . GLU B 1 276 ? 0.708 38.938 3.549 1 97.56 276 GLU B C 1
ATOM 5335 O O . GLU B 1 276 ? 1.516 38 3.477 1 97.56 276 GLU B O 1
ATOM 5340 N N . GLU B 1 277 ? 0.668 39.75 4.52 1 97.88 277 GLU B N 1
ATOM 5341 C CA . GLU B 1 277 ? 1.644 39.688 5.605 1 97.88 277 GLU B CA 1
ATOM 5342 C C . GLU B 1 277 ? 1.004 39.188 6.898 1 97.88 277 GLU B C 1
ATOM 5344 O O . GLU B 1 277 ? -0.189 39.406 7.129 1 97.88 277 GLU B O 1
ATOM 5349 N N . ALA B 1 278 ? 1.772 38.5 7.656 1 98.69 278 ALA B N 1
ATOM 5350 C CA . ALA B 1 278 ? 1.398 38.062 8.992 1 98.69 278 ALA B CA 1
ATOM 5351 C C . ALA B 1 278 ? 2.611 38.031 9.922 1 98.69 278 ALA B C 1
ATOM 5353 O O . ALA B 1 278 ? 3.75 38.188 9.469 1 98.69 278 ALA B O 1
ATOM 5354 N N . THR B 1 279 ? 2.355 37.969 11.211 1 98.75 279 THR B N 1
ATOM 5355 C CA . THR B 1 279 ? 3.428 37.938 12.195 1 98.75 279 THR B CA 1
ATOM 5356 C C . THR B 1 279 ? 3.26 36.719 13.125 1 98.75 279 THR B C 1
ATOM 5358 O O . THR B 1 279 ? 2.162 36.188 13.25 1 98.75 279 THR B O 1
ATOM 5361 N N . LEU B 1 280 ? 4.344 36.438 13.766 1 98.62 280 LEU B N 1
ATOM 5362 C CA . LEU B 1 280 ? 4.336 35.375 14.781 1 98.62 280 LEU B CA 1
ATOM 5363 C C . LEU B 1 280 ? 3.324 35.688 15.875 1 98.62 280 LEU B C 1
ATOM 5365 O O . LEU B 1 280 ? 2.643 34.781 16.375 1 98.62 280 LEU B O 1
ATOM 5369 N N . SER B 1 281 ? 3.184 36.875 16.219 1 98.75 281 SER B N 1
ATOM 5370 C CA . SER B 1 281 ? 2.24 37.281 17.25 1 98.75 281 SER B CA 1
ATOM 5371 C C . SER B 1 281 ? 0.802 37 16.844 1 98.75 281 SER B C 1
ATOM 5373 O O . SER B 1 281 ? -0.031 36.656 17.672 1 98.75 281 SER B O 1
ATOM 5375 N N . GLN B 1 282 ? 0.505 37.219 15.617 1 98.88 282 GLN B N 1
ATOM 5376 C CA . GLN B 1 282 ? -0.84 36.938 15.117 1 98.88 282 GLN B CA 1
ATOM 5377 C C . GLN B 1 282 ? -1.141 35.438 15.141 1 98.88 282 GLN B C 1
ATOM 5379 O O . GLN B 1 282 ? -2.287 35.031 15.352 1 98.88 282 GLN B O 1
ATOM 5384 N N . VAL B 1 283 ? -0.122 34.625 14.891 1 98.94 283 VAL B N 1
ATOM 5385 C CA . VAL B 1 283 ? -0.29 33.188 15.07 1 98.94 283 VAL B CA 1
ATOM 5386 C C . VAL B 1 283 ? -0.639 32.875 16.516 1 98.94 283 VAL B C 1
ATOM 5388 O O . VAL B 1 283 ? -1.552 32.094 16.797 1 98.94 283 VAL B O 1
ATOM 5391 N N . ALA B 1 284 ? 0.067 33.5 17.469 1 98.94 284 ALA B N 1
ATOM 5392 C CA . ALA B 1 284 ? -0.202 33.312 18.891 1 98.94 284 ALA B CA 1
ATOM 5393 C C . ALA B 1 284 ? -1.625 33.75 19.234 1 98.94 284 ALA B C 1
ATOM 5395 O O . ALA B 1 284 ? -2.258 33.156 20.109 1 98.94 284 ALA B O 1
ATOM 5396 N N . ASN B 1 285 ? -2.188 34.781 18.516 1 98.94 285 ASN B N 1
ATOM 5397 C CA . ASN B 1 285 ? -3.582 35.188 18.703 1 98.94 285 ASN B CA 1
ATOM 5398 C C . ASN B 1 285 ? -4.527 34 18.438 1 98.94 285 ASN B C 1
ATOM 5400 O O . ASN B 1 285 ? -5.527 33.844 19.141 1 98.94 285 ASN B O 1
ATOM 5404 N N . HIS B 1 286 ? -4.281 33.219 17.406 1 98.94 286 HIS B N 1
ATOM 5405 C CA . HIS B 1 286 ? -5.113 32.094 17.078 1 98.94 286 HIS B CA 1
ATOM 5406 C C . HIS B 1 286 ? -5.031 31.016 18.172 1 98.94 286 HIS B C 1
ATOM 5408 O O . HIS B 1 286 ? -6.047 30.422 18.547 1 98.94 286 HIS B O 1
ATOM 5414 N N . LEU B 1 287 ? -3.822 30.781 18.688 1 98.94 287 LEU B N 1
ATOM 5415 C CA . LEU B 1 287 ? -3.664 29.844 19.781 1 98.94 287 LEU B CA 1
ATOM 5416 C C . LEU B 1 287 ? -4.449 30.312 21.016 1 98.94 287 LEU B C 1
ATOM 5418 O O . LEU B 1 287 ? -5.172 29.516 21.625 1 98.94 287 LEU B O 1
ATOM 5422 N N . ASP B 1 288 ? -4.367 31.609 21.312 1 98.94 288 ASP B N 1
ATOM 5423 C CA . ASP B 1 288 ? -5.113 32.188 22.422 1 98.94 288 ASP B CA 1
ATOM 5424 C C . ASP B 1 288 ? -6.617 32 22.234 1 98.94 288 ASP B C 1
ATOM 5426 O O . ASP B 1 288 ? -7.324 31.672 23.188 1 98.94 288 ASP B O 1
ATOM 5430 N N . HIS B 1 289 ? -7.039 32.281 21.062 1 98.94 289 HIS B N 1
ATOM 5431 C CA . HIS B 1 289 ? -8.477 32.219 20.812 1 98.94 289 HIS B CA 1
ATOM 5432 C C . HIS B 1 289 ? -9.016 30.812 20.953 1 98.94 289 HIS B C 1
ATOM 5434 O O . HIS B 1 289 ? -10.055 30.609 21.594 1 98.94 289 HIS B O 1
ATOM 5440 N N . ILE B 1 290 ? -8.375 29.844 20.359 1 98.94 290 ILE B N 1
ATOM 5441 C CA . ILE B 1 290 ? -8.82 28.469 20.453 1 98.94 290 ILE B CA 1
ATOM 5442 C C . ILE B 1 290 ? -8.789 28 21.906 1 98.94 290 ILE B C 1
ATOM 5444 O O . ILE B 1 290 ? -9.711 27.328 22.375 1 98.94 290 ILE B O 1
ATOM 5448 N N . LYS B 1 291 ? -7.707 28.406 22.625 1 98.94 291 LYS B N 1
ATOM 5449 C CA . LYS B 1 291 ? -7.645 28.125 24.047 1 98.94 291 LYS B CA 1
ATOM 5450 C C . LYS B 1 291 ? -8.852 28.703 24.781 1 98.94 291 LYS B C 1
ATOM 5452 O O . LYS B 1 291 ? -9.453 28.047 25.625 1 98.94 291 LYS B O 1
ATOM 5457 N N . LYS B 1 292 ? -9.164 29.859 24.453 1 98.88 292 LYS B N 1
ATOM 5458 C CA . LYS B 1 292 ? -10.266 30.562 25.109 1 98.88 292 LYS B CA 1
ATOM 5459 C C . LYS B 1 292 ? -11.594 29.844 24.844 1 98.88 292 LYS B C 1
ATOM 5461 O O . LYS B 1 292 ? -12.398 29.672 25.766 1 98.88 292 LYS B O 1
ATOM 5466 N N . VAL B 1 293 ? -11.852 29.422 23.656 1 98.88 293 VAL B N 1
ATOM 5467 C CA . VAL B 1 293 ? -13.148 28.906 23.266 1 98.88 293 VAL B CA 1
ATOM 5468 C C . VAL B 1 293 ? -13.227 27.406 23.594 1 98.88 293 VAL B C 1
ATOM 5470 O O . VAL B 1 293 ? -14.25 26.922 24.078 1 98.88 293 VAL B O 1
ATOM 5473 N N . ALA B 1 294 ? -12.141 26.641 23.328 1 98.88 294 ALA B N 1
ATOM 5474 C CA . ALA B 1 294 ? -12.195 25.188 23.375 1 98.88 294 ALA B CA 1
ATOM 5475 C C . ALA B 1 294 ? -11.32 24.641 24.5 1 98.88 294 ALA B C 1
ATOM 5477 O O . ALA B 1 294 ? -11.391 23.453 24.828 1 98.88 294 ALA B O 1
ATOM 5478 N N . GLY B 1 295 ? -10.516 25.422 25.094 1 98.81 295 GLY B N 1
ATOM 5479 C CA . GLY B 1 295 ? -9.633 24.969 26.156 1 98.81 295 GLY B CA 1
ATOM 5480 C C . GLY B 1 295 ? -8.219 24.688 25.688 1 98.81 295 GLY B C 1
ATOM 5481 O O . GLY B 1 295 ? -8.016 24.328 24.516 1 98.81 295 GLY B O 1
ATOM 5482 N N . ALA B 1 296 ? -7.266 24.797 26.609 1 98.81 296 ALA B N 1
ATOM 5483 C CA . ALA B 1 296 ? -5.844 24.656 26.281 1 98.81 296 ALA B CA 1
ATOM 5484 C C . ALA B 1 296 ? -5.547 23.266 25.734 1 98.81 296 ALA B C 1
ATOM 5486 O O . ALA B 1 296 ? -4.641 23.094 24.922 1 98.81 296 ALA B O 1
ATOM 5487 N N . GLU B 1 297 ? -6.363 22.297 26.109 1 98.75 297 GLU B N 1
ATOM 5488 C CA . GLU B 1 297 ? -6.137 20.906 25.688 1 98.75 297 GLU B CA 1
ATOM 5489 C C . GLU B 1 297 ? -6.5 20.719 24.219 1 98.75 297 GLU B C 1
ATOM 5491 O O . GLU B 1 297 ? -6.152 19.703 23.625 1 98.75 297 GLU B O 1
ATOM 5496 N N . SER B 1 298 ? -7.113 21.703 23.594 1 98.88 298 SER B N 1
ATOM 5497 C CA . SER B 1 298 ? -7.578 21.609 22.219 1 98.88 298 SER B CA 1
ATOM 5498 C C . SER B 1 298 ? -6.609 22.281 21.25 1 98.88 298 SER B C 1
ATOM 5500 O O . SER B 1 298 ? -6.926 22.469 20.078 1 98.88 298 SER B O 1
ATOM 5502 N N . VAL B 1 299 ? -5.426 22.672 21.734 1 98.94 299 VAL B N 1
ATOM 5503 C CA . VAL B 1 299 ? -4.547 23.516 20.938 1 98.94 299 VAL B CA 1
ATOM 5504 C C . VAL B 1 299 ? -3.273 22.75 20.594 1 98.94 299 VAL B C 1
ATOM 5506 O O . VAL B 1 299 ? -2.654 22.125 21.453 1 98.94 299 VAL B O 1
ATOM 5509 N N . GLY B 1 300 ? -2.924 22.688 19.328 1 98.94 300 GLY B N 1
ATOM 5510 C CA . GLY B 1 300 ? -1.657 22.172 18.844 1 98.94 300 GLY B CA 1
ATOM 5511 C C . GLY B 1 300 ? -1.08 23 17.703 1 98.94 300 GLY B C 1
ATOM 5512 O O . GLY B 1 300 ? -1.539 24.109 17.438 1 98.94 300 GLY B O 1
ATOM 5513 N N . LEU B 1 301 ? 0.009 22.5 17.109 1 98.94 301 LEU B N 1
ATOM 5514 C CA . LEU B 1 301 ? 0.7 23.219 16.047 1 98.94 301 LEU B CA 1
ATOM 5515 C C . LEU B 1 301 ? 0.729 22.391 14.758 1 98.94 301 LEU B C 1
ATOM 5517 O O . LEU B 1 301 ? 1.044 21.203 14.781 1 98.94 301 LEU B O 1
ATOM 5521 N N . GLY B 1 302 ? 0.334 22.922 13.641 1 98.88 302 GLY B N 1
ATOM 5522 C CA . GLY B 1 302 ? 0.401 22.406 12.289 1 98.88 302 GLY B CA 1
ATOM 5523 C C . GLY B 1 302 ? 0.827 23.438 11.266 1 98.88 302 GLY B C 1
ATOM 5524 O O . GLY B 1 302 ? -0.004 23.953 10.516 1 98.88 302 GLY B O 1
ATOM 5525 N N . GLY B 1 303 ? 2.012 23.688 11.18 1 98.62 303 GLY B N 1
ATOM 5526 C CA . GLY B 1 303 ? 2.566 24.891 10.578 1 98.62 303 GLY B CA 1
ATOM 5527 C C . GLY B 1 303 ? 2.385 24.938 9.07 1 98.62 303 GLY B C 1
ATOM 5528 O O . GLY B 1 303 ? 2.453 26.016 8.477 1 98.62 303 GLY B O 1
ATOM 5529 N N . ASP B 1 304 ? 2.141 23.766 8.398 1 98.81 304 ASP B N 1
ATOM 5530 C CA . ASP B 1 304 ? 1.938 23.719 6.957 1 98.81 304 ASP B CA 1
ATOM 5531 C C . ASP B 1 304 ? 3.209 24.109 6.207 1 98.81 304 ASP B C 1
ATOM 5533 O O . ASP B 1 304 ? 3.146 24.562 5.062 1 98.81 304 ASP B O 1
ATOM 5537 N N . PHE B 1 305 ? 4.398 24 6.863 1 98.88 305 PHE B N 1
ATOM 5538 C CA . PHE B 1 305 ? 5.688 24.297 6.242 1 98.88 305 PHE B CA 1
ATOM 5539 C C . PHE B 1 305 ? 5.867 23.484 4.965 1 98.88 305 PHE B C 1
ATOM 5541 O O . PHE B 1 305 ? 5.434 22.328 4.887 1 98.88 305 PHE B O 1
ATOM 5548 N N . ASP B 1 306 ? 6.516 24.109 3.961 1 98.81 306 ASP B N 1
ATOM 5549 C CA . ASP B 1 306 ? 6.852 23.531 2.658 1 98.81 306 ASP B CA 1
ATOM 5550 C C . ASP B 1 306 ? 5.594 23.281 1.833 1 98.81 306 ASP B C 1
ATOM 5552 O O . ASP B 1 306 ? 5.668 22.719 0.738 1 98.81 306 ASP B O 1
ATOM 5556 N N . GLY B 1 307 ? 4.402 23.672 2.348 1 98.38 307 GLY B N 1
ATOM 5557 C CA . GLY B 1 307 ? 3.15 23.531 1.62 1 98.38 307 GLY B CA 1
ATOM 5558 C C . GLY B 1 307 ? 2.531 24.859 1.232 1 98.38 307 GLY B C 1
ATOM 5559 O O . GLY B 1 307 ? 1.516 24.906 0.535 1 98.38 307 GLY B O 1
ATOM 5560 N N . VAL B 1 308 ? 3.139 26 1.695 1 97.69 308 VAL B N 1
ATOM 5561 C CA . VAL B 1 308 ? 2.582 27.328 1.457 1 97.69 308 VAL B CA 1
ATOM 5562 C C . VAL B 1 308 ? 3.688 28.281 1.005 1 97.69 308 VAL B C 1
ATOM 5564 O O . VAL B 1 308 ? 4.871 28.031 1.249 1 97.69 308 VAL B O 1
ATOM 5567 N N . GLU B 1 309 ? 3.316 29.422 0.43 1 96.12 309 GLU B N 1
ATOM 5568 C CA . GLU B 1 309 ? 4.297 30.297 -0.199 1 96.12 309 GLU B CA 1
ATOM 5569 C C . GLU B 1 309 ? 4.68 31.453 0.726 1 96.12 309 GLU B C 1
ATOM 5571 O O . GLU B 1 309 ? 5.73 32.062 0.55 1 96.12 309 GLU B O 1
ATOM 5576 N N . ARG B 1 310 ? 3.787 31.766 1.671 1 98.25 310 ARG B N 1
ATOM 5577 C CA . ARG B 1 310 ? 4.016 32.906 2.562 1 98.25 310 ARG B CA 1
ATOM 5578 C C . ARG B 1 310 ? 3.828 32.5 4.02 1 98.25 310 ARG B C 1
ATOM 5580 O O . ARG B 1 310 ? 2.852 31.812 4.363 1 98.25 310 ARG B O 1
ATOM 5587 N N . LEU B 1 311 ? 4.758 32.906 4.816 1 98.62 311 LEU B N 1
ATOM 5588 C CA . LEU B 1 311 ? 4.762 32.594 6.242 1 98.62 311 LEU B CA 1
ATOM 5589 C C . LEU B 1 311 ? 4.93 33.875 7.066 1 98.62 311 LEU B C 1
ATOM 5591 O O . LEU B 1 311 ? 5.445 34.875 6.566 1 98.62 311 LEU B O 1
ATOM 5595 N N . PRO B 1 312 ? 4.516 33.812 8.32 1 98.81 312 PRO B N 1
ATOM 5596 C CA . PRO B 1 312 ? 4.613 35 9.18 1 98.81 312 PRO B CA 1
ATOM 5597 C C . PRO B 1 312 ? 6.055 35.406 9.469 1 98.81 312 PRO B C 1
ATOM 5599 O O . PRO B 1 312 ? 6.922 34.562 9.625 1 98.81 312 PRO B O 1
ATOM 5602 N N . VAL B 1 313 ? 6.254 36.75 9.562 1 98.69 313 VAL B N 1
ATOM 5603 C CA . VAL B 1 313 ? 7.535 37.219 10.07 1 98.69 313 VAL B CA 1
ATOM 5604 C C . VAL B 1 313 ? 7.805 36.625 11.445 1 98.69 313 VAL B C 1
ATOM 5606 O O . VAL B 1 313 ? 6.961 36.688 12.344 1 98.69 313 VAL B O 1
ATOM 5609 N N . GLY B 1 314 ? 8.93 35.906 11.57 1 98.56 314 GLY B N 1
ATOM 5610 C CA . GLY B 1 314 ? 9.289 35.281 12.82 1 98.56 314 GLY B CA 1
ATOM 5611 C C . GLY B 1 314 ? 9.023 33.781 12.812 1 98.56 314 GLY B C 1
ATOM 5612 O O . GLY B 1 314 ? 9.398 33.062 13.758 1 98.56 314 GLY B O 1
ATOM 5613 N N . LEU B 1 315 ? 8.32 33.281 11.805 1 98.81 315 LEU B N 1
ATOM 5614 C CA . LEU B 1 315 ? 8.031 31.844 11.648 1 98.81 315 LEU B CA 1
ATOM 5615 C C . LEU B 1 315 ? 8.32 31.391 10.227 1 98.81 315 LEU B C 1
ATOM 5617 O O . LEU B 1 315 ? 7.488 30.719 9.602 1 98.81 315 LEU B O 1
ATOM 5621 N N . GLU B 1 316 ? 9.484 31.719 9.727 1 98.31 316 GLU B N 1
ATOM 5622 C CA . GLU B 1 316 ? 9.82 31.562 8.312 1 98.31 316 GLU B CA 1
ATOM 5623 C C . GLU B 1 316 ? 10.125 30.109 7.969 1 98.31 316 GLU B C 1
ATOM 5625 O O . GLU B 1 316 ? 10.07 29.719 6.801 1 98.31 316 GLU B O 1
ATOM 5630 N N . ASP B 1 317 ? 10.531 29.375 8.961 1 98.56 317 ASP B N 1
ATOM 5631 C CA . ASP B 1 317 ? 10.812 27.953 8.766 1 98.56 317 ASP B CA 1
ATOM 5632 C C . ASP B 1 317 ? 10.742 27.188 10.086 1 98.56 317 ASP B C 1
ATOM 5634 O O . ASP B 1 317 ? 10.375 27.766 11.117 1 98.56 317 ASP B O 1
ATOM 5638 N N . VAL B 1 318 ? 11.023 25.922 10.094 1 98.81 318 VAL B N 1
ATOM 5639 C CA . VAL B 1 318 ? 10.781 25.031 11.227 1 98.81 318 VAL B CA 1
ATOM 5640 C C . VAL B 1 318 ? 11.75 25.359 12.359 1 98.81 318 VAL B C 1
ATOM 5642 O O . VAL B 1 318 ? 11.555 24.938 13.5 1 98.81 318 VAL B O 1
ATOM 5645 N N . SER B 1 319 ? 12.758 26.156 12.156 1 98.69 319 SER B N 1
ATOM 5646 C CA . SER B 1 319 ? 13.734 26.516 13.188 1 98.69 319 SER B CA 1
ATOM 5647 C C . SER B 1 319 ? 13.172 27.547 14.156 1 98.69 319 SER B C 1
ATOM 5649 O O . SER B 1 319 ? 13.758 27.812 15.211 1 98.69 319 SER B O 1
ATOM 5651 N N . LYS B 1 320 ? 11.992 28.078 13.914 1 98.81 320 LYS B N 1
ATOM 5652 C CA . LYS B 1 320 ? 11.523 29.266 14.625 1 98.81 320 LYS B CA 1
ATOM 5653 C C . LYS B 1 320 ? 10.531 28.906 15.719 1 98.81 320 LYS B C 1
ATOM 5655 O O . LYS B 1 320 ? 10.016 29.781 16.422 1 98.81 320 LYS B O 1
ATOM 5660 N N . TYR B 1 321 ? 10.273 27.625 15.992 1 98.88 321 TYR B N 1
ATOM 5661 C CA . TYR B 1 321 ? 9.297 27.203 16.984 1 98.88 321 TYR B CA 1
ATOM 5662 C C . TYR B 1 321 ? 9.633 27.75 18.359 1 98.88 321 TYR B C 1
ATOM 5664 O O . TYR B 1 321 ? 8.734 28.156 19.109 1 98.88 321 TYR B O 1
ATOM 5672 N N . PRO B 1 322 ? 10.945 27.859 18.766 1 98.81 322 PRO B N 1
ATOM 5673 C CA . PRO B 1 322 ? 11.25 28.406 20.094 1 98.81 322 PRO B CA 1
ATOM 5674 C C . PRO B 1 322 ? 10.758 29.844 20.266 1 98.81 322 PRO B C 1
ATOM 5676 O O . PRO B 1 322 ? 10.367 30.234 21.359 1 98.81 322 PRO B O 1
ATOM 5679 N N . ASP B 1 323 ? 10.766 30.562 19.156 1 98.75 323 ASP B N 1
ATOM 5680 C CA . ASP B 1 323 ? 10.305 31.953 19.219 1 98.75 323 ASP B CA 1
ATOM 5681 C C . ASP B 1 323 ? 8.797 32.031 19.469 1 98.75 323 ASP B C 1
ATOM 5683 O O . ASP B 1 323 ? 8.328 32.906 20.188 1 98.75 323 ASP B O 1
ATOM 5687 N N . LEU B 1 324 ? 8.062 31.109 18.906 1 98.88 324 LEU B N 1
ATOM 5688 C CA . LEU B 1 324 ? 6.621 31.062 19.125 1 98.88 324 LEU B CA 1
ATOM 5689 C C . LEU B 1 324 ? 6.309 30.672 20.562 1 98.88 324 LEU B C 1
ATOM 5691 O O . LEU B 1 324 ? 5.414 31.234 21.188 1 98.88 324 LEU B O 1
ATOM 5695 N N . ILE B 1 325 ? 7.047 29.734 21.109 1 98.81 325 ILE B N 1
ATOM 5696 C CA . ILE B 1 325 ? 6.824 29.266 22.469 1 98.81 325 ILE B CA 1
ATOM 5697 C C . ILE B 1 325 ? 7.184 30.375 23.453 1 98.81 325 ILE B C 1
ATOM 5699 O O . ILE B 1 325 ? 6.492 30.578 24.453 1 98.81 325 ILE B O 1
ATOM 5703 N N . ALA B 1 326 ? 8.258 31.094 23.156 1 98.75 326 ALA B N 1
ATOM 5704 C CA . ALA B 1 326 ? 8.609 32.25 23.969 1 98.75 326 ALA B CA 1
ATOM 5705 C C . ALA B 1 326 ? 7.465 33.25 24 1 98.75 326 ALA B C 1
ATOM 5707 O O . ALA B 1 326 ? 7.172 33.844 25.062 1 98.75 326 ALA B O 1
ATOM 5708 N N . GLU B 1 327 ? 6.875 33.438 22.875 1 98.75 327 GLU B N 1
ATOM 5709 C CA . GLU B 1 327 ? 5.746 34.375 22.797 1 98.75 327 GLU B CA 1
ATOM 5710 C C . GLU B 1 327 ? 4.582 33.875 23.656 1 98.75 327 GLU B C 1
ATOM 5712 O O . GLU B 1 327 ? 3.934 34.688 24.328 1 98.75 327 GLU B O 1
ATOM 5717 N N . LEU B 1 328 ? 4.266 32.594 23.656 1 98.81 328 LEU B N 1
ATOM 5718 C CA . LEU B 1 328 ? 3.184 32.062 24.484 1 98.81 328 LEU B CA 1
ATOM 5719 C C . LEU B 1 328 ? 3.479 32.25 25.969 1 98.81 328 LEU B C 1
ATOM 5721 O O . LEU B 1 328 ? 2.584 32.594 26.734 1 98.81 328 LEU B O 1
ATOM 5725 N N . LEU B 1 329 ? 4.758 32.031 26.344 1 98.56 329 LEU B N 1
ATOM 5726 C CA . LEU B 1 329 ? 5.156 32.25 27.719 1 98.56 329 LEU B CA 1
ATOM 5727 C C . LEU B 1 329 ? 5 33.719 28.125 1 98.56 329 LEU B C 1
ATOM 5729 O O . LEU B 1 329 ? 4.555 34 29.234 1 98.56 329 LEU B O 1
ATOM 5733 N N . ARG B 1 330 ? 5.328 34.562 27.219 1 98 330 ARG B N 1
ATOM 5734 C CA . ARG B 1 330 ? 5.16 36 27.438 1 98 330 ARG B CA 1
ATOM 5735 C C . ARG B 1 330 ? 3.691 36.344 27.656 1 98 330 ARG B C 1
ATOM 5737 O O . ARG B 1 330 ? 3.371 37.25 28.406 1 98 330 ARG B O 1
ATOM 5744 N N . ARG B 1 331 ? 2.875 35.531 27.094 1 98.25 331 ARG B N 1
ATOM 5745 C CA . ARG B 1 331 ? 1.434 35.75 27.172 1 98.25 331 ARG B CA 1
ATOM 5746 C C . ARG B 1 331 ? 0.822 35 28.344 1 98.25 331 ARG B C 1
ATOM 5748 O O . ARG B 1 331 ? -0.394 34.781 28.391 1 98.25 331 ARG B O 1
ATOM 5755 N N . ASN B 1 332 ? 1.585 34.469 29.156 1 97.75 332 ASN B N 1
ATOM 5756 C CA . ASN B 1 332 ? 1.22 33.844 30.438 1 97.75 332 ASN B CA 1
ATOM 5757 C C . ASN B 1 332 ? 0.614 32.469 30.234 1 97.75 332 ASN B C 1
ATOM 5759 O O . ASN B 1 332 ? -0.248 32.031 31.016 1 97.75 332 ASN B O 1
ATOM 5763 N N . TRP B 1 333 ? 0.877 31.781 29.109 1 98.69 333 TRP B N 1
ATOM 5764 C CA . TRP B 1 333 ? 0.62 30.344 29.062 1 98.69 333 TRP B CA 1
ATOM 5765 C C . TRP B 1 333 ? 1.431 29.609 30.125 1 98.69 333 TRP B C 1
ATOM 5767 O O . TRP B 1 333 ? 2.613 29.906 30.312 1 98.69 333 TRP B O 1
ATOM 5777 N N . THR B 1 334 ? 0.775 28.719 30.859 1 98.5 334 THR B N 1
ATOM 5778 C CA . THR B 1 334 ? 1.511 27.938 31.859 1 98.5 334 THR B CA 1
ATOM 5779 C C . THR B 1 334 ? 2.422 26.922 31.172 1 98.5 334 THR B C 1
ATOM 5781 O O . THR B 1 334 ? 2.225 26.578 30 1 98.5 334 THR B O 1
ATOM 5784 N N . GLU B 1 335 ? 3.396 26.531 31.906 1 98.12 335 GLU B N 1
ATOM 5785 C CA . GLU B 1 335 ? 4.293 25.5 31.375 1 98.12 335 GLU B CA 1
ATOM 5786 C C . GLU B 1 335 ? 3.52 24.266 30.938 1 98.12 335 GLU B C 1
ATOM 5788 O O . GLU B 1 335 ? 3.822 23.656 29.906 1 98.12 335 GLU B O 1
ATOM 5793 N N . THR B 1 336 ? 2.541 23.859 31.734 1 98.69 336 THR B N 1
ATOM 5794 C CA . THR B 1 336 ? 1.702 22.703 31.406 1 98.69 336 THR B CA 1
ATOM 5795 C C . THR B 1 336 ? 0.976 22.922 30.078 1 98.69 336 THR B C 1
ATOM 5797 O O . THR B 1 336 ? 0.917 22.016 29.25 1 98.69 336 THR B O 1
ATOM 5800 N N . GLU B 1 337 ? 0.449 24.078 29.906 1 98.88 337 GLU B N 1
ATOM 5801 C CA . GLU B 1 337 ? -0.259 24.406 28.672 1 98.88 337 GLU B CA 1
ATOM 5802 C C . GLU B 1 337 ? 0.692 24.422 27.484 1 98.88 337 GLU B C 1
ATOM 5804 O O . GLU B 1 337 ? 0.347 23.938 26.391 1 98.88 337 GLU B O 1
ATOM 5809 N N . VAL B 1 338 ? 1.878 24.969 27.688 1 98.88 338 VAL B N 1
ATOM 5810 C CA . VAL B 1 338 ? 2.883 25.031 26.625 1 98.88 338 VAL B CA 1
ATOM 5811 C C . VAL B 1 338 ? 3.307 23.625 26.234 1 98.88 338 VAL B C 1
ATOM 5813 O O . VAL B 1 338 ? 3.41 23.312 25.047 1 98.88 338 VAL B O 1
ATOM 5816 N N . ARG B 1 339 ? 3.482 22.75 27.219 1 98.88 339 ARG B N 1
ATOM 5817 C CA . ARG B 1 339 ? 3.824 21.359 26.922 1 98.88 339 ARG B CA 1
ATOM 5818 C C . ARG B 1 339 ? 2.701 20.672 26.156 1 98.88 339 ARG B C 1
ATOM 5820 O O . ARG B 1 339 ? 2.959 19.828 25.297 1 98.88 339 ARG B O 1
ATOM 5827 N N . GLY B 1 340 ? 1.478 21.016 26.5 1 98.88 340 GLY B N 1
ATOM 5828 C CA . GLY B 1 340 ? 0.332 20.547 25.734 1 98.88 340 GLY B CA 1
ATOM 5829 C C . GLY B 1 340 ? 0.39 20.922 24.266 1 98.88 340 GLY B C 1
ATOM 5830 O O . GLY B 1 340 ? 0.248 20.062 23.391 1 98.88 340 GLY B O 1
ATOM 5831 N N . VAL B 1 341 ? 0.68 22.188 23.984 1 98.94 341 VAL B N 1
ATOM 5832 C CA . VAL B 1 341 ? 0.756 22.734 22.625 1 98.94 341 VAL B CA 1
ATOM 5833 C C . VAL B 1 341 ? 1.896 22.062 21.859 1 98.94 341 VAL B C 1
ATOM 5835 O O . VAL B 1 341 ? 1.763 21.766 20.672 1 98.94 341 VAL B O 1
ATOM 5838 N N . LEU B 1 342 ? 2.938 21.812 22.578 1 98.94 342 LEU B N 1
ATOM 5839 C CA . LEU B 1 342 ? 4.148 21.266 21.969 1 98.94 342 LEU B CA 1
ATOM 5840 C C . LEU B 1 342 ? 3.924 19.844 21.484 1 98.94 342 LEU B C 1
ATOM 5842 O O . LEU B 1 342 ? 4.305 19.5 20.359 1 98.94 342 LEU B O 1
ATOM 5846 N N . SER B 1 343 ? 3.385 18.953 22.359 1 98.81 343 SER B N 1
ATOM 5847 C CA . SER B 1 343 ? 3.301 17.578 21.891 1 98.81 343 SER B CA 1
ATOM 5848 C C . SER B 1 343 ? 2.227 16.812 22.656 1 98.81 343 SER B C 1
ATOM 5850 O O . SER B 1 343 ? 1.588 15.906 22.094 1 98.81 343 SER B O 1
ATOM 5852 N N . GLU B 1 344 ? 1.957 17.188 23.859 1 98.88 344 GLU B N 1
ATOM 5853 C CA . GLU B 1 344 ? 1.182 16.328 24.75 1 98.88 344 GLU B CA 1
ATOM 5854 C C . GLU B 1 344 ? -0.281 16.266 24.312 1 98.88 344 GLU B C 1
ATOM 5856 O O . GLU B 1 344 ? -0.937 15.234 24.469 1 98.88 344 GLU B O 1
ATOM 5861 N N . ASN B 1 345 ? -0.834 17.359 23.859 1 98.94 345 ASN B N 1
ATOM 5862 C CA . ASN B 1 345 ? -2.223 17.344 23.406 1 98.94 345 ASN B CA 1
ATOM 5863 C C . ASN B 1 345 ? -2.418 16.406 22.219 1 98.94 345 ASN B C 1
ATOM 5865 O O . ASN B 1 345 ? -3.385 15.641 22.172 1 98.94 345 ASN B O 1
ATOM 5869 N N . LEU B 1 346 ? -1.488 16.469 21.266 1 98.94 346 LEU B N 1
ATOM 5870 C CA . LEU B 1 346 ? -1.586 15.562 20.125 1 98.94 346 LEU B CA 1
ATOM 5871 C C . LEU B 1 346 ? -1.398 14.109 20.562 1 98.94 346 LEU B C 1
ATOM 5873 O O . LEU B 1 346 ? -2.104 13.219 20.078 1 98.94 346 LEU B O 1
ATOM 5877 N N . LEU B 1 347 ? -0.465 13.859 21.406 1 98.88 347 LEU B N 1
ATOM 5878 C CA . LEU B 1 347 ? -0.193 12.492 21.859 1 98.88 347 LEU B CA 1
ATOM 5879 C C . LEU B 1 347 ? -1.382 11.93 22.625 1 98.88 347 LEU B C 1
ATOM 5881 O O . LEU B 1 347 ? -1.655 10.727 22.547 1 98.88 347 LEU B O 1
ATOM 5885 N N . ARG B 1 348 ? -2.066 12.797 23.328 1 98.88 348 ARG B N 1
ATOM 5886 C CA . ARG B 1 348 ? -3.295 12.375 24 1 98.88 348 ARG B CA 1
ATOM 5887 C C . ARG B 1 348 ? -4.344 11.922 22.984 1 98.88 348 ARG B C 1
ATOM 5889 O O . ARG B 1 348 ? -4.953 10.867 23.156 1 98.88 348 ARG B O 1
ATOM 5896 N N . VAL B 1 349 ? -4.555 12.711 21.984 1 98.94 349 VAL B N 1
ATOM 5897 C CA . VAL B 1 349 ? -5.527 12.375 20.953 1 98.94 349 VAL B CA 1
ATOM 5898 C C . VAL B 1 349 ? -5.105 11.086 20.25 1 98.94 349 VAL B C 1
ATOM 5900 O O . VAL B 1 349 ? -5.926 10.188 20.031 1 98.94 349 VAL B O 1
ATOM 5903 N N . PHE B 1 350 ? -3.844 11 19.922 1 98.94 350 PHE B N 1
ATOM 5904 C CA . PHE B 1 350 ? -3.291 9.82 19.266 1 98.94 350 PHE B CA 1
ATOM 5905 C C . PHE B 1 350 ? -3.539 8.57 20.094 1 98.94 350 PHE B C 1
ATOM 5907 O O . PHE B 1 350 ? -4.02 7.559 19.562 1 98.94 350 PHE B O 1
ATOM 5914 N N . LEU B 1 351 ? -3.258 8.648 21.328 1 98.81 351 LEU B N 1
ATOM 5915 C CA . LEU B 1 351 ? -3.443 7.523 22.25 1 98.81 351 LEU B CA 1
ATOM 5916 C C . LEU B 1 351 ? -4.91 7.121 22.312 1 98.81 351 LEU B C 1
ATOM 5918 O O . LEU B 1 351 ? -5.234 5.93 22.312 1 98.81 351 LEU B O 1
ATOM 5922 N N . ARG B 1 352 ? -5.797 8.086 22.391 1 98.88 352 ARG B N 1
ATOM 5923 C CA . ARG B 1 352 ? -7.223 7.793 22.469 1 98.88 352 ARG B CA 1
ATOM 5924 C C . ARG B 1 352 ? -7.715 7.098 21.203 1 98.88 352 ARG B C 1
ATOM 5926 O O . ARG B 1 352 ? -8.57 6.211 21.281 1 98.88 352 ARG B O 1
ATOM 5933 N N . VAL B 1 353 ? -7.238 7.516 20.078 1 98.88 353 VAL B N 1
ATOM 5934 C CA . VAL B 1 353 ? -7.586 6.891 18.812 1 98.88 353 VAL B CA 1
ATOM 5935 C C . VAL B 1 353 ? -7.125 5.434 18.812 1 98.88 353 VAL B C 1
ATOM 5937 O O . VAL B 1 353 ? -7.855 4.551 18.359 1 98.88 353 VAL B O 1
ATOM 5940 N N . GLU B 1 354 ? -5.93 5.18 19.344 1 98.69 354 GLU B N 1
ATOM 5941 C CA . GLU B 1 354 ? -5.418 3.818 19.469 1 98.69 354 GLU B CA 1
ATOM 5942 C C . GLU B 1 354 ? -6.289 2.98 20.391 1 98.69 354 GLU B C 1
ATOM 5944 O O . GLU B 1 354 ? -6.547 1.806 20.125 1 98.69 354 GLU B O 1
ATOM 5949 N N . GLU B 1 355 ? -6.762 3.588 21.422 1 98.5 355 GLU B N 1
ATOM 5950 C CA . GLU B 1 355 ? -7.555 2.883 22.422 1 98.5 355 GLU B CA 1
ATOM 5951 C C . GLU B 1 355 ? -8.93 2.502 21.875 1 98.5 355 GLU B C 1
ATOM 5953 O O . GLU B 1 355 ? -9.461 1.443 22.219 1 98.5 355 GLU B O 1
ATOM 5958 N N . VAL B 1 356 ? -9.414 3.373 21.062 1 97.75 356 VAL B N 1
ATOM 5959 C CA . VAL B 1 356 ? -10.75 3.172 20.5 1 97.75 356 VAL B CA 1
ATOM 5960 C C . VAL B 1 356 ? -10.688 2.141 19.375 1 97.75 356 VAL B C 1
ATOM 5962 O O . VAL B 1 356 ? -11.695 1.507 19.047 1 97.75 356 VAL B O 1
ATOM 5965 N N . SER B 1 357 ? -9.555 1.951 18.812 1 97.81 357 SER B N 1
ATOM 5966 C CA . SER B 1 357 ? -9.398 1.104 17.625 1 97.81 357 SER B CA 1
ATOM 5967 C C . SER B 1 357 ? -9.727 -0.351 17.953 1 97.81 357 SER B C 1
ATOM 5969 O O . SER B 1 357 ? -9.633 -0.775 19.094 1 97.81 357 SER B O 1
ATOM 5971 N N . SER B 1 358 ? -10.211 -1.06 16.969 1 94.44 358 SER B N 1
ATOM 5972 C CA . SER B 1 358 ? -10.523 -2.48 17.047 1 94.44 358 SER B CA 1
ATOM 5973 C C . SER B 1 358 ? -10.156 -3.201 15.758 1 94.44 358 SER B C 1
ATOM 5975 O O . SER B 1 358 ? -11.023 -3.77 15.086 1 94.44 358 SER B O 1
ATOM 5977 N N . PRO B 1 359 ? -8.914 -3.301 15.555 1 87.44 359 PRO B N 1
ATOM 5978 C CA . PRO B 1 359 ? -8.484 -3.857 14.266 1 87.44 359 PRO B CA 1
ATOM 5979 C C . PRO B 1 359 ? -8.742 -5.359 14.156 1 87.44 359 PRO B C 1
ATOM 5981 O O . PRO B 1 359 ? -8.727 -5.914 13.055 1 87.44 359 PRO B O 1
ATOM 5984 N N . GLN B 1 360 ? -9.047 -5.953 15.227 1 87.62 360 GLN B N 1
ATOM 5985 C CA . GLN B 1 360 ? -9.328 -7.383 15.227 1 87.62 360 GLN B CA 1
ATOM 5986 C C . GLN B 1 360 ? -10.75 -7.664 14.742 1 87.62 360 GLN B C 1
ATOM 5988 O O . GLN B 1 360 ? -11.062 -8.789 14.352 1 87.62 360 GLN B O 1
ATOM 5993 N N . GLN B 1 361 ? -11.555 -6.59 14.805 1 90.75 361 GLN B N 1
ATOM 5994 C CA . GLN B 1 361 ? -12.906 -6.75 14.289 1 90.75 361 GLN B CA 1
ATOM 5995 C C . GLN B 1 361 ? -12.914 -6.797 12.766 1 90.75 361 GLN B C 1
ATOM 5997 O O . GLN B 1 361 ? -12.039 -6.211 12.117 1 90.75 361 GLN B O 1
ATOM 6002 N N . ALA B 1 362 ? -13.906 -7.426 12.273 1 90.12 362 ALA B N 1
ATOM 6003 C CA . ALA B 1 362 ? -14.016 -7.551 10.82 1 90.12 362 ALA B CA 1
ATOM 6004 C C . ALA B 1 362 ? -14.188 -6.188 10.164 1 90.12 362 ALA B C 1
ATOM 6006 O O . ALA B 1 362 ? -14.961 -5.355 10.641 1 90.12 362 ALA B O 1
ATOM 6007 N N . PRO B 1 363 ? -13.461 -6 9.125 1 94.25 363 PRO B N 1
ATOM 6008 C CA . PRO B 1 363 ? -13.578 -4.707 8.445 1 94.25 363 PRO B CA 1
ATOM 6009 C C . PRO B 1 363 ? -14.875 -4.578 7.648 1 94.25 363 PRO B C 1
ATOM 6011 O O . PRO B 1 363 ? -15.477 -5.59 7.273 1 94.25 363 PRO B O 1
ATOM 6014 N N . ASP B 1 364 ? -15.227 -3.33 7.426 1 93.06 364 ASP B N 1
ATOM 6015 C CA . ASP B 1 364 ? -16.297 -3.047 6.465 1 93.06 364 ASP B CA 1
ATOM 6016 C C . ASP B 1 364 ? -15.812 -3.287 5.031 1 93.06 364 ASP B C 1
ATOM 6018 O O . ASP B 1 364 ? -14.766 -2.785 4.629 1 93.06 364 ASP B O 1
ATOM 6022 N N . ASP B 1 365 ? -16.547 -4.113 4.293 1 94.12 365 ASP B N 1
ATOM 6023 C CA . ASP B 1 365 ? -16.062 -4.422 2.949 1 94.12 365 ASP B CA 1
ATOM 6024 C C . ASP B 1 365 ? -17.141 -4.129 1.906 1 94.12 365 ASP B C 1
ATOM 6026 O O . ASP B 1 365 ? -17.094 -4.66 0.794 1 94.12 365 ASP B O 1
ATOM 6030 N N . GLU B 1 366 ? -18.125 -3.33 2.295 1 95.38 366 GLU B N 1
ATOM 6031 C CA . GLU B 1 366 ? -19.125 -2.896 1.328 1 95.38 366 GLU B CA 1
ATOM 6032 C C . GLU B 1 366 ? -18.578 -1.799 0.421 1 95.38 366 GLU B C 1
ATOM 6034 O O . GLU B 1 366 ? -18.172 -0.737 0.898 1 95.38 366 GLU B O 1
ATOM 6039 N N . PRO B 1 367 ? -18.578 -2.053 -0.875 1 96.25 367 PRO B N 1
ATOM 6040 C CA . PRO B 1 367 ? -18.031 -1.037 -1.777 1 96.25 367 PRO B CA 1
ATOM 6041 C C . PRO B 1 367 ? -18.984 0.135 -1.995 1 96.25 367 PRO B C 1
ATOM 6043 O O . PRO B 1 367 ? -20.203 -0.001 -1.783 1 96.25 367 PRO B O 1
ATOM 6046 N N . ILE B 1 368 ? -18.438 1.299 -2.342 1 97.06 368 ILE B N 1
ATOM 6047 C CA . ILE B 1 368 ? -19.25 2.441 -2.758 1 97.06 368 ILE B CA 1
ATOM 6048 C C . ILE B 1 368 ? -20.078 2.068 -3.984 1 97.06 368 ILE B C 1
ATOM 6050 O O . ILE B 1 368 ? -19.594 1.373 -4.879 1 97.06 368 ILE B O 1
ATOM 6054 N N . PRO B 1 369 ? -21.344 2.475 -4.086 1 95.62 369 PRO B N 1
ATOM 6055 C CA . PRO B 1 369 ? -22.125 2.221 -5.297 1 95.62 369 PRO B CA 1
ATOM 6056 C C . PRO B 1 369 ? -21.484 2.793 -6.555 1 95.62 369 PRO B C 1
ATOM 6058 O O . PRO B 1 369 ? -20.938 3.898 -6.523 1 95.62 369 PRO B O 1
ATOM 6061 N N . LEU B 1 370 ? -21.547 2.016 -7.617 1 94 370 LEU B N 1
ATOM 6062 C CA . LEU B 1 370 ? -20.859 2.35 -8.867 1 94 370 LEU B CA 1
ATOM 6063 C C . LEU B 1 370 ? -21.328 3.699 -9.398 1 94 370 LEU B C 1
ATOM 6065 O O . LEU B 1 370 ? -20.547 4.457 -9.961 1 94 370 LEU B O 1
ATOM 6069 N N . ASP B 1 371 ? -22.578 4.047 -9.25 1 94.06 371 ASP B N 1
ATOM 6070 C CA . ASP B 1 371 ? -23.156 5.254 -9.828 1 94.06 371 ASP B CA 1
ATOM 6071 C C . ASP B 1 371 ? -22.656 6.504 -9.102 1 94.06 371 ASP B C 1
ATOM 6073 O O . ASP B 1 371 ? -22.875 7.625 -9.57 1 94.06 371 ASP B O 1
ATOM 6077 N N . GLN B 1 372 ? -21.953 6.324 -8.016 1 94.81 372 GLN B N 1
ATOM 6078 C CA . GLN B 1 372 ? -21.391 7.453 -7.277 1 94.81 372 GLN B CA 1
ATOM 6079 C C . GLN B 1 372 ? -19.953 7.723 -7.699 1 94.81 372 GLN B C 1
ATOM 6081 O O . GLN B 1 372 ? -19.328 8.688 -7.238 1 94.81 372 GLN B O 1
ATOM 6086 N N . LEU B 1 373 ? -19.453 6.871 -8.531 1 93.12 373 LEU B N 1
ATOM 6087 C CA . LEU B 1 373 ? -18.078 6.992 -8.992 1 93.12 373 LEU B CA 1
ATOM 6088 C C . LEU B 1 373 ? -18.016 7.566 -10.398 1 93.12 373 LEU B C 1
ATOM 6090 O O . LEU B 1 373 ? -18.922 7.34 -11.203 1 93.12 373 LEU B O 1
ATOM 6094 N N . ASP B 1 374 ? -16.984 8.383 -10.641 1 83.88 374 ASP B N 1
ATOM 6095 C CA . ASP B 1 374 ? -16.766 8.969 -11.961 1 83.88 374 ASP B CA 1
ATOM 6096 C C . ASP B 1 374 ? -15.422 8.539 -12.539 1 83.88 374 ASP B C 1
ATOM 6098 O O . ASP B 1 374 ? -14.609 7.93 -11.844 1 83.88 374 ASP B O 1
ATOM 6102 N N . GLY B 1 375 ? -15.273 8.75 -13.789 1 79.69 375 GLY B N 1
ATOM 6103 C CA . GLY B 1 375 ? -13.953 8.719 -14.406 1 79.69 375 GLY B CA 1
ATOM 6104 C C . GLY B 1 375 ? -13.797 7.598 -15.414 1 79.69 375 GLY B C 1
ATOM 6105 O O . GLY B 1 375 ? -14.148 6.449 -15.133 1 79.69 375 GLY B O 1
ATOM 6106 N N . SER B 1 376 ? -13.219 7.949 -16.484 1 85.5 376 SER B N 1
ATOM 6107 C CA . SER B 1 376 ? -12.93 7.02 -17.578 1 85.5 376 SER B CA 1
ATOM 6108 C C . SER B 1 376 ? -11.703 6.172 -17.266 1 85.5 376 SER B C 1
ATOM 6110 O O . SER B 1 376 ? -11.453 5.168 -17.938 1 85.5 376 SER B O 1
ATOM 6112 N N . CYS B 1 377 ? -11.047 6.453 -16.188 1 95.06 377 CYS B N 1
ATOM 6113 C CA . CYS B 1 377 ? -9.805 5.762 -15.867 1 95.06 377 CYS B CA 1
ATOM 6114 C C . CYS B 1 377 ? -10.055 4.617 -14.898 1 95.06 377 CYS B C 1
ATOM 6116 O O . CYS B 1 377 ? -9.109 3.98 -14.422 1 95.06 377 CYS B O 1
ATOM 6118 N N . ARG B 1 378 ? -11.367 4.297 -14.68 1 94.88 378 ARG B N 1
ATOM 6119 C CA . ARG B 1 378 ? -11.75 3.277 -13.711 1 94.88 378 ARG B CA 1
ATOM 6120 C C . ARG B 1 378 ? -12.305 2.037 -14.398 1 94.88 378 ARG B C 1
ATOM 6122 O O . ARG B 1 378 ? -13.148 2.143 -15.297 1 94.88 378 ARG B O 1
ATOM 6129 N N . THR B 1 379 ? -11.766 0.9 -13.984 1 95.94 379 THR B N 1
ATOM 6130 C CA . THR B 1 379 ? -12.391 -0.352 -14.398 1 95.94 379 THR B CA 1
ATOM 6131 C C . THR B 1 379 ? -13.453 -0.778 -13.391 1 95.94 379 THR B C 1
ATOM 6133 O O . THR B 1 379 ? -13.453 -0.327 -12.242 1 95.94 379 THR B O 1
ATOM 6136 N N . GLN B 1 380 ? -14.422 -1.669 -13.828 1 95 380 GLN B N 1
ATOM 6137 C CA . GLN B 1 380 ? -15.609 -1.881 -13.016 1 95 380 GLN B CA 1
ATOM 6138 C C . GLN B 1 380 ? -15.711 -3.334 -12.555 1 95 380 GLN B C 1
ATOM 6140 O O . GLN B 1 380 ? -16.812 -3.826 -12.281 1 95 380 GLN B O 1
ATOM 6145 N N . TYR B 1 381 ? -14.641 -4.02 -12.531 1 95.25 381 TYR B N 1
ATOM 6146 C CA . TYR B 1 381 ? -14.656 -5.406 -12.078 1 95.25 381 TYR B CA 1
ATOM 6147 C C . TYR B 1 381 ? -15.297 -5.52 -10.703 1 95.25 381 TYR B C 1
ATOM 6149 O O . TYR B 1 381 ? -15.008 -4.719 -9.805 1 95.25 381 TYR B O 1
ATOM 6157 N N . GLY B 1 382 ? -16.172 -6.512 -10.484 1 93.69 382 GLY B N 1
ATOM 6158 C CA . GLY B 1 382 ? -16.906 -6.707 -9.242 1 93.69 382 GLY B CA 1
ATOM 6159 C C . GLY B 1 382 ? -18.297 -6.105 -9.266 1 93.69 382 GLY B C 1
ATOM 6160 O O . GLY B 1 382 ? -19.188 -6.559 -8.539 1 93.69 382 GLY B O 1
ATOM 6161 N N . TYR B 1 383 ? -18.484 -4.93 -9.977 1 89.75 383 TYR B N 1
ATOM 6162 C CA . TYR B 1 383 ? -19.781 -4.266 -10.039 1 89.75 383 TYR B CA 1
ATOM 6163 C C . TYR B 1 383 ? -20.672 -4.918 -11.094 1 89.75 383 TYR B C 1
ATOM 6165 O O . TYR B 1 383 ? -21.891 -4.746 -11.07 1 89.75 383 TYR B O 1
ATOM 6173 N N . SER B 1 384 ? -20.234 -5.375 -12.094 1 68.12 384 SER B N 1
ATOM 6174 C CA . SER B 1 384 ? -21.062 -5.973 -13.141 1 68.12 384 SER B CA 1
ATOM 6175 C C . SER B 1 384 ? -21.938 -7.094 -12.578 1 68.12 384 SER B C 1
ATOM 6177 O O . SER B 1 384 ? -21.469 -7.898 -11.766 1 68.12 384 SER B O 1
ATOM 6179 N N . ALA B 1 385 ? -23.234 -6.922 -12.242 1 50 385 ALA B N 1
ATOM 6180 C CA . ALA B 1 385 ? -24.25 -7.898 -11.852 1 50 385 ALA B CA 1
ATOM 6181 C C . ALA B 1 385 ? -23.891 -9.297 -12.352 1 50 385 ALA B C 1
ATOM 6183 O O . ALA B 1 385 ? -23.422 -9.461 -13.484 1 50 385 ALA B O 1
ATOM 6184 N N . ALA B 1 386 ? -23.562 -10.422 -11.422 1 40.19 386 ALA B N 1
ATOM 6185 C CA . ALA B 1 386 ? -23.812 -11.844 -11.633 1 40.19 386 ALA B CA 1
ATOM 6186 C C . ALA B 1 386 ? -24.953 -12.062 -12.633 1 40.19 386 ALA B C 1
ATOM 6188 O O . ALA B 1 386 ? -25.938 -11.328 -12.625 1 40.19 386 ALA B O 1
ATOM 6189 N N . PRO B 1 387 ? -24.797 -12.594 -13.695 1 36.25 387 PRO B N 1
ATOM 6190 C CA . PRO B 1 387 ? -26.047 -13.008 -14.32 1 36.25 387 PRO B CA 1
ATOM 6191 C C . PRO B 1 387 ? -27.125 -13.383 -13.289 1 36.25 387 PRO B C 1
ATOM 6193 O O . PRO B 1 387 ? -26.828 -14.062 -12.305 1 36.25 387 PRO B O 1
ATOM 6196 N N . GLY B 1 388 ? -27.969 -12.453 -12.805 1 33.41 388 GLY B N 1
ATOM 6197 C CA . GLY B 1 388 ? -29.156 -13.047 -12.195 1 33.41 388 GLY B CA 1
ATOM 6198 C C . GLY B 1 388 ? -29.469 -14.43 -12.734 1 33.41 388 GLY B C 1
ATOM 6199 O O . GLY B 1 388 ? -29.438 -14.648 -13.953 1 33.41 388 GLY B O 1
ATOM 6200 N N . LEU B 1 389 ? -29.125 -15.547 -11.992 1 31.94 389 LEU B N 1
ATOM 6201 C CA . LEU B 1 389 ? -29.938 -16.734 -12.266 1 31.94 389 LEU B CA 1
ATOM 6202 C C . LEU B 1 389 ? -31.359 -16.344 -12.656 1 31.94 389 LEU B C 1
ATOM 6204 O O . LEU B 1 389 ? -32.156 -15.945 -11.797 1 31.94 389 LEU B O 1
ATOM 6208 N N . HIS B 1 390 ? -31.562 -15.562 -13.656 1 29.61 390 HIS B N 1
ATOM 6209 C CA . HIS B 1 390 ? -32.906 -15.586 -14.242 1 29.61 390 HIS B CA 1
ATOM 6210 C C . HIS B 1 390 ? -33.438 -17 -14.297 1 29.61 390 HIS B C 1
ATOM 6212 O O . HIS B 1 390 ? -33 -17.828 -15.102 1 29.61 390 HIS B O 1
ATOM 6218 N N . LEU B 1 391 ? -33.75 -17.562 -13.078 1 29.91 391 LEU B N 1
ATOM 6219 C CA . LEU B 1 391 ? -34.75 -18.641 -13.094 1 29.91 391 LEU B CA 1
ATOM 6220 C C . LEU B 1 391 ? -35.875 -18.344 -14.078 1 29.91 391 LEU B C 1
ATOM 6222 O O . LEU B 1 391 ? -36.562 -17.344 -13.922 1 29.91 391 LEU B O 1
ATOM 6226 N N . GLN B 1 392 ? -35.562 -18.406 -15.336 1 27.34 392 GLN B N 1
ATOM 6227 C CA . GLN B 1 392 ? -36.719 -18.484 -16.219 1 27.34 392 GLN B CA 1
ATOM 6228 C C . GLN B 1 392 ? -37.75 -19.453 -15.68 1 27.34 392 GLN B C 1
ATOM 6230 O O . GLN B 1 392 ? -37.438 -20.625 -15.43 1 27.34 392 GLN B O 1
ATOM 6235 N N . PRO B 1 393 ? -38.75 -18.984 -14.898 1 32.41 393 PRO B N 1
ATOM 6236 C CA . PRO B 1 393 ? -39.906 -19.828 -14.57 1 32.41 393 PRO B CA 1
ATOM 6237 C C . PRO B 1 393 ? -40.406 -20.609 -15.773 1 32.41 393 PRO B C 1
ATOM 6239 O O . PRO B 1 393 ? -40.844 -20.016 -16.781 1 32.41 393 PRO B O 1
ATOM 6242 N N . GLY B 1 394 ? -39.594 -21.391 -16.406 1 23.91 394 GLY B N 1
ATOM 6243 C CA . GLY B 1 394 ? -40.281 -22.219 -17.359 1 23.91 394 GLY B CA 1
ATOM 6244 C C . GLY B 1 394 ? -41.594 -22.797 -16.828 1 23.91 394 GLY B C 1
ATOM 6245 O O . GLY B 1 394 ? -41.656 -23.234 -15.688 1 23.91 394 GLY B O 1
ATOM 6246 N N . ALA B 1 395 ? -42.688 -22.203 -17.328 1 32.12 395 ALA B N 1
ATOM 6247 C CA . ALA B 1 395 ? -44.062 -22.625 -17.312 1 32.12 395 ALA B CA 1
ATOM 6248 C C . ALA B 1 395 ? -44.188 -24.141 -17.422 1 32.12 395 ALA B C 1
ATOM 6250 O O . ALA B 1 395 ? -44.094 -24.688 -18.516 1 32.12 395 ALA B O 1
ATOM 6251 N N . LEU B 1 396 ? -43.312 -24.922 -16.609 1 25.77 396 LEU B N 1
ATOM 6252 C CA . LEU B 1 396 ? -43.688 -26.328 -16.719 1 25.77 396 LEU B CA 1
ATOM 6253 C C . LEU B 1 396 ? -45.156 -26.531 -16.406 1 25.77 396 LEU B C 1
ATOM 6255 O O . LEU B 1 396 ? -45.562 -26.5 -15.242 1 25.77 396 LEU B O 1
ATOM 6259 N N . LEU B 1 397 ? -46 -25.672 -16.938 1 27.41 397 LEU B N 1
ATOM 6260 C CA . LEU B 1 397 ? -47.406 -26.016 -16.906 1 27.41 397 LEU B CA 1
ATOM 6261 C C . LEU B 1 397 ? -47.625 -27.484 -17.219 1 27.41 397 LEU B C 1
ATOM 6263 O O . LEU B 1 397 ? -47.156 -27.984 -18.25 1 27.41 397 LEU B O 1
ATOM 6267 N N . THR B 1 398 ? -47.625 -28.281 -16.094 1 25.77 398 THR B N 1
ATOM 6268 C CA . THR B 1 398 ? -48.062 -29.672 -16 1 25.77 398 THR B CA 1
ATOM 6269 C C . THR B 1 398 ? -49.344 -29.891 -16.812 1 25.77 398 THR B C 1
ATOM 6271 O O . THR B 1 398 ? -50.344 -29.219 -16.578 1 25.77 398 THR B O 1
ATOM 6274 N N . SER B 1 399 ? -49.125 -30.078 -18.078 1 24.64 399 SER B N 1
ATOM 6275 C CA . SER B 1 399 ? -50.219 -30.547 -18.953 1 24.64 399 SER B CA 1
ATOM 6276 C C . SER B 1 399 ? -50.906 -31.766 -18.359 1 24.64 399 SER B C 1
ATOM 6278 O O . SER B 1 399 ? -50.438 -32.875 -18.469 1 24.64 399 SER B O 1
ATOM 6280 N N . LEU B 1 400 ? -51.031 -31.812 -16.984 1 31.31 400 LEU B N 1
ATOM 6281 C CA . LEU B 1 400 ? -51.781 -32.969 -16.516 1 31.31 400 LEU B CA 1
ATOM 6282 C C . LEU B 1 400 ? -53.156 -33 -17.156 1 31.31 400 LEU B C 1
ATOM 6284 O O . LEU B 1 400 ? -54.156 -32.594 -16.547 1 31.31 400 LEU B O 1
ATOM 6288 N N . ALA B 1 401 ? -53.281 -32.531 -18.375 1 26.2 401 ALA B N 1
ATOM 6289 C CA . ALA B 1 401 ? -54.656 -32.531 -18.891 1 26.2 401 ALA B CA 1
ATOM 6290 C C . ALA B 1 401 ? -55.344 -33.875 -18.625 1 26.2 401 ALA B C 1
ATOM 6292 O O . ALA B 1 401 ? -54.688 -34.875 -18.281 1 26.2 401 ALA B O 1
ATOM 6293 N N . THR B 1 402 ? -55.969 -34.406 -19.609 1 25.88 402 THR B N 1
ATOM 6294 C CA . THR B 1 402 ? -57.344 -34.781 -19.984 1 25.88 402 THR B CA 1
ATOM 6295 C C . THR B 1 402 ? -57.531 -36.281 -19.859 1 25.88 402 THR B C 1
ATOM 6297 O O . THR B 1 402 ? -58.594 -36.812 -20.234 1 25.88 402 THR B O 1
ATOM 6300 N N . LEU B 1 403 ? -56.531 -37.125 -19.406 1 27.72 403 LEU B N 1
ATOM 6301 C CA . LEU B 1 403 ? -56.812 -38.469 -19.875 1 27.72 403 LEU B CA 1
ATOM 6302 C C . LEU B 1 403 ? -57.969 -39.094 -19.078 1 27.72 403 LEU B C 1
ATOM 6304 O O . LEU B 1 403 ? -57.75 -39.625 -18 1 27.72 403 LEU B O 1
ATOM 6308 N N . ILE B 1 404 ? -58.875 -38.344 -18.484 1 29.91 404 ILE B N 1
ATOM 6309 C CA . ILE B 1 404 ? -59.938 -38.969 -17.688 1 29.91 404 ILE B CA 1
ATOM 6310 C C . ILE B 1 404 ? -60.719 -39.969 -18.547 1 29.91 404 ILE B C 1
ATOM 6312 O O . ILE B 1 404 ? -61.656 -40.594 -18.078 1 29.91 404 ILE B O 1
ATOM 6316 N N . PHE B 1 405 ? -60.625 -39.969 -19.906 1 26.22 405 PHE B N 1
ATOM 6317 C CA . PHE B 1 405 ? -61.844 -40.5 -20.547 1 26.22 405 PHE B CA 1
ATOM 6318 C C . PHE B 1 405 ? -62 -41.969 -20.234 1 26.22 405 PHE B C 1
ATOM 6320 O O . PHE B 1 405 ? -63.125 -42.438 -19.938 1 26.22 405 PHE B O 1
ATOM 6327 N N . CYS B 1 406 ? -61.219 -42.906 -20.75 1 27.66 406 CYS B N 1
ATOM 6328 C CA . CYS B 1 406 ? -61.812 -44.031 -21.484 1 27.66 406 CYS B CA 1
ATOM 6329 C C . CYS B 1 406 ? -62.125 -45.188 -20.531 1 27.66 406 CYS B C 1
ATOM 6331 O O . CYS B 1 406 ? -62.344 -46.312 -20.984 1 27.66 406 CYS B O 1
ATOM 6333 N N . LEU B 1 407 ? -61.969 -45.125 -19.219 1 28.02 407 LEU B N 1
ATOM 6334 C CA . LEU B 1 407 ? -62 -46.5 -18.719 1 28.02 407 LEU B CA 1
ATOM 6335 C C . LEU B 1 407 ? -63.406 -47.062 -18.719 1 28.02 407 LEU B C 1
ATOM 6337 O O . LEU B 1 407 ? -64.125 -46.875 -17.734 1 28.02 407 LEU B O 1
ATOM 6341 N N . SER B 1 408 ? -64.375 -46.5 -19.625 1 26.72 408 SER B N 1
ATOM 6342 C CA . SER B 1 408 ? -65.688 -47.156 -19.641 1 26.72 408 SER B CA 1
ATOM 6343 C C . SER B 1 408 ? -65.5 -48.688 -19.812 1 26.72 408 SER B C 1
ATOM 6345 O O . SER B 1 408 ? -66.438 -49.438 -19.422 1 26.72 408 SER B O 1
ATOM 6347 N N . LEU B 1 409 ? -64.875 -49.062 -20.938 1 28.2 409 LEU B N 1
ATOM 6348 C CA . LEU B 1 409 ? -65.5 -50.188 -21.672 1 28.2 409 LEU B CA 1
ATOM 6349 C C . LEU B 1 409 ? -65.25 -51.5 -20.938 1 28.2 409 LEU B C 1
ATOM 6351 O O . LEU B 1 409 ? -66 -52.469 -21.156 1 28.2 409 LEU B O 1
ATOM 6355 N N . LEU B 1 410 ? -64.062 -51.781 -20.25 1 26.16 410 LEU B N 1
ATOM 6356 C CA . LEU B 1 410 ? -64.125 -53.219 -20 1 26.16 410 LEU B CA 1
ATOM 6357 C C . LEU B 1 410 ? -64.938 -53.5 -18.75 1 26.16 410 LEU B C 1
ATOM 6359 O O . LEU B 1 410 ? -64.875 -52.781 -17.75 1 26.16 410 LEU B O 1
#

Sequence (820 aa):
MRTSLWLWALVAVCAADSFRDRAVSIMEETPVVDGHNDLPWQLLKLFNNQLRGERANLTVLTGTHTNIPKLRAGFVGGQFWSAYVPCDTQNKDAVKRTLEQMDVIHRMCQLYPETFQCVTSSAGVRKAFQEGKVASMIGVEGGHSIDSSLGVLRTLYHLGMRYLTLTHNCNTPWADNWLVDRGSDEARSHGLSPFGQQVVKEMNRLGVMIDLAHVSVATMKAALQLSKAPVIFSHSSAYSLCDSRRNVPDDVLQLVKSTHSLVMVNFYNDFVSCKEEATLSQVANHLDHIKKVAGAESVGLGGDFDGVERLPVGLEDVSKYPDLIAELLRRNWTETEVRGVLSENLLRVFLRVEEVSSPQQAPDDEPIPLDQLDGSCRTQYGYSAAPGLHLQPGALLTSLATLIFCLSLLMRTSLWLWALVAVCAADSFRDRAVSIMEETPVVDGHNDLPWQLLKLFNNQLRGERANLTVLTGTHTNIPKLRAGFVGGQFWSAYVPCDTQNKDAVKRTLEQMDVIHRMCQLYPETFQCVTSSAGVRKAFQEGKVASMIGVEGGHSIDSSLGVLRTLYHLGMRYLTLTHNCNTPWADNWLVDRGSDEARSHGLSPFGQQVVKEMNRLGVMIDLAHVSVATMKAALQLSKAPVIFSHSSAYSLCDSRRNVPDDVLQLVKSTHSLVMVNFYNDFVSCKEEATLSQVANHLDHIKKVAGAESVGLGGDFDGVERLPVGLEDVSKYPDLIAELLRRNWTETEVRGVLSENLLRVFLRVEEVSSPQQAPDDEPIPLDQLDGSCRTQYGYSAAPGLHLQPGALLTSLATLIFCLSLL

pLDDT: mean 91.74, std 18.45, range [23.52, 99.0]